Protein AF-A0A958A437-F1 (afdb_monomer)

Sequence (825 aa):
MSEVVPIEHHEAFLTSSRPHILMITNHGIHQWEVIPGLPDTGGQNVFVNQFTATVVDLGFKVTIVNRGGYPHPLTGEMRSGLDYQDEHQRILFIEDDKKAFVRKEDMHEQLSQLFEYLKAFLADEGTAIDLIISHYWDAAALGILLNKALPRPVKHVWVPHSVGTLKKRNMPPETWQDLRIDERIAAEKALVPDLDGIAATSPVIRQALKDDYDYDSNLFLPPCIQADRYHPRAIEPDHEIWTFLSEATGLPINQVRGCKVVFEVSRTDRTKQKDVLIKAFAKVHKKIPDTLLVVSIDDTETELAGELKTLIKETGIENHTAAIGYEWARLPYIHAISSVYCSPSIMEGFGMAIQEAAATAVPGVGSHLVPFLTDYLIGDETEQIKPEGAARAIVKGEGGIMVQGGDVDGFAYALEMLLTDDHLRRTMGQQAYQITIPYFTWKHMTMRLLQAIEFELGPTPQQISREAVNKILESETIDELSVTQMFEMVRNDPELAKFRPDALYQVDPRDGAVILYNSARARRPHDYPEPPAESKTATACPICEGKTTGVIDVAGLSEGFTFINKNLFPVLYPPVNGDNDESPYGLHFLQWTSSLHDNDWHNMPVEDRVVAMKRLAALEQKLLRESAEFMPSSPSTNGKNENHGYVSIFKNYGLMVGGSLSHGHQQICFSNVMPRRFQNNWRFWQERGEVFSGYMLRENPSELLIKDYGEAMLVVPYFMKRPYYTMLLLKDTNKQYLHQLSDAQLEAVTNGWHDAIRAMLIVMPKIGRAAAYNIITSNGPGAGLYFEFLPYTQETGGLEQLGLWVCQGNPSAVASHFREILNYD

Nearest PDB structures (foldseek):
  8uag-assembly1_A  TM=6.545E-01  e=8.187E-17  Leishmania major
  6zjh-assembly1_AAA  TM=6.816E-01  e=3.878E-14  Thermoproteus uzoniensis 768-20
  2bfw-assembly1_A  TM=7.966E-01  e=9.440E-07  Pyrococcus abyssi
  4s0v-assembly1_A  TM=7.444E-01  e=3.659E-07  Homo sapiens
  6me3-assembly1_A  TM=4.567E-01  e=4.346E-06  Homo sapiens

Secondary structure (DSSP, 8-state):
------HHHHHHHHH--SPEEEEE--SS---SSPPTTSTT-SHHHHHHHHHHHHHHHTT-EEEEEEE-SSB-TTT--B--EEEEEETTEEEEEE--S--S---GGGGGGTHHHHHHHHHHHHHHHT---SEEEEESHHHHHHHHHHHHHSSS--EEEEE-SS-HHHHHHTS-GGGTTTTTHHHHHHHHHHHGGG-SEEEESSHHHHHHHHHHH-----EE----B-TTTSS-----TT-HHHHHHHHHH---HHHHHHSEEEEE---S-GGG-HHHHHHHHHHHHHH-SSEEEEEE--STTHHHHHHHHHHHHHTT-GGGEEEE---STTHHHHHHHEEEEEE--S--SS-HHHHHHHHTTPPEEEETT-HHIIIIIS-S--EEE--TT-SS-EEE-SSEEEE-TT-HHHHHHHHHHHHH-HHHHHHHHHHHHHHHTTTTBHHHHHHHHHHHTT---TT-SSB--HHHHHHTBS-S-GGG--HHHHHHHHHT-HHHHTT----EEEE-TTT--EEEE-GGGGG----SPPS--S--PPPPPTTTTT-S--EEEEEE-SSSEEEEEE-SS-SS----TT--TTS--EEEEEEES-SBTT--TTTS-HHHHHHHHHHHHHHHHHHHHS-TTTSPBPP-TTS----BSEEEEEEEESGGGT---SS-EEEEEEESS--HHHHHHHHHHHHHSS-HHHHHHHHS-GGGEEEE-SSEEEE--TT-SSTT-EEEEES-TT--SGGG--HHHHHHHHHHHHHHHHHHHHHHHHTT----EEEEEE-STTT-SEEEEEE--S---TTGGGT----SS-HHHHHHHHHHHHH--

Structure (mmCIF, N/CA/C/O backbone):
data_AF-A0A958A437-F1
#
_entry.id   AF-A0A958A437-F1
#
loop_
_atom_site.group_PDB
_atom_site.id
_atom_site.type_symbol
_atom_site.label_atom_id
_atom_site.label_alt_id
_atom_site.label_comp_id
_atom_site.label_asym_id
_atom_site.label_entity_id
_atom_site.label_seq_id
_atom_site.pdbx_PDB_ins_code
_atom_site.Cartn_x
_atom_site.Cartn_y
_atom_site.Cartn_z
_atom_site.occupancy
_atom_site.B_iso_or_equiv
_atom_site.auth_seq_id
_atom_site.auth_comp_id
_atom_site.auth_asym_id
_atom_site.auth_atom_id
_atom_site.pdbx_PDB_model_num
ATOM 1 N N . MET A 1 1 ? 25.230 30.204 -0.265 1.00 30.94 1 MET A N 1
ATOM 2 C CA . MET A 1 1 ? 24.631 31.394 0.385 1.00 30.94 1 MET A CA 1
ATOM 3 C C . MET A 1 1 ? 23.953 30.857 1.623 1.00 30.94 1 MET A C 1
ATOM 5 O O . MET A 1 1 ? 23.082 30.023 1.459 1.00 30.94 1 MET A O 1
ATOM 9 N N . SER A 1 2 ? 24.422 31.220 2.818 1.00 32.09 2 SER A N 1
ATOM 10 C CA . SER A 1 2 ? 23.848 30.744 4.079 1.00 32.09 2 SER A CA 1
ATOM 11 C C . SER A 1 2 ? 22.435 31.304 4.211 1.00 32.09 2 SER A C 1
ATOM 13 O O . SER A 1 2 ? 22.270 32.475 4.567 1.00 32.09 2 SER A O 1
ATOM 15 N N . GLU A 1 3 ? 21.435 30.510 3.840 1.00 40.09 3 GLU A N 1
ATOM 16 C CA . GLU A 1 3 ? 20.049 30.853 4.117 1.00 40.09 3 GLU A CA 1
ATOM 17 C C . GLU A 1 3 ? 19.893 30.947 5.631 1.00 40.09 3 GLU A C 1
ATOM 19 O O . GLU A 1 3 ? 20.262 30.054 6.393 1.00 40.09 3 GLU A O 1
ATOM 24 N N . VAL A 1 4 ? 19.436 32.116 6.063 1.00 45.56 4 VAL A N 1
ATOM 25 C CA . VAL A 1 4 ? 18.972 32.351 7.421 1.00 45.56 4 VAL A CA 1
ATOM 26 C C . VAL A 1 4 ? 17.912 31.288 7.678 1.00 45.56 4 VAL A C 1
ATOM 28 O O . VAL A 1 4 ? 16.901 31.289 6.980 1.00 45.56 4 VAL A O 1
ATOM 31 N N . VAL A 1 5 ? 18.157 30.380 8.632 1.00 52.94 5 VAL A N 1
ATOM 32 C CA . VAL A 1 5 ? 17.130 29.455 9.137 1.00 52.94 5 VAL A CA 1
ATOM 33 C C . VAL A 1 5 ? 15.865 30.287 9.331 1.00 52.94 5 VAL A C 1
ATOM 35 O O . VAL A 1 5 ? 15.944 31.279 10.067 1.00 52.94 5 VAL A O 1
ATOM 38 N N . PRO A 1 6 ? 14.736 29.974 8.669 1.00 61.91 6 PRO A N 1
ATOM 39 C CA . PRO A 1 6 ? 13.519 30.727 8.897 1.00 61.91 6 PRO A CA 1
ATOM 40 C C . PRO A 1 6 ? 13.226 30.624 10.392 1.00 61.91 6 PRO A C 1
ATOM 42 O O . PRO A 1 6 ? 12.958 29.534 10.892 1.00 61.91 6 PRO A O 1
ATOM 45 N N . ILE A 1 7 ? 13.353 31.737 11.125 1.00 68.44 7 ILE A N 1
ATOM 46 C CA . ILE A 1 7 ? 13.101 31.793 12.577 1.00 68.44 7 ILE A CA 1
ATOM 47 C C . ILE A 1 7 ? 11.735 31.150 12.881 1.00 68.44 7 ILE A C 1
ATOM 49 O O . ILE A 1 7 ? 11.585 30.430 13.865 1.00 68.44 7 ILE A O 1
ATOM 53 N N . GLU A 1 8 ? 10.800 31.307 11.943 1.00 77.81 8 GLU A N 1
ATOM 54 C CA . GLU A 1 8 ? 9.477 30.689 11.911 1.00 77.81 8 GLU A CA 1
ATOM 55 C C . GLU A 1 8 ? 9.500 29.150 12.006 1.00 77.81 8 GLU A C 1
ATOM 57 O O . GLU A 1 8 ? 8.748 28.597 12.804 1.00 77.81 8 GLU A O 1
ATOM 62 N N . HIS A 1 9 ? 10.373 28.439 11.277 1.00 87.25 9 HIS A N 1
ATOM 63 C CA . HIS A 1 9 ? 10.444 26.968 11.338 1.00 87.25 9 HIS A CA 1
ATOM 64 C C . HIS A 1 9 ? 10.955 26.480 12.695 1.00 87.25 9 HIS A C 1
ATOM 66 O O . HIS A 1 9 ? 10.443 25.502 13.237 1.00 87.25 9 HIS A O 1
ATOM 72 N N . HIS A 1 10 ? 11.954 27.160 13.263 1.00 90.31 10 HIS A N 1
ATOM 73 C CA . HIS A 1 10 ? 12.513 26.775 14.556 1.00 90.31 10 H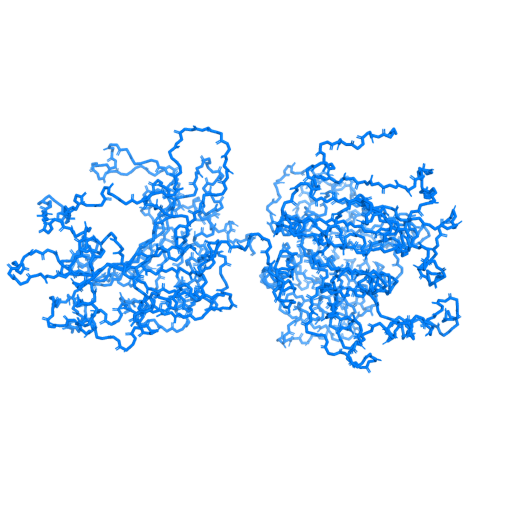IS A CA 1
ATOM 74 C C . HIS A 1 10 ? 11.503 26.990 15.689 1.00 90.31 10 HIS A C 1
ATOM 76 O O . HIS A 1 10 ? 11.280 26.081 16.490 1.00 90.31 10 HIS A O 1
ATOM 82 N N . GLU A 1 11 ? 10.842 28.150 15.726 1.00 87.12 11 GLU A N 1
ATOM 83 C CA . GLU A 1 11 ? 9.787 28.429 16.705 1.00 87.12 11 GLU A CA 1
ATOM 84 C C . GLU A 1 11 ? 8.600 27.464 16.548 1.00 87.12 11 GLU A C 1
ATOM 86 O O . GLU A 1 11 ? 8.116 26.921 17.546 1.00 87.12 11 GLU A O 1
ATOM 91 N N . ALA A 1 12 ? 8.167 27.177 15.316 1.00 85.62 12 ALA A N 1
ATOM 92 C CA . ALA A 1 12 ? 7.106 26.207 15.044 1.00 85.62 12 ALA A CA 1
ATOM 93 C C . ALA A 1 12 ? 7.486 24.785 15.496 1.00 85.62 12 ALA A C 1
ATOM 95 O O . ALA A 1 12 ? 6.685 24.101 16.137 1.00 85.62 12 ALA A O 1
ATOM 96 N N . PHE A 1 13 ? 8.725 24.354 15.248 1.00 90.88 13 PHE A N 1
ATOM 97 C CA . PHE A 1 13 ? 9.220 23.044 15.673 1.00 90.88 13 PHE A CA 1
ATOM 98 C C . PHE A 1 13 ? 9.217 22.896 17.203 1.00 90.88 13 PHE A C 1
ATOM 100 O O . PHE A 1 13 ? 8.777 21.871 17.741 1.00 90.88 13 PHE A O 1
ATOM 107 N N . LEU A 1 14 ? 9.680 23.926 17.921 1.00 89.19 14 LEU A N 1
ATOM 108 C CA . LEU A 1 14 ? 9.744 23.913 19.385 1.00 89.19 14 LEU A CA 1
ATOM 109 C C . LEU A 1 14 ? 8.359 23.995 20.033 1.00 89.19 14 LEU A C 1
ATOM 111 O O . LEU A 1 14 ? 8.095 23.283 21.000 1.00 89.19 14 LEU A O 1
ATOM 115 N N . THR A 1 15 ? 7.460 24.816 19.488 1.00 85.81 15 THR A N 1
ATOM 116 C CA . THR A 1 15 ? 6.098 24.998 20.026 1.00 85.81 15 THR A CA 1
ATOM 117 C C . THR A 1 15 ? 5.125 23.881 19.640 1.00 85.81 15 THR A C 1
ATOM 119 O O . THR A 1 15 ? 4.062 23.752 20.249 1.00 85.81 15 THR A O 1
ATOM 122 N N . SER A 1 16 ? 5.483 23.046 18.662 1.00 83.75 16 SER A N 1
ATOM 123 C CA . SER A 1 16 ? 4.686 21.902 18.224 1.00 83.75 16 SER A CA 1
ATOM 124 C C . SER A 1 16 ? 4.472 20.869 19.336 1.00 83.75 16 SER A C 1
ATOM 126 O O . SER A 1 16 ? 5.429 20.392 19.953 1.00 83.75 16 SER A O 1
ATOM 128 N N . SER A 1 17 ? 3.213 20.462 19.523 1.00 83.06 17 SER A N 1
ATOM 129 C CA . SER A 1 17 ? 2.785 19.403 20.450 1.00 83.06 17 SER A CA 1
ATOM 130 C C . SER A 1 17 ? 2.950 17.982 19.899 1.00 83.06 17 SER A C 1
ATOM 132 O O . SER A 1 17 ? 2.548 17.019 20.551 1.00 83.06 17 SER A O 1
ATOM 134 N N . ARG A 1 18 ? 3.496 17.838 18.687 1.00 86.69 18 ARG A N 1
ATOM 135 C CA . ARG A 1 18 ? 3.741 16.540 18.046 1.00 86.69 18 ARG A CA 1
ATOM 136 C C . ARG A 1 18 ? 4.800 15.758 18.835 1.00 86.69 18 ARG A C 1
ATOM 138 O O . ARG A 1 18 ? 5.809 16.374 19.198 1.00 86.69 18 ARG A O 1
ATOM 145 N N . PRO A 1 19 ? 4.627 14.438 19.054 1.00 89.38 19 PRO A N 1
ATOM 146 C CA . PRO A 1 19 ? 5.660 13.620 19.680 1.00 89.38 19 PRO A CA 1
ATOM 147 C C . PRO A 1 19 ? 6.968 13.691 18.890 1.00 89.38 19 PRO A C 1
ATOM 149 O O . PRO A 1 19 ? 6.960 13.725 17.652 1.00 89.38 19 PRO A O 1
ATOM 152 N N . HIS A 1 20 ? 8.090 13.732 19.599 1.00 94.69 20 HIS A N 1
ATOM 153 C CA . HIS A 1 20 ? 9.405 13.953 19.015 1.00 94.69 20 HIS A CA 1
ATOM 154 C C . HIS A 1 20 ? 10.213 12.660 18.915 1.00 94.69 20 HIS A C 1
ATOM 156 O O . HIS A 1 20 ? 10.586 12.051 19.920 1.00 94.69 20 HIS A O 1
ATOM 162 N N . ILE A 1 21 ? 10.542 12.280 17.678 1.00 97.62 21 ILE A N 1
ATOM 163 C CA . ILE A 1 21 ? 11.502 11.215 17.380 1.00 97.62 21 ILE A CA 1
ATOM 164 C C . ILE A 1 21 ? 12.899 11.815 17.191 1.00 97.62 21 ILE A C 1
ATOM 166 O O . ILE A 1 21 ? 13.122 12.669 16.327 1.00 97.62 21 ILE A O 1
ATOM 170 N N . LEU A 1 22 ? 13.865 11.319 17.961 1.00 98.31 22 LEU A N 1
ATOM 171 C CA . LEU A 1 22 ? 15.282 11.533 17.698 1.00 98.31 22 LEU A CA 1
ATOM 172 C C . LEU A 1 22 ? 15.803 10.413 16.793 1.00 98.31 22 LEU A C 1
ATOM 174 O O . LEU A 1 22 ? 15.948 9.265 17.217 1.00 98.31 22 LEU A O 1
ATOM 178 N N . MET A 1 23 ? 16.086 10.760 15.541 1.00 98.31 23 MET A N 1
ATOM 179 C CA . MET A 1 23 ? 16.554 9.841 14.512 1.00 98.31 23 MET A CA 1
ATOM 180 C C . MET A 1 23 ? 18.077 9.924 14.398 1.00 98.31 23 MET A C 1
ATOM 182 O O . MET A 1 23 ? 18.608 10.890 13.866 1.00 98.31 23 MET A O 1
ATOM 186 N N . ILE A 1 24 ? 18.827 8.946 14.897 1.00 98.44 24 ILE A N 1
ATOM 187 C CA . ILE A 1 24 ? 20.296 9.028 14.908 1.00 98.44 24 ILE A CA 1
ATOM 188 C C . ILE A 1 24 ? 20.864 8.289 13.693 1.00 98.44 24 ILE A C 1
ATOM 190 O O . ILE A 1 24 ? 20.709 7.077 13.570 1.00 98.44 24 ILE A O 1
ATOM 194 N N . THR A 1 25 ? 21.563 9.002 12.811 1.00 96.56 25 THR A N 1
ATOM 195 C CA . THR A 1 25 ? 22.306 8.464 11.657 1.00 96.56 25 THR A CA 1
ATOM 196 C C . THR A 1 25 ? 23.717 9.048 11.665 1.00 96.56 25 THR A C 1
ATOM 198 O O . THR A 1 25 ? 24.073 9.906 10.863 1.00 96.56 25 THR A O 1
ATOM 201 N N . ASN A 1 26 ? 24.515 8.625 12.641 1.00 94.81 26 ASN A N 1
ATOM 202 C CA . ASN A 1 26 ? 25.710 9.349 13.060 1.00 94.81 26 ASN A CA 1
ATOM 203 C C . ASN A 1 26 ? 26.847 9.376 12.014 1.00 94.81 26 ASN A C 1
ATOM 205 O O . ASN A 1 26 ? 27.351 10.457 11.706 1.00 94.81 26 ASN A O 1
ATOM 209 N N . HIS A 1 27 ? 27.233 8.231 11.444 1.00 95.00 27 HIS A N 1
ATOM 210 C CA . HIS A 1 27 ? 28.253 8.165 10.393 1.00 95.00 27 HIS A CA 1
ATOM 211 C C . HIS A 1 27 ? 27.766 8.658 9.020 1.00 95.00 27 HIS A C 1
ATOM 213 O O . HIS A 1 27 ? 26.575 8.871 8.781 1.00 95.00 27 HIS A O 1
ATOM 219 N N . GLY A 1 28 ? 28.716 8.785 8.089 1.00 93.56 28 GLY A N 1
ATOM 220 C CA . GLY A 1 28 ? 28.439 9.199 6.719 1.00 93.56 28 GLY A CA 1
ATOM 221 C C . GLY A 1 28 ? 27.997 10.656 6.631 1.00 93.56 28 GLY A C 1
ATOM 222 O O . GLY A 1 28 ? 28.088 11.434 7.583 1.00 93.56 28 GLY A O 1
ATOM 223 N N . ILE A 1 29 ? 27.527 11.037 5.452 1.00 94.50 29 ILE A N 1
ATOM 224 C CA . ILE A 1 29 ? 27.121 12.405 5.133 1.00 94.50 29 ILE A CA 1
ATOM 225 C C . ILE A 1 29 ? 25.626 12.397 4.874 1.00 94.50 29 ILE A C 1
ATOM 227 O O . ILE A 1 29 ? 25.177 12.040 3.784 1.00 94.50 29 ILE A O 1
ATOM 231 N N . HIS A 1 30 ? 24.863 12.728 5.913 1.00 95.56 30 HIS A N 1
ATOM 232 C CA . HIS A 1 30 ? 23.415 12.826 5.837 1.00 95.56 30 HIS A CA 1
ATOM 233 C C . HIS A 1 30 ? 22.968 14.246 5.468 1.00 95.56 30 HIS A C 1
ATOM 235 O O . HIS A 1 30 ? 23.512 15.226 5.983 1.00 95.56 30 HIS A O 1
ATOM 241 N N . GLN A 1 31 ? 22.009 14.319 4.548 1.00 94.81 31 GLN A N 1
ATOM 242 C CA . GLN A 1 31 ? 21.432 15.532 3.971 1.00 94.81 31 GLN A CA 1
ATOM 243 C C . GLN A 1 31 ? 20.114 15.169 3.272 1.00 94.81 31 GLN A C 1
ATOM 245 O O . GLN A 1 31 ? 19.907 14.003 2.915 1.00 94.81 31 GLN A O 1
ATOM 250 N N . TRP A 1 32 ? 19.242 16.153 3.059 1.00 93.25 32 TRP A N 1
ATOM 251 C CA . TRP A 1 32 ? 17.922 15.945 2.456 1.00 93.25 32 TRP A CA 1
ATOM 252 C C . TRP A 1 32 ? 18.001 15.429 1.014 1.00 93.25 32 TRP A C 1
ATOM 254 O O . TRP A 1 32 ? 17.383 14.419 0.669 1.00 93.25 32 TRP A O 1
ATOM 264 N N . GLU A 1 33 ? 18.855 16.046 0.196 1.00 89.81 33 GLU A N 1
ATOM 265 C CA . GLU A 1 33 ? 19.167 15.584 -1.158 1.00 89.81 33 GLU A CA 1
ATOM 266 C C . GLU A 1 33 ? 20.397 14.672 -1.147 1.00 89.81 33 GLU A C 1
ATOM 268 O O . GLU A 1 33 ? 21.536 15.125 -1.246 1.00 89.81 33 GLU A O 1
ATOM 273 N N . VAL A 1 34 ? 20.192 13.362 -0.997 1.00 85.31 34 VAL A N 1
ATOM 274 C CA . VAL A 1 34 ? 21.297 12.394 -0.915 1.00 85.31 34 VAL A CA 1
ATOM 275 C C . VAL A 1 34 ? 22.091 12.362 -2.225 1.00 85.31 34 VAL A C 1
ATOM 277 O O . VAL A 1 34 ? 21.565 11.972 -3.265 1.00 85.31 34 VAL A O 1
ATOM 280 N N . ILE A 1 35 ? 23.381 12.708 -2.160 1.00 81.88 35 ILE A N 1
ATOM 281 C CA . ILE A 1 35 ? 24.301 12.630 -3.301 1.00 81.88 35 ILE A CA 1
ATOM 282 C C . ILE A 1 35 ? 24.984 11.249 -3.313 1.00 81.88 35 ILE A C 1
ATOM 284 O O . ILE A 1 35 ? 25.722 10.926 -2.374 1.00 81.88 35 ILE A O 1
ATOM 288 N N . PRO A 1 36 ? 24.780 10.421 -4.356 1.00 70.06 36 PRO A N 1
ATOM 289 C CA . PRO A 1 36 ? 25.461 9.135 -4.484 1.00 70.06 36 PRO A CA 1
ATOM 290 C C . PRO A 1 36 ? 26.985 9.287 -4.597 1.00 70.06 36 PRO A C 1
ATOM 292 O O . PRO A 1 36 ? 27.486 10.244 -5.183 1.00 70.06 36 PRO A O 1
ATOM 295 N N . GLY A 1 37 ? 27.732 8.309 -4.077 1.00 70.69 37 GLY A N 1
ATOM 296 C CA . GLY A 1 37 ? 29.197 8.249 -4.205 1.00 70.69 37 GLY A CA 1
ATOM 297 C C . GLY A 1 37 ? 29.982 8.981 -3.110 1.00 70.69 37 GLY A C 1
ATOM 298 O O . GLY A 1 37 ? 31.207 8.882 -3.074 1.00 70.69 37 GLY A O 1
ATOM 299 N N . LEU A 1 38 ? 29.303 9.666 -2.186 1.00 83.81 38 LEU A N 1
ATOM 300 C CA . LEU A 1 38 ? 29.932 10.217 -0.986 1.00 83.81 38 LEU A CA 1
ATOM 301 C C . LEU A 1 38 ? 30.401 9.103 -0.017 1.00 83.81 38 LEU A C 1
ATOM 303 O O . LEU A 1 38 ? 29.756 8.053 0.068 1.00 83.81 38 LEU A O 1
ATOM 307 N N . PRO A 1 39 ? 31.502 9.309 0.739 1.00 79.50 39 PRO A N 1
ATOM 308 C CA . PRO A 1 39 ? 32.018 8.312 1.680 1.00 79.50 39 PRO A CA 1
ATOM 309 C C . PRO A 1 39 ? 30.993 7.921 2.750 1.00 79.50 39 PRO A C 1
ATOM 311 O O . PRO A 1 39 ? 30.422 8.783 3.415 1.00 79.50 39 PRO A O 1
ATOM 314 N N . ASP A 1 40 ? 30.782 6.613 2.924 1.00 83.62 40 ASP A N 1
ATOM 315 C CA . ASP A 1 40 ? 29.788 6.028 3.838 1.00 83.62 40 ASP A CA 1
ATOM 316 C C . ASP A 1 40 ? 28.354 6.590 3.694 1.00 83.62 40 ASP A C 1
ATOM 318 O O . ASP A 1 40 ? 27.560 6.498 4.627 1.00 83.62 40 ASP A O 1
ATOM 322 N N . THR A 1 41 ? 27.997 7.125 2.521 1.00 83.69 41 THR A N 1
ATOM 323 C CA . THR A 1 41 ? 26.659 7.651 2.202 1.00 83.69 41 THR A CA 1
ATOM 324 C C . THR A 1 41 ? 26.004 6.814 1.107 1.00 83.69 41 THR A C 1
ATOM 326 O O . THR A 1 41 ? 26.632 6.464 0.107 1.00 83.69 41 THR A O 1
ATOM 329 N N . GLY A 1 42 ? 24.718 6.491 1.263 1.00 81.44 42 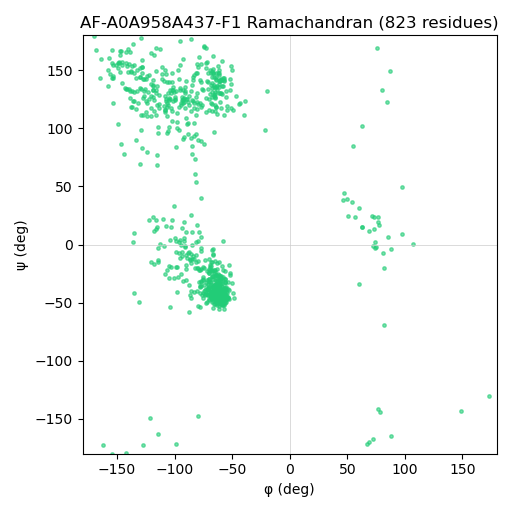GLY A N 1
ATOM 330 C CA . GLY A 1 42 ? 23.988 5.729 0.250 1.00 81.44 42 GLY A CA 1
ATOM 331 C C . GLY A 1 42 ? 22.589 5.310 0.685 1.00 81.44 42 GLY A C 1
ATOM 332 O O . GLY A 1 42 ? 21.812 6.129 1.170 1.00 81.44 42 GLY A O 1
ATOM 333 N N . GLY A 1 43 ? 22.270 4.022 0.511 1.00 83.38 43 GLY A N 1
ATOM 334 C CA . GLY A 1 43 ? 20.925 3.476 0.740 1.00 83.38 43 GLY A CA 1
ATOM 335 C C . GLY A 1 43 ? 20.370 3.728 2.145 1.00 83.38 43 GLY A C 1
ATOM 336 O O . GLY A 1 43 ? 19.180 3.986 2.276 1.00 83.38 43 GLY A O 1
ATOM 337 N N . GLN A 1 44 ? 21.223 3.751 3.178 1.00 91.19 44 GLN A N 1
ATOM 338 C CA . GLN A 1 44 ? 20.806 4.124 4.534 1.00 91.19 44 GLN A CA 1
ATOM 339 C C . GLN A 1 44 ? 20.260 5.560 4.589 1.00 91.19 44 GLN A C 1
ATOM 341 O O . GLN A 1 44 ? 19.234 5.789 5.213 1.00 91.19 44 GLN A O 1
ATOM 346 N N . ASN A 1 45 ? 20.907 6.532 3.944 1.00 92.75 45 ASN A N 1
ATOM 347 C CA . ASN A 1 45 ? 20.464 7.929 3.988 1.00 92.75 45 ASN A CA 1
ATOM 348 C C . ASN A 1 45 ? 19.120 8.107 3.274 1.00 92.75 45 ASN A C 1
ATOM 350 O O . ASN A 1 45 ? 18.233 8.763 3.808 1.00 92.75 45 ASN A O 1
ATOM 354 N N . VAL A 1 46 ? 18.951 7.463 2.113 1.00 89.94 46 VAL A N 1
ATOM 355 C CA . VAL A 1 46 ? 17.677 7.466 1.373 1.00 89.94 46 VAL A CA 1
ATOM 356 C C . VAL A 1 46 ? 16.568 6.825 2.209 1.00 89.94 46 VAL A C 1
ATOM 358 O O . VAL A 1 46 ? 15.496 7.406 2.348 1.00 89.94 46 VAL A O 1
ATOM 361 N N . PHE A 1 47 ? 16.856 5.675 2.825 1.00 93.62 47 PHE A N 1
ATOM 362 C CA . PHE A 1 47 ? 15.947 4.994 3.745 1.00 93.62 47 PHE A CA 1
ATOM 363 C C . PHE A 1 47 ? 15.517 5.918 4.887 1.00 93.62 47 PHE A C 1
ATOM 365 O O . PHE A 1 47 ? 14.329 6.040 5.159 1.00 93.62 47 PHE A O 1
ATOM 372 N N . VAL A 1 48 ? 16.470 6.582 5.549 1.00 96.38 48 VAL A N 1
ATOM 373 C CA . VAL A 1 48 ? 16.186 7.463 6.690 1.00 96.38 48 VAL A CA 1
ATOM 374 C C . VAL A 1 48 ? 15.338 8.661 6.265 1.00 96.38 48 VAL A C 1
ATOM 376 O O . VAL A 1 48 ? 14.396 8.986 6.980 1.00 96.38 48 VAL A O 1
ATOM 379 N N . ASN A 1 49 ? 15.590 9.271 5.103 1.00 95.50 49 ASN A N 1
ATOM 380 C CA . ASN A 1 49 ? 14.775 10.390 4.611 1.00 95.50 49 ASN A CA 1
ATOM 381 C C . ASN A 1 49 ? 13.340 9.951 4.291 1.00 95.50 49 ASN A C 1
ATOM 383 O O . ASN A 1 49 ? 12.391 10.605 4.714 1.00 95.50 49 ASN A O 1
ATOM 387 N N . GLN A 1 50 ? 13.164 8.823 3.596 1.00 93.88 50 GLN A N 1
ATOM 388 C CA . GLN A 1 50 ? 11.832 8.301 3.265 1.00 93.88 50 GLN A CA 1
ATOM 389 C C . GLN A 1 50 ? 11.056 7.855 4.516 1.00 93.88 50 GLN A C 1
ATOM 391 O O . GLN A 1 50 ? 9.858 8.123 4.644 1.00 93.88 50 GLN A O 1
ATOM 396 N N . PHE A 1 51 ? 11.747 7.224 5.467 1.00 96.44 51 PHE A N 1
ATOM 397 C CA . PHE A 1 51 ? 11.175 6.860 6.758 1.00 96.44 51 PHE A CA 1
ATOM 398 C C . PHE A 1 51 ? 10.773 8.100 7.563 1.00 96.44 51 PHE A C 1
ATOM 400 O O . PHE A 1 51 ? 9.665 8.151 8.093 1.00 96.44 51 PHE A O 1
ATOM 407 N N . THR A 1 52 ? 11.638 9.121 7.593 1.00 97.00 52 THR A N 1
ATOM 408 C CA . THR A 1 52 ? 11.391 10.401 8.275 1.00 97.00 52 THR A CA 1
ATOM 409 C C . THR A 1 52 ? 10.156 11.096 7.715 1.00 97.00 52 THR A C 1
ATOM 411 O O . THR A 1 52 ? 9.261 11.439 8.484 1.00 97.00 52 THR A O 1
ATOM 414 N N . ALA A 1 53 ? 10.053 11.221 6.389 1.00 93.38 53 ALA A N 1
ATOM 415 C CA . ALA A 1 53 ? 8.876 11.799 5.742 1.00 93.38 53 ALA A CA 1
ATOM 416 C C . ALA A 1 53 ? 7.587 11.072 6.163 1.00 93.38 53 ALA A C 1
ATOM 418 O O . ALA A 1 53 ? 6.591 11.702 6.503 1.00 93.38 53 ALA A O 1
ATOM 419 N N . THR A 1 54 ? 7.635 9.742 6.257 1.00 92.56 54 THR A N 1
ATOM 420 C CA . THR A 1 54 ? 6.472 8.932 6.644 1.00 92.56 54 THR A CA 1
ATOM 421 C C . THR A 1 54 ? 6.078 9.114 8.109 1.00 92.56 54 THR A C 1
ATOM 423 O O . THR A 1 54 ? 4.893 9.227 8.413 1.00 92.56 54 THR A O 1
ATOM 426 N N . VAL A 1 55 ? 7.032 9.147 9.045 1.00 93.88 55 VAL A N 1
ATOM 427 C CA . VAL A 1 55 ? 6.694 9.403 10.457 1.00 93.88 55 VAL A CA 1
ATOM 428 C C . VAL A 1 55 ? 6.204 10.841 10.658 1.00 93.88 55 VAL A C 1
ATOM 430 O O . VAL A 1 55 ? 5.310 11.069 11.471 1.00 93.88 55 VAL A O 1
ATOM 433 N N . VAL A 1 56 ? 6.706 11.808 9.883 1.00 92.69 56 VAL A N 1
ATOM 434 C CA . VAL A 1 56 ? 6.139 13.162 9.853 1.00 92.69 56 VAL A CA 1
ATOM 435 C C . VAL A 1 56 ? 4.704 13.121 9.318 1.00 92.69 56 VAL A C 1
ATOM 437 O O . VAL A 1 56 ? 3.811 13.664 9.956 1.00 92.69 56 VAL A O 1
ATOM 440 N N . ASP A 1 57 ? 4.394 12.391 8.254 1.00 85.25 57 ASP A N 1
ATOM 441 C CA . ASP A 1 57 ? 2.998 12.251 7.805 1.00 85.25 57 ASP A CA 1
ATOM 442 C C . ASP A 1 57 ? 2.082 11.608 8.868 1.00 85.25 57 ASP A C 1
ATOM 444 O O . ASP A 1 57 ? 0.890 11.907 8.936 1.00 85.25 57 ASP A O 1
ATOM 448 N N . LEU A 1 58 ? 2.641 10.777 9.754 1.00 82.50 58 LEU A N 1
ATOM 449 C CA . LEU A 1 58 ? 1.938 10.128 10.869 1.00 82.50 58 LEU A CA 1
ATOM 450 C C . LEU A 1 58 ? 1.832 10.980 12.146 1.00 82.50 58 LEU A C 1
ATOM 452 O O . LEU A 1 58 ? 1.443 10.465 13.192 1.00 82.50 58 LEU A O 1
ATOM 456 N N . GLY A 1 59 ? 2.158 12.272 12.097 1.00 83.06 59 GLY A N 1
ATOM 457 C CA . GLY A 1 59 ? 1.912 13.179 13.224 1.00 83.06 59 GLY A CA 1
ATOM 458 C C . GLY A 1 59 ? 3.109 13.427 14.146 1.00 83.06 59 GLY A C 1
ATOM 459 O O . GLY A 1 59 ? 2.941 14.083 15.172 1.00 83.06 59 GLY A O 1
ATOM 460 N N . PHE A 1 60 ? 4.313 12.971 13.790 1.00 91.50 60 PHE A N 1
ATOM 461 C CA . PHE A 1 60 ? 5.534 13.198 14.573 1.00 91.50 60 PHE A CA 1
ATOM 462 C C . PHE A 1 60 ? 6.297 14.442 14.120 1.00 91.50 60 PHE A C 1
ATOM 464 O O . PHE A 1 60 ? 6.115 14.926 13.002 1.00 91.50 60 PHE A O 1
ATOM 471 N N . LYS A 1 61 ? 7.159 14.969 14.989 1.00 94.88 61 LYS A N 1
ATOM 472 C CA . LYS A 1 61 ? 8.274 15.836 14.585 1.00 94.88 61 LYS A CA 1
ATOM 473 C C . LYS A 1 61 ? 9.586 15.073 14.746 1.00 94.88 61 LYS A C 1
ATOM 475 O O . LYS A 1 61 ? 9.677 14.194 15.605 1.00 94.88 61 LYS A O 1
ATOM 480 N N . VAL A 1 62 ? 10.590 15.375 13.926 1.00 98.19 62 VAL A N 1
ATOM 481 C CA . VAL A 1 62 ? 11.833 14.592 13.862 1.00 98.19 62 VAL A CA 1
ATOM 482 C C . VAL A 1 62 ? 13.069 15.483 13.899 1.00 98.19 62 VAL A C 1
ATOM 484 O O . VAL A 1 62 ? 13.185 16.445 13.144 1.00 98.19 62 VAL A O 1
ATOM 487 N N . THR A 1 63 ? 14.031 15.122 14.751 1.00 98.44 63 THR A N 1
ATOM 488 C CA . THR A 1 63 ? 15.412 15.616 14.636 1.00 98.44 63 THR A CA 1
ATOM 489 C C . THR A 1 63 ? 16.288 14.471 14.165 1.00 98.44 63 THR A C 1
ATOM 491 O O . THR A 1 63 ? 16.460 13.495 14.895 1.00 98.44 63 THR A O 1
ATOM 494 N N . ILE A 1 64 ? 16.869 14.601 12.976 1.00 98.69 64 ILE A N 1
ATOM 495 C CA . ILE A 1 64 ? 17.897 13.694 12.484 1.00 98.69 64 ILE A CA 1
ATOM 496 C C . ILE A 1 64 ? 19.256 14.146 13.017 1.00 98.69 64 ILE A C 1
ATOM 498 O O . ILE A 1 64 ? 19.659 15.279 12.799 1.00 98.69 64 ILE A O 1
ATOM 502 N N . VAL A 1 65 ? 19.993 13.279 13.701 1.00 98.50 65 VAL A N 1
ATOM 503 C CA . VAL A 1 65 ? 21.340 13.566 14.208 1.00 98.50 65 VAL A CA 1
ATOM 504 C C . VAL A 1 65 ? 22.376 12.956 13.275 1.00 98.50 65 VAL A C 1
ATOM 506 O O . VAL A 1 65 ? 22.360 11.747 13.036 1.00 98.50 65 VAL A O 1
ATOM 509 N N . ASN A 1 66 ? 23.309 13.772 12.791 1.00 98.06 66 ASN A N 1
ATOM 510 C CA . ASN A 1 66 ? 24.458 13.321 12.009 1.00 98.06 66 ASN A CA 1
ATOM 511 C C . ASN A 1 66 ? 25.727 14.063 12.445 1.00 98.06 66 ASN A C 1
ATOM 513 O O . ASN A 1 66 ? 25.672 15.217 12.871 1.00 98.06 66 ASN A O 1
ATOM 517 N N . ARG A 1 67 ? 26.887 13.413 12.338 1.00 97.50 67 ARG A N 1
ATOM 518 C CA . ARG A 1 67 ? 28.165 14.040 12.672 1.00 97.50 67 ARG A CA 1
ATOM 519 C C . ARG A 1 67 ? 28.484 15.189 11.709 1.00 97.50 67 ARG A C 1
ATOM 521 O O . ARG A 1 67 ? 28.523 15.003 10.494 1.00 97.50 67 ARG A O 1
ATOM 528 N N . GLY A 1 68 ? 28.779 16.357 12.265 1.00 96.31 68 GLY A N 1
ATOM 529 C CA . GLY A 1 68 ? 29.249 17.555 11.579 1.00 96.31 68 GLY A CA 1
ATOM 530 C C . GLY A 1 68 ? 30.608 18.028 12.096 1.00 96.31 68 GLY A C 1
ATOM 531 O O . GLY A 1 68 ? 31.450 17.228 12.497 1.00 96.31 68 GLY A O 1
ATOM 532 N N . GLY A 1 69 ? 30.843 19.338 12.045 1.00 95.38 69 GLY A N 1
ATOM 533 C CA . GLY A 1 69 ? 32.089 19.977 12.466 1.00 95.38 69 GLY A CA 1
ATOM 534 C C . GLY A 1 69 ? 33.226 19.848 11.452 1.00 95.38 69 GLY A C 1
ATOM 535 O O . GLY A 1 69 ? 34.383 20.051 11.803 1.00 95.38 69 GLY A O 1
ATOM 536 N N . TYR A 1 70 ? 32.935 19.497 10.197 1.00 95.88 70 TYR A N 1
ATOM 537 C CA . TYR A 1 70 ? 33.926 19.424 9.122 1.00 95.88 70 TYR A CA 1
ATOM 538 C C . TYR A 1 70 ? 33.347 19.911 7.779 1.00 95.88 70 TYR A C 1
ATOM 540 O O . TYR A 1 70 ? 32.126 19.876 7.593 1.00 95.88 70 TYR A O 1
ATOM 548 N N . PRO A 1 71 ? 34.198 20.359 6.832 1.00 95.25 71 PRO A N 1
ATOM 549 C CA . PRO A 1 71 ? 33.756 20.763 5.498 1.00 95.25 71 PRO A CA 1
ATOM 550 C C . PRO A 1 71 ? 33.163 19.594 4.702 1.00 95.25 71 PRO A C 1
ATOM 552 O O . PRO A 1 71 ? 33.745 18.509 4.651 1.00 95.25 71 PRO A O 1
ATOM 555 N N . HIS A 1 72 ? 32.032 19.816 4.038 1.00 93.81 72 HIS A N 1
ATOM 556 C CA . HIS A 1 72 ? 31.419 18.848 3.137 1.00 93.81 72 HIS A CA 1
ATOM 557 C C . HIS A 1 72 ? 32.391 18.493 1.986 1.00 93.81 72 HIS A C 1
ATOM 559 O O . HIS A 1 72 ? 32.912 19.407 1.344 1.00 93.81 72 HIS A O 1
ATOM 565 N N . PRO A 1 73 ? 32.648 17.206 1.673 1.00 88.88 73 PRO A N 1
ATOM 566 C CA . PRO A 1 73 ? 33.718 16.812 0.749 1.00 88.88 73 PRO A CA 1
ATOM 567 C C . PRO A 1 73 ? 33.573 17.317 -0.687 1.00 88.88 73 PRO A C 1
ATOM 569 O O . PRO A 1 73 ? 34.578 17.430 -1.382 1.00 88.88 73 PRO A O 1
ATOM 572 N N . LEU A 1 74 ? 32.346 17.600 -1.141 1.00 88.25 74 LEU A N 1
ATOM 573 C CA . LEU A 1 74 ? 32.100 18.106 -2.497 1.00 88.25 74 LEU A CA 1
ATOM 574 C C . LEU A 1 74 ? 31.948 19.627 -2.549 1.00 88.25 74 LEU A C 1
ATOM 576 O O . LEU A 1 74 ? 32.452 20.258 -3.471 1.00 88.25 74 LEU A O 1
ATOM 580 N N . THR A 1 75 ? 31.246 20.219 -1.582 1.00 90.50 75 THR A N 1
ATOM 581 C CA . THR A 1 75 ? 30.881 21.649 -1.623 1.00 90.50 75 THR A CA 1
ATOM 582 C C . THR A 1 75 ? 31.836 22.524 -0.813 1.00 90.50 75 THR A C 1
ATOM 584 O O . THR A 1 75 ? 31.890 23.730 -1.027 1.00 90.50 75 THR A O 1
ATOM 587 N N . GLY A 1 76 ? 32.598 21.939 0.116 1.00 92.38 76 GLY A N 1
ATOM 588 C CA . GLY A 1 76 ? 33.483 22.658 1.033 1.00 92.38 76 GLY A CA 1
ATOM 589 C C . GLY A 1 76 ? 32.760 23.438 2.137 1.00 92.38 76 GLY A C 1
ATOM 590 O O . GLY A 1 76 ? 33.425 24.038 2.980 1.00 92.38 76 GLY A O 1
ATOM 591 N N . GLU A 1 77 ? 31.425 23.435 2.164 1.00 92.69 77 GLU A N 1
ATOM 592 C CA . GLU A 1 77 ? 30.642 24.139 3.183 1.00 92.69 77 GLU A CA 1
ATOM 593 C C . GLU A 1 77 ? 30.753 23.440 4.543 1.00 92.69 77 GLU A C 1
ATOM 595 O O . GLU A 1 77 ? 30.759 22.211 4.628 1.00 92.69 77 GLU A O 1
ATOM 600 N N . MET A 1 78 ? 30.870 24.220 5.620 1.00 94.50 78 MET A N 1
ATOM 601 C CA . MET A 1 78 ? 30.956 23.668 6.971 1.00 94.50 78 MET A CA 1
ATOM 602 C C . MET A 1 78 ? 29.616 23.046 7.372 1.00 94.50 78 MET A C 1
ATOM 604 O O . MET A 1 78 ? 28.580 23.697 7.286 1.00 94.50 78 MET A O 1
ATOM 608 N N . ARG A 1 79 ? 29.645 21.800 7.851 1.00 94.69 79 ARG A N 1
ATOM 609 C CA . ARG A 1 79 ? 28.453 21.079 8.317 1.00 94.69 79 ARG A CA 1
ATOM 610 C C . ARG A 1 79 ? 28.264 21.311 9.814 1.00 94.69 79 ARG A C 1
ATOM 612 O O . ARG A 1 79 ? 28.875 20.607 10.610 1.00 94.69 79 ARG A O 1
ATOM 619 N N . SER A 1 80 ? 27.482 22.309 10.206 1.00 95.31 80 SER A N 1
ATOM 620 C CA . SER A 1 80 ? 27.300 22.699 11.615 1.00 95.31 80 SER A CA 1
ATOM 621 C C . SER A 1 80 ? 25.904 23.264 11.861 1.00 95.31 80 SER A C 1
ATOM 623 O O . SER A 1 80 ? 25.339 23.889 10.967 1.00 95.31 80 SER A O 1
ATOM 625 N N . GLY A 1 81 ? 25.387 23.124 13.082 1.00 95.31 81 GLY A N 1
ATOM 626 C CA . GLY A 1 81 ? 24.094 23.690 13.469 1.00 95.31 81 GLY A CA 1
ATOM 627 C C . GLY A 1 81 ? 22.900 22.872 12.973 1.00 95.31 81 GLY A C 1
ATOM 628 O O . GLY A 1 81 ? 22.951 21.642 12.961 1.00 95.31 81 GLY A O 1
ATOM 629 N N . LEU A 1 82 ? 21.819 23.568 12.613 1.00 95.94 82 LEU A N 1
ATOM 630 C CA . LEU A 1 82 ? 20.552 22.977 12.181 1.00 95.94 82 LEU A CA 1
ATOM 631 C C . LEU A 1 82 ? 20.301 23.217 10.690 1.00 95.94 82 LEU A C 1
ATOM 633 O O . LEU A 1 82 ? 20.543 24.316 10.196 1.00 95.94 82 LEU A O 1
ATOM 637 N N . ASP A 1 83 ? 19.733 22.217 10.024 1.00 95.25 83 ASP A N 1
ATOM 638 C CA . ASP A 1 83 ? 19.272 22.281 8.636 1.00 95.25 83 ASP A CA 1
ATOM 639 C C . ASP A 1 83 ? 17.825 21.766 8.544 1.00 95.25 83 ASP A C 1
ATOM 641 O O . ASP A 1 83 ? 17.559 20.592 8.803 1.00 95.25 83 ASP A O 1
ATOM 645 N N . TYR A 1 84 ? 16.871 22.652 8.255 1.00 94.56 84 TYR A N 1
ATOM 646 C CA . TYR A 1 84 ? 15.434 22.348 8.264 1.00 94.56 84 TYR A CA 1
ATOM 647 C C . TYR A 1 84 ? 14.937 21.993 6.866 1.00 94.56 84 TYR A C 1
ATOM 649 O O . TYR A 1 84 ? 15.168 22.750 5.928 1.00 94.56 84 TYR A O 1
ATOM 657 N N . GLN A 1 85 ? 14.169 20.908 6.757 1.00 94.06 85 GLN A N 1
ATOM 658 C CA . GLN A 1 85 ? 13.375 20.635 5.556 1.00 94.06 85 GLN A CA 1
ATOM 659 C C . GLN A 1 85 ? 12.045 21.405 5.598 1.00 94.06 85 GLN A C 1
ATOM 661 O O . GLN A 1 85 ? 11.620 21.957 4.587 1.00 94.06 85 GLN A O 1
ATOM 666 N N . ASP A 1 86 ? 11.411 21.453 6.774 1.00 91.94 86 ASP A N 1
ATOM 667 C CA . ASP A 1 86 ? 10.151 22.151 7.072 1.00 91.94 86 ASP A CA 1
ATOM 668 C C . ASP A 1 86 ? 9.995 22.339 8.602 1.00 91.94 86 ASP A C 1
ATOM 670 O O . ASP A 1 86 ? 10.918 22.054 9.367 1.00 91.94 86 ASP A O 1
ATOM 674 N N . GLU A 1 87 ? 8.843 22.813 9.083 1.00 91.25 87 GLU A N 1
ATOM 675 C CA . GLU A 1 87 ? 8.550 23.036 10.509 1.00 91.25 87 GLU A CA 1
ATOM 676 C C . GLU A 1 87 ? 8.451 21.762 11.381 1.00 91.25 87 GLU A C 1
ATOM 678 O O . GLU A 1 87 ? 8.256 21.843 12.600 1.00 91.25 87 GLU A O 1
ATOM 683 N N . HIS A 1 88 ? 8.536 20.568 10.794 1.00 94.25 88 HIS A N 1
ATOM 684 C CA . HIS A 1 88 ? 8.373 19.280 11.471 1.00 94.25 88 HIS A CA 1
ATOM 685 C C . HIS A 1 88 ? 9.623 18.404 11.427 1.00 94.25 88 HIS A C 1
ATOM 687 O O . HIS A 1 88 ? 9.724 17.472 12.229 1.00 94.25 88 HIS A O 1
ATOM 693 N N . GLN A 1 89 ? 10.585 18.688 10.551 1.00 96.62 89 GLN A N 1
ATOM 694 C CA . GLN A 1 89 ? 11.788 17.871 10.395 1.00 96.62 89 GLN A CA 1
ATOM 695 C C . GLN A 1 89 ? 13.046 18.694 10.111 1.00 96.62 89 GLN A C 1
ATOM 697 O O . GLN A 1 89 ? 13.078 19.602 9.277 1.00 96.62 89 GLN A O 1
ATOM 702 N N . ARG A 1 90 ? 14.118 18.333 10.821 1.00 97.25 90 ARG A N 1
ATOM 703 C CA . ARG A 1 90 ? 15.423 19.003 10.768 1.00 97.25 90 ARG A CA 1
ATOM 704 C C . ARG A 1 90 ? 16.577 18.020 10.936 1.00 97.25 90 ARG A C 1
ATOM 706 O O . ARG A 1 90 ? 16.414 16.981 11.576 1.00 97.25 90 ARG A O 1
ATOM 713 N N . ILE A 1 91 ? 17.755 18.393 10.454 1.00 98.31 91 ILE A N 1
ATOM 714 C CA . ILE A 1 91 ? 19.031 17.742 10.742 1.00 98.31 91 ILE A CA 1
ATOM 715 C C . ILE A 1 91 ? 19.787 18.587 11.769 1.00 98.31 91 ILE A C 1
ATOM 717 O O . ILE A 1 91 ? 19.893 19.801 11.627 1.00 98.31 91 ILE A O 1
ATOM 721 N N . LEU A 1 92 ? 20.325 17.938 12.798 1.00 98.00 92 LEU A N 1
ATOM 722 C CA . LEU A 1 92 ? 21.271 18.489 13.759 1.00 98.00 92 LEU A CA 1
ATOM 723 C C . LEU A 1 92 ? 22.663 17.920 13.479 1.00 98.00 92 LEU A C 1
ATOM 725 O O . LEU A 1 92 ? 22.896 16.713 13.605 1.00 98.00 92 LEU A O 1
ATOM 729 N N . PHE A 1 93 ? 23.595 18.812 13.153 1.00 98.25 93 PHE A N 1
ATOM 730 C CA . PHE A 1 93 ? 25.002 18.490 12.972 1.00 98.25 93 PHE A CA 1
ATOM 731 C C . PHE A 1 93 ? 25.751 18.595 14.299 1.00 98.25 93 PHE A C 1
ATOM 733 O O . PHE A 1 93 ? 26.045 19.695 14.766 1.00 98.25 93 PHE A O 1
ATOM 740 N N . ILE A 1 94 ? 26.073 17.446 14.895 1.00 98.06 94 ILE A N 1
ATOM 741 C CA . ILE A 1 94 ? 26.803 17.375 16.169 1.00 98.06 94 ILE A CA 1
ATOM 742 C C . ILE A 1 94 ? 28.316 17.332 15.944 1.00 98.06 94 ILE A C 1
ATOM 744 O O . ILE A 1 94 ? 28.788 16.682 15.012 1.00 98.06 94 ILE A O 1
ATOM 748 N N . GLU A 1 95 ? 29.086 18.025 16.780 1.00 97.00 95 GLU A N 1
ATOM 749 C CA . GLU A 1 95 ? 30.523 18.222 16.556 1.00 97.00 95 GLU A CA 1
ATOM 750 C C . GLU A 1 95 ? 31.410 17.485 17.564 1.00 97.00 95 GLU A C 1
ATOM 752 O O . GLU A 1 95 ? 31.043 17.287 18.720 1.00 97.00 95 GLU A O 1
ATOM 757 N N . ASP A 1 96 ? 32.623 17.152 17.121 1.00 96.06 96 ASP A N 1
ATOM 758 C CA . ASP A 1 96 ? 33.738 16.677 17.940 1.00 96.06 96 ASP A CA 1
ATOM 759 C C . ASP A 1 96 ? 35.014 17.513 17.669 1.00 96.06 96 ASP A C 1
ATOM 761 O O . ASP A 1 96 ? 34.993 18.548 16.977 1.00 96.06 96 ASP A O 1
ATOM 765 N N . ASP A 1 97 ? 36.141 17.085 18.240 1.00 94.50 97 ASP A N 1
ATOM 766 C CA . ASP A 1 97 ? 37.455 17.701 18.051 1.00 94.50 97 ASP A CA 1
ATOM 767 C C . ASP A 1 97 ? 38.080 17.430 16.670 1.00 94.50 97 ASP A C 1
ATOM 769 O O . ASP A 1 97 ? 39.021 18.125 16.266 1.00 94.50 97 ASP A O 1
ATOM 773 N N . LYS A 1 98 ? 37.551 16.477 15.895 1.00 95.19 98 LYS A N 1
ATOM 774 C CA . LYS A 1 98 ? 38.119 16.059 14.613 1.00 95.19 98 LYS A CA 1
ATOM 775 C C . LYS A 1 98 ? 37.448 16.770 13.438 1.00 95.19 98 LYS A C 1
ATOM 777 O O . LYS A 1 98 ? 36.450 16.336 12.872 1.00 95.19 98 LYS A O 1
ATOM 782 N N . LYS A 1 99 ? 38.098 17.828 12.950 1.00 94.75 99 LYS A N 1
ATOM 783 C CA . LYS A 1 99 ? 37.633 18.666 11.822 1.00 94.75 99 LYS A CA 1
ATOM 784 C C . LYS A 1 99 ? 37.831 18.036 10.427 1.00 94.75 99 LYS A C 1
ATOM 786 O O . LYS A 1 99 ? 38.225 18.708 9.478 1.00 94.75 99 LYS A O 1
ATOM 791 N N . ALA A 1 100 ? 37.583 16.732 10.303 1.00 94.75 100 ALA A N 1
ATOM 792 C CA . ALA A 1 100 ? 37.653 15.962 9.061 1.00 94.75 100 ALA A CA 1
ATOM 793 C C . ALA A 1 100 ? 36.608 14.833 9.051 1.00 94.75 100 ALA A C 1
ATOM 795 O O . ALA A 1 100 ? 36.040 14.494 10.090 1.00 94.75 100 ALA A O 1
ATOM 796 N N . PHE A 1 101 ? 36.375 14.226 7.883 1.00 94.25 101 PHE A N 1
ATOM 797 C CA . PHE A 1 101 ? 35.540 13.028 7.770 1.00 94.25 101 PHE A CA 1
ATOM 798 C C . PHE A 1 101 ? 36.119 11.870 8.606 1.00 94.25 101 PHE A C 1
ATOM 800 O O . PHE A 1 101 ? 37.337 11.676 8.663 1.00 94.25 101 PHE A O 1
ATOM 807 N N . VAL A 1 102 ? 35.241 11.097 9.245 1.00 95.38 102 VAL A N 1
ATOM 808 C CA . VAL A 1 102 ? 35.589 9.913 10.041 1.00 95.38 102 VAL A CA 1
ATOM 809 C C . VAL A 1 102 ? 34.850 8.721 9.456 1.00 95.38 102 VAL A C 1
ATOM 811 O O . VAL A 1 102 ? 33.629 8.764 9.319 1.00 95.38 102 VAL A O 1
ATOM 814 N N . ARG A 1 103 ? 35.602 7.670 9.108 1.00 94.25 103 ARG A N 1
ATOM 815 C CA . ARG A 1 103 ? 35.038 6.410 8.612 1.00 94.25 103 ARG A CA 1
ATOM 816 C C . ARG A 1 103 ? 34.153 5.788 9.682 1.00 94.25 103 ARG A C 1
ATOM 818 O O . ARG A 1 103 ? 34.477 5.864 10.870 1.00 94.25 103 ARG A O 1
ATOM 825 N N . LYS A 1 104 ? 33.082 5.112 9.276 1.00 92.75 104 LYS A N 1
ATOM 826 C CA . LYS A 1 104 ? 32.198 4.411 10.221 1.00 92.75 104 LYS A CA 1
ATOM 827 C C . LYS A 1 104 ? 32.929 3.366 11.077 1.00 92.75 104 LYS A C 1
ATOM 829 O O . LYS A 1 104 ? 32.518 3.129 12.206 1.00 92.75 104 LYS A O 1
ATOM 834 N N . GLU A 1 105 ? 34.017 2.771 10.585 1.00 93.81 105 GLU A N 1
ATOM 835 C CA . GLU A 1 105 ? 34.871 1.829 11.327 1.00 93.81 105 GLU A CA 1
ATOM 836 C C . GLU A 1 105 ? 35.634 2.490 12.489 1.00 93.81 105 GLU A C 1
ATOM 838 O O . GLU A 1 105 ? 35.912 1.839 13.491 1.00 93.81 105 GLU A O 1
ATOM 843 N N . ASP A 1 106 ? 35.928 3.790 12.388 1.00 95.00 106 ASP A N 1
ATOM 844 C CA . ASP A 1 106 ? 36.718 4.548 13.370 1.00 95.00 106 ASP A CA 1
ATOM 845 C C . ASP A 1 106 ? 35.838 5.362 14.340 1.00 95.00 106 ASP A C 1
ATOM 847 O O . ASP A 1 106 ? 36.337 6.097 15.195 1.00 95.00 106 ASP A O 1
ATOM 851 N N . MET A 1 107 ? 34.511 5.243 14.224 1.00 94.62 107 MET A N 1
ATOM 852 C CA . MET A 1 107 ? 33.558 6.113 14.919 1.00 94.62 107 MET A CA 1
ATOM 853 C C . MET A 1 107 ? 33.552 5.935 16.442 1.00 94.62 107 MET A C 1
ATOM 855 O O . MET A 1 107 ? 33.185 6.858 17.167 1.00 94.62 107 MET A O 1
ATOM 859 N N . HIS A 1 108 ? 34.000 4.777 16.940 1.00 92.38 108 HIS A N 1
ATOM 860 C CA . HIS A 1 108 ? 34.027 4.471 18.374 1.00 92.38 108 HIS A CA 1
ATOM 861 C C . HIS A 1 108 ? 34.759 5.548 19.190 1.00 92.38 108 HIS A C 1
ATOM 863 O O . HIS A 1 108 ? 34.316 5.920 20.273 1.00 92.38 108 HIS A O 1
ATOM 869 N N . GLU A 1 109 ? 35.848 6.090 18.641 1.00 94.31 109 GLU A N 1
ATOM 870 C CA . GLU A 1 109 ? 36.704 7.083 19.300 1.00 94.31 109 GLU A CA 1
ATOM 871 C C . GLU A 1 109 ? 36.025 8.451 19.468 1.00 94.31 109 GLU A C 1
ATOM 873 O O . GLU A 1 109 ? 36.441 9.238 20.315 1.00 94.31 109 GLU A O 1
ATOM 878 N N . GLN A 1 110 ? 34.971 8.734 18.693 1.00 96.38 110 GLN A N 1
ATOM 879 C CA . GLN A 1 110 ? 34.288 10.032 18.689 1.00 96.38 110 GLN A CA 1
ATOM 880 C C . GLN A 1 110 ? 33.009 10.052 19.536 1.00 96.38 110 GLN A C 1
ATOM 882 O O . GLN A 1 110 ? 32.560 11.122 19.948 1.00 96.38 110 GLN A O 1
ATOM 887 N N . LEU A 1 111 ? 32.436 8.883 19.854 1.00 96.31 111 LEU A N 1
ATOM 888 C CA . LEU A 1 111 ? 31.120 8.765 20.500 1.00 96.31 111 LEU A CA 1
ATOM 889 C C . LEU A 1 111 ? 30.985 9.590 21.787 1.00 96.31 111 LEU A C 1
ATOM 891 O O . LEU A 1 111 ? 29.939 10.193 22.007 1.00 96.31 111 LEU A O 1
ATOM 895 N N . SER A 1 112 ? 32.030 9.657 22.620 1.00 96.88 112 SER A N 1
ATOM 896 C CA . SER A 1 112 ? 31.974 10.399 23.887 1.00 96.88 112 SER A CA 1
ATOM 897 C C . SER A 1 112 ? 31.809 11.906 23.689 1.00 96.88 112 SER A C 1
ATOM 899 O O . SER A 1 112 ? 31.066 12.531 24.437 1.00 96.88 112 SER A O 1
ATOM 901 N N . GLN A 1 113 ? 32.497 12.500 22.711 1.00 97.50 113 GLN A N 1
ATOM 902 C CA . GLN A 1 113 ? 32.417 13.943 22.456 1.00 97.50 113 GLN A CA 1
ATOM 903 C C . GLN A 1 113 ? 31.101 14.304 21.766 1.00 97.50 113 GLN A C 1
ATOM 905 O O . GLN A 1 113 ? 30.435 15.260 22.156 1.00 97.50 113 GLN A O 1
ATOM 910 N N . LEU A 1 114 ? 30.693 13.474 20.803 1.00 98.31 114 LEU A N 1
ATOM 911 C CA . LEU A 1 114 ? 29.417 13.590 20.102 1.00 98.31 114 LEU A CA 1
ATOM 912 C C . LEU A 1 114 ? 28.227 13.496 21.072 1.00 98.31 114 LEU A C 1
ATOM 914 O O . LEU A 1 114 ? 27.273 14.265 20.959 1.00 98.31 114 LEU A O 1
ATOM 918 N N . PHE A 1 115 ? 28.306 12.603 22.064 1.00 98.25 115 PHE A N 1
ATOM 919 C CA . PHE A 1 115 ? 27.334 12.504 23.152 1.00 98.25 115 PHE A CA 1
ATOM 920 C C . PHE A 1 115 ? 27.251 13.789 23.983 1.00 98.25 115 PHE A C 1
ATOM 922 O O . PHE A 1 115 ? 26.147 14.295 24.186 1.00 98.25 115 PHE A O 1
ATOM 929 N N . GLU A 1 116 ? 28.384 14.332 24.444 1.00 98.06 116 GLU A N 1
ATOM 930 C CA . GLU A 1 116 ? 28.385 15.561 25.250 1.00 98.06 116 GLU A CA 1
ATOM 931 C C . GLU A 1 116 ? 27.811 16.749 24.468 1.00 98.06 116 GLU A C 1
ATOM 933 O O . GLU A 1 116 ? 27.008 17.506 25.013 1.00 98.06 116 GLU A O 1
ATOM 938 N N . TYR A 1 117 ? 28.139 16.869 23.175 1.00 98.19 117 TYR A N 1
ATOM 939 C CA . TYR A 1 117 ? 27.554 17.892 22.306 1.00 98.19 117 TYR A CA 1
ATOM 940 C C . TYR A 1 117 ? 26.033 17.732 22.193 1.00 98.19 117 TYR A C 1
ATOM 942 O O . TYR A 1 117 ? 25.288 18.679 22.441 1.00 98.19 117 TYR A O 1
ATOM 950 N N . LEU A 1 118 ? 25.557 16.532 21.837 1.00 97.75 118 LEU A N 1
ATOM 951 C CA . LEU A 1 118 ? 24.130 16.257 21.648 1.00 97.75 118 LEU A CA 1
ATOM 952 C C . LEU A 1 118 ? 23.331 16.507 22.931 1.00 97.75 118 LEU A C 1
ATOM 954 O O . LEU A 1 118 ? 22.267 17.124 22.897 1.00 97.75 118 LEU A O 1
ATOM 958 N N . LYS A 1 119 ? 23.860 16.056 24.069 1.00 96.44 119 LYS A N 1
ATOM 959 C CA . LYS A 1 119 ? 23.254 16.253 25.385 1.00 96.44 119 LYS A CA 1
ATOM 960 C C . LYS A 1 119 ? 23.167 17.735 25.750 1.00 96.44 119 LYS A C 1
ATOM 962 O O . LYS A 1 119 ? 22.112 18.168 26.205 1.00 96.44 119 LYS A O 1
ATOM 967 N N . ALA A 1 120 ? 24.247 18.495 25.560 1.00 96.38 120 ALA A N 1
ATOM 968 C CA . ALA A 1 120 ? 24.259 19.931 25.830 1.00 96.38 120 ALA A CA 1
ATOM 969 C C . ALA A 1 120 ? 23.256 20.672 24.936 1.00 96.38 120 ALA A C 1
ATOM 971 O O . ALA A 1 120 ? 22.452 21.447 25.441 1.00 96.38 120 ALA A O 1
ATOM 972 N N . PHE A 1 121 ? 23.231 20.356 23.637 1.00 96.50 121 PHE A N 1
ATOM 973 C CA . PHE A 1 121 ? 22.302 20.963 22.687 1.00 96.50 121 PHE A CA 1
ATOM 974 C C . PHE A 1 121 ? 20.834 20.739 23.085 1.00 96.50 121 PHE A C 1
ATOM 976 O O . PHE A 1 121 ? 20.065 21.693 23.173 1.00 96.50 121 PHE A O 1
ATOM 983 N N . LEU A 1 122 ? 20.441 19.489 23.364 1.00 94.25 122 LEU A N 1
ATOM 984 C CA . LEU A 1 122 ? 19.059 19.168 23.744 1.00 94.25 122 LEU A CA 1
ATOM 985 C C . LEU A 1 122 ? 18.660 19.806 25.084 1.00 94.25 122 LEU A C 1
ATOM 987 O O . LEU A 1 122 ? 17.509 20.213 25.248 1.00 94.25 122 LEU A O 1
ATOM 991 N N . ALA A 1 123 ? 19.601 19.910 26.030 1.00 92.31 123 ALA A N 1
ATOM 992 C CA . ALA A 1 123 ? 19.371 20.560 27.316 1.00 92.31 123 ALA A CA 1
ATOM 993 C C . ALA A 1 123 ? 19.176 22.078 27.176 1.00 92.31 123 ALA A C 1
ATOM 995 O O . ALA A 1 123 ? 18.251 22.619 27.779 1.00 92.31 123 ALA A O 1
ATOM 996 N N . ASP A 1 124 ? 20.006 22.742 26.368 1.00 94.69 124 ASP A N 1
ATOM 997 C CA . ASP A 1 124 ? 19.928 24.187 26.125 1.00 94.69 124 ASP A CA 1
ATOM 998 C C . ASP A 1 124 ? 18.652 24.572 25.362 1.00 94.69 124 ASP A C 1
ATOM 1000 O O . ASP A 1 124 ? 18.045 25.606 25.636 1.00 94.69 124 ASP A O 1
ATOM 1004 N N . GLU A 1 125 ? 18.217 23.723 24.430 1.00 93.25 125 GLU A N 1
ATOM 1005 C CA . GLU A 1 125 ? 17.001 23.935 23.643 1.00 93.25 125 GLU A CA 1
ATOM 1006 C C . GLU A 1 125 ? 15.713 23.615 24.427 1.00 93.25 125 GLU A C 1
ATOM 1008 O O . GLU A 1 125 ? 14.635 24.108 24.095 1.00 93.25 125 GLU A O 1
ATOM 1013 N N . GLY A 1 126 ? 15.812 22.807 25.488 1.00 88.62 126 GLY A N 1
ATOM 1014 C CA . GLY A 1 126 ? 14.659 22.364 26.277 1.00 88.62 126 GLY A CA 1
ATOM 1015 C C . GLY A 1 126 ? 13.774 21.350 25.545 1.00 88.62 126 GLY A C 1
ATOM 1016 O O . GLY A 1 126 ? 12.583 21.234 25.840 1.00 88.62 126 GLY A O 1
ATOM 1017 N N . THR A 1 127 ? 14.343 20.618 24.589 1.00 83.25 127 THR A N 1
ATOM 1018 C CA . THR A 1 127 ? 13.601 19.713 23.709 1.00 83.25 127 THR A CA 1
ATOM 1019 C C . THR A 1 127 ? 13.425 18.339 24.349 1.00 83.25 127 THR A C 1
ATOM 1021 O O . THR A 1 127 ? 14.390 17.606 24.568 1.00 83.25 127 THR A O 1
ATOM 1024 N N . ALA A 1 128 ? 12.175 17.975 24.640 1.00 87.19 128 ALA A N 1
ATOM 1025 C CA . ALA A 1 128 ? 11.826 16.636 25.102 1.00 87.19 128 ALA A CA 1
ATOM 1026 C C . ALA A 1 128 ? 11.840 15.645 23.931 1.00 87.19 128 ALA A C 1
ATOM 1028 O O . ALA A 1 128 ? 11.278 15.926 22.876 1.00 87.19 128 ALA A O 1
ATOM 1029 N N . ILE A 1 129 ? 12.471 14.489 24.139 1.00 93.88 129 ILE A N 1
ATOM 1030 C CA . ILE A 1 129 ? 12.465 13.364 23.199 1.00 93.88 129 ILE A CA 1
ATOM 1031 C C . ILE A 1 129 ? 11.468 12.335 23.714 1.00 93.88 129 ILE A C 1
ATOM 1033 O O . ILE A 1 129 ? 11.497 12.026 24.904 1.00 93.88 129 ILE A O 1
ATOM 1037 N N . ASP A 1 130 ? 10.639 11.784 22.829 1.00 94.19 130 ASP A N 1
ATOM 1038 C CA . ASP A 1 130 ? 9.676 10.737 23.180 1.00 94.19 130 ASP A CA 1
ATOM 1039 C C . ASP A 1 130 ? 10.117 9.350 22.685 1.00 94.19 130 ASP A C 1
ATOM 1041 O O . ASP A 1 130 ? 9.798 8.342 23.312 1.00 94.19 130 ASP A O 1
ATOM 1045 N N . LEU A 1 131 ? 10.882 9.282 21.588 1.00 96.50 131 LEU A N 1
ATOM 1046 C CA . LEU A 1 131 ? 11.370 8.037 20.984 1.00 96.50 131 LEU A CA 1
ATOM 1047 C C . LEU A 1 131 ? 12.764 8.228 20.375 1.00 96.50 131 LEU A C 1
ATOM 1049 O O . LEU A 1 131 ? 13.013 9.224 19.696 1.00 96.50 131 LEU A O 1
ATOM 1053 N N . ILE A 1 132 ? 13.655 7.250 20.554 1.00 98.50 132 ILE A N 1
ATOM 1054 C CA . ILE A 1 132 ? 14.941 7.196 19.847 1.00 98.50 132 ILE A CA 1
ATOM 1055 C C . ILE A 1 132 ? 14.883 6.082 18.804 1.00 98.50 132 ILE A C 1
ATOM 1057 O O . ILE A 1 132 ? 14.629 4.922 19.133 1.00 98.50 132 ILE A O 1
ATOM 1061 N N . ILE A 1 133 ? 15.175 6.421 17.549 1.00 98.44 133 ILE A N 1
ATOM 1062 C CA . ILE A 1 133 ? 15.409 5.438 16.490 1.00 98.44 133 ILE A CA 1
ATOM 1063 C C . ILE A 1 133 ? 16.819 5.650 15.954 1.00 98.44 133 ILE A C 1
ATOM 1065 O O . ILE A 1 133 ? 17.158 6.710 15.436 1.00 98.44 133 ILE A O 1
ATOM 1069 N N . SER A 1 134 ? 17.672 4.643 16.105 1.00 98.56 134 SER A N 1
ATOM 1070 C CA . SER A 1 134 ? 19.069 4.713 15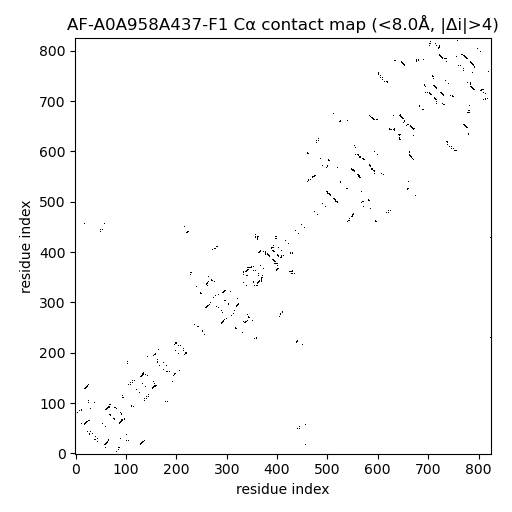.670 1.00 98.56 134 SER A CA 1
ATOM 1071 C C . SER A 1 134 ? 19.328 3.833 14.456 1.00 98.56 134 SER A C 1
ATOM 1073 O O . SER A 1 134 ? 18.856 2.697 14.410 1.00 98.56 134 SER A O 1
ATOM 1075 N N . HIS A 1 135 ? 20.134 4.324 13.520 1.00 98.12 135 HIS A N 1
ATOM 1076 C CA . HIS A 1 135 ? 20.505 3.636 12.290 1.00 98.12 135 HIS A CA 1
ATOM 1077 C C . HIS A 1 135 ? 21.996 3.295 12.276 1.00 98.12 135 HIS A C 1
ATOM 1079 O O . HIS A 1 135 ? 22.828 4.201 12.241 1.00 98.12 135 HIS A O 1
ATOM 1085 N N . TYR A 1 136 ? 22.313 1.993 12.227 1.00 96.88 136 TYR A N 1
ATOM 1086 C CA . TYR A 1 136 ? 23.667 1.418 12.349 1.00 96.88 136 TYR A CA 1
ATOM 1087 C C . TYR A 1 136 ? 24.228 1.397 13.783 1.00 96.88 136 TYR A C 1
ATOM 1089 O O . TYR A 1 136 ? 23.609 1.908 14.716 1.00 96.88 136 TYR A O 1
ATOM 1097 N N . TRP A 1 137 ? 25.347 0.696 13.995 1.00 96.69 137 TRP A N 1
ATOM 1098 C CA . TRP A 1 137 ? 25.849 0.367 15.340 1.00 96.69 137 TRP A CA 1
ATOM 1099 C C . TRP A 1 137 ? 26.335 1.593 16.127 1.00 96.69 137 TRP A C 1
ATOM 1101 O O . TRP A 1 137 ? 26.139 1.671 17.338 1.00 96.69 137 TRP A O 1
ATOM 1111 N N . ASP A 1 138 ? 26.947 2.563 15.448 1.00 97.06 138 ASP A N 1
ATOM 1112 C CA . ASP A 1 138 ? 27.506 3.766 16.067 1.00 97.06 138 ASP A CA 1
ATOM 1113 C C . ASP A 1 138 ? 26.396 4.703 16.558 1.00 97.06 138 ASP A C 1
ATOM 1115 O O . ASP A 1 138 ? 26.475 5.254 17.655 1.00 97.06 138 ASP A O 1
ATOM 1119 N N . ALA A 1 139 ? 25.310 4.804 15.790 1.00 98.12 139 ALA A N 1
ATOM 1120 C CA . ALA A 1 139 ? 24.109 5.513 16.199 1.00 98.12 139 ALA A CA 1
ATOM 1121 C C . ALA A 1 139 ? 23.417 4.851 17.399 1.00 98.12 139 ALA A C 1
ATOM 1123 O O . ALA A 1 139 ? 22.925 5.556 18.277 1.00 98.12 139 ALA A O 1
ATOM 1124 N N . ALA A 1 140 ? 23.374 3.514 17.454 1.00 98.31 140 ALA A N 1
ATOM 1125 C CA . ALA A 1 140 ? 22.811 2.798 18.598 1.00 98.31 140 ALA A CA 1
ATOM 1126 C C . ALA A 1 140 ? 23.646 3.022 19.863 1.00 98.31 140 ALA A C 1
ATOM 1128 O O . ALA A 1 140 ? 23.093 3.310 20.922 1.00 98.31 140 ALA A O 1
ATOM 1129 N N . ALA A 1 141 ? 24.975 2.993 19.749 1.00 98.19 141 ALA A N 1
ATOM 1130 C CA . ALA A 1 141 ? 25.859 3.320 20.862 1.00 98.19 141 ALA A CA 1
ATOM 1131 C C . ALA A 1 141 ? 25.640 4.757 21.369 1.00 98.19 141 ALA A C 1
ATOM 1133 O O . ALA A 1 141 ? 25.484 4.966 22.573 1.00 98.19 141 ALA A O 1
ATOM 1134 N N . LEU A 1 142 ? 25.558 5.739 20.462 1.00 98.44 142 LEU A N 1
ATOM 1135 C CA . LEU A 1 142 ? 25.272 7.133 20.814 1.00 98.44 142 LEU A CA 1
ATOM 1136 C C . LEU A 1 142 ? 23.882 7.300 21.456 1.00 98.44 142 LEU A C 1
ATOM 1138 O O . LEU A 1 142 ? 23.745 8.004 22.456 1.00 98.44 142 LEU A O 1
ATOM 1142 N N . GLY A 1 143 ? 22.866 6.623 20.915 1.00 98.12 143 GLY A N 1
ATOM 1143 C CA . GLY A 1 143 ? 21.504 6.629 21.446 1.00 98.12 143 GLY A CA 1
ATOM 1144 C C . GLY A 1 143 ? 21.418 6.063 22.862 1.00 98.12 143 GLY A C 1
ATOM 1145 O O . GLY A 1 143 ? 20.785 6.681 23.711 1.00 98.12 143 GLY A O 1
ATOM 1146 N N . ILE A 1 144 ? 22.126 4.967 23.157 1.00 98.38 144 ILE A N 1
ATOM 1147 C CA . ILE A 1 144 ? 22.182 4.378 24.506 1.00 98.38 144 ILE A CA 1
ATOM 1148 C C . ILE A 1 144 ? 22.859 5.330 25.500 1.00 98.38 144 ILE A C 1
ATOM 1150 O O . ILE A 1 144 ? 22.366 5.497 26.618 1.00 98.38 144 ILE A O 1
ATOM 1154 N N . LEU A 1 145 ? 23.965 5.977 25.106 1.00 97.94 145 LEU A N 1
ATOM 1155 C CA . LEU A 1 145 ? 24.633 6.981 25.946 1.00 97.94 145 LEU A CA 1
ATOM 1156 C C . LEU A 1 145 ? 23.685 8.138 26.281 1.00 97.94 145 LEU A C 1
ATOM 1158 O O . LEU A 1 145 ? 23.574 8.522 27.447 1.00 97.94 145 LEU A O 1
ATOM 1162 N N . LEU A 1 146 ? 22.961 8.649 25.280 1.00 97.62 146 LEU A N 1
ATOM 1163 C CA . LEU A 1 146 ? 21.963 9.695 25.480 1.00 97.62 146 LEU A CA 1
ATOM 1164 C C . LEU A 1 146 ? 20.816 9.225 26.378 1.00 97.62 146 LEU A C 1
ATOM 1166 O O . LEU A 1 146 ? 20.510 9.902 27.355 1.00 97.62 146 LEU A O 1
ATOM 1170 N N . ASN A 1 147 ? 20.213 8.070 26.089 1.00 97.44 147 ASN A N 1
ATOM 1171 C CA . ASN A 1 147 ? 19.030 7.570 26.792 1.00 97.44 147 ASN A CA 1
ATOM 1172 C C . ASN A 1 147 ? 19.299 7.351 28.291 1.00 97.44 147 ASN A C 1
ATOM 1174 O O . ASN A 1 147 ? 18.472 7.693 29.133 1.00 97.44 147 ASN A O 1
ATOM 1178 N N . LYS A 1 148 ? 20.505 6.876 28.640 1.00 96.38 148 LYS A N 1
ATOM 1179 C CA . LYS A 1 148 ? 20.971 6.746 30.034 1.00 96.38 148 LYS A CA 1
ATOM 1180 C C . LYS A 1 148 ? 21.141 8.093 30.747 1.00 96.38 148 LYS A C 1
ATOM 1182 O O . LYS A 1 148 ? 21.105 8.134 31.975 1.00 96.38 148 LYS A O 1
ATOM 1187 N N . ALA A 1 149 ? 21.353 9.175 30.001 1.00 94.50 149 ALA A N 1
ATOM 1188 C CA . ALA A 1 149 ? 21.523 10.525 30.529 1.00 94.50 149 ALA A CA 1
ATOM 1189 C C . ALA A 1 149 ? 20.227 11.354 30.538 1.00 94.50 149 ALA A C 1
ATOM 1191 O O . ALA A 1 149 ? 20.212 12.426 31.150 1.00 94.50 149 ALA A O 1
ATOM 1192 N N . LEU A 1 150 ? 19.161 10.894 29.873 1.00 91.25 150 LEU A N 1
ATOM 1193 C CA . LEU A 1 150 ? 17.868 11.573 29.881 1.00 91.25 150 LEU A CA 1
ATOM 1194 C C . LEU A 1 150 ? 17.243 11.537 31.288 1.00 91.25 150 LEU A C 1
ATOM 1196 O O . LEU A 1 150 ? 17.390 10.545 32.004 1.00 91.25 150 LEU A O 1
ATOM 1200 N N . PRO A 1 151 ? 16.482 12.576 31.689 1.00 87.31 151 PRO A N 1
ATOM 1201 C CA . PRO A 1 151 ? 15.769 12.580 32.970 1.00 87.31 151 PRO A CA 1
ATOM 1202 C C . PRO A 1 151 ? 14.817 11.389 33.134 1.00 87.31 151 PRO A C 1
ATOM 1204 O O . PRO A 1 151 ? 14.600 10.902 34.243 1.00 87.31 151 PRO A O 1
ATOM 1207 N N . ARG A 1 152 ? 14.245 10.931 32.017 1.00 87.69 152 ARG A N 1
ATOM 1208 C CA . ARG A 1 152 ? 13.434 9.726 31.915 1.00 87.69 152 ARG A CA 1
ATOM 1209 C C . ARG A 1 152 ? 13.862 8.973 30.652 1.00 87.69 152 ARG A C 1
ATOM 1211 O O . ARG A 1 152 ? 13.794 9.575 29.581 1.00 87.69 152 ARG A O 1
ATOM 1218 N N . PRO A 1 153 ? 14.267 7.697 30.760 1.00 92.38 153 PRO A N 1
ATOM 1219 C CA . PRO A 1 153 ? 14.533 6.879 29.589 1.00 92.38 153 PRO A CA 1
ATOM 1220 C C . PRO A 1 153 ? 13.289 6.752 28.709 1.00 92.38 153 PRO A C 1
ATOM 1222 O O . PRO A 1 153 ? 12.167 6.634 29.214 1.00 92.38 153 PRO A O 1
ATOM 1225 N N . VAL A 1 154 ? 13.510 6.759 27.403 1.00 95.06 154 VAL A N 1
ATOM 1226 C CA . VAL A 1 154 ? 12.496 6.530 26.373 1.00 95.06 154 VAL A CA 1
ATOM 1227 C C . VAL A 1 154 ? 12.762 5.222 25.647 1.00 95.06 154 VAL A C 1
ATOM 1229 O O . VAL A 1 154 ? 13.843 4.649 25.784 1.00 95.06 154 VAL A O 1
ATOM 1232 N N . LYS A 1 155 ? 11.788 4.761 24.855 1.00 95.81 155 LYS A N 1
ATOM 1233 C CA . LYS A 1 155 ? 11.991 3.587 24.004 1.00 95.81 155 LYS A CA 1
ATOM 1234 C C . LYS A 1 155 ? 13.111 3.869 22.999 1.00 95.81 155 LYS A C 1
ATOM 1236 O O . LYS A 1 155 ? 13.147 4.938 22.382 1.00 95.81 155 LYS A O 1
ATOM 1241 N N . HIS A 1 156 ? 14.010 2.910 22.821 1.00 97.94 156 HIS A N 1
ATOM 1242 C CA . HIS A 1 156 ? 15.100 2.980 21.857 1.00 97.94 156 HIS A CA 1
ATOM 1243 C C . HIS A 1 156 ? 15.061 1.779 20.912 1.00 97.94 156 HIS A C 1
ATOM 1245 O O . HIS A 1 156 ? 15.342 0.643 21.295 1.00 97.94 156 HIS A O 1
ATOM 1251 N N . VAL A 1 157 ? 14.729 2.057 19.648 1.00 98.25 157 VAL A N 1
ATOM 1252 C CA . VAL A 1 157 ? 14.724 1.076 18.560 1.00 98.25 157 VAL A CA 1
ATOM 1253 C C . VAL A 1 157 ? 15.985 1.207 17.711 1.00 98.25 157 VAL A C 1
ATOM 1255 O O . VAL A 1 157 ? 16.341 2.291 17.240 1.00 98.25 157 VAL A O 1
ATOM 1258 N N . TRP A 1 158 ? 16.649 0.085 17.453 1.00 98.56 158 TRP A N 1
ATOM 1259 C CA . TRP A 1 158 ? 17.802 0.012 16.566 1.00 98.56 158 TRP A CA 1
ATOM 1260 C C . TRP A 1 158 ? 17.447 -0.603 15.212 1.00 98.56 158 TRP A C 1
ATOM 1262 O O . TRP A 1 158 ? 16.961 -1.728 15.133 1.00 98.56 158 TRP A O 1
ATOM 1272 N N . VAL A 1 159 ? 17.741 0.116 14.130 1.00 98.25 159 VAL A N 1
ATOM 1273 C CA . VAL A 1 159 ? 17.695 -0.379 12.751 1.00 98.25 159 VAL A CA 1
ATOM 1274 C C . VAL A 1 159 ? 19.144 -0.606 12.290 1.00 98.25 159 VAL A C 1
ATOM 1276 O O . VAL A 1 159 ? 19.843 0.355 11.952 1.00 98.25 159 VAL A O 1
ATOM 1279 N N . PRO A 1 160 ? 19.655 -1.850 12.283 1.00 96.12 160 PRO A N 1
ATOM 1280 C CA . PRO A 1 160 ? 21.080 -2.095 12.086 1.00 96.12 160 PRO A CA 1
ATOM 1281 C C . PRO A 1 160 ? 21.563 -1.800 10.664 1.00 96.12 160 PRO A C 1
ATOM 1283 O O . PRO A 1 160 ? 22.728 -1.447 10.504 1.00 96.12 160 PRO A O 1
ATOM 1286 N N . HIS A 1 161 ? 20.711 -1.946 9.637 1.00 92.75 161 HIS A N 1
ATOM 1287 C CA . HIS A 1 161 ? 21.040 -1.935 8.190 1.00 92.75 161 HIS A CA 1
ATOM 1288 C C . HIS A 1 161 ? 22.026 -3.021 7.729 1.00 92.75 161 HIS A C 1
ATOM 1290 O O . HIS A 1 161 ? 21.917 -3.550 6.627 1.00 92.75 161 HIS A O 1
ATOM 1296 N N . SER A 1 162 ? 22.981 -3.383 8.575 1.00 91.94 162 SER A N 1
ATOM 1297 C CA . SER A 1 162 ? 23.925 -4.482 8.447 1.00 91.94 162 SER A CA 1
ATOM 1298 C C . SER A 1 162 ? 24.391 -4.856 9.852 1.00 91.94 162 SER A C 1
ATOM 1300 O O . SER A 1 162 ? 24.558 -3.977 10.691 1.00 91.94 162 SER A O 1
ATOM 1302 N N . VAL A 1 163 ? 24.673 -6.134 10.096 1.00 94.88 163 VAL A N 1
ATOM 1303 C CA . VAL A 1 163 ? 25.292 -6.611 11.344 1.00 94.88 163 VAL A CA 1
ATOM 1304 C C . VAL A 1 163 ? 26.717 -7.102 11.082 1.00 94.88 163 VAL A C 1
ATOM 1306 O O . VAL A 1 163 ? 27.018 -7.620 9.999 1.00 94.88 163 VAL A O 1
ATOM 1309 N N . GLY A 1 164 ? 27.611 -6.917 12.053 1.00 94.88 164 GLY A N 1
ATOM 1310 C CA . GLY A 1 164 ? 29.034 -7.225 11.940 1.00 94.88 164 GLY A CA 1
ATOM 1311 C C . GLY A 1 164 ? 29.322 -8.689 11.597 1.00 94.88 164 GLY A C 1
ATOM 1312 O O . GLY A 1 164 ? 30.196 -8.955 10.773 1.00 94.88 164 GLY A O 1
ATOM 1313 N N . THR A 1 165 ? 28.559 -9.644 12.140 1.00 95.62 165 THR A N 1
ATOM 1314 C CA . THR A 1 165 ? 28.772 -11.083 11.879 1.00 95.62 165 THR A CA 1
ATOM 1315 C C . THR A 1 165 ? 28.477 -11.446 10.425 1.00 95.62 165 THR A C 1
ATOM 1317 O O . THR A 1 165 ? 29.280 -12.117 9.775 1.00 95.62 165 THR A O 1
ATOM 1320 N N . LEU A 1 166 ? 27.374 -10.933 9.872 1.00 92.12 166 LEU A N 1
ATOM 1321 C CA . LEU A 1 166 ? 27.016 -11.108 8.466 1.00 92.12 166 LEU A CA 1
ATOM 1322 C C . LEU A 1 166 ? 28.033 -10.419 7.550 1.00 92.12 166 LEU A C 1
ATOM 1324 O O . LEU A 1 166 ? 28.469 -10.998 6.556 1.00 92.12 166 LEU A O 1
ATOM 1328 N N . LYS A 1 167 ? 28.478 -9.209 7.914 1.00 90.31 167 LYS A N 1
ATOM 1329 C CA . LYS A 1 167 ? 29.535 -8.505 7.180 1.00 90.31 167 LYS A CA 1
ATOM 1330 C C . LYS A 1 167 ? 30.837 -9.312 7.159 1.00 90.31 167 LYS A C 1
ATOM 1332 O O . LYS A 1 167 ? 31.478 -9.366 6.115 1.00 90.31 167 LYS A O 1
ATOM 1337 N N . LYS A 1 168 ? 31.193 -9.968 8.269 1.00 94.00 168 LYS A N 1
ATOM 1338 C CA . LYS A 1 168 ? 32.401 -10.795 8.397 1.00 94.00 168 LYS A CA 1
ATOM 1339 C C . LYS A 1 168 ? 32.343 -12.037 7.513 1.00 94.00 168 LYS A C 1
ATOM 1341 O O . LYS A 1 168 ? 33.326 -12.343 6.850 1.00 94.00 168 LYS A O 1
ATOM 1346 N N . ARG A 1 169 ? 31.187 -12.710 7.447 1.00 92.19 169 ARG A N 1
ATOM 1347 C CA . ARG A 1 169 ? 30.957 -13.855 6.541 1.00 92.19 169 ARG A CA 1
ATOM 1348 C C . ARG A 1 169 ? 31.098 -13.480 5.065 1.00 92.19 169 ARG A C 1
ATOM 1350 O O . ARG A 1 169 ? 31.561 -14.296 4.277 1.00 92.19 169 ARG A O 1
ATOM 1357 N N . ASN A 1 170 ? 30.717 -12.254 4.712 1.00 85.75 170 ASN A N 1
ATOM 1358 C CA . ASN A 1 170 ? 30.686 -11.772 3.330 1.00 85.75 170 ASN A CA 1
ATOM 1359 C C . ASN A 1 170 ? 31.982 -11.073 2.886 1.00 85.75 170 ASN A C 1
ATOM 1361 O O . ASN A 1 170 ? 32.027 -10.548 1.775 1.00 85.75 170 ASN A O 1
ATOM 1365 N N . MET A 1 171 ? 33.010 -11.018 3.740 1.00 86.50 171 MET A N 1
ATOM 1366 C CA . MET A 1 171 ? 34.264 -10.314 3.463 1.00 86.50 171 MET A CA 1
ATOM 1367 C C . MET A 1 171 ? 35.480 -11.235 3.613 1.00 86.50 171 MET A C 1
ATOM 1369 O O . MET A 1 171 ? 35.509 -12.044 4.546 1.00 86.50 171 MET A O 1
ATOM 1373 N N . PRO A 1 172 ? 36.504 -11.097 2.750 1.00 90.00 172 PRO A N 1
ATOM 1374 C CA . PRO A 1 172 ? 37.735 -11.869 2.865 1.00 90.00 172 PRO A CA 1
ATOM 1375 C C . PRO A 1 172 ? 38.446 -11.645 4.216 1.00 90.00 172 PRO A C 1
ATOM 1377 O O . PRO A 1 172 ? 38.475 -10.510 4.700 1.00 90.00 172 PRO A O 1
ATOM 1380 N N . PRO A 1 173 ? 39.039 -12.685 4.836 1.00 93.94 173 PRO A N 1
ATOM 1381 C CA . PRO A 1 173 ? 39.706 -12.570 6.137 1.00 93.94 173 PRO A CA 1
ATOM 1382 C C . PRO A 1 173 ? 40.773 -11.475 6.240 1.00 93.94 173 PRO A C 1
ATOM 1384 O O . PRO A 1 173 ? 40.935 -10.864 7.295 1.00 93.94 173 PRO A O 1
ATOM 1387 N N . GLU A 1 174 ? 41.479 -11.189 5.151 1.00 94.81 174 GLU A N 1
ATOM 1388 C CA . GLU A 1 174 ? 42.509 -10.156 5.073 1.00 94.81 174 GLU A CA 1
ATOM 1389 C C . GLU A 1 174 ? 41.976 -8.728 5.271 1.00 94.81 174 GLU A C 1
ATOM 1391 O O . GLU A 1 174 ? 42.739 -7.850 5.668 1.00 94.81 174 GLU A O 1
ATOM 1396 N N . THR A 1 175 ? 40.677 -8.480 5.054 1.00 92.50 175 THR A N 1
ATOM 1397 C CA . THR A 1 175 ? 40.079 -7.149 5.251 1.00 92.50 175 THR A CA 1
ATOM 1398 C C . THR A 1 175 ? 39.560 -6.940 6.674 1.00 92.50 175 THR A C 1
ATOM 1400 O O . THR A 1 175 ? 39.204 -5.823 7.042 1.00 92.50 175 THR A O 1
ATOM 1403 N N . TRP A 1 176 ? 39.479 -7.993 7.493 1.00 94.12 176 TRP A N 1
ATOM 1404 C CA . TRP A 1 176 ? 38.812 -7.943 8.799 1.00 94.12 176 TRP A CA 1
ATOM 1405 C C . TRP A 1 176 ? 39.470 -6.971 9.782 1.00 94.12 176 TRP A C 1
ATOM 1407 O O . TRP A 1 176 ? 38.761 -6.319 10.551 1.00 94.12 176 TRP A O 1
ATOM 1417 N N . GLN A 1 177 ? 40.802 -6.865 9.746 1.00 93.94 177 GLN A N 1
ATOM 1418 C CA . GLN A 1 177 ? 41.561 -5.981 10.631 1.00 93.94 177 GLN A CA 1
ATOM 1419 C C . GLN A 1 177 ? 41.337 -4.501 10.292 1.00 93.94 177 GLN A C 1
ATOM 1421 O O . GLN A 1 177 ? 41.051 -3.721 11.194 1.00 93.94 177 GLN A O 1
ATOM 1426 N N . ASP A 1 178 ? 41.418 -4.118 9.011 1.00 92.56 178 ASP A N 1
ATOM 1427 C CA . ASP A 1 178 ? 41.166 -2.732 8.573 1.00 92.56 178 ASP A CA 1
ATOM 1428 C C . ASP A 1 178 ? 39.705 -2.319 8.809 1.00 92.56 178 ASP A C 1
ATOM 1430 O O . ASP A 1 178 ? 39.432 -1.194 9.217 1.00 92.56 178 ASP A O 1
ATOM 1434 N N . LEU A 1 179 ? 38.768 -3.262 8.658 1.00 91.56 179 LEU A N 1
ATOM 1435 C CA . LEU A 1 179 ? 37.352 -3.038 8.955 1.00 91.56 179 LEU A CA 1
ATOM 1436 C C . LEU A 1 179 ? 37.012 -3.049 10.456 1.00 91.56 179 LEU A C 1
ATOM 1438 O O . LEU A 1 179 ? 35.840 -2.886 10.802 1.00 91.56 179 LEU A O 1
ATOM 1442 N N . ARG A 1 180 ? 37.992 -3.315 11.337 1.00 95.62 180 ARG A N 1
ATOM 1443 C CA . ARG A 1 180 ? 37.820 -3.450 12.799 1.00 95.62 180 ARG A CA 1
ATOM 1444 C C . ARG A 1 180 ? 36.617 -4.331 13.167 1.00 95.62 180 ARG A C 1
ATOM 1446 O O . ARG A 1 180 ? 35.859 -4.051 14.096 1.00 95.62 180 ARG A O 1
ATOM 1453 N N . ILE A 1 181 ? 36.401 -5.403 12.402 1.00 94.38 181 ILE A N 1
ATOM 1454 C CA . ILE A 1 181 ? 35.101 -6.086 12.389 1.00 94.38 181 ILE A CA 1
ATOM 1455 C C . ILE A 1 181 ? 34.799 -6.820 13.698 1.00 94.38 181 ILE A C 1
ATOM 1457 O O . ILE A 1 181 ? 33.645 -6.890 14.111 1.00 94.38 181 ILE A O 1
ATOM 1461 N N . ASP A 1 182 ? 35.831 -7.326 14.373 1.00 95.31 182 ASP A N 1
ATOM 1462 C CA . ASP A 1 182 ? 35.689 -7.996 15.667 1.00 95.31 182 ASP A CA 1
ATOM 1463 C C . ASP A 1 182 ? 35.345 -7.014 16.789 1.00 95.31 182 ASP A C 1
ATOM 1465 O O . ASP A 1 182 ? 34.509 -7.324 17.638 1.00 95.31 182 ASP A O 1
ATOM 1469 N N . GLU A 1 183 ? 35.913 -5.806 16.750 1.00 95.19 183 GLU A N 1
ATOM 1470 C CA . GLU A 1 183 ? 35.557 -4.725 17.674 1.00 95.19 183 GLU A CA 1
ATOM 1471 C C . GLU A 1 183 ? 34.102 -4.302 17.470 1.00 95.19 183 GLU A C 1
ATOM 1473 O O . GLU A 1 183 ? 33.349 -4.189 18.436 1.00 95.19 183 GLU A O 1
ATOM 1478 N N . ARG A 1 184 ? 33.673 -4.160 16.208 1.00 95.75 184 ARG A N 1
ATOM 1479 C CA . ARG A 1 184 ? 32.279 -3.872 15.862 1.00 95.75 184 ARG A CA 1
ATOM 1480 C C . ARG A 1 184 ? 31.327 -4.956 16.371 1.00 95.75 184 ARG A C 1
ATOM 1482 O O . ARG A 1 184 ? 30.316 -4.620 16.976 1.00 95.75 184 ARG A O 1
ATOM 1489 N N . ILE A 1 185 ? 31.626 -6.239 16.145 1.00 97.31 185 ILE A N 1
ATOM 1490 C CA . ILE A 1 185 ? 30.775 -7.348 16.614 1.00 97.31 185 ILE A CA 1
ATOM 1491 C C . ILE A 1 185 ? 30.671 -7.335 18.142 1.00 97.31 185 ILE A C 1
ATOM 1493 O O . ILE A 1 185 ? 29.579 -7.509 18.683 1.00 97.31 185 ILE A O 1
ATOM 1497 N N . ALA A 1 186 ? 31.790 -7.124 18.841 1.00 96.81 186 ALA A N 1
ATOM 1498 C CA . ALA A 1 186 ? 31.798 -7.029 20.297 1.00 96.81 186 ALA A CA 1
ATOM 1499 C C . ALA A 1 186 ? 30.964 -5.837 20.792 1.00 96.81 186 ALA A C 1
ATOM 1501 O O . ALA A 1 186 ? 30.180 -5.997 21.727 1.00 96.81 186 ALA A O 1
ATOM 1502 N N . ALA A 1 187 ? 31.087 -4.679 20.136 1.00 95.25 187 ALA A N 1
ATOM 1503 C CA . ALA A 1 187 ? 30.289 -3.498 20.436 1.00 95.25 187 ALA A CA 1
ATOM 1504 C C . ALA A 1 187 ? 28.797 -3.775 20.221 1.00 95.25 187 ALA A C 1
ATOM 1506 O O . ALA A 1 187 ? 28.029 -3.650 21.163 1.00 95.25 187 ALA A O 1
ATOM 1507 N N . GLU A 1 188 ? 28.390 -4.232 19.035 1.00 97.62 188 GLU A N 1
ATOM 1508 C CA . GLU A 1 188 ? 26.991 -4.542 18.713 1.00 97.62 188 GLU A CA 1
ATOM 1509 C C . GLU A 1 188 ? 26.364 -5.513 19.725 1.00 97.62 188 GLU A C 1
ATOM 1511 O O . GLU A 1 188 ? 25.273 -5.247 20.222 1.00 97.62 188 GLU A O 1
ATOM 1516 N N . LYS A 1 189 ? 27.067 -6.594 20.098 1.00 97.88 189 LYS A N 1
ATOM 1517 C CA . LYS A 1 189 ? 26.595 -7.544 21.124 1.00 97.88 189 LYS A CA 1
ATOM 1518 C C . LYS A 1 189 ? 26.407 -6.901 22.495 1.00 97.88 189 LYS A C 1
ATOM 1520 O O . LYS A 1 189 ? 25.484 -7.271 23.212 1.00 97.88 189 LYS A O 1
ATOM 1525 N N . ALA A 1 190 ? 27.266 -5.952 22.862 1.00 97.00 190 ALA A N 1
ATOM 1526 C CA . ALA A 1 190 ? 27.154 -5.233 24.124 1.00 97.00 190 ALA A CA 1
ATOM 1527 C C . ALA A 1 190 ? 25.979 -4.238 24.148 1.00 97.00 190 ALA A C 1
ATOM 1529 O O . ALA A 1 190 ? 25.514 -3.910 25.234 1.00 97.00 190 ALA A O 1
ATOM 1530 N N . LEU A 1 191 ? 25.491 -3.779 22.986 1.00 96.88 191 LEU A N 1
ATOM 1531 C CA . LEU A 1 191 ? 24.351 -2.855 22.891 1.00 96.88 191 LEU A CA 1
ATOM 1532 C C . LEU A 1 191 ? 22.998 -3.559 23.055 1.00 96.88 191 LEU A C 1
ATOM 1534 O O . LEU A 1 191 ? 22.072 -2.954 23.581 1.00 96.88 191 LEU A O 1
ATOM 1538 N N . VAL A 1 192 ? 22.878 -4.820 22.618 1.00 97.25 192 VAL A N 1
ATOM 1539 C CA . VAL A 1 192 ? 21.601 -5.567 22.579 1.00 97.25 192 VAL A CA 1
ATOM 1540 C C . VAL A 1 192 ? 20.794 -5.488 23.887 1.00 97.25 192 VAL A C 1
ATOM 1542 O O . VAL A 1 192 ? 19.601 -5.207 23.800 1.00 97.25 192 VAL A O 1
ATOM 1545 N N . PRO A 1 193 ? 21.382 -5.678 25.089 1.00 96.62 193 PRO A N 1
ATOM 1546 C CA . PRO A 1 193 ? 20.612 -5.670 26.338 1.00 96.62 193 PRO A CA 1
ATOM 1547 C C . PRO A 1 193 ? 20.048 -4.301 26.744 1.00 96.62 193 PRO A C 1
ATOM 1549 O O . PRO A 1 193 ? 19.169 -4.249 27.599 1.00 96.62 193 PRO A O 1
ATOM 1552 N N . ASP A 1 194 ? 20.574 -3.207 26.187 1.00 96.88 194 ASP A N 1
ATOM 1553 C CA . ASP A 1 194 ? 20.164 -1.832 26.500 1.00 96.88 194 ASP A CA 1
ATOM 1554 C C . ASP A 1 194 ? 19.096 -1.291 25.520 1.00 96.88 194 ASP A C 1
ATOM 1556 O O . ASP A 1 194 ? 18.682 -0.138 25.647 1.00 96.88 194 ASP A O 1
ATOM 1560 N N . LEU A 1 195 ? 18.671 -2.085 24.528 1.00 97.00 195 LEU A N 1
ATOM 1561 C CA . LEU A 1 195 ? 17.708 -1.690 23.493 1.00 97.00 195 LEU A CA 1
ATOM 1562 C C . LEU A 1 195 ? 16.314 -2.256 23.781 1.00 97.00 195 LEU A C 1
ATOM 1564 O O . LEU A 1 195 ? 16.169 -3.429 24.122 1.00 97.00 195 LEU A O 1
ATOM 1568 N N . ASP A 1 196 ? 15.275 -1.457 23.537 1.00 95.75 196 ASP A N 1
ATOM 1569 C CA . ASP A 1 196 ? 13.881 -1.911 23.638 1.00 95.75 196 ASP A CA 1
ATOM 1570 C C . ASP A 1 196 ? 13.444 -2.726 22.413 1.00 95.75 196 ASP A C 1
ATOM 1572 O O . ASP A 1 196 ? 12.496 -3.508 22.475 1.00 95.75 196 ASP A O 1
ATOM 1576 N N . GLY A 1 197 ? 14.128 -2.549 21.279 1.00 96.50 197 GLY A N 1
ATOM 1577 C CA . GLY A 1 197 ? 13.787 -3.222 20.034 1.00 96.50 197 GLY A CA 1
ATOM 1578 C C . GLY A 1 197 ? 14.898 -3.165 18.993 1.00 96.50 197 GLY A C 1
ATOM 1579 O O . GLY A 1 197 ? 15.556 -2.140 18.833 1.00 96.50 197 GLY A O 1
ATOM 1580 N N . ILE A 1 198 ? 15.070 -4.239 18.222 1.00 98.25 198 ILE A N 1
ATOM 1581 C CA . ILE A 1 198 ? 15.915 -4.239 17.018 1.00 98.25 198 ILE A CA 1
ATOM 1582 C C . ILE A 1 198 ? 15.029 -4.539 15.815 1.00 98.25 198 ILE A C 1
ATOM 1584 O O . ILE A 1 198 ? 14.482 -5.635 15.727 1.00 98.25 198 ILE A O 1
ATOM 1588 N N . ALA A 1 199 ? 14.874 -3.590 14.893 1.00 97.12 199 ALA A N 1
ATOM 1589 C CA . ALA A 1 199 ? 14.073 -3.740 13.681 1.00 97.12 199 ALA A CA 1
ATOM 1590 C C . ALA A 1 199 ? 14.922 -4.299 12.540 1.00 97.12 199 ALA A C 1
ATOM 1592 O O . ALA A 1 199 ? 15.733 -3.595 11.936 1.00 97.12 199 ALA A O 1
ATOM 1593 N N . ALA A 1 200 ? 14.738 -5.586 12.242 1.00 95.06 200 ALA A N 1
ATOM 1594 C CA . ALA A 1 200 ? 15.447 -6.228 11.145 1.00 95.06 200 ALA A CA 1
ATOM 1595 C C . ALA A 1 200 ? 15.012 -5.635 9.794 1.00 95.06 200 ALA A C 1
ATOM 1597 O O . ALA A 1 200 ? 13.820 -5.468 9.538 1.00 95.06 200 ALA A O 1
ATOM 1598 N N . THR A 1 201 ? 15.975 -5.358 8.912 1.00 93.19 201 THR A N 1
ATOM 1599 C CA . THR A 1 201 ? 15.714 -4.821 7.563 1.00 93.19 201 THR A CA 1
ATOM 1600 C C . THR A 1 201 ? 15.609 -5.913 6.492 1.00 93.19 201 THR A C 1
ATOM 1602 O O . THR A 1 201 ? 15.273 -5.633 5.345 1.00 93.19 201 THR A O 1
ATOM 1605 N N . SER A 1 202 ? 15.894 -7.170 6.846 1.00 90.44 202 SER A N 1
ATOM 1606 C CA . SER A 1 202 ? 15.727 -8.338 5.975 1.00 90.44 202 SER A CA 1
ATOM 1607 C C . SER A 1 202 ? 15.589 -9.632 6.791 1.00 90.44 202 SER A C 1
ATOM 1609 O O . SER A 1 202 ? 16.020 -9.665 7.953 1.00 90.44 202 SER A O 1
ATOM 1611 N N . PRO A 1 203 ? 15.048 -10.716 6.201 1.00 89.06 203 PRO A N 1
ATOM 1612 C CA . PRO A 1 203 ? 15.016 -12.035 6.836 1.00 89.06 203 PRO A CA 1
ATOM 1613 C C . PRO A 1 203 ? 16.410 -12.533 7.236 1.00 89.06 203 PRO A C 1
ATOM 1615 O O . PRO A 1 203 ? 16.595 -13.050 8.335 1.00 89.06 203 PRO A O 1
ATOM 1618 N N . VAL A 1 204 ? 17.422 -12.290 6.397 1.00 89.31 204 VAL A N 1
ATOM 1619 C CA . VAL A 1 204 ? 18.819 -12.666 6.677 1.00 89.31 204 VAL A CA 1
ATOM 1620 C C . VAL A 1 204 ? 19.365 -11.938 7.907 1.00 89.31 204 VAL A C 1
ATOM 1622 O O . VAL A 1 204 ? 20.052 -12.544 8.727 1.00 89.31 204 VAL A O 1
ATOM 1625 N N . ILE A 1 205 ? 19.052 -10.648 8.074 1.00 92.88 205 ILE A N 1
ATOM 1626 C CA . ILE A 1 205 ? 19.454 -9.891 9.269 1.00 92.88 205 ILE A CA 1
ATOM 1627 C C . ILE A 1 205 ? 18.706 -10.392 10.503 1.00 92.88 205 ILE A C 1
ATOM 1629 O O . ILE A 1 205 ? 19.335 -10.571 11.542 1.00 92.88 205 ILE A O 1
ATOM 1633 N N . ARG A 1 206 ? 17.400 -10.672 10.397 1.00 93.81 206 ARG A N 1
ATOM 1634 C CA . ARG A 1 206 ? 16.620 -11.265 11.496 1.00 93.81 206 ARG A CA 1
ATOM 1635 C C . ARG A 1 206 ? 17.226 -12.593 11.952 1.00 93.81 206 ARG A C 1
ATOM 1637 O O . ARG A 1 206 ? 17.419 -12.795 13.146 1.00 93.81 206 ARG A O 1
ATOM 1644 N N . GLN A 1 207 ? 17.580 -13.458 11.005 1.00 92.44 207 GLN A N 1
ATOM 1645 C CA . GLN A 1 207 ? 18.206 -14.741 11.300 1.00 92.44 207 GLN A CA 1
ATOM 1646 C C . GLN A 1 207 ? 19.594 -14.565 11.934 1.00 92.44 207 GLN A C 1
ATOM 1648 O O . GLN A 1 207 ? 19.899 -15.216 12.926 1.00 92.44 207 GLN A O 1
ATOM 1653 N N . ALA A 1 208 ? 20.413 -13.634 11.432 1.00 95.19 208 ALA A N 1
ATOM 1654 C CA . ALA A 1 208 ? 21.719 -13.340 12.023 1.00 95.19 208 ALA A CA 1
ATOM 1655 C C . ALA A 1 208 ? 21.612 -12.792 13.458 1.00 95.19 208 ALA A C 1
ATOM 1657 O O . ALA A 1 208 ? 22.414 -13.172 14.308 1.00 95.19 208 ALA A O 1
ATOM 1658 N N . LEU A 1 209 ? 20.625 -11.935 13.749 1.00 96.75 209 LEU A N 1
ATOM 1659 C CA . LEU A 1 209 ? 20.350 -11.458 15.111 1.00 96.75 209 LEU A CA 1
ATOM 1660 C C . LEU A 1 209 ? 20.025 -12.625 16.051 1.00 96.75 209 LEU A C 1
ATOM 1662 O O . LEU A 1 209 ? 20.578 -12.706 17.147 1.00 96.75 209 LEU A O 1
ATOM 1666 N N . LYS A 1 210 ? 19.201 -13.567 15.590 1.00 96.31 210 LYS A N 1
ATOM 1667 C CA . LYS A 1 210 ? 18.839 -14.759 16.358 1.00 96.31 210 LYS A CA 1
ATOM 1668 C C . LYS A 1 210 ? 20.038 -15.674 16.605 1.00 96.31 210 LYS A C 1
ATOM 1670 O O . LYS A 1 210 ? 20.312 -16.022 17.747 1.00 96.31 210 LYS A O 1
ATOM 1675 N N . ASP A 1 211 ? 20.771 -16.021 15.551 1.00 96.31 211 ASP A N 1
ATOM 1676 C CA . ASP A 1 211 ? 21.832 -17.031 15.620 1.00 96.31 211 ASP A CA 1
ATOM 1677 C C . ASP A 1 211 ? 23.117 -16.511 16.274 1.00 96.31 211 ASP A C 1
ATOM 1679 O O . ASP A 1 211 ? 23.804 -17.256 16.975 1.00 96.31 211 ASP A O 1
ATOM 1683 N N . ASP A 1 212 ? 23.465 -15.241 16.043 1.00 97.12 212 ASP A N 1
ATOM 1684 C CA . ASP A 1 212 ? 24.768 -14.706 16.442 1.00 97.12 212 ASP A CA 1
ATOM 1685 C C . ASP A 1 212 ? 24.714 -13.728 17.614 1.00 97.12 212 ASP A C 1
ATOM 1687 O O . ASP A 1 212 ? 25.734 -13.553 18.295 1.00 97.12 212 ASP A O 1
ATOM 1691 N N . TYR A 1 213 ? 23.572 -13.068 17.820 1.00 96.75 213 TYR A N 1
ATOM 1692 C CA . TYR A 1 213 ? 23.371 -12.048 18.855 1.00 96.75 213 TYR A CA 1
ATOM 1693 C C . TYR A 1 213 ? 22.389 -12.495 19.947 1.00 96.75 213 TYR A C 1
ATOM 1695 O O . TYR A 1 213 ? 22.168 -11.725 20.875 1.00 96.75 213 TYR A O 1
ATOM 1703 N N . ASP A 1 214 ? 21.851 -13.721 19.863 1.00 95.62 214 ASP A N 1
ATOM 1704 C CA . ASP A 1 214 ? 20.871 -14.281 20.809 1.00 95.62 214 ASP A CA 1
ATOM 1705 C C . ASP A 1 214 ? 19.633 -13.377 20.980 1.00 95.62 214 ASP A C 1
ATOM 1707 O O . ASP A 1 214 ? 19.097 -13.204 22.073 1.00 95.62 214 ASP A O 1
ATOM 1711 N N . TYR A 1 215 ? 19.200 -12.745 19.880 1.00 96.38 215 TYR A N 1
ATOM 1712 C CA . TYR A 1 215 ? 18.080 -11.806 19.871 1.00 96.38 215 TYR A CA 1
ATOM 1713 C C . TYR A 1 215 ? 17.043 -12.179 18.809 1.00 96.38 215 TYR A C 1
ATOM 1715 O O . TYR A 1 215 ? 17.283 -12.045 17.606 1.00 96.38 215 TYR A O 1
ATOM 1723 N N . ASP A 1 216 ? 15.859 -12.610 19.251 1.00 93.69 216 ASP A N 1
ATOM 1724 C CA . ASP A 1 216 ? 14.733 -12.894 18.359 1.00 93.69 216 ASP A CA 1
ATOM 1725 C C . ASP A 1 216 ? 13.936 -11.611 18.085 1.00 93.69 216 ASP A C 1
ATOM 1727 O O . ASP A 1 216 ? 13.055 -11.208 18.845 1.00 93.69 216 ASP A O 1
ATOM 1731 N N . SER A 1 217 ? 14.305 -10.922 17.006 1.00 89.75 217 SER A N 1
ATOM 1732 C CA . SER A 1 217 ? 13.677 -9.667 16.600 1.00 89.75 217 SER A CA 1
ATOM 1733 C C . SER A 1 217 ? 12.228 -9.883 16.150 1.00 89.75 217 SER A C 1
ATOM 1735 O O . SER A 1 217 ? 11.961 -10.484 15.107 1.00 89.75 217 SER A O 1
ATOM 1737 N N . ASN A 1 218 ? 11.281 -9.319 16.902 1.00 86.94 218 ASN A N 1
ATOM 1738 C CA . ASN A 1 218 ? 9.872 -9.224 16.509 1.00 86.94 218 ASN A CA 1
ATOM 1739 C C . ASN A 1 218 ? 9.597 -8.024 15.580 1.00 86.94 218 ASN A C 1
ATOM 1741 O O . ASN A 1 218 ? 8.620 -8.041 14.832 1.00 86.94 218 ASN A O 1
ATOM 1745 N N . LEU A 1 219 ? 10.478 -7.020 15.564 1.00 93.38 219 LEU A N 1
ATOM 1746 C CA . LEU A 1 219 ? 10.348 -5.823 14.736 1.00 93.38 219 LEU A CA 1
ATOM 1747 C C . LEU A 1 219 ? 10.888 -6.054 13.316 1.00 93.38 219 LEU A C 1
ATOM 1749 O O . LEU A 1 219 ? 11.902 -6.722 13.101 1.00 93.38 219 LEU A O 1
ATOM 1753 N N . PHE A 1 220 ? 10.211 -5.496 12.318 1.00 89.50 220 PHE A N 1
ATOM 1754 C CA . PHE A 1 220 ? 10.613 -5.596 10.917 1.00 89.50 220 PHE A CA 1
ATOM 1755 C C . PHE A 1 220 ? 10.414 -4.250 10.231 1.00 89.50 220 PHE A C 1
ATOM 1757 O O . PHE A 1 220 ? 9.322 -3.694 10.289 1.00 89.50 220 PHE A O 1
ATOM 1764 N N . LEU A 1 221 ? 11.467 -3.732 9.604 1.00 94.75 221 LEU A N 1
ATOM 1765 C CA . LEU A 1 221 ? 11.419 -2.492 8.832 1.00 94.75 221 LEU A CA 1
ATOM 1766 C C . LEU A 1 221 ? 12.344 -2.629 7.610 1.00 94.75 221 LEU A C 1
ATOM 1768 O O . LEU A 1 221 ? 13.486 -2.163 7.641 1.00 94.75 221 LEU A O 1
ATOM 1772 N N . PRO A 1 222 ? 11.907 -3.332 6.553 1.00 93.69 222 PRO A N 1
ATOM 1773 C CA . PRO A 1 222 ? 12.684 -3.467 5.327 1.00 93.69 222 PRO A CA 1
ATOM 1774 C C . PRO A 1 222 ? 12.686 -2.155 4.529 1.00 93.69 222 PRO A C 1
ATOM 1776 O O . PRO A 1 222 ? 11.891 -1.257 4.816 1.00 93.69 222 PRO A O 1
ATOM 1779 N N . PRO A 1 223 ? 13.532 -2.025 3.491 1.00 92.19 223 PRO A N 1
ATOM 1780 C CA . PRO A 1 223 ? 13.316 -1.017 2.462 1.00 92.19 223 PRO A CA 1
ATOM 1781 C C . PRO A 1 223 ? 11.890 -1.117 1.904 1.00 92.19 223 PRO A C 1
ATOM 1783 O O . PRO A 1 223 ? 11.392 -2.208 1.610 1.00 92.19 223 PRO A O 1
ATOM 1786 N N . CYS A 1 224 ? 11.233 0.032 1.796 1.00 93.88 224 CYS A N 1
ATOM 1787 C CA . CYS A 1 224 ? 9.838 0.129 1.393 1.00 93.88 224 CYS A CA 1
ATOM 1788 C C . CYS A 1 224 ? 9.684 0.978 0.131 1.00 93.88 224 CYS A C 1
ATOM 1790 O O . CYS A 1 224 ? 10.578 1.737 -0.253 1.00 93.88 224 CYS A O 1
ATOM 1792 N N . ILE A 1 225 ? 8.514 0.870 -0.491 1.00 92.19 225 ILE A N 1
ATOM 1793 C CA . ILE A 1 225 ? 8.180 1.582 -1.717 1.00 92.19 225 ILE A CA 1
ATOM 1794 C C . ILE A 1 225 ? 7.398 2.872 -1.446 1.00 92.19 225 ILE A C 1
ATOM 1796 O O . ILE A 1 225 ? 6.525 2.935 -0.575 1.00 92.19 225 ILE A O 1
ATOM 1800 N N . GLN A 1 226 ? 7.703 3.904 -2.233 1.00 87.62 226 GLN A N 1
ATOM 1801 C CA . GLN A 1 226 ? 6.892 5.116 -2.363 1.00 87.62 226 GLN A CA 1
ATOM 1802 C C . GLN A 1 226 ? 5.774 4.849 -3.380 1.00 87.62 226 GLN A C 1
ATOM 1804 O O . GLN A 1 226 ? 5.992 4.957 -4.585 1.00 87.62 226 GLN A O 1
ATOM 1809 N N . ALA A 1 227 ? 4.602 4.424 -2.902 1.00 81.00 227 ALA A N 1
ATOM 1810 C CA . ALA A 1 227 ? 3.494 3.974 -3.756 1.00 81.00 227 ALA A CA 1
ATOM 1811 C C . ALA A 1 227 ? 2.846 5.097 -4.594 1.00 81.00 227 ALA A C 1
ATOM 1813 O O . ALA A 1 227 ? 2.181 4.833 -5.588 1.00 81.00 227 ALA A O 1
ATOM 1814 N N . ASP A 1 228 ? 3.049 6.358 -4.222 1.00 82.06 228 ASP A N 1
ATOM 1815 C CA . ASP A 1 228 ? 2.693 7.537 -5.020 1.00 82.06 228 ASP A CA 1
ATOM 1816 C C . ASP A 1 228 ? 3.637 7.728 -6.222 1.00 82.06 228 ASP A C 1
ATOM 1818 O O . ASP A 1 228 ? 3.233 8.177 -7.299 1.00 82.06 228 ASP A O 1
ATOM 1822 N N . ARG A 1 229 ? 4.905 7.341 -6.060 1.00 87.81 229 ARG A N 1
ATOM 1823 C CA . ARG A 1 229 ? 5.932 7.407 -7.098 1.00 87.81 229 ARG A CA 1
ATOM 1824 C C . ARG A 1 229 ? 5.938 6.170 -7.989 1.00 87.81 229 ARG A C 1
ATOM 1826 O O . ARG A 1 229 ? 6.046 6.311 -9.200 1.00 87.81 229 ARG A O 1
ATOM 1833 N N . TYR A 1 230 ? 5.815 4.976 -7.427 1.00 92.81 230 TYR A N 1
ATOM 1834 C CA . TYR A 1 230 ? 5.834 3.712 -8.162 1.00 92.81 230 TYR A CA 1
ATOM 1835 C C . TYR A 1 230 ? 4.469 3.046 -8.047 1.00 92.81 230 TYR A C 1
ATOM 1837 O O . TYR A 1 230 ? 4.128 2.462 -7.025 1.00 92.81 230 TYR A O 1
ATOM 1845 N N . HIS A 1 231 ? 3.689 3.185 -9.113 1.00 89.31 231 HIS A N 1
ATOM 1846 C CA . HIS A 1 231 ? 2.388 2.555 -9.281 1.00 89.31 231 HIS A CA 1
ATOM 1847 C C . HIS A 1 231 ? 2.161 2.290 -10.772 1.00 89.31 231 HIS A C 1
ATOM 1849 O O . HIS A 1 231 ? 2.747 3.010 -11.604 1.00 89.31 231 HIS A O 1
ATOM 1855 N N . PRO A 1 232 ? 1.311 1.316 -11.135 1.00 85.94 232 PRO A N 1
ATOM 1856 C CA . PRO A 1 232 ? 0.992 1.079 -12.531 1.00 85.94 232 PRO A CA 1
ATOM 1857 C C . PRO A 1 232 ? 0.323 2.327 -13.118 1.00 85.94 232 PRO A C 1
ATOM 1859 O O . PRO A 1 232 ? -0.467 3.018 -12.464 1.00 85.94 232 PRO A O 1
ATOM 1862 N N . ARG A 1 233 ? 0.710 2.688 -14.342 1.00 88.81 233 ARG A N 1
ATOM 1863 C CA . ARG A 1 233 ? 0.229 3.902 -15.010 1.00 88.81 233 ARG A CA 1
ATOM 1864 C C . ARG A 1 233 ? 0.273 3.755 -16.522 1.00 88.81 233 ARG A C 1
ATOM 1866 O O . ARG A 1 233 ? 1.198 3.162 -17.070 1.00 88.81 233 ARG A O 1
ATOM 1873 N N . ALA A 1 234 ? -0.707 4.357 -17.187 1.00 86.94 234 ALA A N 1
ATOM 1874 C CA . ALA A 1 234 ? -0.690 4.536 -18.631 1.00 86.94 234 ALA A CA 1
ATOM 1875 C C . ALA A 1 234 ? 0.399 5.537 -18.983 1.00 86.94 234 ALA A C 1
ATOM 1877 O O . ALA A 1 234 ? 0.477 6.588 -18.345 1.00 86.94 234 ALA A O 1
ATOM 1878 N N . ILE A 1 235 ? 1.170 5.262 -20.027 1.00 90.75 235 ILE A N 1
ATOM 1879 C CA . ILE A 1 235 ? 2.031 6.271 -20.632 1.00 90.75 235 ILE A CA 1
ATOM 1880 C C . ILE A 1 235 ? 1.442 6.651 -21.983 1.00 90.75 235 ILE A C 1
ATOM 1882 O O . ILE A 1 235 ? 1.364 5.826 -22.897 1.00 90.75 235 ILE A O 1
ATOM 1886 N N . GLU A 1 236 ? 1.034 7.913 -22.096 1.00 91.50 236 GLU A N 1
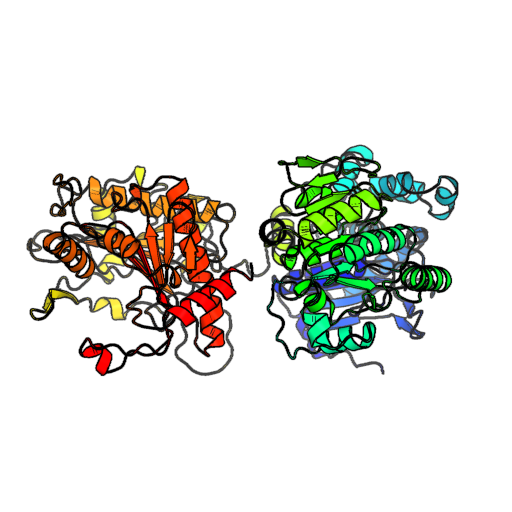ATOM 1887 C CA . GLU A 1 236 ? 0.441 8.446 -23.316 1.00 91.50 236 GLU A CA 1
ATOM 1888 C C . GLU A 1 236 ? 1.423 8.386 -24.502 1.00 91.50 236 GLU A C 1
ATOM 1890 O O . GLU A 1 236 ? 2.642 8.480 -24.315 1.00 91.50 236 GLU A O 1
ATOM 1895 N N . PRO A 1 237 ? 0.923 8.239 -25.743 1.00 90.88 237 PRO A N 1
ATOM 1896 C CA . PRO A 1 237 ? 1.734 8.200 -26.961 1.00 90.88 237 PRO A CA 1
ATOM 1897 C C . PRO A 1 237 ? 2.731 9.349 -27.164 1.00 90.88 237 PRO A C 1
ATOM 1899 O O . PRO A 1 237 ? 3.708 9.162 -27.891 1.00 90.88 237 PRO A O 1
ATOM 1902 N N . ASP A 1 238 ? 2.462 10.521 -26.592 1.00 93.00 238 ASP A N 1
ATOM 1903 C CA . ASP A 1 238 ? 3.233 11.762 -26.716 1.00 93.00 238 ASP A CA 1
ATOM 1904 C C . ASP A 1 238 ? 4.086 12.083 -25.475 1.00 93.00 238 ASP A C 1
ATOM 1906 O O . ASP A 1 238 ? 4.757 13.114 -25.437 1.00 93.00 238 ASP A O 1
ATOM 1910 N N . HIS A 1 239 ? 4.107 11.195 -24.476 1.00 96.12 239 HIS A N 1
ATOM 1911 C CA . HIS A 1 239 ? 4.921 11.364 -23.276 1.00 96.12 239 HIS A CA 1
ATOM 1912 C C . HIS A 1 239 ? 6.422 11.446 -23.611 1.00 96.12 239 HIS A C 1
ATOM 1914 O O . HIS A 1 239 ? 6.933 10.681 -24.435 1.00 96.12 239 HIS A O 1
ATOM 1920 N N . GLU A 1 240 ? 7.163 12.315 -22.912 1.00 96.56 240 GLU A N 1
ATOM 1921 C CA . GLU A 1 240 ? 8.584 12.600 -23.189 1.00 96.56 240 GLU A CA 1
ATOM 1922 C C . GLU A 1 240 ? 9.506 11.371 -23.122 1.00 96.56 240 GLU A C 1
ATOM 1924 O O . GLU A 1 240 ? 10.569 11.349 -23.743 1.00 96.56 240 GLU A O 1
ATOM 1929 N N . ILE A 1 241 ? 9.084 10.323 -22.410 1.00 96.69 241 ILE A N 1
ATOM 1930 C CA . ILE A 1 241 ? 9.856 9.085 -22.263 1.00 96.69 241 ILE A CA 1
ATOM 1931 C C . ILE A 1 241 ? 10.107 8.393 -23.606 1.00 96.69 241 ILE A C 1
ATOM 1933 O O . ILE A 1 241 ? 11.168 7.806 -23.806 1.00 96.69 241 ILE A O 1
ATOM 1937 N N . TRP A 1 242 ? 9.167 8.494 -24.550 1.00 97.31 242 TRP A N 1
ATOM 1938 C CA . TRP A 1 242 ? 9.324 7.884 -25.867 1.00 97.31 242 TRP A CA 1
ATOM 1939 C C . TRP A 1 242 ? 10.368 8.610 -26.708 1.00 97.31 242 TRP A C 1
ATOM 1941 O O . TRP A 1 242 ? 11.147 7.960 -27.401 1.00 97.31 242 TRP A O 1
ATOM 1951 N N . THR A 1 243 ? 10.416 9.941 -26.612 1.00 97.06 243 THR A N 1
ATOM 1952 C CA . THR A 1 243 ? 11.466 10.757 -27.233 1.00 97.06 243 THR A CA 1
ATOM 1953 C C . THR A 1 243 ? 12.820 10.427 -26.622 1.00 97.06 243 THR A C 1
ATOM 1955 O O . THR A 1 243 ? 13.755 10.129 -27.355 1.00 97.06 243 THR A O 1
ATOM 1958 N N . PHE A 1 244 ? 12.904 10.371 -25.292 1.00 96.88 244 PHE A N 1
ATOM 1959 C CA . PHE A 1 244 ? 14.129 10.012 -24.578 1.00 96.88 244 PHE A CA 1
ATOM 1960 C C . PHE A 1 244 ? 14.692 8.649 -25.021 1.00 96.88 244 PHE A C 1
ATOM 1962 O O . PHE A 1 244 ? 15.872 8.532 -25.345 1.00 96.88 244 PHE A O 1
ATOM 1969 N N . LEU A 1 245 ? 13.848 7.615 -25.104 1.00 96.88 245 LEU A N 1
ATOM 1970 C CA . LEU A 1 245 ? 14.278 6.290 -25.563 1.00 96.88 245 LEU A CA 1
ATOM 1971 C C . LEU A 1 245 ? 14.596 6.249 -27.065 1.00 96.88 245 LEU A C 1
ATOM 1973 O O . LEU A 1 245 ? 15.501 5.527 -27.483 1.00 96.88 245 LEU A O 1
ATOM 1977 N N . SER A 1 246 ? 13.878 7.022 -27.881 1.00 96.94 246 SER A N 1
ATOM 1978 C CA . SER A 1 246 ? 14.168 7.184 -29.311 1.00 96.94 246 SER A CA 1
ATOM 1979 C C . SER A 1 246 ? 15.547 7.808 -29.530 1.00 96.94 246 SER A C 1
ATOM 1981 O O . SER A 1 246 ? 16.331 7.289 -30.320 1.00 96.94 246 SER A O 1
ATOM 1983 N N . GLU A 1 247 ? 15.895 8.848 -28.774 1.00 95.88 247 GLU A N 1
ATOM 1984 C CA . GLU A 1 247 ? 17.216 9.483 -28.817 1.00 95.88 247 GLU A CA 1
ATOM 1985 C C . GLU A 1 247 ? 18.324 8.540 -28.335 1.00 95.88 247 GLU A C 1
ATOM 1987 O O . GLU A 1 247 ? 19.380 8.465 -28.962 1.00 95.88 247 GLU A O 1
ATOM 1992 N N . ALA A 1 248 ? 18.072 7.772 -27.270 1.00 94.38 248 ALA A N 1
ATOM 1993 C CA . ALA A 1 248 ? 19.042 6.824 -26.724 1.00 94.38 248 ALA A CA 1
ATOM 1994 C C . ALA A 1 248 ? 19.341 5.637 -27.660 1.00 94.38 248 ALA A C 1
ATOM 1996 O O . ALA A 1 248 ? 20.426 5.063 -27.588 1.00 94.38 248 ALA A O 1
ATOM 1997 N N . THR A 1 249 ? 18.391 5.256 -28.520 1.00 95.44 249 THR A N 1
ATOM 1998 C CA . THR A 1 249 ? 18.491 4.074 -29.403 1.00 95.44 249 THR A CA 1
ATOM 1999 C C . THR A 1 249 ? 18.737 4.422 -30.869 1.00 95.44 249 THR A C 1
ATOM 2001 O O . THR A 1 249 ? 19.183 3.574 -31.638 1.00 95.44 249 THR A O 1
ATOM 2004 N N . GLY A 1 250 ? 18.400 5.645 -31.286 1.00 94.75 250 GLY A N 1
ATOM 2005 C CA . GLY A 1 250 ? 18.330 6.045 -32.690 1.00 94.75 250 GLY A CA 1
ATOM 2006 C C . GLY A 1 250 ? 17.108 5.502 -33.446 1.00 94.75 250 GLY A C 1
ATOM 2007 O O . GLY A 1 250 ? 16.979 5.761 -34.645 1.00 94.75 250 GLY A O 1
ATOM 2008 N N . LEU A 1 251 ? 16.203 4.764 -32.789 1.00 95.25 251 LEU A N 1
ATOM 2009 C CA . LEU A 1 251 ? 14.990 4.238 -33.419 1.00 95.25 251 LEU A CA 1
ATOM 2010 C C . LEU A 1 251 ? 13.888 5.300 -33.497 1.00 95.25 251 LEU A C 1
ATOM 2012 O O . LEU A 1 251 ? 13.744 6.100 -32.574 1.00 95.25 251 LEU A O 1
ATOM 2016 N N . PRO A 1 252 ? 13.025 5.279 -34.528 1.00 96.56 252 PRO A N 1
ATOM 2017 C CA . PRO A 1 252 ? 11.818 6.099 -34.560 1.00 96.56 252 PRO A CA 1
ATOM 2018 C C . PRO A 1 252 ? 10.895 5.841 -33.355 1.00 96.56 252 PRO A C 1
ATOM 2020 O O . PRO A 1 252 ? 10.675 4.693 -32.968 1.00 96.56 252 PRO A O 1
ATOM 2023 N N . ILE A 1 253 ? 10.273 6.895 -32.813 1.00 96.12 253 ILE A N 1
ATOM 2024 C CA . ILE A 1 253 ? 9.356 6.834 -31.653 1.00 96.12 253 ILE A CA 1
ATOM 2025 C C . ILE A 1 253 ? 8.277 5.747 -31.799 1.00 96.12 253 ILE A C 1
ATOM 2027 O O . ILE A 1 253 ? 7.975 5.027 -30.849 1.00 96.12 253 ILE A O 1
ATOM 2031 N N . ASN A 1 254 ? 7.684 5.600 -32.988 1.00 94.25 254 ASN A N 1
ATOM 2032 C CA . ASN A 1 254 ? 6.651 4.592 -33.240 1.00 94.25 254 ASN A CA 1
ATOM 2033 C C . ASN A 1 254 ? 7.186 3.155 -33.161 1.00 94.25 254 ASN A C 1
ATOM 2035 O O . ASN A 1 254 ? 6.428 2.259 -32.801 1.00 94.25 254 ASN A O 1
ATOM 2039 N N . GLN A 1 255 ? 8.464 2.939 -33.482 1.00 95.25 255 GLN A N 1
ATOM 2040 C CA . GLN A 1 255 ? 9.113 1.640 -33.344 1.00 95.25 255 GLN A CA 1
ATOM 2041 C C . GLN A 1 255 ? 9.431 1.347 -31.876 1.00 95.25 255 GLN A C 1
ATOM 2043 O O . GLN A 1 255 ? 9.071 0.279 -31.396 1.00 95.25 255 GLN A O 1
ATOM 2048 N N . VAL A 1 256 ? 9.993 2.318 -31.143 1.00 96.38 256 VAL A N 1
ATOM 2049 C CA . VAL A 1 256 ? 10.248 2.201 -29.692 1.00 96.38 256 VAL A CA 1
ATOM 2050 C C . VAL A 1 256 ? 8.971 1.825 -28.937 1.00 96.38 256 VAL A C 1
ATOM 2052 O O . VAL A 1 256 ? 8.977 0.903 -28.129 1.00 96.38 256 VAL A O 1
ATOM 2055 N N . ARG A 1 257 ? 7.850 2.488 -29.249 1.00 94.94 257 ARG A N 1
ATOM 2056 C CA . ARG A 1 257 ? 6.534 2.207 -28.650 1.00 94.94 257 ARG A CA 1
ATOM 2057 C C . ARG A 1 257 ? 5.988 0.812 -28.960 1.00 94.94 257 ARG A C 1
ATOM 2059 O O . ARG A 1 257 ? 5.153 0.315 -28.213 1.00 94.94 257 ARG A O 1
ATOM 2066 N N . GLY A 1 258 ? 6.395 0.220 -30.081 1.00 94.62 258 GLY A N 1
ATOM 2067 C CA . GLY A 1 258 ? 6.000 -1.133 -30.470 1.00 94.62 258 GLY A CA 1
ATOM 2068 C C . GLY A 1 258 ? 6.826 -2.227 -29.792 1.00 94.62 258 GLY A C 1
ATOM 2069 O O . GLY A 1 258 ? 6.417 -3.386 -29.807 1.00 94.62 258 GLY A O 1
ATOM 2070 N N . CYS A 1 259 ? 7.972 -1.880 -29.201 1.00 97.56 259 CYS A N 1
ATOM 2071 C CA . CYS A 1 259 ? 8.864 -2.844 -28.576 1.00 97.56 259 CYS A CA 1
ATOM 2072 C C . CYS A 1 259 ? 8.365 -3.289 -27.197 1.00 97.56 259 CYS A C 1
ATOM 2074 O O . CYS A 1 259 ? 7.937 -2.484 -26.372 1.00 97.56 259 CYS A O 1
ATOM 2076 N N . LYS A 1 260 ? 8.537 -4.579 -26.899 1.00 98.25 260 LYS A N 1
ATOM 2077 C CA . LYS A 1 260 ? 8.469 -5.097 -25.530 1.00 98.25 260 LYS A CA 1
ATOM 2078 C C . LYS A 1 260 ? 9.771 -4.757 -24.803 1.00 98.25 260 LYS A C 1
ATOM 2080 O O . LYS A 1 260 ? 10.852 -5.171 -25.229 1.00 98.25 260 LYS A O 1
ATOM 2085 N N . VAL A 1 261 ? 9.669 -3.981 -23.728 1.00 98.56 261 VAL A N 1
ATOM 2086 C CA . VAL A 1 261 ? 10.828 -3.432 -23.012 1.00 98.56 261 VAL A CA 1
ATOM 2087 C C . VAL A 1 261 ? 11.302 -4.394 -21.919 1.00 98.56 261 VAL A C 1
ATOM 2089 O O . VAL A 1 261 ? 10.524 -4.775 -21.044 1.00 98.56 261 VAL A O 1
ATOM 2092 N N . VAL A 1 262 ? 12.581 -4.767 -21.953 1.00 98.81 262 VAL A N 1
ATOM 2093 C CA . VAL A 1 262 ? 13.295 -5.406 -20.839 1.00 98.81 262 VAL A CA 1
ATOM 2094 C C . VAL A 1 262 ? 14.102 -4.328 -20.137 1.00 98.81 262 VAL A C 1
ATOM 2096 O O . VAL A 1 262 ? 14.898 -3.651 -20.785 1.00 98.81 262 VAL A O 1
ATOM 2099 N N . PHE A 1 263 ? 13.901 -4.164 -18.834 1.00 98.69 263 PHE A N 1
ATOM 2100 C CA . PHE A 1 263 ? 14.527 -3.087 -18.076 1.00 98.69 263 PHE A CA 1
ATOM 2101 C C . PHE A 1 263 ? 15.442 -3.603 -16.973 1.00 98.69 263 PHE A C 1
ATOM 2103 O O . PHE A 1 263 ? 15.093 -4.523 -16.237 1.00 98.69 263 PHE A O 1
ATOM 2110 N N . GLU A 1 264 ? 16.604 -2.971 -16.845 1.00 97.69 264 GLU A N 1
ATOM 2111 C CA . GLU A 1 264 ? 17.529 -3.151 -15.738 1.00 97.69 264 GLU A CA 1
ATOM 2112 C C . GLU A 1 264 ? 18.069 -1.795 -15.270 1.00 97.69 264 GLU A C 1
ATOM 2114 O O . GLU A 1 264 ? 18.532 -0.971 -16.064 1.00 97.69 264 GLU A O 1
ATOM 2119 N N . VAL A 1 265 ? 18.034 -1.581 -13.954 1.00 95.06 265 VAL A N 1
ATOM 2120 C CA . VAL A 1 265 ? 18.679 -0.437 -13.310 1.00 95.06 265 VAL A CA 1
ATOM 2121 C C . VAL A 1 265 ? 19.429 -0.884 -12.066 1.00 95.06 265 VAL A C 1
ATOM 2123 O O . VAL A 1 265 ? 18.869 -1.464 -11.136 1.00 95.06 265 VAL A O 1
ATOM 2126 N N . SER A 1 266 ? 20.720 -0.575 -12.058 1.00 91.06 266 SER A N 1
ATOM 2127 C CA . SER A 1 266 ? 21.620 -0.660 -10.916 1.00 91.06 266 SER A CA 1
ATOM 2128 C C . SER A 1 266 ? 22.921 0.055 -11.283 1.00 91.06 266 SER A C 1
ATOM 2130 O O . SER A 1 266 ? 23.197 0.250 -12.465 1.00 91.06 266 SER A O 1
ATOM 2132 N N . ARG A 1 267 ? 23.786 0.312 -10.294 1.00 87.56 267 ARG A N 1
ATOM 2133 C CA . ARG A 1 267 ? 25.160 0.809 -10.520 1.00 87.56 267 ARG A CA 1
ATOM 2134 C C . ARG A 1 267 ? 25.934 -0.027 -11.553 1.00 87.56 267 ARG A C 1
ATOM 2136 O O . ARG A 1 267 ? 25.719 -1.245 -11.632 1.00 87.56 267 ARG A O 1
ATOM 2143 N N . THR A 1 268 ? 26.863 0.604 -12.271 1.00 90.00 268 THR A N 1
ATOM 2144 C CA . THR A 1 268 ? 27.817 -0.074 -13.166 1.00 90.00 268 THR A CA 1
ATOM 2145 C C . THR A 1 268 ? 28.903 -0.791 -12.356 1.00 90.00 268 THR A C 1
ATOM 2147 O O . THR A 1 268 ? 29.961 -0.243 -12.082 1.00 90.00 268 THR A O 1
ATOM 2150 N N . ASP A 1 269 ? 28.638 -2.034 -11.948 1.00 89.31 269 ASP A N 1
ATOM 2151 C CA . ASP A 1 269 ? 29.556 -2.860 -11.148 1.00 89.31 269 ASP A CA 1
ATOM 2152 C C . ASP A 1 269 ? 29.535 -4.329 -11.624 1.00 89.31 269 ASP A C 1
ATOM 2154 O O . ASP A 1 269 ? 28.506 -4.832 -12.088 1.00 89.31 269 ASP A O 1
ATOM 2158 N N . ARG A 1 270 ? 30.664 -5.049 -11.508 1.00 91.81 270 ARG A N 1
ATOM 2159 C CA . ARG A 1 270 ? 30.797 -6.440 -11.997 1.00 91.81 270 ARG A CA 1
ATOM 2160 C C . ARG A 1 270 ? 29.841 -7.425 -11.307 1.00 91.81 270 ARG A C 1
ATOM 2162 O O . ARG A 1 270 ? 29.372 -8.368 -11.941 1.00 91.81 270 ARG A O 1
ATOM 2169 N N . THR A 1 271 ? 29.489 -7.203 -10.043 1.00 91.69 271 THR A N 1
ATOM 2170 C CA . THR A 1 271 ? 28.511 -8.012 -9.291 1.00 91.69 271 THR A CA 1
ATOM 2171 C C . THR A 1 271 ? 27.082 -7.868 -9.813 1.00 91.69 271 THR A C 1
ATOM 2173 O O . THR A 1 271 ? 26.216 -8.686 -9.493 1.00 91.69 271 THR A O 1
ATOM 2176 N N . LYS A 1 272 ? 26.809 -6.845 -10.630 1.00 94.62 272 LYS A N 1
ATOM 2177 C CA . LYS A 1 272 ? 25.502 -6.627 -11.258 1.00 94.62 272 LYS A CA 1
ATOM 2178 C C . LYS A 1 272 ? 25.314 -7.440 -12.531 1.00 94.62 272 LYS A C 1
ATOM 2180 O O . LYS A 1 272 ? 24.183 -7.566 -12.967 1.00 94.62 272 LYS A O 1
ATOM 2185 N N . GLN A 1 273 ? 26.382 -8.035 -13.077 1.00 96.44 273 GLN A N 1
ATOM 2186 C CA . GLN A 1 273 ? 26.349 -8.971 -14.213 1.00 96.44 273 GLN A CA 1
ATOM 2187 C C . GLN A 1 273 ? 25.540 -8.475 -15.424 1.00 96.44 273 GLN A C 1
ATOM 2189 O O . GLN A 1 273 ? 24.851 -9.240 -16.100 1.00 96.44 273 GLN A O 1
ATOM 2194 N N . LYS A 1 274 ? 25.638 -7.178 -15.736 1.00 97.50 274 LYS A N 1
ATOM 2195 C CA . LYS A 1 274 ? 24.995 -6.575 -16.915 1.00 97.50 274 LYS A CA 1
ATOM 2196 C C . LYS A 1 274 ? 25.408 -7.255 -18.221 1.00 97.50 274 LYS A C 1
ATOM 2198 O O . LYS A 1 274 ? 24.608 -7.349 -19.146 1.00 97.50 274 LYS A O 1
ATOM 2203 N N . ASP A 1 275 ? 26.622 -7.799 -18.283 1.00 98.25 275 ASP A N 1
ATOM 2204 C CA . ASP A 1 275 ? 27.103 -8.573 -19.425 1.00 98.25 275 ASP A CA 1
ATOM 2205 C C . ASP A 1 275 ? 26.282 -9.856 -19.660 1.00 98.25 275 ASP A C 1
ATOM 2207 O O . ASP A 1 275 ? 26.055 -10.234 -20.811 1.00 98.25 275 ASP A O 1
ATOM 2211 N N . VAL A 1 276 ? 25.795 -10.504 -18.593 1.00 98.56 276 VAL A N 1
ATOM 2212 C CA . VAL A 1 276 ? 24.915 -11.682 -18.667 1.00 98.56 276 VAL A CA 1
ATOM 2213 C C . VAL A 1 276 ? 23.571 -11.294 -19.273 1.00 98.56 276 VAL A C 1
ATOM 2215 O O . VAL A 1 276 ? 23.119 -11.960 -20.205 1.00 98.56 276 VAL A O 1
ATOM 2218 N N . LEU A 1 277 ? 22.967 -10.195 -18.806 1.00 98.62 277 LEU A N 1
ATOM 2219 C CA . LEU A 1 277 ? 21.710 -9.685 -19.361 1.00 98.62 277 LEU A CA 1
ATOM 2220 C C . LEU A 1 277 ? 21.861 -9.279 -20.829 1.00 98.62 277 LEU A C 1
ATOM 2222 O O . LEU A 1 277 ? 21.041 -9.683 -21.644 1.00 98.62 277 LEU A O 1
ATOM 2226 N N . ILE A 1 278 ? 22.921 -8.552 -21.194 1.00 98.81 278 ILE A N 1
ATOM 2227 C CA . ILE A 1 278 ? 23.182 -8.147 -22.586 1.00 98.81 278 ILE A CA 1
ATOM 2228 C C . ILE A 1 278 ? 23.264 -9.380 -23.502 1.00 98.81 278 ILE A C 1
ATOM 2230 O O . ILE A 1 278 ? 22.600 -9.437 -24.539 1.00 98.81 278 ILE A O 1
ATOM 2234 N N . LYS A 1 279 ? 24.015 -10.417 -23.100 1.00 98.75 279 LYS A N 1
ATOM 2235 C CA . LYS A 1 279 ? 24.125 -11.676 -23.862 1.00 98.75 279 LYS A CA 1
ATOM 2236 C C . LYS A 1 279 ? 22.790 -12.426 -23.938 1.00 98.75 279 LYS A C 1
ATOM 2238 O O . LYS A 1 279 ? 22.470 -12.983 -24.989 1.00 98.75 279 LYS A O 1
ATOM 2243 N N . ALA A 1 280 ? 22.024 -12.457 -22.847 1.00 98.69 280 ALA A N 1
ATOM 2244 C CA . ALA A 1 280 ? 20.722 -13.116 -22.791 1.00 98.69 280 ALA A CA 1
ATOM 2245 C C . ALA A 1 280 ? 19.703 -12.403 -23.691 1.00 98.69 280 ALA A C 1
ATOM 2247 O O . ALA A 1 280 ? 19.072 -13.035 -24.538 1.00 98.69 280 ALA A O 1
ATOM 2248 N N . PHE A 1 281 ? 19.616 -11.078 -23.586 1.00 98.81 281 PHE A N 1
ATOM 2249 C CA . PHE A 1 281 ? 18.758 -10.248 -24.422 1.00 98.81 281 PHE A CA 1
ATOM 2250 C C . PHE A 1 281 ? 19.113 -10.384 -25.906 1.00 98.81 281 PHE A C 1
ATOM 2252 O O . PHE A 1 281 ? 18.216 -10.547 -26.725 1.00 98.81 281 PHE A O 1
ATOM 2259 N N . ALA A 1 282 ? 20.398 -10.441 -26.273 1.00 98.69 282 ALA A N 1
ATOM 2260 C CA . ALA A 1 282 ? 20.801 -10.672 -27.661 1.00 98.69 282 ALA A CA 1
ATOM 2261 C C . ALA A 1 282 ? 20.297 -12.011 -28.237 1.00 98.69 282 ALA A C 1
ATOM 2263 O O . ALA A 1 282 ? 20.018 -12.105 -29.435 1.00 98.69 282 ALA A O 1
ATOM 2264 N N . LYS A 1 283 ? 20.152 -13.057 -27.409 1.00 98.31 283 LYS A N 1
ATOM 2265 C CA . LYS A 1 283 ? 19.526 -14.328 -27.823 1.00 98.31 283 LYS A CA 1
ATOM 2266 C C . LYS A 1 283 ? 18.016 -14.171 -28.014 1.00 98.31 283 LYS A C 1
ATOM 2268 O O . LYS A 1 283 ? 17.481 -14.660 -29.007 1.00 98.31 283 LYS A O 1
ATOM 2273 N N . VAL A 1 284 ? 17.354 -13.471 -27.094 1.00 98.06 284 VAL A N 1
ATOM 2274 C CA . VAL A 1 284 ? 15.908 -13.204 -27.134 1.00 98.06 284 VAL A CA 1
ATOM 2275 C C . VAL A 1 284 ? 15.537 -12.347 -28.341 1.00 98.06 284 VAL A C 1
ATOM 2277 O O . VAL A 1 284 ? 14.650 -12.719 -29.102 1.00 98.06 284 VAL A O 1
ATOM 2280 N N . HIS A 1 285 ? 16.257 -11.250 -28.574 1.00 98.25 285 HIS A N 1
ATOM 2281 C CA . HIS A 1 285 ? 16.000 -10.303 -29.657 1.00 98.25 285 HIS A CA 1
ATOM 2282 C C . HIS A 1 285 ? 16.061 -10.962 -31.045 1.00 98.25 285 HIS A C 1
ATOM 2284 O O . HIS A 1 285 ? 15.245 -10.674 -31.915 1.00 98.25 285 HIS A O 1
ATOM 2290 N N . LYS A 1 286 ? 16.959 -11.939 -31.241 1.00 97.25 286 LYS A N 1
ATOM 2291 C CA . LYS A 1 286 ? 17.015 -12.734 -32.483 1.00 97.25 286 LYS A CA 1
ATOM 2292 C C . LYS A 1 286 ? 15.731 -13.523 -32.758 1.00 97.25 286 LYS A C 1
ATOM 2294 O O . LYS A 1 286 ? 15.431 -13.788 -33.918 1.00 97.25 286 LYS A O 1
ATOM 2299 N N . LYS A 1 287 ? 15.008 -13.930 -31.712 1.00 96.69 287 LYS A N 1
ATOM 2300 C CA . LYS A 1 287 ? 13.737 -14.663 -31.812 1.00 96.69 287 LYS A CA 1
ATOM 2301 C C . LYS A 1 287 ? 12.522 -13.734 -31.786 1.00 96.69 287 LYS A C 1
ATOM 2303 O O . LYS A 1 287 ? 11.511 -14.048 -32.405 1.00 96.69 287 LYS A O 1
ATOM 2308 N N . ILE A 1 288 ? 12.628 -12.611 -31.075 1.00 96.94 288 ILE A N 1
ATOM 2309 C CA . ILE A 1 288 ? 11.568 -11.625 -30.850 1.00 96.94 288 ILE A CA 1
ATOM 2310 C C . ILE A 1 288 ? 12.116 -10.232 -31.221 1.00 96.94 288 ILE A C 1
ATOM 2312 O O . ILE A 1 288 ? 12.579 -9.502 -30.339 1.00 96.94 288 ILE A O 1
ATOM 2316 N N . PRO A 1 289 ? 12.099 -9.852 -32.513 1.00 94.25 289 PRO A N 1
ATOM 2317 C CA . PRO A 1 289 ? 12.726 -8.611 -32.981 1.00 94.25 289 PRO A CA 1
ATOM 2318 C C . PRO A 1 289 ? 12.092 -7.334 -32.413 1.00 94.25 289 PRO A C 1
ATOM 2320 O O . PRO A 1 289 ? 12.772 -6.323 -32.254 1.00 94.25 289 PRO A O 1
ATOM 2323 N N . ASP A 1 290 ? 10.810 -7.379 -32.044 1.00 95.94 290 ASP A N 1
ATOM 2324 C CA . ASP A 1 290 ? 10.078 -6.249 -31.457 1.00 95.94 290 ASP A CA 1
ATOM 2325 C C . ASP A 1 290 ? 10.359 -6.125 -29.948 1.00 95.94 290 ASP A C 1
ATOM 2327 O O . ASP A 1 290 ? 9.455 -6.133 -29.110 1.00 95.94 290 ASP A O 1
ATOM 2331 N N . THR A 1 291 ? 11.638 -6.048 -29.580 1.00 98.38 291 THR A N 1
ATOM 2332 C CA . THR A 1 291 ? 12.117 -5.921 -28.196 1.00 98.38 291 THR A CA 1
ATOM 2333 C C . THR A 1 291 ? 13.125 -4.785 -28.057 1.00 98.38 291 THR A C 1
ATOM 2335 O O . THR A 1 291 ? 13.834 -4.442 -29.006 1.00 98.38 291 THR A O 1
ATOM 2338 N N . LEU A 1 292 ? 13.178 -4.199 -26.860 1.00 98.69 292 LEU A N 1
ATOM 2339 C CA . LEU A 1 292 ? 14.104 -3.127 -26.496 1.00 98.69 292 LEU A CA 1
ATOM 2340 C C . LEU A 1 292 ? 14.712 -3.412 -25.120 1.00 98.69 292 LEU A C 1
ATOM 2342 O O . LEU A 1 292 ? 13.976 -3.690 -24.176 1.00 98.69 292 LEU A O 1
ATOM 2346 N N . LEU A 1 293 ? 16.034 -3.310 -24.997 1.00 98.81 293 LEU A N 1
ATOM 2347 C CA . LEU A 1 293 ? 16.729 -3.348 -23.712 1.00 98.81 293 LEU A CA 1
ATOM 2348 C C . LEU A 1 293 ? 16.941 -1.920 -23.210 1.00 98.81 293 LEU A C 1
ATOM 2350 O O . LEU A 1 293 ? 17.599 -1.128 -23.874 1.00 98.81 293 LEU A O 1
ATOM 2354 N N . VAL A 1 294 ? 16.429 -1.592 -22.029 1.00 98.56 294 VAL A N 1
ATOM 2355 C CA . VAL A 1 294 ? 16.792 -0.368 -21.305 1.00 98.56 294 VAL A CA 1
ATOM 2356 C C . VAL A 1 294 ? 17.701 -0.785 -20.155 1.00 98.56 294 VAL A C 1
ATOM 2358 O O . VAL A 1 294 ? 17.312 -1.602 -19.326 1.00 98.56 294 VAL A O 1
ATOM 2361 N N . VAL A 1 295 ? 18.930 -0.276 -20.128 1.00 98.00 295 VAL A N 1
ATOM 2362 C CA . VAL A 1 295 ? 19.959 -0.699 -19.168 1.00 98.00 295 VAL A CA 1
ATOM 2363 C C . VAL A 1 295 ? 20.730 0.513 -18.665 1.00 98.00 295 VAL A C 1
ATOM 2365 O O . VAL A 1 295 ? 21.155 1.351 -19.460 1.00 98.00 295 VAL A O 1
ATOM 2368 N N . SER A 1 296 ? 20.920 0.621 -17.350 1.00 95.19 296 SER A N 1
ATOM 2369 C CA . SER A 1 296 ? 21.731 1.704 -16.784 1.00 95.19 296 SER A CA 1
ATOM 2370 C C . SER A 1 296 ? 23.226 1.405 -16.941 1.00 95.19 296 SER A C 1
ATOM 2372 O O . SER A 1 296 ? 23.705 0.382 -16.473 1.00 95.19 296 SER A O 1
ATOM 2374 N N . ILE A 1 297 ? 23.984 2.269 -17.610 1.00 94.25 297 ILE A N 1
ATOM 2375 C CA . ILE A 1 297 ? 25.444 2.219 -17.721 1.00 94.25 297 ILE A CA 1
ATOM 2376 C C . ILE A 1 297 ? 25.968 3.634 -17.465 1.00 94.25 297 ILE A C 1
ATOM 2378 O O . ILE A 1 297 ? 26.103 4.443 -18.384 1.00 94.25 297 ILE A O 1
ATOM 2382 N N . ASP A 1 298 ? 26.249 3.934 -16.199 1.00 85.75 298 ASP A N 1
ATOM 2383 C CA . ASP A 1 298 ? 26.964 5.146 -15.799 1.00 85.75 298 ASP A CA 1
ATOM 2384 C C . ASP A 1 298 ? 28.485 5.010 -16.021 1.00 85.75 298 ASP A C 1
ATOM 2386 O O . ASP A 1 298 ? 29.014 3.903 -16.157 1.00 85.75 298 ASP A O 1
ATOM 2390 N N . ASP A 1 299 ? 29.189 6.145 -16.054 1.00 80.44 299 ASP A N 1
ATOM 2391 C CA . ASP A 1 299 ? 30.638 6.199 -16.283 1.00 80.44 299 ASP A CA 1
ATOM 2392 C C . ASP A 1 299 ? 31.459 6.177 -14.969 1.00 80.44 299 ASP A C 1
ATOM 2394 O O . ASP A 1 299 ? 32.634 6.553 -14.982 1.00 80.44 299 ASP A O 1
ATOM 2398 N N . THR A 1 300 ? 30.877 5.735 -13.837 1.00 75.19 300 THR A N 1
ATOM 2399 C CA . THR A 1 300 ? 31.601 5.648 -12.546 1.00 75.19 300 THR A CA 1
ATOM 2400 C C . THR A 1 300 ? 32.756 4.644 -12.596 1.00 75.19 300 THR A C 1
ATOM 2402 O O . THR A 1 300 ? 33.814 4.898 -12.029 1.00 75.19 300 THR A O 1
ATOM 2405 N N . GLU A 1 301 ? 32.584 3.559 -13.356 1.00 81.19 301 GLU A N 1
ATOM 2406 C CA . GLU A 1 301 ? 33.599 2.551 -13.677 1.00 81.19 301 GLU A CA 1
ATOM 2407 C C . GLU A 1 301 ? 33.875 2.580 -15.186 1.00 81.19 301 GLU A C 1
ATOM 2409 O O . GLU A 1 301 ? 33.370 1.757 -15.954 1.00 81.19 301 GLU A O 1
ATOM 2414 N N . THR A 1 302 ? 34.646 3.574 -15.639 1.00 86.88 302 THR A N 1
ATOM 2415 C CA . THR A 1 302 ? 34.812 3.895 -17.070 1.00 86.88 302 THR A CA 1
ATOM 2416 C C . THR A 1 302 ? 35.282 2.705 -17.921 1.00 86.88 302 THR A C 1
ATOM 2418 O O . THR A 1 302 ? 34.829 2.547 -19.055 1.00 86.88 302 THR A O 1
ATOM 2421 N N . GLU A 1 303 ? 36.155 1.843 -17.387 1.00 92.38 303 GLU A N 1
ATOM 2422 C CA . GLU A 1 303 ? 36.626 0.640 -18.090 1.00 92.38 303 GLU A CA 1
ATOM 2423 C C . GLU A 1 303 ? 35.485 -0.365 -18.306 1.00 92.38 303 GLU A C 1
ATOM 2425 O O . GLU A 1 303 ? 35.217 -0.759 -19.442 1.00 92.38 303 GLU A O 1
ATOM 2430 N N . LEU A 1 304 ? 34.744 -0.707 -17.245 1.00 92.69 304 LEU A N 1
ATOM 2431 C CA . LEU A 1 304 ? 33.605 -1.624 -17.319 1.00 92.69 304 LEU A CA 1
ATOM 2432 C C . LEU A 1 304 ? 32.477 -1.059 -18.192 1.00 92.69 304 LEU A C 1
ATOM 2434 O O . LEU A 1 304 ? 31.887 -1.787 -18.990 1.00 92.69 304 LEU A O 1
ATOM 2438 N N . ALA A 1 305 ? 32.191 0.240 -18.090 1.00 94.44 305 ALA A N 1
ATOM 2439 C CA . ALA A 1 305 ? 31.230 0.906 -18.963 1.00 94.44 305 ALA A CA 1
ATOM 2440 C C . ALA A 1 305 ? 31.633 0.763 -20.443 1.00 94.44 305 ALA A C 1
ATOM 2442 O O . ALA A 1 305 ? 30.789 0.470 -21.294 1.00 94.44 305 ALA A O 1
ATOM 2443 N N . GLY A 1 306 ? 32.928 0.909 -20.751 1.00 95.81 306 GLY A N 1
ATOM 2444 C CA . GLY A 1 306 ? 33.494 0.672 -22.079 1.00 95.81 306 GLY A CA 1
ATOM 2445 C C . GLY A 1 306 ? 33.368 -0.783 -22.546 1.00 95.81 306 GLY A C 1
ATOM 2446 O O . GLY A 1 306 ? 32.963 -1.020 -23.689 1.00 95.81 306 GLY A O 1
ATOM 2447 N N . GLU A 1 307 ? 33.649 -1.754 -21.669 1.00 97.12 307 GLU A N 1
ATOM 2448 C CA . GLU A 1 307 ? 33.460 -3.192 -21.930 1.00 97.12 307 GLU A CA 1
ATOM 2449 C C . GLU A 1 307 ? 31.996 -3.503 -22.290 1.00 97.12 307 GLU A C 1
ATOM 2451 O O . GLU A 1 307 ? 31.725 -4.130 -23.315 1.00 97.12 307 GLU A O 1
ATOM 2456 N N . LEU A 1 308 ? 31.037 -3.016 -21.495 1.00 97.75 308 LEU A N 1
ATOM 2457 C CA . LEU A 1 308 ? 29.603 -3.250 -21.707 1.00 97.75 308 LEU A CA 1
ATOM 2458 C C . LEU A 1 308 ? 29.093 -2.584 -22.994 1.00 97.75 308 LEU A C 1
ATOM 2460 O O . LEU A 1 308 ? 28.385 -3.219 -23.778 1.00 97.75 308 LEU A O 1
ATOM 2464 N N . LYS A 1 309 ? 29.494 -1.331 -23.258 1.00 96.56 309 LYS A N 1
ATOM 2465 C CA . LYS A 1 309 ? 29.173 -0.615 -24.508 1.00 96.56 309 LYS A CA 1
ATOM 2466 C C . LYS A 1 309 ? 29.753 -1.337 -25.733 1.00 96.56 309 LYS A C 1
ATOM 2468 O O . LYS A 1 309 ? 29.112 -1.370 -26.781 1.00 96.56 309 LYS A O 1
ATOM 2473 N N . THR A 1 310 ? 30.937 -1.939 -25.612 1.00 97.88 310 THR A N 1
ATOM 2474 C CA . THR A 1 310 ? 31.543 -2.759 -26.677 1.00 97.88 310 THR A CA 1
ATOM 2475 C C . THR A 1 310 ? 30.761 -4.054 -26.886 1.00 97.88 310 THR A C 1
ATOM 2477 O O . THR A 1 310 ? 30.415 -4.379 -28.020 1.00 97.88 310 THR A O 1
ATOM 2480 N N . LEU A 1 311 ? 30.383 -4.739 -25.805 1.00 98.44 311 LEU A N 1
ATOM 2481 C CA . LEU A 1 311 ? 29.594 -5.970 -25.862 1.00 98.44 311 LEU A CA 1
ATOM 2482 C C . LEU A 1 311 ? 28.229 -5.764 -26.543 1.00 98.44 311 LEU A C 1
ATOM 2484 O O . LEU A 1 311 ? 27.802 -6.612 -27.327 1.00 98.44 311 LEU A O 1
ATOM 2488 N N . ILE A 1 312 ? 27.554 -4.637 -26.293 1.00 98.31 312 ILE A N 1
ATOM 2489 C CA . ILE A 1 312 ? 26.295 -4.263 -26.970 1.00 98.31 312 ILE A CA 1
ATOM 2490 C C . ILE A 1 312 ? 26.480 -4.206 -28.498 1.00 98.31 312 ILE A C 1
ATOM 2492 O O . ILE A 1 312 ? 25.641 -4.714 -29.247 1.00 98.31 312 ILE A O 1
ATOM 2496 N N . LYS A 1 313 ? 27.604 -3.649 -28.969 1.00 97.50 313 LYS A N 1
ATOM 2497 C CA . LYS A 1 313 ? 27.937 -3.583 -30.402 1.00 97.50 313 LYS A CA 1
ATOM 2498 C C . LYS A 1 313 ? 28.266 -4.959 -30.972 1.00 97.50 313 LYS A C 1
ATOM 2500 O O . LYS A 1 313 ? 27.723 -5.349 -32.000 1.00 97.50 313 LYS A O 1
ATOM 2505 N N . GLU A 1 314 ? 29.114 -5.726 -30.289 1.00 97.88 314 GLU A N 1
ATOM 2506 C CA . GLU A 1 314 ? 29.537 -7.064 -30.731 1.00 97.88 314 GLU A CA 1
ATOM 2507 C C . GLU A 1 314 ? 28.379 -8.067 -30.802 1.00 97.88 314 GLU A C 1
ATOM 2509 O O . GLU A 1 314 ? 28.374 -8.969 -31.641 1.00 97.88 314 GLU A O 1
ATOM 2514 N N . THR A 1 315 ? 27.377 -7.904 -29.938 1.00 97.75 315 THR A N 1
ATOM 2515 C CA . THR A 1 315 ? 26.163 -8.731 -29.942 1.00 97.75 315 THR A CA 1
ATOM 2516 C C . THR A 1 315 ? 25.126 -8.289 -30.981 1.00 97.75 315 THR A C 1
ATOM 2518 O O . THR A 1 315 ? 24.181 -9.039 -31.238 1.00 97.75 315 THR A O 1
ATOM 2521 N N . GLY A 1 316 ? 25.326 -7.134 -31.629 1.00 96.62 316 GLY A N 1
ATOM 2522 C CA . GLY A 1 316 ? 24.493 -6.630 -32.723 1.00 96.62 316 GLY A CA 1
ATOM 2523 C C . GLY A 1 316 ? 23.151 -6.037 -32.288 1.00 96.62 316 GLY A C 1
ATOM 2524 O O . GLY A 1 316 ? 22.247 -5.940 -33.113 1.00 96.62 316 GLY A O 1
ATOM 2525 N N . ILE A 1 317 ? 23.003 -5.660 -31.013 1.00 97.50 317 ILE A N 1
ATOM 2526 C CA . ILE A 1 317 ? 21.756 -5.110 -30.442 1.00 97.50 317 ILE A CA 1
ATOM 2527 C C . ILE A 1 317 ? 21.841 -3.605 -30.154 1.00 97.50 317 ILE A C 1
ATOM 2529 O O . ILE A 1 317 ? 21.020 -3.073 -29.411 1.00 97.50 317 ILE A O 1
ATOM 2533 N N . GLU A 1 318 ? 22.832 -2.913 -30.718 1.00 96.62 318 GLU A N 1
ATOM 2534 C CA . GLU A 1 318 ? 23.098 -1.490 -30.464 1.00 96.62 318 GLU A CA 1
ATOM 2535 C C . GLU A 1 318 ? 21.872 -0.596 -30.695 1.00 96.62 318 GLU A C 1
ATOM 2537 O O . GLU A 1 318 ? 21.511 0.176 -29.815 1.00 96.62 318 GLU A O 1
ATOM 2542 N N . ASN A 1 319 ? 21.154 -0.787 -31.805 1.00 94.00 319 ASN A N 1
ATOM 2543 C CA . ASN A 1 319 ? 19.949 -0.010 -32.119 1.00 94.00 319 ASN A CA 1
ATOM 2544 C C . ASN A 1 319 ? 18.718 -0.465 -31.317 1.00 94.00 319 ASN A C 1
ATOM 2546 O O . ASN A 1 319 ? 17.669 0.151 -31.402 1.00 94.00 319 ASN A O 1
ATOM 2550 N N . HIS A 1 320 ? 18.824 -1.546 -30.544 1.00 97.38 320 HIS A N 1
ATOM 2551 C CA . HIS A 1 320 ? 17.763 -2.089 -29.689 1.00 97.38 320 HIS A CA 1
ATOM 2552 C C . HIS A 1 320 ? 18.172 -2.078 -28.211 1.00 97.38 320 HIS A C 1
ATOM 2554 O O . HIS A 1 320 ? 17.639 -2.845 -27.405 1.00 97.38 320 HIS A O 1
ATOM 2560 N N . THR A 1 321 ? 19.114 -1.200 -27.852 1.00 98.38 321 THR A N 1
ATOM 2561 C CA . THR A 1 321 ? 19.565 -0.997 -26.476 1.00 98.38 321 THR A CA 1
ATOM 2562 C C . THR A 1 321 ? 19.641 0.493 -26.153 1.00 98.38 321 THR A C 1
ATOM 2564 O O . THR A 1 321 ? 20.452 1.216 -26.720 1.00 98.38 321 THR A O 1
ATOM 2567 N N . ALA A 1 322 ? 18.831 0.952 -25.202 1.00 97.75 322 ALA A N 1
ATOM 2568 C CA . ALA A 1 322 ? 18.969 2.257 -24.570 1.00 97.75 322 ALA A CA 1
ATOM 2569 C C . ALA A 1 322 ? 19.909 2.125 -23.358 1.00 97.75 322 ALA A C 1
ATOM 2571 O O . ALA A 1 322 ? 19.479 1.744 -22.267 1.00 97.75 322 ALA A O 1
ATOM 2572 N N . ALA A 1 323 ? 21.197 2.415 -23.558 1.00 95.88 323 ALA A N 1
ATOM 2573 C CA . ALA A 1 323 ? 22.176 2.500 -22.474 1.00 95.88 323 ALA A CA 1
ATOM 2574 C C . ALA A 1 323 ? 22.076 3.877 -21.797 1.00 95.88 323 ALA A C 1
ATOM 2576 O O . ALA A 1 323 ? 22.649 4.855 -22.277 1.00 95.88 323 ALA A O 1
ATOM 2577 N N . ILE A 1 324 ? 21.309 3.955 -20.710 1.00 94.56 324 ILE A N 1
ATOM 2578 C CA . ILE A 1 324 ? 21.008 5.206 -19.998 1.00 94.56 324 ILE A CA 1
ATOM 2579 C C . ILE A 1 324 ? 21.965 5.414 -18.821 1.00 94.56 324 ILE A C 1
ATOM 2581 O O . ILE A 1 324 ? 22.503 4.456 -18.287 1.00 94.56 324 ILE A O 1
ATOM 2585 N N . GLY A 1 325 ? 22.193 6.654 -18.394 1.00 89.19 325 GLY A N 1
ATOM 2586 C CA . GLY A 1 325 ? 23.002 6.936 -17.204 1.00 89.19 325 GLY A CA 1
ATOM 2587 C C . GLY A 1 325 ? 22.226 6.742 -15.896 1.00 89.19 325 GLY A C 1
ATOM 2588 O O . GLY A 1 325 ? 21.317 5.914 -15.792 1.00 89.19 325 GLY A O 1
ATOM 2589 N N . TYR A 1 326 ? 22.572 7.553 -14.895 1.00 84.44 326 TYR A N 1
ATOM 2590 C CA . TYR A 1 326 ? 21.731 7.739 -13.716 1.00 84.44 326 TYR A CA 1
ATOM 2591 C C . TYR A 1 326 ? 20.503 8.574 -14.094 1.00 84.44 326 TYR A C 1
ATOM 2593 O O . TYR A 1 326 ? 20.621 9.755 -14.414 1.00 84.44 326 TYR A O 1
ATOM 2601 N N . GLU A 1 327 ? 19.324 7.965 -14.029 1.00 86.81 327 GLU A N 1
ATOM 2602 C CA . GLU A 1 327 ? 18.039 8.635 -14.212 1.00 86.81 327 GLU A CA 1
ATOM 2603 C C . GLU A 1 327 ? 17.250 8.497 -12.918 1.00 86.81 327 GLU A C 1
ATOM 2605 O O . GLU A 1 327 ? 17.037 7.386 -12.458 1.00 86.81 327 GLU A O 1
ATOM 2610 N N . TRP A 1 328 ? 16.808 9.605 -12.324 1.00 84.69 328 TRP A N 1
ATOM 2611 C CA . TRP A 1 328 ? 15.907 9.566 -11.166 1.00 84.69 328 TRP A CA 1
ATOM 2612 C C . TRP A 1 328 ? 14.484 9.914 -11.583 1.00 84.69 328 TRP A C 1
ATOM 2614 O O . TRP A 1 328 ? 13.555 9.144 -11.351 1.00 84.69 328 TRP A O 1
ATOM 2624 N N . ALA A 1 329 ? 14.310 11.063 -12.243 1.00 89.94 329 ALA A N 1
ATOM 2625 C CA . ALA A 1 329 ? 13.004 11.618 -12.593 1.00 89.94 329 ALA A CA 1
ATOM 2626 C C . ALA A 1 329 ? 12.166 10.687 -13.483 1.00 89.94 329 ALA A C 1
ATOM 2628 O O . ALA A 1 329 ? 10.946 10.642 -13.342 1.00 89.94 329 ALA A O 1
ATOM 2629 N N . ARG A 1 330 ? 12.819 9.926 -14.371 1.00 95.00 330 ARG A N 1
ATOM 2630 C CA . ARG A 1 330 ? 12.137 9.076 -15.353 1.00 95.00 330 ARG A CA 1
ATOM 2631 C C . ARG A 1 330 ? 11.915 7.632 -14.920 1.00 95.00 330 ARG A C 1
ATOM 2633 O O . ARG A 1 330 ? 11.153 6.940 -15.590 1.00 95.00 330 ARG A O 1
ATOM 2640 N N . LEU A 1 331 ? 12.509 7.183 -13.810 1.00 94.38 331 LEU A N 1
ATOM 2641 C CA . LEU A 1 331 ? 12.419 5.782 -13.370 1.00 94.38 331 LEU A CA 1
ATOM 2642 C C . LEU A 1 331 ? 10.985 5.254 -13.259 1.00 94.38 331 LEU A C 1
ATOM 2644 O O . LEU A 1 331 ? 10.728 4.195 -13.829 1.00 94.38 331 LEU A O 1
ATOM 2648 N N . PRO A 1 332 ? 10.032 5.973 -12.632 1.00 95.19 332 PRO A N 1
ATOM 2649 C CA . PRO A 1 332 ? 8.643 5.520 -12.577 1.00 95.19 332 PRO A CA 1
ATOM 2650 C C . PRO A 1 332 ? 8.028 5.232 -13.945 1.00 95.19 332 PRO A C 1
ATOM 2652 O O . PRO A 1 332 ? 7.271 4.279 -14.102 1.00 95.19 332 PRO A O 1
ATOM 2655 N N . TYR A 1 333 ? 8.362 6.047 -14.947 1.00 96.81 333 TYR A N 1
ATOM 2656 C CA . TYR A 1 333 ? 7.836 5.900 -16.299 1.00 96.81 333 TYR A CA 1
ATOM 2657 C C . TYR A 1 333 ? 8.535 4.772 -17.056 1.00 96.81 333 TYR A C 1
ATOM 2659 O O . TYR A 1 333 ? 7.870 4.054 -17.793 1.00 96.81 333 TYR A O 1
ATOM 2667 N N . ILE A 1 334 ? 9.845 4.578 -16.851 1.00 97.62 334 ILE A N 1
ATOM 2668 C CA . ILE A 1 334 ? 10.586 3.449 -17.434 1.00 97.62 334 ILE A CA 1
ATOM 2669 C C . ILE A 1 334 ? 10.045 2.129 -16.881 1.00 97.62 334 ILE A C 1
ATOM 2671 O O . ILE A 1 334 ? 9.758 1.221 -17.658 1.00 97.62 334 ILE A O 1
ATOM 2675 N N . HIS A 1 335 ? 9.832 2.037 -15.565 1.00 97.44 335 HIS A N 1
ATOM 2676 C CA . HIS A 1 335 ? 9.159 0.889 -14.962 1.00 97.44 335 HIS A CA 1
ATOM 2677 C C . HIS A 1 335 ? 7.769 0.679 -15.576 1.00 97.44 335 HIS A C 1
ATOM 2679 O O . HIS A 1 335 ? 7.500 -0.402 -16.081 1.00 97.44 335 HIS A O 1
ATOM 2685 N N . ALA A 1 336 ? 6.933 1.716 -15.658 1.00 94.75 336 ALA A N 1
ATOM 2686 C CA . ALA A 1 336 ? 5.569 1.596 -16.182 1.00 94.75 336 ALA A CA 1
ATOM 2687 C C . ALA A 1 336 ? 5.465 1.105 -17.641 1.00 94.75 336 ALA A C 1
ATOM 2689 O O . ALA A 1 336 ? 4.493 0.442 -17.991 1.00 94.75 336 ALA A O 1
ATOM 2690 N N . ILE A 1 337 ? 6.441 1.418 -18.503 1.00 96.81 337 ILE A N 1
ATOM 2691 C CA . ILE A 1 337 ? 6.477 0.909 -19.892 1.00 96.81 337 ILE A CA 1
ATOM 2692 C C . ILE A 1 337 ? 7.196 -0.439 -20.025 1.00 96.81 337 ILE A C 1
ATOM 2694 O O . ILE A 1 337 ? 7.209 -1.026 -21.110 1.00 96.81 337 ILE A O 1
ATOM 2698 N N . SER A 1 338 ? 7.831 -0.922 -18.956 1.00 98.25 338 SER A N 1
ATOM 2699 C CA . SER A 1 338 ? 8.590 -2.167 -18.979 1.00 98.25 338 SER A CA 1
ATOM 2700 C C . SER A 1 338 ? 7.660 -3.366 -19.086 1.00 98.25 338 SER A C 1
ATOM 2702 O O . SER A 1 338 ? 6.671 -3.487 -18.375 1.00 98.25 338 SER A O 1
ATOM 2704 N N . SER A 1 339 ? 7.993 -4.296 -19.976 1.00 98.50 339 SER A N 1
ATOM 2705 C CA . SER A 1 339 ? 7.326 -5.596 -20.033 1.00 98.50 339 SER A CA 1
ATOM 2706 C C . SER A 1 339 ? 7.884 -6.536 -18.966 1.00 98.50 339 SER A C 1
ATOM 2708 O O . SER A 1 339 ? 7.134 -7.279 -18.343 1.00 98.50 339 SER A O 1
ATOM 2710 N N . VAL A 1 340 ? 9.200 -6.518 -18.757 1.00 98.75 340 VAL A N 1
ATOM 2711 C CA . VAL A 1 340 ? 9.877 -7.365 -17.771 1.00 98.75 340 VAL A CA 1
ATOM 2712 C C . VAL A 1 340 ? 11.002 -6.567 -17.130 1.00 98.75 340 VAL A C 1
ATOM 2714 O O . VAL A 1 340 ? 11.791 -5.940 -17.838 1.00 98.75 340 VAL A O 1
ATOM 2717 N N . TYR A 1 341 ? 11.109 -6.621 -15.806 1.00 98.75 341 TYR A N 1
ATOM 2718 C CA . TYR A 1 341 ? 12.292 -6.138 -15.102 1.00 98.75 341 TYR A CA 1
ATOM 2719 C C . TYR A 1 341 ? 13.268 -7.297 -14.903 1.00 98.75 341 TYR A C 1
ATOM 2721 O O . TYR A 1 341 ? 12.858 -8.379 -14.485 1.00 98.75 341 TYR A O 1
ATOM 2729 N N . CYS A 1 342 ? 14.554 -7.099 -15.195 1.00 98.69 342 CYS A N 1
ATOM 2730 C CA . CYS A 1 342 ? 15.562 -8.147 -15.093 1.00 98.69 342 CYS A CA 1
ATOM 2731 C C . CYS A 1 342 ? 16.765 -7.715 -14.251 1.00 98.69 342 CYS A C 1
ATOM 2733 O O . CYS A 1 342 ? 17.424 -6.739 -14.586 1.00 98.69 342 CYS A O 1
ATOM 2735 N N . SER A 1 343 ? 17.125 -8.492 -13.225 1.00 97.88 343 SER A N 1
ATOM 2736 C CA . SER A 1 343 ? 18.327 -8.264 -12.409 1.00 97.88 343 SER A CA 1
ATOM 2737 C C . SER A 1 343 ? 19.187 -9.529 -12.286 1.00 97.88 343 SER A C 1
ATOM 2739 O O . SER A 1 343 ? 18.919 -10.393 -11.444 1.00 97.88 343 SER A O 1
ATOM 2741 N N . PRO A 1 344 ? 20.263 -9.669 -13.084 1.00 97.44 344 PRO A N 1
ATOM 2742 C CA . PRO A 1 344 ? 21.173 -10.810 -12.989 1.00 97.44 344 PRO A CA 1
ATOM 2743 C C . PRO A 1 344 ? 22.179 -10.696 -11.832 1.00 97.44 344 PRO A C 1
ATOM 2745 O O . PRO A 1 344 ? 23.123 -11.481 -11.759 1.00 97.44 344 PRO A O 1
ATOM 2748 N N . SER A 1 345 ? 22.000 -9.733 -10.921 1.00 95.94 345 SER A N 1
ATOM 2749 C CA . SER A 1 345 ? 22.973 -9.450 -9.871 1.00 95.94 345 SER A CA 1
ATOM 2750 C C . SER A 1 345 ? 23.246 -10.659 -8.977 1.00 95.94 345 SER A C 1
ATOM 2752 O O . SER A 1 345 ? 22.329 -11.343 -8.530 1.00 95.94 345 SER A O 1
ATOM 2754 N N . ILE A 1 346 ? 24.524 -10.886 -8.674 1.00 93.75 346 ILE A N 1
ATOM 2755 C CA . ILE A 1 346 ? 25.003 -11.903 -7.725 1.00 93.75 346 ILE A CA 1
ATOM 2756 C C . ILE A 1 346 ? 25.330 -11.317 -6.347 1.00 93.75 346 ILE A C 1
ATOM 2758 O O . ILE A 1 346 ? 25.876 -12.004 -5.487 1.00 93.75 346 ILE A O 1
ATOM 2762 N N . MET A 1 347 ? 25.037 -10.033 -6.144 1.00 85.94 347 MET A N 1
ATOM 2763 C CA . MET A 1 347 ? 25.189 -9.358 -4.864 1.00 85.94 347 MET A CA 1
ATOM 2764 C C . MET A 1 347 ? 24.134 -8.261 -4.747 1.00 85.94 347 MET A C 1
ATOM 2766 O O . MET A 1 347 ? 24.263 -7.175 -5.326 1.00 85.94 347 MET A O 1
ATOM 2770 N N . GLU A 1 348 ? 23.101 -8.541 -3.958 1.00 84.56 348 GLU A N 1
ATOM 2771 C CA . GLU A 1 348 ? 22.087 -7.565 -3.585 1.00 84.56 348 GLU A CA 1
ATOM 2772 C C . GLU A 1 348 ? 21.861 -7.502 -2.079 1.00 84.56 348 GLU A C 1
ATOM 2774 O O . GLU A 1 348 ? 21.997 -8.493 -1.368 1.00 84.56 348 GLU A O 1
ATOM 2779 N N . GLY A 1 349 ? 21.522 -6.304 -1.601 1.00 78.50 349 GLY A N 1
ATOM 2780 C CA . GLY A 1 349 ? 21.163 -6.101 -0.197 1.00 78.50 349 GLY A CA 1
ATOM 2781 C C . GLY A 1 349 ? 19.725 -6.530 0.082 1.00 78.50 349 GLY A C 1
ATOM 2782 O O . GLY A 1 349 ? 19.471 -7.331 0.975 1.00 78.50 349 GLY A O 1
ATOM 2783 N N . PHE A 1 350 ? 18.795 -5.994 -0.708 1.00 86.00 350 PHE A N 1
ATOM 2784 C CA . PHE A 1 350 ? 17.365 -6.301 -0.615 1.00 86.00 350 PHE A CA 1
ATOM 2785 C C . PHE A 1 350 ? 16.751 -6.535 -1.996 1.00 86.00 350 PHE A C 1
ATOM 2787 O O . PHE A 1 350 ? 16.022 -7.495 -2.178 1.00 86.00 350 PHE A O 1
ATOM 2794 N N . GLY A 1 351 ? 17.110 -5.726 -2.998 1.00 89.81 351 GLY A N 1
ATOM 2795 C CA . GLY A 1 351 ? 16.475 -5.764 -4.320 1.00 89.81 351 GLY A CA 1
ATOM 2796 C C . GLY A 1 351 ? 15.395 -4.693 -4.478 1.00 89.81 351 GLY A C 1
ATOM 2797 O O . GLY A 1 351 ? 14.288 -4.983 -4.912 1.00 89.81 351 GLY A O 1
ATOM 2798 N N . MET A 1 352 ? 15.717 -3.441 -4.141 1.00 91.56 352 MET A N 1
ATOM 2799 C CA . MET A 1 352 ? 14.759 -2.329 -4.227 1.00 91.56 352 MET A CA 1
ATOM 2800 C C . MET A 1 352 ? 14.239 -2.110 -5.652 1.00 91.56 352 MET A C 1
ATOM 2802 O O . MET A 1 352 ? 13.053 -1.905 -5.833 1.00 91.56 352 MET A O 1
ATOM 2806 N N . ALA A 1 353 ? 15.082 -2.238 -6.678 1.00 93.88 353 ALA A N 1
ATOM 2807 C CA . ALA A 1 353 ? 14.642 -2.000 -8.053 1.00 93.88 353 ALA A CA 1
ATOM 2808 C C . ALA A 1 353 ? 13.675 -3.079 -8.590 1.00 93.88 353 ALA A C 1
ATOM 2810 O O . ALA A 1 353 ? 12.783 -2.775 -9.379 1.00 93.88 353 ALA A O 1
ATOM 2811 N N . ILE A 1 354 ? 13.782 -4.334 -8.125 1.00 97.25 354 ILE A N 1
ATOM 2812 C CA . ILE A 1 354 ? 12.779 -5.364 -8.454 1.00 97.25 354 ILE A CA 1
ATOM 2813 C C . ILE A 1 354 ? 11.484 -5.165 -7.651 1.00 97.25 354 ILE A C 1
ATOM 2815 O O . ILE A 1 354 ? 10.406 -5.450 -8.162 1.00 97.25 354 ILE A O 1
ATOM 2819 N N . GLN A 1 355 ? 11.574 -4.613 -6.437 1.00 96.88 355 GLN A N 1
ATOM 2820 C CA . GLN A 1 355 ? 10.418 -4.177 -5.648 1.00 96.88 355 GLN A CA 1
ATOM 2821 C C . GLN A 1 355 ? 9.707 -2.975 -6.296 1.00 96.88 355 GLN A C 1
ATOM 2823 O O . GLN A 1 355 ? 8.481 -2.954 -6.354 1.00 96.88 355 GLN A O 1
ATOM 2828 N N . GLU A 1 356 ? 10.450 -2.006 -6.840 1.00 97.19 356 GLU A N 1
ATOM 2829 C CA . GLU A 1 356 ? 9.916 -0.887 -7.631 1.00 97.19 356 GLU A CA 1
ATOM 2830 C C . GLU A 1 356 ? 9.184 -1.394 -8.880 1.00 97.19 356 GLU A C 1
ATOM 2832 O O . GLU A 1 356 ? 8.070 -0.954 -9.159 1.00 97.19 356 GLU A O 1
ATOM 2837 N N . ALA A 1 357 ? 9.757 -2.375 -9.588 1.00 97.88 357 ALA A N 1
ATOM 2838 C CA . ALA A 1 357 ? 9.103 -3.023 -10.722 1.00 97.88 357 ALA A CA 1
ATOM 2839 C C . ALA A 1 357 ? 7.802 -3.734 -10.319 1.00 97.88 357 ALA A C 1
ATOM 2841 O O . ALA A 1 357 ? 6.764 -3.519 -10.951 1.00 97.88 357 ALA A O 1
ATOM 2842 N N . ALA A 1 358 ? 7.836 -4.511 -9.236 1.00 97.44 358 ALA A N 1
ATOM 2843 C CA . ALA A 1 358 ? 6.665 -5.202 -8.712 1.00 97.44 358 ALA A CA 1
ATOM 2844 C C . ALA A 1 358 ? 5.550 -4.212 -8.325 1.00 97.44 358 ALA A C 1
ATOM 2846 O O . ALA A 1 358 ? 4.400 -4.400 -8.711 1.00 97.44 358 ALA A O 1
A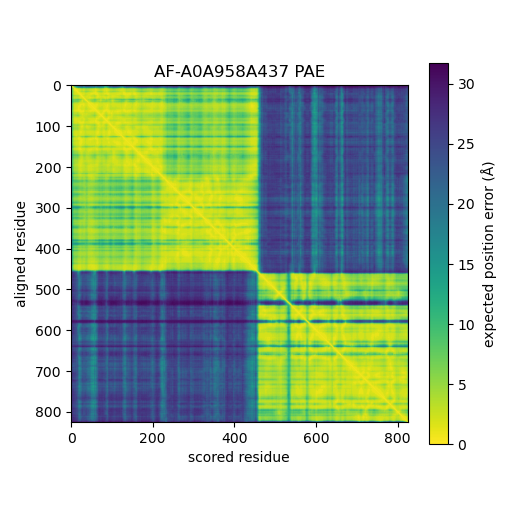TOM 2847 N N . ALA A 1 359 ? 5.890 -3.085 -7.690 1.00 95.12 359 ALA A N 1
ATOM 2848 C CA . ALA A 1 359 ? 4.941 -2.012 -7.378 1.00 95.12 359 ALA A CA 1
ATOM 2849 C C . ALA A 1 359 ? 4.343 -1.312 -8.616 1.00 95.12 359 ALA A C 1
ATOM 2851 O O . ALA A 1 359 ? 3.346 -0.605 -8.499 1.00 95.12 359 ALA A O 1
ATOM 2852 N N . THR A 1 360 ? 4.915 -1.515 -9.806 1.00 95.50 360 THR A N 1
ATOM 2853 C CA . THR A 1 360 ? 4.363 -1.059 -11.095 1.00 95.50 360 THR A CA 1
ATOM 2854 C C . THR A 1 360 ? 3.699 -2.173 -11.910 1.00 95.50 360 THR A C 1
ATOM 2856 O O . THR A 1 360 ? 3.454 -1.981 -13.098 1.00 95.50 360 THR A O 1
ATOM 2859 N N . ALA A 1 361 ? 3.412 -3.320 -11.284 1.00 94.25 361 ALA A N 1
ATOM 2860 C CA . ALA A 1 361 ? 2.837 -4.512 -11.911 1.00 94.25 361 ALA A CA 1
ATOM 2861 C C . ALA A 1 361 ? 3.693 -5.111 -13.040 1.00 94.25 361 ALA A C 1
ATOM 2863 O O . ALA A 1 361 ? 3.192 -5.713 -13.993 1.00 94.25 361 ALA A O 1
ATOM 2864 N N . VAL A 1 362 ? 5.017 -4.968 -12.928 1.00 98.25 362 VAL A N 1
ATOM 2865 C CA . VAL A 1 362 ? 5.982 -5.559 -13.859 1.00 98.25 362 VAL A CA 1
ATOM 2866 C C . VAL A 1 362 ? 6.583 -6.815 -13.228 1.00 98.25 362 VAL A C 1
ATOM 2868 O O . VAL A 1 362 ? 7.177 -6.720 -12.150 1.00 98.25 362 VAL A O 1
ATOM 2871 N N . PRO A 1 363 ? 6.490 -7.989 -13.882 1.00 98.19 363 PRO A N 1
ATOM 2872 C CA . PRO A 1 363 ? 7.085 -9.208 -13.353 1.00 98.19 363 PRO A CA 1
ATOM 2873 C C . PRO A 1 363 ? 8.614 -9.127 -13.355 1.00 98.19 363 PRO A C 1
ATOM 2875 O O . PRO A 1 363 ? 9.236 -8.571 -14.271 1.00 98.19 363 PRO A O 1
ATOM 2878 N N . GLY A 1 364 ? 9.219 -9.721 -12.328 1.00 98.00 364 GLY A N 1
ATOM 2879 C CA . GLY A 1 364 ? 10.664 -9.734 -12.137 1.00 98.00 364 GLY A CA 1
ATOM 2880 C C . GLY A 1 364 ? 11.323 -11.030 -12.609 1.00 98.00 364 GLY A C 1
ATOM 2881 O O . GLY A 1 364 ? 10.910 -12.122 -12.229 1.00 98.00 364 GLY A O 1
ATOM 2882 N N . VAL A 1 365 ? 12.405 -10.920 -13.376 1.00 98.75 365 VAL A N 1
ATOM 2883 C CA . VAL A 1 365 ? 13.363 -12.007 -13.616 1.00 98.75 365 VAL A CA 1
ATOM 2884 C C . VAL A 1 365 ? 14.644 -11.667 -12.871 1.00 98.75 365 VAL A C 1
ATOM 2886 O O . VAL A 1 365 ? 15.199 -10.584 -13.037 1.00 98.75 365 VAL A O 1
ATOM 2889 N N . GLY A 1 366 ? 15.158 -12.568 -12.048 1.00 98.06 366 GLY A N 1
ATOM 2890 C CA . GLY A 1 366 ? 16.361 -12.255 -11.287 1.00 98.06 366 GLY A CA 1
ATOM 2891 C C . GLY A 1 366 ? 17.165 -13.465 -10.885 1.00 98.06 366 GLY A C 1
ATOM 2892 O O . GLY A 1 366 ? 16.729 -14.608 -11.011 1.00 98.06 366 GLY A O 1
ATOM 2893 N N . SER A 1 367 ? 18.385 -13.211 -10.426 1.00 97.56 367 SER A N 1
ATOM 2894 C CA . SER A 1 367 ? 19.218 -14.291 -9.920 1.00 97.56 367 SER A CA 1
ATOM 2895 C C . SER A 1 367 ? 18.691 -14.802 -8.567 1.00 97.56 367 SER A C 1
ATOM 2897 O O . SER A 1 367 ? 18.069 -14.060 -7.810 1.00 97.56 367 SER A O 1
ATOM 2899 N N . HIS A 1 368 ? 19.021 -16.045 -8.213 1.00 94.88 368 HIS A N 1
ATOM 2900 C CA . HIS A 1 368 ? 18.821 -16.637 -6.878 1.00 94.88 368 HIS A CA 1
ATOM 2901 C C . HIS A 1 368 ? 19.498 -15.893 -5.705 1.00 94.88 368 HIS A C 1
ATOM 2903 O O . HIS A 1 368 ? 19.465 -16.373 -4.577 1.00 94.88 368 HIS A O 1
ATOM 2909 N N . LEU A 1 369 ? 20.157 -14.761 -5.968 1.00 93.75 369 LEU A N 1
ATOM 2910 C CA . LEU A 1 369 ? 20.825 -13.907 -4.985 1.00 93.75 369 LEU A CA 1
ATOM 2911 C C . LEU A 1 369 ? 20.181 -12.514 -4.898 1.00 93.75 369 LEU A C 1
ATOM 2913 O O . LEU A 1 369 ? 20.786 -11.608 -4.330 1.00 93.75 369 LEU A O 1
ATOM 2917 N N . VAL A 1 370 ? 18.987 -12.328 -5.474 1.00 95.19 370 VAL A N 1
ATOM 2918 C CA . VAL A 1 370 ? 18.173 -11.112 -5.338 1.00 95.19 370 VAL A CA 1
ATOM 2919 C C . VAL A 1 370 ? 17.108 -11.358 -4.257 1.00 95.19 370 VAL A C 1
ATOM 2921 O O . VAL A 1 370 ? 16.094 -11.984 -4.565 1.00 95.19 370 VAL A O 1
ATOM 2924 N N . PRO A 1 371 ? 17.292 -10.873 -3.011 1.00 93.31 371 PRO A N 1
ATOM 2925 C CA . PRO A 1 371 ? 16.474 -11.307 -1.876 1.00 93.31 371 PRO A CA 1
ATOM 2926 C C . PRO A 1 371 ? 14.978 -11.033 -2.032 1.00 93.31 371 PRO A C 1
ATOM 2928 O O . PRO A 1 371 ? 14.166 -11.901 -1.752 1.00 93.31 371 PRO A O 1
ATOM 2931 N N . PHE A 1 372 ? 14.583 -9.861 -2.539 1.00 95.12 372 PHE A N 1
ATOM 2932 C CA . PHE A 1 372 ? 13.162 -9.539 -2.689 1.00 95.12 372 PHE A CA 1
ATOM 2933 C C . PHE A 1 372 ? 12.447 -10.489 -3.660 1.00 95.12 372 PHE A C 1
ATOM 2935 O O . PHE A 1 372 ? 11.290 -10.847 -3.452 1.00 95.12 372 PHE A O 1
ATOM 2942 N N . LEU A 1 373 ? 13.156 -10.944 -4.698 1.00 96.81 373 LEU A N 1
ATOM 2943 C CA . LEU A 1 373 ? 12.641 -11.968 -5.596 1.00 96.81 373 LEU A CA 1
ATOM 2944 C C . LEU A 1 373 ? 12.496 -13.298 -4.856 1.00 96.81 373 LEU A C 1
ATOM 2946 O O . LEU A 1 373 ? 11.410 -13.865 -4.854 1.00 96.81 373 LEU A O 1
ATOM 2950 N N . THR A 1 374 ? 13.574 -13.785 -4.238 1.00 94.31 374 THR A N 1
ATOM 2951 C CA . THR A 1 374 ? 13.609 -15.127 -3.639 1.00 94.31 374 THR A CA 1
ATOM 2952 C C . THR A 1 374 ? 12.688 -15.276 -2.441 1.00 94.31 374 THR A C 1
ATOM 2954 O O . THR A 1 374 ? 12.058 -16.317 -2.295 1.00 94.31 374 THR A O 1
ATOM 2957 N N . ASP A 1 375 ? 12.612 -14.246 -1.605 1.00 91.50 375 ASP A N 1
ATOM 2958 C CA . ASP A 1 375 ? 11.953 -14.314 -0.304 1.00 91.50 375 ASP A CA 1
ATOM 2959 C C . ASP A 1 375 ? 10.468 -13.937 -0.391 1.00 91.50 375 ASP A C 1
ATOM 2961 O O . ASP A 1 375 ? 9.707 -14.297 0.504 1.00 91.50 375 ASP A O 1
ATOM 2965 N N . TYR A 1 376 ? 10.052 -13.215 -1.444 1.00 93.44 376 TYR A N 1
ATOM 2966 C CA . TYR A 1 376 ? 8.676 -12.713 -1.566 1.00 93.44 376 TYR A CA 1
ATOM 2967 C C . TYR A 1 376 ? 8.025 -13.007 -2.916 1.00 93.44 376 TYR A C 1
ATOM 2969 O O . TYR A 1 376 ? 6.914 -13.519 -2.939 1.00 93.44 376 TYR A O 1
ATOM 2977 N N . LEU A 1 377 ? 8.676 -12.709 -4.045 1.00 95.31 377 LEU A N 1
ATOM 2978 C CA . LEU A 1 377 ? 8.014 -12.837 -5.353 1.00 95.31 377 LEU A CA 1
ATOM 2979 C C . LEU A 1 377 ? 7.924 -14.275 -5.874 1.00 95.31 377 LEU A C 1
ATOM 2981 O O . LEU A 1 377 ? 7.106 -14.546 -6.749 1.00 95.31 377 LEU A O 1
ATOM 2985 N N . ILE A 1 378 ? 8.770 -15.194 -5.405 1.00 95.75 378 ILE A N 1
ATOM 2986 C CA . ILE A 1 378 ? 8.698 -16.593 -5.843 1.00 95.75 378 ILE A CA 1
ATOM 2987 C C . ILE A 1 378 ? 7.504 -17.326 -5.215 1.00 95.75 378 ILE A C 1
ATOM 2989 O O . ILE A 1 378 ? 6.877 -18.122 -5.912 1.00 95.75 378 ILE A O 1
ATOM 2993 N N . GLY A 1 379 ? 7.146 -17.013 -3.968 1.00 86.56 379 GLY A N 1
ATOM 2994 C CA . GLY A 1 379 ? 6.060 -17.689 -3.254 1.00 86.56 379 GLY A CA 1
ATOM 2995 C C . GLY A 1 379 ? 6.363 -19.159 -2.934 1.00 86.56 379 GLY A C 1
ATOM 2996 O O . GLY A 1 379 ? 7.483 -19.645 -3.124 1.00 86.56 379 GLY A O 1
ATOM 2997 N N . ASP A 1 380 ? 5.349 -19.866 -2.435 1.00 82.38 380 ASP A N 1
ATOM 2998 C CA . ASP A 1 380 ? 5.462 -21.280 -2.053 1.00 82.38 380 ASP A CA 1
ATOM 2999 C C . ASP A 1 380 ? 5.182 -22.217 -3.243 1.00 82.38 380 ASP A C 1
ATOM 3001 O O . ASP A 1 380 ? 5.804 -23.280 -3.380 1.00 82.38 380 ASP A O 1
ATOM 3005 N N . GLU A 1 381 ? 4.264 -21.827 -4.134 1.00 84.06 381 GLU A N 1
ATOM 3006 C CA . GLU A 1 381 ? 3.908 -22.599 -5.322 1.00 84.06 381 GLU A CA 1
ATOM 3007 C C . GLU A 1 381 ? 4.893 -22.330 -6.465 1.00 84.06 381 GLU A C 1
ATOM 3009 O O . GLU A 1 381 ? 4.850 -21.301 -7.139 1.00 84.06 381 GLU A O 1
ATOM 3014 N N . THR A 1 382 ? 5.794 -23.287 -6.710 1.00 93.69 382 THR A N 1
ATOM 3015 C CA . THR A 1 382 ? 6.865 -23.123 -7.700 1.00 93.69 382 THR A CA 1
ATOM 3016 C C . THR A 1 382 ? 6.887 -24.214 -8.764 1.00 93.69 382 THR A C 1
ATOM 3018 O O . THR A 1 382 ? 6.645 -25.394 -8.507 1.00 93.69 382 THR A O 1
ATOM 3021 N N . GLU A 1 383 ? 7.247 -23.818 -9.984 1.00 95.44 383 GLU A N 1
ATOM 3022 C CA . GLU A 1 383 ? 7.475 -24.716 -11.113 1.00 95.44 383 GLU A CA 1
ATOM 3023 C C . GLU A 1 383 ? 8.957 -24.680 -11.512 1.00 95.44 383 GLU A C 1
ATOM 3025 O O . GLU A 1 383 ? 9.500 -23.632 -11.872 1.00 95.44 383 GLU A O 1
ATOM 3030 N N . GLN A 1 384 ? 9.631 -25.836 -11.463 1.00 96.25 384 GLN A N 1
ATOM 3031 C CA . GLN A 1 384 ? 11.016 -25.963 -11.920 1.00 96.25 384 GLN A CA 1
ATOM 3032 C C . GLN A 1 384 ? 11.068 -26.381 -13.384 1.00 96.25 384 GLN A C 1
ATOM 3034 O O . GLN A 1 384 ? 10.585 -27.449 -13.759 1.00 96.25 384 GLN A O 1
ATOM 3039 N N . ILE A 1 385 ? 11.731 -25.572 -14.203 1.00 96.75 385 ILE A N 1
ATOM 3040 C CA . ILE A 1 385 ? 11.858 -25.807 -15.640 1.00 96.75 385 ILE A CA 1
ATOM 3041 C C . ILE A 1 385 ? 13.342 -25.850 -15.970 1.00 96.75 385 ILE A C 1
ATOM 3043 O O . ILE A 1 385 ? 14.092 -24.977 -15.547 1.00 96.75 385 ILE A O 1
ATOM 3047 N N . LYS A 1 386 ? 13.793 -26.861 -16.718 1.00 95.38 386 LYS A N 1
ATOM 3048 C CA . LYS A 1 386 ? 15.193 -26.996 -17.141 1.00 95.38 386 LYS A CA 1
ATOM 3049 C C . LYS A 1 386 ? 15.329 -26.674 -18.635 1.00 95.38 386 LYS A C 1
ATOM 3051 O O . LYS A 1 386 ? 15.107 -27.570 -19.448 1.00 95.38 386 LYS A O 1
ATOM 3056 N N . PRO A 1 387 ? 15.696 -25.434 -19.013 1.00 91.38 387 PRO A N 1
ATOM 3057 C CA . PRO A 1 387 ? 15.918 -25.084 -20.410 1.00 91.38 387 PRO A CA 1
ATOM 3058 C C . PRO A 1 387 ? 17.137 -25.811 -20.976 1.00 91.38 387 PRO A C 1
ATOM 3060 O O . PRO A 1 387 ? 18.100 -26.102 -20.257 1.00 91.38 387 PRO A O 1
ATOM 3063 N N . GLU A 1 388 ? 17.119 -26.065 -22.280 1.00 87.12 388 GLU A N 1
ATOM 3064 C CA . GLU A 1 388 ? 18.296 -26.546 -22.998 1.00 87.12 388 GLU A CA 1
ATOM 3065 C C . GLU A 1 388 ? 19.412 -25.487 -22.940 1.00 87.12 388 GLU A C 1
ATOM 3067 O O . GLU A 1 388 ? 19.166 -24.299 -23.129 1.00 87.12 388 GLU A O 1
ATOM 3072 N N . GLY A 1 389 ? 20.642 -25.904 -22.626 1.00 87.19 389 GLY A N 1
ATOM 3073 C CA . GLY A 1 389 ? 21.800 -25.009 -22.499 1.00 87.19 389 GLY A CA 1
ATOM 3074 C C . GLY A 1 389 ? 21.935 -24.281 -21.154 1.00 87.19 389 GLY A C 1
ATOM 3075 O O . GLY A 1 389 ? 23.049 -23.906 -20.798 1.00 87.19 389 GLY A O 1
ATOM 3076 N N . ALA A 1 390 ? 20.861 -24.149 -20.368 1.00 89.62 390 ALA A N 1
ATOM 3077 C CA . ALA A 1 390 ? 20.930 -23.535 -19.041 1.00 89.62 390 ALA A CA 1
ATOM 3078 C C . ALA A 1 390 ? 21.812 -24.352 -18.083 1.00 89.62 390 ALA A C 1
ATOM 3080 O O . ALA A 1 390 ? 21.827 -25.589 -18.114 1.00 89.62 390 ALA A O 1
ATOM 3081 N N . ALA A 1 391 ? 22.501 -23.685 -17.160 1.00 87.31 391 ALA A N 1
ATOM 3082 C CA . ALA A 1 391 ? 23.340 -24.322 -16.147 1.00 87.31 391 ALA A CA 1
ATOM 3083 C C . ALA A 1 391 ? 22.495 -25.047 -15.086 1.00 87.31 391 ALA A C 1
ATOM 3085 O O . ALA A 1 391 ? 22.767 -26.202 -14.744 1.00 87.31 391 ALA A O 1
ATOM 3086 N N . ARG A 1 392 ? 21.392 -24.441 -14.627 1.00 92.19 392 ARG A N 1
ATOM 3087 C CA . ARG A 1 392 ? 20.436 -25.051 -13.673 1.00 92.19 392 ARG A CA 1
ATOM 3088 C C . ARG A 1 392 ? 18.992 -24.946 -14.163 1.00 92.19 392 ARG A C 1
ATOM 3090 O O . ARG A 1 392 ? 18.770 -24.510 -15.286 1.00 92.19 392 ARG A O 1
ATOM 3097 N N . ALA A 1 393 ? 18.049 -25.505 -13.408 1.00 94.31 393 ALA A N 1
ATOM 3098 C CA . ALA A 1 393 ? 16.636 -25.249 -13.653 1.00 94.31 393 ALA A CA 1
ATOM 3099 C C . ALA A 1 393 ? 16.313 -23.814 -13.214 1.00 94.31 393 ALA A C 1
ATOM 3101 O O . ALA A 1 393 ? 16.849 -23.352 -12.205 1.00 94.31 393 ALA A O 1
ATOM 3102 N N . ILE A 1 394 ? 15.472 -23.126 -13.981 1.00 97.31 394 ILE A N 1
ATOM 3103 C CA . ILE A 1 394 ? 14.836 -21.888 -13.540 1.00 97.31 394 ILE A CA 1
ATOM 3104 C C . ILE A 1 394 ? 13.653 -22.238 -12.637 1.00 97.31 394 ILE A C 1
ATOM 3106 O O . ILE A 1 394 ? 13.062 -23.313 -12.773 1.00 97.31 394 ILE A O 1
ATOM 3110 N N . VAL A 1 395 ? 13.307 -21.331 -11.731 1.00 98.00 395 VAL A N 1
ATOM 3111 C CA . VAL A 1 395 ? 12.169 -21.482 -10.823 1.00 98.00 395 VAL A CA 1
ATOM 3112 C C . VAL A 1 395 ? 11.162 -20.394 -11.149 1.00 98.00 395 VAL A C 1
ATOM 3114 O O . VAL A 1 395 ? 11.440 -19.213 -10.952 1.00 98.00 395 VAL A O 1
ATOM 3117 N N . LYS A 1 396 ? 10.013 -20.789 -11.688 1.00 97.75 396 LYS A N 1
ATOM 3118 C CA . LYS A 1 396 ? 8.878 -19.900 -11.927 1.00 97.75 396 LYS A CA 1
ATOM 3119 C C . LYS A 1 396 ? 8.019 -19.878 -10.666 1.00 97.75 396 LYS A C 1
ATOM 3121 O O . LYS A 1 396 ? 7.586 -20.939 -10.220 1.00 97.75 396 LYS A O 1
ATOM 3126 N N . GLY A 1 397 ? 7.812 -18.687 -10.120 1.00 95.81 397 GLY A N 1
ATOM 3127 C CA . GLY A 1 397 ? 6.950 -18.439 -8.972 1.00 95.81 397 GLY A CA 1
ATOM 3128 C C . GLY A 1 397 ? 5.733 -17.591 -9.329 1.00 95.81 397 GLY A C 1
ATOM 3129 O O . GLY A 1 397 ? 5.399 -17.428 -10.506 1.00 95.81 397 GLY A O 1
ATOM 3130 N N . GLU A 1 398 ? 5.096 -17.039 -8.303 1.00 92.50 398 GLU A N 1
ATOM 3131 C CA . GLU A 1 398 ? 3.851 -16.270 -8.420 1.00 92.50 398 GLU A CA 1
ATOM 3132 C C . GLU A 1 398 ? 4.065 -14.891 -9.064 1.00 92.50 398 GLU A C 1
ATOM 3134 O O . GLU A 1 398 ? 3.376 -14.542 -10.022 1.00 92.50 398 GLU A O 1
ATOM 3139 N N . GLY A 1 399 ? 5.048 -14.128 -8.575 1.00 90.19 399 GLY A N 1
ATOM 3140 C CA . GLY A 1 399 ? 5.367 -12.757 -8.994 1.00 90.19 399 GLY A CA 1
ATOM 3141 C C . GLY A 1 399 ? 6.672 -12.605 -9.789 1.00 90.19 399 GLY A C 1
ATOM 3142 O O . GLY A 1 399 ? 7.030 -11.497 -10.201 1.00 90.19 399 GLY A O 1
ATOM 3143 N N . GLY A 1 400 ? 7.413 -13.693 -10.022 1.00 97.69 400 GLY A N 1
ATOM 3144 C CA . GLY A 1 400 ? 8.681 -13.629 -10.748 1.00 97.69 400 GLY A CA 1
ATOM 3145 C C . GLY A 1 400 ? 9.298 -14.972 -11.133 1.00 97.69 400 GLY A C 1
ATOM 3146 O O . GLY A 1 400 ? 8.772 -16.046 -10.841 1.00 97.69 400 GLY A O 1
ATOM 3147 N N . ILE A 1 401 ? 10.452 -14.904 -11.805 1.00 98.62 401 ILE A N 1
ATOM 3148 C CA . ILE A 1 401 ? 11.250 -16.066 -12.216 1.00 98.62 401 ILE A CA 1
ATOM 3149 C C . ILE A 1 401 ? 12.677 -15.934 -11.681 1.00 98.62 401 ILE A C 1
ATOM 3151 O O . ILE A 1 401 ? 13.395 -14.979 -11.987 1.00 98.62 401 ILE A O 1
ATOM 3155 N N . MET A 1 402 ? 13.108 -16.939 -10.925 1.00 98.19 402 MET A N 1
ATOM 3156 C CA . MET A 1 402 ? 14.451 -17.041 -10.368 1.00 98.19 402 MET A CA 1
ATOM 3157 C C . MET A 1 402 ? 15.363 -17.886 -11.265 1.00 98.19 402 MET A C 1
ATOM 3159 O O . MET A 1 402 ? 15.010 -18.980 -11.712 1.00 98.19 402 MET A O 1
ATOM 3163 N N . VAL A 1 403 ? 16.576 -17.382 -11.490 1.00 98.31 403 VAL A N 1
ATOM 3164 C CA . VAL A 1 403 ? 17.596 -17.962 -12.373 1.00 98.31 403 VAL A CA 1
ATOM 3165 C C . VAL A 1 403 ? 18.932 -18.101 -11.628 1.00 98.31 403 VAL A C 1
ATOM 3167 O O . VAL A 1 403 ? 19.238 -17.360 -10.695 1.00 98.31 403 VAL A O 1
ATOM 3170 N N . GLN A 1 404 ? 19.776 -19.055 -12.019 1.00 97.00 404 GLN A N 1
ATOM 3171 C CA . GLN A 1 404 ? 21.132 -19.154 -11.475 1.00 97.00 404 GLN A CA 1
ATOM 3172 C C . GLN A 1 404 ? 21.990 -17.956 -11.932 1.00 97.00 404 GLN A C 1
ATOM 3174 O O . GLN A 1 404 ? 22.006 -17.596 -13.106 1.00 97.00 404 GLN A O 1
ATOM 3179 N N . GLY A 1 405 ? 22.748 -17.352 -11.012 1.00 95.00 405 GLY A N 1
ATOM 3180 C CA . GLY A 1 405 ? 23.680 -16.265 -11.349 1.00 95.00 405 GLY A CA 1
ATOM 3181 C C . GLY A 1 405 ? 24.709 -16.706 -12.399 1.00 95.00 405 GLY A C 1
ATOM 3182 O O . GLY A 1 405 ? 25.243 -17.812 -12.304 1.00 95.00 405 GLY A O 1
ATOM 3183 N N . GLY A 1 406 ? 24.972 -15.857 -13.395 1.00 95.12 406 GLY A N 1
ATOM 3184 C CA . GLY A 1 406 ? 25.844 -16.158 -14.538 1.00 95.12 406 GLY A CA 1
ATOM 3185 C C . GLY A 1 406 ? 25.213 -16.980 -15.674 1.00 95.12 406 GLY A C 1
ATOM 3186 O O . GLY A 1 406 ? 25.849 -17.150 -16.714 1.00 95.12 406 GLY A O 1
ATOM 3187 N N . ASP A 1 407 ? 23.987 -17.491 -15.517 1.00 97.50 407 ASP A N 1
ATOM 3188 C CA . ASP A 1 407 ? 23.349 -18.397 -16.483 1.00 97.50 407 ASP A CA 1
ATOM 3189 C C . ASP A 1 407 ? 22.648 -17.643 -17.626 1.00 97.50 407 ASP A C 1
ATOM 3191 O O . ASP A 1 407 ? 21.443 -17.389 -17.591 1.00 97.50 407 ASP A O 1
ATOM 3195 N N . VAL A 1 408 ? 23.412 -17.282 -18.662 1.00 98.44 408 VAL A N 1
ATOM 3196 C CA . VAL A 1 408 ? 22.912 -16.548 -19.842 1.00 98.44 408 VAL A CA 1
ATOM 3197 C C . VAL A 1 408 ? 21.715 -17.245 -20.502 1.00 98.44 408 VAL A C 1
ATOM 3199 O O . VAL A 1 408 ? 20.771 -16.576 -20.916 1.00 98.44 408 VAL A O 1
ATOM 3202 N N . ASP A 1 409 ? 21.752 -18.572 -20.633 1.00 98.31 409 ASP A N 1
ATOM 3203 C CA . ASP A 1 409 ? 20.682 -19.343 -21.276 1.00 98.31 409 ASP A CA 1
ATOM 3204 C C . ASP A 1 409 ? 19.428 -19.420 -20.400 1.00 98.31 409 ASP A C 1
ATOM 3206 O O . ASP A 1 409 ? 18.316 -19.265 -20.908 1.00 98.31 409 ASP A O 1
ATOM 3210 N N . GLY A 1 410 ? 19.595 -19.556 -19.081 1.00 98.38 410 GLY A N 1
ATOM 3211 C CA . GLY A 1 410 ? 18.491 -19.462 -18.126 1.00 98.38 410 GLY A CA 1
ATOM 3212 C C . GLY A 1 410 ? 17.780 -18.105 -18.175 1.00 98.38 410 GLY A C 1
ATOM 3213 O O . GLY A 1 410 ? 16.552 -18.060 -18.267 1.00 98.38 410 GLY A O 1
ATOM 3214 N N . PHE A 1 411 ? 18.537 -16.999 -18.187 1.00 98.69 411 PHE A N 1
ATOM 3215 C CA . PHE A 1 411 ? 17.965 -15.651 -18.302 1.00 98.69 411 PHE A CA 1
ATOM 3216 C C . PHE A 1 411 ? 17.275 -15.441 -19.652 1.00 98.69 411 PHE A C 1
ATOM 3218 O O . PHE A 1 411 ? 16.168 -14.910 -19.692 1.00 98.69 411 PHE A O 1
ATOM 3225 N N . ALA A 1 412 ? 17.885 -15.892 -20.754 1.00 98.69 412 ALA A N 1
ATOM 3226 C CA . ALA A 1 412 ? 17.282 -15.778 -22.080 1.00 98.69 412 ALA A CA 1
ATOM 3227 C C . ALA A 1 412 ? 15.937 -16.517 -22.153 1.00 98.69 412 ALA A C 1
ATOM 3229 O O . ALA A 1 412 ? 14.964 -15.964 -22.657 1.00 98.69 412 ALA A O 1
ATOM 3230 N N . TYR A 1 413 ? 15.861 -17.730 -21.598 1.00 98.56 413 TYR A N 1
ATOM 3231 C CA . TYR A 1 413 ? 14.627 -18.513 -21.575 1.00 98.56 413 TYR A CA 1
ATOM 3232 C C . TYR A 1 413 ? 13.531 -17.868 -20.712 1.00 98.56 413 TYR A C 1
ATOM 3234 O O . TYR A 1 413 ? 12.378 -17.802 -21.134 1.00 98.56 413 TYR A O 1
ATOM 3242 N N . ALA A 1 414 ? 13.878 -17.357 -19.525 1.00 98.50 414 ALA A N 1
ATOM 3243 C CA . ALA A 1 414 ? 12.925 -16.670 -18.650 1.00 98.50 414 ALA A CA 1
ATOM 3244 C C . ALA A 1 414 ? 12.344 -15.404 -19.309 1.00 98.50 414 ALA A C 1
ATOM 3246 O O . ALA A 1 414 ? 11.132 -15.184 -19.280 1.00 98.50 414 ALA A O 1
ATOM 3247 N N . LEU A 1 415 ? 13.197 -14.605 -19.959 1.00 98.75 415 LEU A N 1
ATOM 3248 C CA . LEU A 1 415 ? 12.768 -13.437 -20.728 1.00 98.75 415 LEU A CA 1
ATOM 3249 C C . LEU A 1 415 ? 11.884 -13.841 -21.915 1.00 98.75 415 LEU A C 1
ATOM 3251 O O . LEU A 1 415 ? 10.817 -13.265 -22.098 1.00 98.75 415 LEU A O 1
ATOM 3255 N N . GLU A 1 416 ? 12.284 -14.844 -22.702 1.00 98.38 416 GLU A N 1
ATOM 3256 C CA . GLU A 1 416 ? 11.502 -15.355 -23.837 1.00 98.38 416 GLU A CA 1
ATOM 3257 C C . GLU A 1 416 ? 10.104 -15.816 -23.404 1.00 98.38 416 GLU A C 1
ATOM 3259 O O . GLU A 1 416 ? 9.119 -15.462 -24.052 1.00 98.38 416 GLU A O 1
ATOM 3264 N N . MET A 1 417 ? 9.996 -16.529 -22.281 1.00 97.69 417 MET A N 1
ATOM 3265 C CA . MET A 1 417 ? 8.720 -16.983 -21.725 1.00 97.69 417 MET A CA 1
ATOM 3266 C C . MET A 1 417 ? 7.766 -15.813 -21.453 1.00 97.69 417 MET A C 1
ATOM 3268 O O . MET A 1 417 ? 6.643 -15.802 -21.952 1.00 97.69 417 MET A O 1
ATOM 3272 N N . LEU A 1 418 ? 8.220 -14.792 -20.722 1.00 98.38 418 LEU A N 1
ATOM 3273 C CA . LEU A 1 418 ? 7.381 -13.636 -20.386 1.00 98.38 418 LEU A CA 1
ATOM 3274 C C . LEU A 1 418 ? 7.120 -12.722 -21.591 1.00 98.38 418 LEU A C 1
ATOM 3276 O O . LEU A 1 418 ? 6.071 -12.085 -21.685 1.00 98.38 418 LEU A O 1
ATOM 3280 N N . LEU A 1 419 ? 8.054 -12.637 -22.537 1.00 98.38 419 LEU A N 1
ATOM 3281 C CA . LEU A 1 419 ? 7.900 -11.802 -23.727 1.00 98.38 419 LEU A CA 1
ATOM 3282 C C . LEU A 1 419 ? 7.027 -12.455 -24.803 1.00 98.38 419 LEU A C 1
ATOM 3284 O O . LEU A 1 419 ? 6.504 -11.731 -25.647 1.00 98.38 419 LEU A O 1
ATOM 3288 N N . THR A 1 420 ? 6.829 -13.774 -24.788 1.00 97.69 420 THR A N 1
ATOM 3289 C CA . THR A 1 420 ? 5.953 -14.479 -25.746 1.00 97.69 420 THR A CA 1
ATOM 3290 C C . THR A 1 420 ? 4.553 -14.755 -25.204 1.00 97.69 420 THR A C 1
ATOM 3292 O O . THR A 1 420 ? 3.606 -14.753 -25.990 1.00 97.69 420 THR A O 1
ATOM 3295 N N . ASP A 1 421 ? 4.395 -14.904 -23.887 1.00 96.81 421 ASP A N 1
ATOM 3296 C CA . ASP A 1 421 ? 3.100 -15.116 -23.236 1.00 96.81 421 ASP A CA 1
ATOM 3297 C C . ASP A 1 421 ? 2.624 -13.847 -22.506 1.00 96.81 421 ASP A C 1
ATOM 3299 O O . ASP A 1 421 ? 3.013 -13.543 -21.375 1.00 96.81 421 ASP A O 1
ATOM 3303 N N . ASP A 1 422 ? 1.760 -13.081 -23.176 1.00 91.44 422 ASP A N 1
ATOM 3304 C CA . ASP A 1 422 ? 1.171 -11.858 -22.625 1.00 91.44 422 ASP A CA 1
ATOM 3305 C C . ASP A 1 422 ? 0.255 -12.120 -21.419 1.00 91.44 422 ASP A C 1
ATOM 3307 O O . ASP A 1 422 ? 0.156 -11.258 -20.544 1.00 91.44 422 ASP A O 1
ATOM 3311 N N . HIS A 1 423 ? -0.413 -13.278 -21.363 1.00 87.75 423 HIS A N 1
ATOM 3312 C CA . HIS A 1 423 ? -1.291 -13.613 -20.246 1.00 87.75 423 HIS A CA 1
ATOM 3313 C C . HIS A 1 423 ? -0.461 -13.934 -19.006 1.00 87.75 423 HIS A C 1
ATOM 3315 O O . HIS A 1 423 ? -0.672 -13.312 -17.968 1.00 87.75 423 HIS A O 1
ATOM 3321 N N . LEU A 1 424 ? 0.535 -14.815 -19.135 1.00 93.44 424 LEU A N 1
ATOM 3322 C CA . LEU A 1 424 ? 1.463 -15.135 -18.052 1.00 93.44 424 LEU A CA 1
ATOM 3323 C C . LEU A 1 424 ? 2.153 -13.879 -17.516 1.00 93.44 424 LEU A C 1
ATOM 3325 O O . LEU A 1 424 ? 2.186 -13.676 -16.306 1.00 93.44 424 LEU A O 1
ATOM 3329 N N . ARG A 1 425 ? 2.662 -13.014 -18.404 1.00 97.19 425 ARG A N 1
ATOM 3330 C CA . ARG A 1 425 ? 3.347 -11.777 -18.007 1.00 97.19 425 ARG A CA 1
ATOM 3331 C C . ARG A 1 425 ? 2.455 -10.855 -17.180 1.00 97.19 425 ARG A C 1
ATOM 3333 O O . ARG A 1 425 ? 2.904 -10.351 -16.158 1.00 97.19 425 ARG A O 1
ATOM 3340 N N . ARG A 1 426 ? 1.205 -10.642 -17.607 1.00 87.25 426 ARG A N 1
ATOM 3341 C CA . ARG A 1 426 ? 0.247 -9.785 -16.886 1.00 87.25 426 ARG A CA 1
ATOM 3342 C C . ARG A 1 426 ? -0.175 -10.398 -15.557 1.00 87.25 426 ARG A C 1
ATOM 3344 O O . ARG A 1 426 ? -0.181 -9.699 -14.556 1.00 87.25 426 ARG A O 1
ATOM 3351 N N . THR A 1 427 ? -0.477 -11.695 -15.539 1.00 83.75 427 THR A N 1
ATOM 3352 C CA . THR A 1 427 ? -0.853 -12.404 -14.310 1.00 83.75 427 THR A CA 1
ATOM 3353 C C . THR A 1 427 ? 0.280 -12.360 -13.286 1.00 83.75 427 THR A C 1
ATOM 3355 O O . THR A 1 427 ? 0.044 -11.998 -12.141 1.00 83.75 427 THR A O 1
ATOM 3358 N N . MET A 1 428 ? 1.515 -12.654 -13.704 1.00 95.12 428 MET A N 1
ATOM 3359 C CA . MET A 1 428 ? 2.690 -12.612 -12.830 1.00 95.12 428 MET A CA 1
ATOM 3360 C C . MET A 1 428 ? 3.010 -11.188 -12.359 1.00 95.12 428 MET A C 1
ATOM 3362 O O . MET A 1 428 ? 3.321 -10.985 -11.192 1.00 95.12 428 MET A O 1
ATOM 3366 N N . GLY A 1 429 ? 2.900 -10.188 -13.241 1.00 88.50 429 GLY A N 1
ATOM 3367 C CA . GLY A 1 429 ? 3.061 -8.782 -12.867 1.00 88.50 429 GLY A CA 1
ATOM 3368 C C . GLY A 1 429 ? 2.056 -8.342 -11.804 1.00 88.50 429 GLY A C 1
ATOM 3369 O O . GLY A 1 429 ? 2.444 -7.725 -10.815 1.00 88.50 429 GLY A O 1
ATOM 3370 N N . GLN A 1 430 ? 0.792 -8.747 -11.953 1.00 83.81 430 GLN A N 1
ATOM 3371 C CA . GLN A 1 430 ? -0.255 -8.430 -10.986 1.00 83.81 430 GLN A CA 1
ATOM 3372 C C . GLN A 1 430 ? -0.058 -9.147 -9.641 1.00 83.81 430 GLN A C 1
ATOM 3374 O O . GLN A 1 430 ? -0.261 -8.556 -8.584 1.00 83.81 430 GLN A O 1
ATOM 3379 N N . GLN A 1 431 ? 0.404 -10.401 -9.644 1.00 82.69 431 GLN A N 1
ATOM 3380 C CA . GLN A 1 431 ? 0.791 -11.073 -8.398 1.00 82.69 431 GLN A CA 1
ATOM 3381 C C . GLN A 1 431 ? 1.964 -10.355 -7.719 1.00 82.69 431 GLN A C 1
ATOM 3383 O O . GLN A 1 431 ? 1.926 -10.111 -6.515 1.00 82.69 431 GLN A O 1
ATOM 3388 N N . ALA A 1 432 ? 2.972 -9.925 -8.485 1.00 91.94 432 ALA A N 1
ATOM 3389 C CA . ALA A 1 432 ? 4.083 -9.143 -7.947 1.00 91.94 432 ALA A CA 1
ATOM 3390 C C . ALA A 1 432 ? 3.600 -7.836 -7.292 1.00 91.94 432 ALA A C 1
ATOM 3392 O O . ALA A 1 432 ? 4.067 -7.475 -6.206 1.00 91.94 432 ALA A O 1
ATOM 3393 N N . TYR A 1 433 ? 2.633 -7.160 -7.921 1.00 85.94 433 TYR A N 1
ATOM 3394 C CA . TYR A 1 433 ? 1.984 -5.974 -7.372 1.00 85.94 433 TYR A CA 1
ATOM 3395 C C . TYR A 1 433 ? 1.254 -6.274 -6.064 1.00 85.94 433 TYR A C 1
ATOM 3397 O O . TYR A 1 433 ? 1.511 -5.590 -5.080 1.00 85.94 433 TYR A O 1
ATOM 3405 N N . GLN A 1 434 ? 0.426 -7.319 -6.011 1.00 80.25 434 GLN A N 1
ATOM 3406 C CA . GLN A 1 434 ? -0.345 -7.698 -4.817 1.00 80.25 434 GLN A CA 1
ATOM 3407 C C . GLN A 1 434 ? 0.532 -8.145 -3.637 1.00 80.25 434 GLN A C 1
ATOM 3409 O O . GLN A 1 434 ? 0.227 -7.836 -2.487 1.00 80.25 434 GLN A O 1
ATOM 3414 N N . ILE A 1 435 ? 1.651 -8.823 -3.909 1.00 82.31 435 ILE A N 1
ATOM 3415 C CA . ILE A 1 435 ? 2.655 -9.168 -2.889 1.00 82.31 435 ILE A CA 1
ATOM 3416 C C . ILE A 1 435 ? 3.320 -7.895 -2.340 1.00 82.31 435 ILE A C 1
ATOM 3418 O O . ILE A 1 435 ? 3.658 -7.808 -1.157 1.00 82.31 435 ILE A O 1
ATOM 3422 N N . THR A 1 436 ? 3.514 -6.889 -3.197 1.00 85.19 436 THR A N 1
ATOM 3423 C CA . THR A 1 436 ? 4.251 -5.669 -2.853 1.00 85.19 436 THR A CA 1
ATOM 3424 C C . THR A 1 436 ? 3.372 -4.610 -2.183 1.00 85.19 436 THR A C 1
ATOM 3426 O O . THR A 1 436 ? 3.765 -4.026 -1.173 1.00 85.19 436 THR A O 1
ATOM 3429 N N . ILE A 1 437 ? 2.182 -4.353 -2.722 1.00 80.81 437 ILE A N 1
ATOM 3430 C CA . ILE A 1 437 ? 1.236 -3.316 -2.309 1.00 80.81 437 ILE A CA 1
ATOM 3431 C C . ILE A 1 437 ? -0.021 -3.989 -1.738 1.00 80.81 437 ILE A C 1
ATOM 3433 O O . ILE A 1 437 ? -0.613 -4.829 -2.409 1.00 80.81 437 ILE A O 1
ATOM 3437 N N . PRO A 1 438 ? -0.480 -3.602 -0.530 1.00 76.31 438 PRO A N 1
ATOM 3438 C CA . PRO A 1 438 ? -0.035 -2.455 0.275 1.00 76.31 438 PRO A CA 1
ATOM 3439 C C . PRO A 1 438 ? 1.107 -2.756 1.262 1.00 76.31 438 PRO A C 1
ATOM 3441 O O . PRO A 1 438 ? 1.562 -1.844 1.959 1.00 76.31 438 PRO A O 1
ATOM 3444 N N . TYR A 1 439 ? 1.566 -4.007 1.338 1.00 78.25 439 TYR A N 1
ATOM 3445 C CA . TYR A 1 439 ? 2.389 -4.495 2.445 1.00 78.25 439 TYR A CA 1
ATOM 3446 C C . TYR A 1 439 ? 3.743 -3.783 2.575 1.00 78.25 439 TYR A C 1
ATOM 3448 O O . TYR A 1 439 ? 4.057 -3.239 3.628 1.00 78.25 439 TYR A O 1
ATOM 3456 N N . PHE A 1 440 ? 4.542 -3.700 1.513 1.00 87.06 440 PHE A N 1
ATOM 3457 C CA . PHE A 1 440 ? 5.877 -3.092 1.552 1.00 87.06 440 PHE A CA 1
ATOM 3458 C C . PHE A 1 440 ? 5.875 -1.572 1.343 1.00 87.06 440 PHE A C 1
ATOM 3460 O O . PHE A 1 440 ? 6.867 -0.997 0.893 1.00 87.06 440 PHE A O 1
ATOM 3467 N N . THR A 1 441 ? 4.773 -0.892 1.653 1.00 89.00 441 THR A N 1
ATOM 3468 C CA . THR A 1 441 ? 4.726 0.573 1.613 1.00 89.00 441 THR A CA 1
ATOM 3469 C C . THR A 1 441 ? 5.322 1.171 2.878 1.00 89.00 441 THR A C 1
ATOM 3471 O O . THR A 1 441 ? 5.180 0.619 3.973 1.00 89.00 441 THR A O 1
ATOM 3474 N N . TRP A 1 442 ? 5.954 2.341 2.740 1.00 92.56 442 TRP A N 1
ATOM 3475 C CA . TRP A 1 442 ? 6.524 3.049 3.888 1.00 92.56 442 TRP A CA 1
ATOM 3476 C C . TRP A 1 442 ? 5.483 3.284 4.983 1.00 92.56 442 TRP A C 1
ATOM 3478 O O . TRP A 1 442 ? 5.753 3.006 6.151 1.00 92.56 442 TRP A O 1
ATOM 3488 N N . LYS A 1 443 ? 4.276 3.724 4.606 1.00 83.69 443 LYS A N 1
ATOM 3489 C CA . LYS A 1 443 ? 3.169 3.972 5.537 1.00 83.69 443 LYS A CA 1
ATOM 3490 C C . LYS A 1 443 ? 2.790 2.718 6.330 1.00 83.69 443 LYS A C 1
ATOM 3492 O O . LYS A 1 443 ? 2.765 2.775 7.557 1.00 83.69 443 LYS A O 1
ATOM 3497 N N . HIS A 1 444 ? 2.544 1.594 5.652 1.00 81.38 444 HIS A N 1
ATOM 3498 C CA . HIS A 1 444 ? 2.126 0.354 6.310 1.00 81.38 444 HIS A CA 1
ATOM 3499 C C . HIS A 1 444 ? 3.209 -0.189 7.253 1.00 81.38 444 HIS A C 1
ATOM 3501 O O . HIS A 1 444 ? 2.943 -0.431 8.430 1.00 81.38 444 HIS A O 1
ATOM 3507 N N . MET A 1 445 ? 4.452 -0.317 6.778 1.00 87.12 445 MET A N 1
ATOM 3508 C CA . MET A 1 445 ? 5.550 -0.857 7.592 1.00 87.12 445 MET A CA 1
ATOM 3509 C C . MET A 1 445 ? 5.910 0.046 8.774 1.00 87.12 445 MET A C 1
ATOM 3511 O O . MET A 1 445 ? 6.198 -0.451 9.862 1.00 87.12 445 MET A O 1
ATOM 3515 N N . THR A 1 446 ? 5.832 1.367 8.600 1.00 90.56 446 THR A N 1
ATOM 3516 C CA . THR A 1 446 ? 6.046 2.326 9.693 1.00 90.56 446 THR A CA 1
ATOM 3517 C C . THR A 1 446 ? 4.955 2.211 10.754 1.00 90.56 446 THR A C 1
ATOM 3519 O O . THR A 1 446 ? 5.270 2.141 11.939 1.00 90.56 446 THR A O 1
ATOM 3522 N N . MET A 1 447 ? 3.679 2.131 10.356 1.00 81.50 447 MET A N 1
ATOM 3523 C CA . MET A 1 447 ? 2.577 1.918 11.299 1.00 81.50 447 MET A CA 1
ATOM 3524 C C . MET A 1 447 ? 2.748 0.615 12.082 1.00 81.50 447 MET A C 1
ATOM 3526 O O . MET A 1 447 ? 2.642 0.631 13.307 1.00 81.50 447 MET A O 1
ATOM 3530 N N . ARG A 1 448 ? 3.081 -0.491 11.402 1.00 80.25 448 ARG A N 1
ATOM 3531 C CA . ARG A 1 448 ? 3.334 -1.781 12.060 1.00 80.25 448 ARG A CA 1
ATOM 3532 C C . ARG A 1 448 ? 4.498 -1.718 13.039 1.00 80.25 448 ARG A C 1
ATOM 3534 O O . ARG A 1 448 ? 4.393 -2.277 14.126 1.00 80.25 448 ARG A O 1
ATOM 3541 N N . LEU A 1 449 ? 5.585 -1.032 12.683 1.00 89.62 449 LEU A N 1
ATOM 3542 C CA . LEU A 1 449 ? 6.710 -0.821 13.591 1.00 89.62 449 LEU A CA 1
ATOM 3543 C C . LEU A 1 449 ? 6.268 -0.063 14.848 1.00 89.62 449 LEU A C 1
ATOM 3545 O O . LEU A 1 449 ? 6.531 -0.536 15.950 1.00 89.62 449 LEU A O 1
ATOM 3549 N N . LEU A 1 450 ? 5.585 1.076 14.688 1.00 86.25 450 LEU A N 1
ATOM 3550 C CA . LEU A 1 450 ? 5.137 1.927 15.798 1.00 86.25 450 LEU A CA 1
ATOM 3551 C C . LEU A 1 450 ? 4.129 1.207 16.710 1.00 86.25 450 LEU A C 1
ATOM 3553 O O . LEU A 1 450 ? 4.229 1.303 17.933 1.00 86.25 450 LEU A O 1
ATOM 3557 N N . GLN A 1 451 ? 3.215 0.426 16.128 1.00 78.62 451 GLN A N 1
ATOM 3558 C CA . GLN A 1 451 ? 2.296 -0.444 16.867 1.00 78.62 451 GLN A CA 1
ATOM 3559 C C . GLN A 1 451 ? 3.042 -1.539 17.639 1.00 78.62 451 GLN A C 1
ATOM 3561 O O . GLN A 1 451 ? 2.756 -1.762 18.812 1.00 78.62 451 GLN A O 1
ATOM 3566 N N . ALA A 1 452 ? 4.013 -2.207 17.007 1.00 77.62 452 ALA A N 1
ATOM 3567 C CA . ALA A 1 452 ? 4.760 -3.306 17.619 1.00 77.62 452 ALA A CA 1
ATOM 3568 C C . ALA A 1 452 ? 5.636 -2.858 18.796 1.00 77.62 452 ALA A C 1
ATOM 3570 O O . ALA A 1 452 ? 5.889 -3.647 19.703 1.00 77.62 452 ALA A O 1
ATOM 3571 N N . ILE A 1 453 ? 6.080 -1.600 18.801 1.00 85.44 453 ILE A N 1
ATOM 3572 C CA . ILE A 1 453 ? 6.778 -1.007 19.945 1.00 85.44 453 ILE A CA 1
ATOM 3573 C C . ILE A 1 453 ? 5.825 -0.325 20.924 1.00 85.44 453 ILE A C 1
ATOM 3575 O O . ILE A 1 453 ? 6.309 0.380 21.801 1.00 85.44 453 ILE A O 1
ATOM 3579 N N . GLU A 1 454 ? 4.504 -0.497 20.794 1.00 74.94 454 GLU A N 1
ATOM 3580 C CA . GLU A 1 454 ? 3.473 0.112 21.647 1.00 74.94 454 GLU A CA 1
ATOM 3581 C C . GLU A 1 454 ? 3.712 1.618 21.861 1.00 74.94 454 GLU A C 1
ATOM 3583 O O . GLU A 1 454 ? 3.708 2.113 22.994 1.00 74.94 454 GLU A O 1
ATOM 3588 N N . PHE A 1 455 ? 4.053 2.338 20.791 1.00 72.50 455 PHE A N 1
ATOM 3589 C CA . PHE A 1 455 ? 4.194 3.786 20.845 1.00 72.50 455 PHE A CA 1
ATOM 3590 C C . PHE A 1 455 ? 2.862 4.418 20.444 1.00 72.50 455 PHE A C 1
ATOM 3592 O O . PHE A 1 455 ? 2.353 4.159 19.352 1.00 72.50 455 PHE A O 1
ATOM 3599 N N . GLU A 1 456 ? 2.283 5.231 21.328 1.00 54.75 456 GLU A N 1
ATOM 3600 C CA . GLU A 1 456 ? 1.047 5.954 21.031 1.00 54.75 456 GLU A CA 1
ATOM 3601 C C . GLU A 1 456 ? 1.305 6.919 19.868 1.00 54.75 456 GLU A C 1
ATOM 3603 O O . GLU A 1 456 ? 2.079 7.870 19.981 1.00 54.75 456 GLU A O 1
ATOM 3608 N N . LEU A 1 457 ? 0.691 6.640 18.717 1.00 50.31 457 LEU A N 1
ATOM 3609 C CA . LEU A 1 457 ? 0.737 7.526 17.562 1.00 50.31 457 LEU A CA 1
ATOM 3610 C C . LEU A 1 457 ? 0.227 8.911 17.994 1.00 50.31 457 LEU A C 1
ATOM 3612 O O . LEU A 1 457 ? -0.875 9.029 18.543 1.00 50.31 457 LEU A O 1
ATOM 3616 N N . GLY A 1 458 ? 1.010 9.963 17.725 1.00 45.94 458 GLY A N 1
ATOM 3617 C CA . GLY A 1 458 ? 0.477 11.329 17.715 1.00 45.94 458 GLY A CA 1
ATOM 3618 C C . GLY A 1 458 ? -0.766 11.376 16.823 1.00 45.94 458 GLY A C 1
ATOM 3619 O O . GLY A 1 458 ? -0.879 10.540 15.931 1.00 45.94 458 GLY A O 1
ATOM 3620 N N . PRO A 1 459 ? -1.699 12.312 17.080 1.00 39.34 459 PRO A N 1
ATOM 3621 C CA . PRO A 1 459 ? -3.141 12.018 17.110 1.00 39.34 459 PRO A CA 1
ATOM 3622 C C . PRO A 1 459 ? -3.496 10.744 16.344 1.00 39.34 459 PRO A C 1
ATOM 3624 O O . PRO A 1 459 ? -3.572 10.769 15.118 1.00 39.34 459 PRO A O 1
ATOM 3627 N N . THR A 1 460 ? -3.648 9.646 17.098 1.00 44.69 460 THR A N 1
ATOM 3628 C CA . THR A 1 460 ? -4.208 8.354 16.673 1.00 44.69 460 THR A CA 1
ATOM 3629 C C . THR A 1 460 ? -5.053 8.508 15.406 1.00 44.69 460 THR A C 1
ATOM 3631 O O . THR A 1 460 ? -5.919 9.395 15.417 1.00 44.69 460 THR A O 1
ATOM 3634 N N . PRO A 1 461 ? -4.882 7.660 14.361 1.00 55.41 461 PRO A N 1
ATOM 3635 C CA . PRO A 1 461 ? -5.868 7.581 13.290 1.00 55.41 461 PRO A CA 1
ATOM 3636 C C . PRO A 1 461 ? -7.228 7.593 13.958 1.00 55.41 461 PRO A C 1
ATOM 3638 O O . PRO A 1 461 ? -7.444 6.816 14.893 1.00 55.41 461 PRO A O 1
ATOM 3641 N N . GLN A 1 462 ? -8.058 8.570 13.605 1.00 70.75 462 GLN A N 1
ATOM 3642 C CA . GLN A 1 462 ? -9.278 8.830 14.346 1.00 70.75 462 GLN A CA 1
ATOM 3643 C C . GLN A 1 462 ? -10.020 7.490 14.465 1.00 70.75 462 GLN A C 1
ATOM 3645 O O . GLN A 1 462 ? -10.288 6.841 13.461 1.00 70.75 462 GLN A O 1
ATOM 3650 N N . GLN A 1 463 ? -10.225 6.977 15.674 1.00 83.06 463 GLN A N 1
ATOM 3651 C CA . GLN A 1 463 ? -10.781 5.636 15.848 1.00 83.06 463 GLN A CA 1
ATOM 3652 C C . GLN A 1 463 ? -11.632 5.574 17.098 1.00 83.06 463 GLN A C 1
ATOM 3654 O O . GLN A 1 463 ? -11.359 6.263 18.079 1.00 83.06 463 GLN A O 1
ATOM 3659 N N . ILE A 1 464 ? -12.660 4.732 17.061 1.00 88.69 464 ILE A N 1
ATOM 3660 C CA . ILE A 1 464 ? -13.399 4.371 18.266 1.00 88.69 464 ILE A CA 1
ATOM 3661 C C . ILE A 1 464 ? -12.640 3.252 18.980 1.00 88.69 464 ILE A C 1
ATOM 3663 O O . ILE A 1 464 ? -12.379 2.197 18.402 1.00 88.69 464 ILE A O 1
ATOM 3667 N N . SER A 1 465 ? -12.255 3.483 20.236 1.00 87.00 465 SER A N 1
ATOM 3668 C CA . SER A 1 465 ? -11.511 2.482 21.005 1.00 87.00 465 SER A CA 1
ATOM 3669 C C . SER A 1 465 ? -12.410 1.314 21.421 1.00 87.00 465 SER A C 1
ATOM 3671 O O . SER A 1 465 ? -13.633 1.455 21.558 1.00 87.00 465 SER A O 1
ATOM 3673 N N . ARG A 1 466 ? -11.810 0.145 21.677 1.00 87.81 466 ARG A N 1
ATOM 3674 C CA . ARG A 1 466 ? -12.567 -1.010 22.175 1.00 87.81 466 ARG A CA 1
ATOM 3675 C C . ARG A 1 466 ? -13.175 -0.720 23.548 1.00 87.81 466 ARG A C 1
ATOM 3677 O O . ARG A 1 466 ? -14.292 -1.148 23.813 1.00 87.81 466 ARG A O 1
ATOM 3684 N N . GLU A 1 467 ? -12.509 0.060 24.398 1.00 88.00 467 GLU A N 1
ATOM 3685 C CA . GLU A 1 467 ? -13.052 0.504 25.688 1.00 88.00 467 GLU A CA 1
ATOM 3686 C C . GLU A 1 467 ? -14.283 1.395 25.513 1.00 88.00 467 GLU A C 1
ATOM 3688 O O . GLU A 1 467 ? -15.234 1.275 26.287 1.00 88.00 467 GLU A O 1
ATOM 3693 N N . ALA A 1 468 ? -14.282 2.287 24.516 1.00 89.75 468 ALA A N 1
ATOM 3694 C CA . ALA A 1 468 ? -15.435 3.125 24.209 1.00 89.75 468 ALA A CA 1
ATOM 3695 C C . ALA A 1 468 ? -16.634 2.272 23.772 1.00 89.75 468 ALA A C 1
ATOM 3697 O O . ALA A 1 468 ? -17.728 2.465 24.296 1.00 89.75 468 ALA A O 1
ATOM 3698 N N . VAL A 1 469 ? -16.414 1.276 22.904 1.00 92.50 469 VAL A N 1
ATOM 3699 C CA . VAL A 1 469 ? -17.453 0.309 22.508 1.00 92.50 469 VAL A CA 1
ATOM 3700 C C . VAL A 1 469 ? -17.935 -0.527 23.688 1.00 92.50 469 VAL A C 1
ATOM 3702 O O . VAL A 1 469 ? -19.139 -0.644 23.889 1.00 92.50 469 VAL A O 1
ATOM 3705 N N . ASN A 1 470 ? -17.030 -1.045 24.519 1.00 91.50 470 ASN A N 1
ATOM 3706 C CA . ASN A 1 470 ? -17.388 -1.865 25.678 1.00 91.50 470 ASN A CA 1
ATOM 3707 C C . ASN A 1 470 ? -18.286 -1.111 26.680 1.00 91.50 470 ASN A C 1
ATOM 3709 O O . ASN A 1 470 ? -19.103 -1.734 27.350 1.00 91.50 470 ASN A O 1
ATOM 3713 N N . LYS A 1 471 ? -18.180 0.225 26.777 1.00 93.94 471 LYS A N 1
ATOM 3714 C CA . LYS A 1 471 ? -19.056 1.053 27.634 1.00 93.94 471 LYS A CA 1
ATOM 3715 C C . LYS A 1 471 ? -20.500 1.141 27.141 1.00 93.94 471 LYS A C 1
ATOM 3717 O O . LYS A 1 471 ? -21.386 1.427 27.940 1.00 93.94 471 LYS A O 1
ATOM 3722 N N . ILE A 1 472 ? -20.721 0.941 25.846 1.00 93.75 472 ILE A N 1
ATOM 3723 C CA . ILE A 1 472 ? -22.036 0.998 25.194 1.00 93.75 472 ILE A CA 1
ATOM 3724 C C . ILE A 1 472 ? -22.443 -0.370 24.629 1.00 93.75 472 ILE A C 1
ATOM 3726 O O . ILE A 1 472 ? -23.345 -0.452 23.802 1.00 93.75 472 ILE A O 1
ATOM 3730 N N . LEU A 1 473 ? -21.772 -1.445 25.045 1.00 95.44 473 LEU A N 1
ATOM 3731 C CA . LEU A 1 473 ? -22.039 -2.797 24.577 1.00 95.44 473 LEU A CA 1
ATOM 3732 C C . LEU A 1 473 ? -23.303 -3.340 25.249 1.00 95.44 473 LEU A C 1
ATOM 3734 O O . LEU A 1 473 ? -23.370 -3.452 26.470 1.00 95.44 473 LEU A O 1
ATOM 3738 N N . GLU A 1 474 ? -24.301 -3.684 24.444 1.00 95.69 474 GLU A N 1
ATOM 3739 C CA . GLU A 1 474 ? -25.528 -4.354 24.883 1.00 95.69 474 GLU A CA 1
ATOM 3740 C C . GLU A 1 474 ? -25.479 -5.860 24.589 1.00 95.69 474 GLU A C 1
ATOM 3742 O O . GLU A 1 474 ? -26.071 -6.648 25.323 1.00 95.69 474 GLU A O 1
ATOM 3747 N N . SER A 1 475 ? -24.751 -6.264 23.545 1.00 95.75 475 SER A N 1
ATOM 3748 C CA . SER A 1 475 ? -24.403 -7.658 23.262 1.00 95.75 475 SER A CA 1
ATOM 3749 C C . SER A 1 475 ? -23.109 -7.726 22.454 1.00 95.75 475 SER A C 1
ATOM 3751 O O . SER A 1 475 ? -22.856 -6.866 21.609 1.00 95.75 475 SER A O 1
ATOM 3753 N N . GLU A 1 476 ? -22.278 -8.733 22.727 1.00 93.38 476 GLU A N 1
ATOM 3754 C CA . GLU A 1 476 ? -21.029 -8.958 21.992 1.00 93.38 476 GLU A CA 1
ATOM 3755 C C . GLU A 1 476 ? -21.275 -9.593 20.617 1.00 93.38 476 GLU A C 1
ATOM 3757 O O . GLU A 1 476 ? -20.562 -9.288 19.660 1.00 93.38 476 GLU A O 1
ATOM 3762 N N . THR A 1 477 ? -22.317 -10.419 20.499 1.00 95.19 477 THR A N 1
ATOM 3763 C CA . THR A 1 477 ? -22.712 -11.066 19.248 1.00 95.19 477 THR A CA 1
ATOM 3764 C C . THR A 1 477 ? -24.226 -11.079 19.095 1.00 95.19 477 THR A C 1
ATOM 3766 O O . THR A 1 477 ? -24.958 -11.506 19.989 1.00 95.19 477 THR A O 1
ATOM 3769 N N . ILE A 1 478 ? -24.713 -10.717 17.908 1.00 94.12 478 ILE A N 1
ATOM 3770 C CA . ILE A 1 478 ? -26.145 -10.795 17.590 1.00 94.12 478 ILE A CA 1
ATOM 3771 C C . ILE A 1 478 ? -26.738 -12.192 17.775 1.00 94.12 478 ILE A C 1
ATOM 3773 O O . ILE A 1 478 ? -27.948 -12.292 17.946 1.00 94.12 478 ILE A O 1
ATOM 3777 N N . ASP A 1 479 ? -25.931 -13.257 17.745 1.00 91.81 479 ASP A N 1
ATOM 3778 C CA . ASP A 1 479 ? -26.393 -14.642 17.894 1.00 91.81 479 ASP A CA 1
ATOM 3779 C C . ASP A 1 479 ? -27.099 -14.883 19.242 1.00 91.81 479 ASP A C 1
ATOM 3781 O O . ASP A 1 479 ? -27.997 -15.721 19.333 1.00 91.81 479 ASP A O 1
ATOM 3785 N N . GLU A 1 480 ? -26.749 -14.104 20.268 1.00 92.12 480 GLU A N 1
ATOM 3786 C CA . GLU A 1 480 ? -27.316 -14.180 21.619 1.00 92.12 480 GLU A CA 1
ATOM 3787 C C . GLU A 1 480 ? -28.631 -13.398 21.784 1.00 92.12 480 GLU A C 1
ATOM 3789 O O . GLU A 1 480 ? -29.305 -13.527 22.808 1.00 92.12 480 GLU A O 1
ATOM 3794 N N . LEU A 1 481 ? -29.019 -12.593 20.791 1.00 93.94 481 LEU A N 1
ATOM 3795 C CA . LEU A 1 481 ? -30.205 -11.738 20.845 1.00 93.94 481 LEU A CA 1
ATOM 3796 C C . LEU A 1 481 ? -31.366 -12.329 20.041 1.00 93.94 481 LEU A C 1
ATOM 3798 O O . LEU A 1 481 ? -31.243 -12.618 18.860 1.00 93.94 481 LEU A O 1
ATOM 3802 N N . SER A 1 482 ? -32.556 -12.423 20.620 1.00 94.44 482 SER A N 1
ATOM 3803 C CA . SER A 1 482 ? -33.780 -12.629 19.833 1.00 94.44 482 SER A CA 1
ATOM 3804 C C . SER A 1 482 ? -34.224 -11.327 19.160 1.00 94.44 482 SER A C 1
ATOM 3806 O O . SER A 1 482 ? -33.962 -10.228 19.658 1.00 94.44 482 SER A O 1
ATOM 3808 N N . VAL A 1 483 ? -34.973 -11.424 18.056 1.00 93.56 483 VAL A N 1
ATOM 3809 C CA . VAL A 1 483 ? -35.574 -10.236 17.418 1.00 93.56 483 VAL A CA 1
ATOM 3810 C C . VAL A 1 483 ? -36.504 -9.505 18.394 1.00 93.56 483 VAL A C 1
ATOM 3812 O O . VAL A 1 483 ? -36.496 -8.277 18.436 1.00 93.56 483 VAL A O 1
ATOM 3815 N N . THR A 1 484 ? -37.235 -10.229 19.248 1.00 91.94 484 THR A N 1
ATOM 3816 C CA . THR A 1 484 ? -38.054 -9.646 20.324 1.00 91.94 484 THR A CA 1
ATOM 3817 C C . THR A 1 484 ? -37.227 -8.757 21.251 1.00 91.94 484 THR A C 1
ATOM 3819 O O . THR A 1 484 ? -37.602 -7.610 21.495 1.00 91.94 484 THR A O 1
ATOM 3822 N N . GLN A 1 485 ? -36.069 -9.244 21.710 1.00 94.44 485 GLN A N 1
ATOM 3823 C CA . GLN A 1 485 ? -35.155 -8.452 22.535 1.00 94.44 485 GLN A CA 1
ATOM 3824 C C . GLN A 1 485 ? -34.654 -7.220 21.779 1.00 94.44 485 GLN A C 1
ATOM 3826 O O . GLN A 1 485 ? -34.650 -6.136 22.348 1.00 94.44 485 GLN A O 1
ATOM 3831 N N . MET A 1 486 ? -34.324 -7.327 20.488 1.00 95.25 486 MET A N 1
ATOM 3832 C CA . MET A 1 486 ? -33.923 -6.160 19.685 1.00 95.25 486 MET A CA 1
ATOM 3833 C C . MET A 1 486 ? -35.035 -5.096 19.601 1.00 95.25 486 MET A C 1
ATOM 3835 O O . MET A 1 486 ? -34.760 -3.899 19.712 1.00 95.25 486 MET A O 1
ATOM 3839 N N . PHE A 1 487 ? -36.298 -5.511 19.451 1.00 93.44 487 PHE A N 1
ATOM 3840 C CA . PHE A 1 487 ? -37.455 -4.607 19.505 1.00 93.44 487 PHE A CA 1
ATOM 3841 C C . PHE A 1 487 ? -37.580 -3.921 20.868 1.00 93.44 487 PHE A C 1
ATOM 3843 O O . PHE A 1 487 ? -37.798 -2.710 20.929 1.00 93.44 487 PHE A O 1
ATOM 3850 N N . GLU A 1 488 ? -37.428 -4.670 21.959 1.00 92.81 488 GLU A N 1
ATOM 3851 C CA . GLU A 1 488 ? -37.467 -4.133 23.321 1.00 92.81 488 GLU A CA 1
ATOM 3852 C C . GLU A 1 488 ? -36.310 -3.167 23.592 1.00 92.81 488 GLU A C 1
ATOM 3854 O O . GLU A 1 488 ? -36.536 -2.095 24.151 1.00 92.81 488 GLU A O 1
ATOM 3859 N N . MET A 1 489 ? -35.099 -3.488 23.135 1.00 93.88 489 MET A N 1
ATOM 3860 C CA . MET A 1 489 ? -33.911 -2.640 23.262 1.00 93.88 489 MET A CA 1
ATOM 3861 C C . MET A 1 489 ? -34.101 -1.292 22.571 1.00 93.88 489 MET A C 1
ATOM 3863 O O . MET A 1 489 ? -33.702 -0.271 23.119 1.00 93.88 489 MET A O 1
ATOM 3867 N N . VAL A 1 490 ? -34.731 -1.257 21.392 1.00 93.56 490 VAL A N 1
ATOM 3868 C CA . VAL A 1 490 ? -35.039 0.005 20.698 1.00 93.56 490 VAL A CA 1
ATOM 3869 C C . VAL A 1 490 ? -36.198 0.753 21.365 1.00 93.56 490 VAL A C 1
ATOM 3871 O O . VAL A 1 490 ? -36.144 1.977 21.495 1.00 93.56 490 VAL A O 1
ATOM 3874 N N . ARG A 1 491 ? -37.242 0.040 21.809 1.00 91.00 491 ARG A N 1
ATOM 3875 C CA . ARG A 1 491 ? -38.417 0.636 22.471 1.00 91.00 491 ARG A CA 1
ATOM 3876 C C . ARG A 1 491 ? -38.060 1.287 23.809 1.00 91.00 491 ARG A C 1
ATOM 3878 O O . ARG A 1 491 ? -38.624 2.320 24.156 1.00 91.00 491 ARG A O 1
ATOM 3885 N N . ASN A 1 492 ? -37.143 0.672 24.550 1.00 91.31 492 ASN A N 1
ATOM 3886 C CA . ASN A 1 492 ? -36.747 1.102 25.887 1.00 91.31 492 ASN A CA 1
ATOM 3887 C C . ASN A 1 492 ? -35.562 2.081 25.881 1.00 91.31 492 ASN A C 1
ATOM 3889 O O . ASN A 1 492 ? -35.161 2.537 26.950 1.00 91.31 492 ASN A O 1
ATOM 3893 N N . ASP A 1 493 ? -35.010 2.420 24.711 1.00 92.62 493 ASP A N 1
ATOM 3894 C CA . ASP A 1 493 ? -33.906 3.371 24.589 1.00 92.62 493 ASP A CA 1
ATOM 3895 C C . ASP A 1 493 ? -34.426 4.826 24.618 1.00 92.62 493 ASP A C 1
ATOM 3897 O O . ASP A 1 493 ? -35.098 5.275 23.676 1.00 92.62 493 ASP A O 1
ATOM 3901 N N . PRO A 1 494 ? -34.137 5.593 25.689 1.00 89.44 494 PRO A N 1
ATOM 3902 C CA . PRO A 1 494 ? -34.662 6.943 25.854 1.00 89.44 494 PRO A CA 1
ATOM 3903 C C . PRO A 1 494 ? -34.059 7.947 24.866 1.00 89.44 494 PRO A C 1
ATOM 3905 O O . PRO A 1 494 ? -34.688 8.972 24.597 1.00 89.44 494 PRO A O 1
ATOM 3908 N N . GLU A 1 495 ? -32.867 7.688 24.317 1.00 88.50 495 GLU A N 1
ATOM 3909 C CA . GLU A 1 495 ? -32.253 8.569 23.322 1.00 88.50 495 GLU A CA 1
ATOM 3910 C C . GLU A 1 495 ? -32.923 8.392 21.961 1.00 88.50 495 GLU A C 1
ATOM 3912 O O . GLU A 1 495 ? -33.287 9.383 21.324 1.00 88.50 495 GLU A O 1
ATOM 3917 N N . LEU A 1 496 ? -33.193 7.149 21.549 1.00 89.75 496 LEU A N 1
ATOM 3918 C CA . LEU A 1 496 ? -33.916 6.883 20.301 1.00 89.75 496 LEU A CA 1
ATOM 3919 C C . LEU A 1 496 ? -35.361 7.393 20.346 1.00 89.75 496 LEU A C 1
ATOM 3921 O O . LEU A 1 496 ? -35.868 7.879 19.332 1.00 89.75 496 LEU A O 1
ATOM 3925 N N . ALA A 1 497 ? -36.021 7.342 21.507 1.00 87.69 497 ALA A N 1
ATOM 3926 C CA . ALA A 1 497 ? -37.386 7.847 21.667 1.00 87.69 497 ALA A CA 1
ATOM 3927 C C . ALA A 1 497 ? -37.523 9.341 21.295 1.00 87.69 497 ALA A C 1
ATOM 3929 O O . ALA A 1 497 ? -38.568 9.757 20.791 1.00 87.69 497 ALA A O 1
ATOM 3930 N N . LYS A 1 498 ? -36.461 10.146 21.469 1.00 87.25 498 LYS A N 1
ATOM 3931 C CA . LYS A 1 498 ? -36.430 11.576 21.089 1.00 87.25 498 LYS A CA 1
ATOM 3932 C C . LYS A 1 498 ? -36.474 11.803 19.576 1.00 87.25 498 LYS A C 1
ATOM 3934 O O . LYS A 1 498 ? -36.843 12.894 19.134 1.00 87.25 498 LYS A O 1
ATOM 3939 N N . PHE A 1 499 ? -36.084 10.791 18.802 1.00 88.38 499 PHE A N 1
ATOM 3940 C CA . PHE A 1 499 ? -36.017 10.806 17.340 1.00 88.38 499 PHE A CA 1
ATOM 3941 C C . PHE A 1 499 ? -36.989 9.809 16.701 1.00 88.38 499 PHE A C 1
ATOM 3943 O O . PHE A 1 499 ? -36.809 9.415 15.546 1.00 88.38 499 PHE A O 1
ATOM 3950 N N . ARG A 1 500 ? -38.025 9.398 17.446 1.00 86.44 500 ARG A N 1
ATOM 3951 C CA . ARG A 1 500 ? -39.074 8.509 16.946 1.00 86.44 500 ARG A CA 1
ATOM 3952 C C . ARG A 1 500 ? -39.708 9.106 15.671 1.00 86.44 500 ARG A C 1
ATOM 3954 O O . ARG A 1 500 ? -40.060 10.287 15.684 1.00 86.44 500 ARG A O 1
ATOM 3961 N N . PRO A 1 501 ? -39.874 8.316 14.591 1.00 85.81 501 PRO A N 1
ATOM 3962 C CA . PRO A 1 501 ? -40.601 8.736 13.396 1.00 85.81 501 PRO A CA 1
ATOM 3963 C C . PRO A 1 501 ? -42.050 9.113 13.708 1.00 85.81 501 PRO A C 1
ATOM 3965 O O . PRO A 1 501 ? -42.636 8.594 14.658 1.00 85.81 501 PRO A O 1
ATOM 3968 N N . ASP A 1 502 ? -42.666 9.920 12.842 1.00 82.31 502 ASP A N 1
ATOM 3969 C CA . ASP A 1 502 ? -44.049 10.389 13.023 1.00 82.31 502 ASP A CA 1
ATOM 3970 C C . ASP A 1 502 ? -45.092 9.253 12.916 1.00 82.31 502 ASP A C 1
ATOM 3972 O O . ASP A 1 502 ? -46.273 9.478 13.162 1.00 82.31 502 ASP A O 1
ATOM 3976 N N . ALA A 1 503 ? -44.668 8.042 12.523 1.00 73.81 503 ALA A N 1
ATOM 3977 C CA . ALA A 1 503 ? -45.518 6.883 12.224 1.00 73.81 503 ALA A CA 1
ATOM 3978 C C . ALA A 1 503 ? -46.584 7.161 11.143 1.00 73.81 503 ALA A C 1
ATOM 3980 O O . ALA A 1 503 ? -47.605 6.482 11.060 1.00 73.81 503 ALA A O 1
ATOM 3981 N N . LEU A 1 504 ? -46.325 8.155 10.287 1.00 78.25 504 LEU A N 1
ATOM 3982 C CA . LEU A 1 504 ? -47.160 8.523 9.151 1.00 78.25 504 LEU A CA 1
ATOM 3983 C C . LEU A 1 504 ? -46.499 8.078 7.851 1.00 78.25 504 LEU A C 1
ATOM 3985 O O . LEU A 1 504 ? -45.293 8.249 7.652 1.00 78.25 504 LEU A O 1
ATOM 3989 N N . TYR A 1 505 ? -47.310 7.573 6.927 1.00 85.94 505 TYR A N 1
ATOM 3990 C CA . TYR A 1 505 ? -46.873 7.282 5.570 1.00 85.94 505 TYR A CA 1
ATOM 3991 C C . TYR A 1 505 ? -47.997 7.479 4.559 1.00 85.94 505 TYR A C 1
ATOM 3993 O O . TYR A 1 505 ? -49.173 7.549 4.915 1.00 85.94 505 TYR A O 1
ATOM 4001 N N . GLN A 1 506 ? -47.616 7.587 3.293 1.00 87.44 506 GLN A N 1
ATOM 4002 C CA . GLN A 1 506 ? -48.522 7.550 2.152 1.00 87.44 506 GLN A CA 1
ATOM 4003 C C . GLN A 1 506 ? -47.906 6.680 1.060 1.00 87.44 506 GLN A C 1
ATOM 4005 O O . GLN A 1 506 ? -46.685 6.553 0.970 1.00 87.44 506 GLN A O 1
ATOM 4010 N N . VAL A 1 507 ? -48.749 6.091 0.219 1.00 86.44 507 VAL A N 1
ATOM 4011 C CA . VAL A 1 507 ? -48.307 5.437 -1.015 1.00 86.44 507 VAL A CA 1
ATOM 4012 C C . VAL A 1 507 ? -48.683 6.347 -2.166 1.00 86.44 507 VAL A C 1
ATOM 4014 O O . VAL A 1 507 ? -49.846 6.725 -2.294 1.00 86.44 507 VAL A O 1
ATOM 4017 N N . ASP A 1 508 ? -47.715 6.700 -3.004 1.00 87.88 508 ASP A N 1
ATOM 4018 C CA . ASP A 1 508 ? -48.013 7.401 -4.244 1.00 87.88 508 ASP A CA 1
ATOM 4019 C C . ASP A 1 508 ? -48.834 6.468 -5.151 1.00 87.88 508 ASP A C 1
ATOM 4021 O O . ASP A 1 508 ? -48.330 5.428 -5.584 1.00 87.88 508 ASP A O 1
ATOM 4025 N N . PRO A 1 509 ? -50.104 6.783 -5.457 1.00 88.38 509 PRO A N 1
ATOM 4026 C CA . PRO A 1 509 ? -50.957 5.872 -6.213 1.00 88.38 509 PRO A CA 1
ATOM 4027 C C . PRO A 1 509 ? -50.540 5.745 -7.685 1.00 88.38 509 PRO A C 1
ATOM 4029 O O . PRO A 1 509 ? -51.037 4.862 -8.381 1.00 88.38 509 PRO A O 1
ATOM 4032 N N . ARG A 1 510 ? -49.659 6.621 -8.188 1.00 86.38 510 ARG A N 1
ATOM 4033 C CA . ARG A 1 510 ? -49.211 6.610 -9.589 1.00 86.38 510 ARG A CA 1
ATOM 4034 C C . ARG A 1 510 ? -48.178 5.522 -9.833 1.00 86.38 510 ARG A C 1
ATOM 4036 O O . ARG A 1 510 ? -48.209 4.858 -10.867 1.00 86.38 510 ARG A O 1
ATOM 4043 N N . ASP A 1 511 ? -47.258 5.364 -8.892 1.00 83.62 511 ASP A N 1
ATOM 4044 C CA . ASP A 1 511 ? -46.094 4.503 -9.040 1.00 83.62 511 ASP A CA 1
ATOM 4045 C C . ASP A 1 511 ? -45.827 3.638 -7.809 1.00 83.62 511 ASP A C 1
ATOM 4047 O O . ASP A 1 511 ? -44.774 3.033 -7.748 1.00 83.62 511 ASP A O 1
ATOM 4051 N N . GLY A 1 512 ? -46.722 3.558 -6.828 1.00 84.44 512 GLY A N 1
ATOM 4052 C CA . GLY A 1 512 ? -46.577 2.706 -5.647 1.00 84.44 512 GLY A CA 1
ATOM 4053 C C . GLY A 1 512 ? -45.384 3.032 -4.740 1.00 84.44 512 GLY A C 1
ATOM 4054 O O . GLY A 1 512 ? -45.008 2.183 -3.928 1.00 84.44 512 GLY A O 1
ATOM 4055 N N . ALA A 1 513 ? -44.749 4.201 -4.874 1.00 85.12 513 ALA A N 1
ATOM 4056 C CA . ALA A 1 513 ? -43.675 4.610 -3.978 1.00 85.12 513 ALA A CA 1
ATOM 4057 C C . ALA A 1 513 ? -44.202 4.806 -2.547 1.00 85.12 513 ALA A C 1
ATOM 4059 O O . ALA A 1 513 ? -45.201 5.488 -2.325 1.00 85.12 513 ALA A O 1
ATOM 4060 N N . VAL A 1 514 ? -43.513 4.218 -1.567 1.00 86.19 514 VAL A N 1
ATOM 4061 C CA . VAL A 1 514 ? -43.838 4.374 -0.142 1.00 86.19 514 VAL A CA 1
ATOM 4062 C C . VAL A 1 514 ? -43.123 5.614 0.391 1.00 86.19 514 VAL A C 1
ATOM 4064 O O . VAL A 1 514 ? -41.895 5.688 0.354 1.00 86.19 514 VAL A O 1
ATOM 4067 N N . ILE A 1 515 ? -43.889 6.578 0.893 1.00 87.94 515 ILE A N 1
ATOM 4068 C CA . ILE A 1 515 ? -43.406 7.846 1.442 1.00 87.94 515 ILE A CA 1
ATOM 4069 C C . ILE A 1 515 ? -43.541 7.784 2.959 1.00 87.94 515 ILE A C 1
ATOM 4071 O O . ILE A 1 515 ? -44.655 7.809 3.475 1.00 87.94 515 ILE A O 1
ATOM 4075 N N . LEU A 1 516 ? -42.415 7.715 3.668 1.00 86.06 516 LEU A N 1
ATOM 4076 C CA . LEU A 1 516 ? -42.367 7.744 5.132 1.00 86.06 516 LEU A CA 1
ATOM 4077 C C . LEU A 1 516 ? -42.141 9.180 5.615 1.00 86.06 516 LEU A C 1
ATOM 4079 O O . LEU A 1 516 ? -41.173 9.822 5.201 1.00 86.06 516 LEU A O 1
ATOM 4083 N N . TYR A 1 517 ? -42.995 9.674 6.509 1.00 84.19 517 TYR A N 1
ATOM 4084 C CA . TYR A 1 517 ? -42.831 10.993 7.119 1.00 84.19 517 TYR A CA 1
ATOM 4085 C C . TYR A 1 517 ? -42.083 10.863 8.449 1.00 84.19 517 TYR A C 1
ATOM 4087 O O . TYR A 1 517 ? -42.459 10.086 9.329 1.00 84.19 517 TYR A O 1
ATOM 4095 N N . ASN A 1 518 ? -40.977 11.598 8.570 1.00 83.56 518 ASN A N 1
ATOM 4096 C CA . ASN A 1 518 ? -40.174 11.637 9.786 1.00 83.56 518 ASN A CA 1
ATOM 4097 C C . ASN A 1 518 ? -39.553 13.025 9.971 1.00 83.56 518 ASN A C 1
ATOM 4099 O O . ASN A 1 518 ? -38.419 13.292 9.561 1.00 83.56 518 ASN A O 1
ATOM 4103 N N . SER A 1 519 ? -40.321 13.906 10.602 1.00 81.81 519 SER A N 1
ATOM 4104 C CA . SER A 1 519 ? -39.925 15.273 10.929 1.00 81.81 519 SER A CA 1
ATOM 4105 C C . SER A 1 519 ? -38.693 15.337 11.846 1.00 81.81 519 SER A C 1
ATOM 4107 O O . SER A 1 519 ? -37.889 16.268 11.745 1.00 81.81 519 SER A O 1
ATOM 4109 N N . ALA A 1 520 ? -38.471 14.319 12.685 1.00 81.81 520 ALA A N 1
ATOM 4110 C CA . ALA A 1 520 ? -37.340 14.263 13.605 1.00 81.81 520 ALA A CA 1
ATOM 4111 C C . ALA A 1 520 ? -35.978 14.105 12.901 1.00 81.81 520 ALA A C 1
ATOM 4113 O O . ALA A 1 520 ? -34.960 14.518 13.465 1.00 81.81 520 ALA A O 1
ATOM 4114 N N . ARG A 1 521 ? -35.928 13.594 11.656 1.00 78.06 521 ARG A N 1
ATOM 4115 C CA . ARG A 1 521 ? -34.665 13.474 10.893 1.00 78.06 521 ARG A CA 1
ATOM 4116 C C . ARG A 1 521 ? -33.995 14.811 10.587 1.00 78.06 521 ARG A C 1
ATOM 4118 O O . ARG A 1 521 ? -32.786 14.817 10.379 1.00 78.06 521 ARG A O 1
ATOM 4125 N N . ALA A 1 522 ? -34.726 15.926 10.607 1.00 75.44 522 ALA A N 1
ATOM 4126 C CA . ALA A 1 522 ? -34.148 17.260 10.417 1.00 75.44 522 ALA A CA 1
ATOM 4127 C C . ALA A 1 522 ? -33.114 17.635 11.500 1.00 75.44 522 ALA A C 1
ATOM 4129 O O . ALA A 1 522 ? -32.357 18.582 11.325 1.00 75.44 522 ALA A O 1
ATOM 4130 N N . ARG A 1 523 ? -33.073 16.899 12.619 1.00 77.06 523 ARG A N 1
ATOM 4131 C CA . ARG A 1 523 ? -32.132 17.104 13.731 1.00 77.06 523 ARG A CA 1
ATOM 4132 C C . ARG A 1 523 ? -30.843 16.277 13.609 1.00 77.06 523 ARG A C 1
ATOM 4134 O O . ARG A 1 523 ? -30.069 16.241 14.563 1.00 77.06 523 ARG A O 1
ATOM 4141 N N . ARG A 1 524 ? -30.631 15.562 12.496 1.00 75.06 524 ARG A N 1
ATOM 4142 C CA . ARG A 1 524 ? -29.437 14.729 12.289 1.00 75.06 524 ARG A CA 1
ATOM 4143 C C . ARG A 1 524 ? -28.186 15.617 12.158 1.00 75.06 524 ARG A C 1
ATOM 4145 O O . ARG A 1 524 ? -28.223 16.570 11.385 1.00 75.06 524 ARG A O 1
ATOM 4152 N N . PRO A 1 525 ? -27.088 15.323 12.875 1.00 68.06 525 PRO A N 1
ATOM 4153 C CA . PRO A 1 525 ? -25.824 16.026 12.694 1.00 68.06 525 PRO A CA 1
ATOM 4154 C C . PRO A 1 525 ? -25.189 15.679 11.340 1.00 68.06 525 PRO A C 1
ATOM 4156 O O . PRO A 1 525 ? -25.374 14.573 10.821 1.00 68.06 525 PRO A O 1
ATOM 4159 N N . HIS A 1 526 ? -24.437 16.632 10.788 1.00 64.62 526 HIS A N 1
ATOM 4160 C CA . HIS A 1 526 ? -23.714 16.510 9.525 1.00 64.62 526 HIS A CA 1
ATOM 4161 C C . HIS A 1 526 ? -22.268 16.994 9.710 1.00 64.62 526 HIS A C 1
ATOM 4163 O O . HIS A 1 526 ? -22.064 18.151 10.065 1.00 64.62 526 HIS A O 1
ATOM 4169 N N . ASP A 1 527 ? -21.285 16.131 9.436 1.00 62.94 527 ASP A N 1
ATOM 4170 C CA . ASP A 1 527 ? -19.849 16.471 9.535 1.00 62.94 527 ASP A CA 1
ATOM 4171 C C . ASP A 1 527 ? -19.297 17.091 8.236 1.00 62.94 527 ASP A C 1
ATOM 4173 O O . ASP A 1 527 ? -18.156 17.547 8.174 1.00 62.94 527 ASP A O 1
ATOM 4177 N N . TYR A 1 528 ? -20.100 17.117 7.169 1.00 55.00 528 TYR A N 1
ATOM 4178 C CA . TYR A 1 528 ? -19.736 17.788 5.925 1.00 55.00 528 TYR A CA 1
ATOM 4179 C C . TYR A 1 528 ? -19.984 19.298 6.072 1.00 55.00 528 TYR A C 1
ATOM 4181 O O . TYR A 1 528 ? -21.128 19.687 6.312 1.00 55.00 528 TYR A O 1
ATOM 4189 N N . PRO A 1 529 ? -18.960 20.158 5.920 1.00 51.66 529 PRO A N 1
ATOM 4190 C CA . PRO A 1 529 ? -19.132 21.597 6.091 1.00 51.66 529 PRO A CA 1
ATOM 4191 C C . PRO A 1 529 ? -20.076 22.167 5.023 1.00 51.66 529 PRO A C 1
ATOM 4193 O O . PRO A 1 529 ? -19.927 21.862 3.836 1.00 51.66 529 PRO A O 1
ATOM 4196 N N . GLU A 1 530 ? -21.007 23.039 5.422 1.00 43.00 530 GLU A N 1
ATOM 4197 C CA . GLU A 1 530 ? -21.613 23.990 4.481 1.00 43.00 530 GLU A CA 1
ATOM 4198 C C . GLU A 1 530 ? -20.500 24.927 3.959 1.00 43.00 530 GLU A C 1
ATOM 4200 O O . GLU A 1 530 ? -19.655 25.352 4.751 1.00 43.00 530 GLU A O 1
ATOM 4205 N N . PRO A 1 531 ? -20.407 25.246 2.653 1.00 39.62 531 PRO A N 1
ATOM 4206 C CA . PRO A 1 531 ? -19.358 26.149 2.175 1.00 39.62 531 PRO A CA 1
ATOM 4207 C C . PRO A 1 531 ? -19.732 27.632 2.423 1.00 39.62 531 PRO A C 1
ATOM 4209 O O . PRO A 1 531 ? -20.929 27.930 2.388 1.00 39.62 531 PRO A O 1
ATOM 4212 N N . PRO A 1 532 ? -18.770 28.591 2.540 1.00 45.50 532 PRO A N 1
ATOM 4213 C CA . PRO A 1 532 ? -17.319 28.461 2.314 1.00 45.50 532 PRO A CA 1
ATOM 4214 C C . PRO A 1 532 ? -16.362 29.119 3.357 1.00 45.50 532 PRO A C 1
ATOM 4216 O O . PRO A 1 532 ? -16.754 29.955 4.162 1.00 45.50 532 PRO A O 1
ATOM 4219 N N . ALA A 1 533 ? -15.069 28.812 3.145 1.00 37.59 533 ALA A N 1
ATOM 4220 C CA . ALA A 1 533 ? -13.826 29.536 3.473 1.00 37.59 533 ALA A CA 1
ATOM 4221 C C . ALA A 1 533 ? -13.240 29.492 4.906 1.00 37.59 533 ALA A C 1
ATOM 4223 O O . ALA A 1 533 ? -13.901 29.772 5.894 1.00 37.59 533 ALA A O 1
ATOM 4224 N N . GLU A 1 534 ? -11.924 29.234 4.916 1.00 31.78 534 GLU A N 1
ATOM 4225 C CA . GLU A 1 534 ? -10.933 29.366 5.998 1.00 31.78 534 GLU A CA 1
ATOM 4226 C C . GLU A 1 534 ? -10.792 28.209 7.007 1.00 31.78 534 GLU A C 1
ATOM 4228 O O . GLU A 1 534 ? -11.719 27.804 7.696 1.00 31.78 534 GLU A O 1
ATOM 4233 N N . SER A 1 535 ? -9.549 27.707 7.082 1.00 34.91 535 SER A N 1
ATOM 4234 C CA . SER A 1 535 ? -8.983 26.871 8.150 1.00 34.91 535 SER A CA 1
ATOM 4235 C C . SER A 1 535 ? -9.749 25.580 8.481 1.00 34.91 535 SER A C 1
ATOM 4237 O O . SER A 1 535 ? -10.491 25.504 9.460 1.00 34.91 535 SER A O 1
ATOM 4239 N N . LYS A 1 536 ? -9.487 24.499 7.733 1.00 32.66 536 LYS A N 1
ATOM 4240 C CA . LYS A 1 536 ? -9.896 23.155 8.165 1.00 32.66 536 LYS A CA 1
ATOM 4241 C C . LYS A 1 536 ? -8.918 22.613 9.205 1.00 32.66 536 LYS A C 1
ATOM 4243 O O . LYS A 1 536 ? -7.956 21.931 8.871 1.00 32.66 536 LYS A O 1
ATOM 4248 N N . THR A 1 537 ? -9.204 22.881 10.473 1.00 34.00 537 THR A N 1
ATOM 4249 C CA . THR A 1 537 ? -8.887 21.921 11.532 1.00 34.00 537 THR A CA 1
ATOM 4250 C C . THR A 1 537 ? -9.673 20.634 11.257 1.00 34.00 537 THR A C 1
ATOM 4252 O O . THR A 1 537 ? -10.812 20.684 10.781 1.00 34.00 537 THR A O 1
ATOM 4255 N N . ALA A 1 538 ? -9.058 19.471 11.489 1.00 44.00 538 ALA A N 1
ATOM 4256 C CA . ALA A 1 538 ? -9.720 18.179 11.330 1.00 44.00 538 ALA A CA 1
ATOM 4257 C C . ALA A 1 538 ? -11.008 18.156 12.170 1.00 44.00 538 ALA A C 1
ATOM 4259 O O . ALA A 1 538 ? -10.974 18.349 13.386 1.00 44.00 538 ALA A O 1
ATOM 4260 N N . THR A 1 539 ? -12.156 17.986 11.517 1.00 54.00 539 THR A N 1
ATOM 4261 C CA . THR A 1 539 ? -13.458 17.943 12.187 1.00 54.00 539 THR A CA 1
ATOM 4262 C C . THR A 1 539 ? -13.510 16.701 13.083 1.00 54.00 539 THR A C 1
ATOM 4264 O O . THR A 1 539 ? -13.177 15.597 12.652 1.00 54.00 539 THR A O 1
ATOM 4267 N N . ALA A 1 540 ? -13.873 16.871 14.354 1.00 66.75 540 ALA A N 1
ATOM 4268 C CA . ALA A 1 540 ? -13.967 15.762 15.297 1.00 66.75 540 ALA A CA 1
ATOM 4269 C C . ALA A 1 540 ? -15.137 14.832 14.918 1.00 66.75 540 ALA A C 1
ATOM 4271 O O . ALA A 1 540 ? -16.275 15.283 14.834 1.00 66.75 540 ALA A O 1
ATOM 4272 N N . CYS A 1 541 ? -14.858 13.548 14.681 1.00 80.06 541 CYS A N 1
ATOM 4273 C CA . CYS A 1 541 ? -15.831 12.523 14.328 1.00 80.06 541 CYS A CA 1
ATOM 4274 C C . CYS A 1 541 ? -16.531 12.047 15.606 1.00 80.06 541 CYS A C 1
ATOM 4276 O O . CYS A 1 541 ? -15.873 11.434 16.456 1.00 80.06 541 CYS A O 1
ATOM 4278 N N . PRO A 1 542 ? -17.856 12.239 15.742 1.00 83.31 542 PRO A N 1
ATOM 4279 C CA . PRO A 1 542 ? -18.598 11.832 16.936 1.00 83.31 542 PRO A CA 1
ATOM 4280 C C . PRO A 1 542 ? -18.445 10.341 17.256 1.00 83.31 542 PRO A C 1
ATOM 4282 O O . PRO A 1 542 ? -18.447 9.933 18.414 1.00 83.31 542 PRO A O 1
ATOM 4285 N N . ILE A 1 543 ? -18.287 9.517 16.223 1.00 89.62 543 ILE A N 1
ATOM 4286 C CA . ILE A 1 543 ? -18.217 8.062 16.355 1.00 89.62 543 ILE A CA 1
ATOM 4287 C C . ILE A 1 543 ? -16.890 7.635 16.961 1.00 89.62 543 ILE A C 1
ATOM 4289 O O . ILE A 1 543 ? -16.881 6.822 17.878 1.00 89.62 543 ILE A O 1
ATOM 4293 N N . CYS A 1 544 ? -15.783 8.236 16.529 1.00 86.88 544 CYS A N 1
ATOM 4294 C CA . CYS A 1 544 ? -14.472 7.986 17.122 1.00 86.88 544 CYS A CA 1
ATOM 4295 C C . CYS A 1 544 ? -14.419 8.416 18.598 1.00 86.88 544 CYS A C 1
ATOM 4297 O O . CYS A 1 544 ? -13.713 7.816 19.399 1.00 86.88 544 CYS A O 1
ATOM 4299 N N . GLU A 1 545 ? -15.239 9.393 18.991 1.00 85.88 545 GLU A N 1
ATOM 4300 C CA . GLU A 1 545 ? -15.425 9.796 20.391 1.00 85.88 545 GLU A CA 1
ATOM 4301 C C . GLU A 1 545 ? -16.367 8.865 21.184 1.00 85.88 545 GLU A C 1
ATOM 4303 O O . GLU A 1 545 ? -16.689 9.142 22.341 1.00 85.88 545 GLU A O 1
ATOM 4308 N N . GLY A 1 546 ? -16.855 7.780 20.575 1.00 86.31 546 GLY A N 1
ATOM 4309 C CA . GLY A 1 546 ? -17.804 6.850 21.187 1.00 86.31 546 GLY A CA 1
ATOM 4310 C C . GLY A 1 546 ? -19.228 7.398 21.316 1.00 86.31 546 GLY A C 1
ATOM 4311 O O . GLY A 1 546 ? -20.046 6.807 22.020 1.00 86.31 546 GLY A O 1
ATOM 4312 N N . LYS A 1 547 ? -19.560 8.514 20.653 1.00 87.62 547 LYS A N 1
ATOM 4313 C CA . LYS A 1 547 ? -20.903 9.116 20.676 1.00 87.62 547 LYS A CA 1
ATOM 4314 C C . LYS A 1 547 ? -21.818 8.410 19.680 1.00 87.62 547 LYS A C 1
ATOM 4316 O O . LYS A 1 547 ? -22.158 8.937 18.623 1.00 87.62 547 LYS A O 1
ATOM 4321 N N . THR A 1 548 ? -22.220 7.198 20.034 1.00 90.00 548 THR A N 1
ATOM 4322 C CA . THR A 1 548 ? -23.187 6.396 19.284 1.00 90.00 548 THR A CA 1
ATOM 4323 C C . THR A 1 548 ? -24.103 5.630 20.247 1.00 90.00 548 THR A C 1
ATOM 4325 O O . THR A 1 548 ? -24.031 5.812 21.461 1.00 90.00 548 THR A O 1
ATOM 4328 N N . THR A 1 549 ? -25.029 4.835 19.723 1.00 93.25 549 THR A N 1
ATOM 4329 C CA . THR A 1 549 ? -26.010 4.087 20.527 1.00 93.25 549 THR A CA 1
ATOM 4330 C C . THR A 1 549 ? -25.451 2.741 20.992 1.00 93.25 549 THR A C 1
ATOM 4332 O O . THR A 1 549 ? -24.408 2.305 20.510 1.00 93.25 549 THR A O 1
ATOM 4335 N N . GLY A 1 550 ? -26.238 2.014 21.791 1.00 94.75 550 GLY A N 1
ATOM 4336 C CA . GLY A 1 550 ? -25.952 0.633 22.179 1.00 94.75 550 GLY A CA 1
ATOM 4337 C C . GLY A 1 550 ? -25.528 -0.280 21.018 1.00 94.75 550 GLY A C 1
ATOM 4338 O O . GLY A 1 550 ? -26.207 -0.323 19.982 1.00 94.75 550 GLY A O 1
ATOM 4339 N N . VAL A 1 551 ? -24.392 -0.958 21.204 1.00 97.25 551 VAL A N 1
ATOM 4340 C CA . VAL A 1 551 ? -23.749 -1.888 20.263 1.00 97.25 551 VAL A CA 1
ATOM 4341 C C . VAL A 1 551 ? -24.255 -3.302 20.527 1.00 97.25 551 VAL A C 1
ATOM 4343 O O . VAL A 1 551 ? -24.264 -3.755 21.668 1.00 97.25 551 VAL A O 1
ATOM 4346 N N . ILE A 1 552 ? -24.676 -3.990 19.470 1.00 97.62 552 ILE A N 1
ATOM 4347 C CA . ILE A 1 552 ? -25.293 -5.323 19.536 1.00 97.62 552 ILE A CA 1
ATOM 4348 C C . ILE A 1 552 ? -24.449 -6.413 18.872 1.00 97.62 552 ILE A C 1
ATOM 4350 O O . ILE A 1 552 ? -24.855 -7.570 18.847 1.00 97.62 552 ILE A O 1
ATOM 4354 N N . ASP A 1 553 ? -23.327 -6.025 18.270 1.00 98.31 553 ASP A N 1
ATOM 4355 C CA . ASP A 1 553 ? -22.421 -6.927 17.575 1.00 98.31 553 ASP A CA 1
ATOM 4356 C C . ASP A 1 553 ? -21.032 -6.325 17.476 1.00 98.31 553 ASP A C 1
ATOM 4358 O O . ASP A 1 553 ? -20.912 -5.157 17.091 1.00 98.31 553 ASP A O 1
ATOM 4362 N N . VAL A 1 554 ? -19.992 -7.118 17.728 1.00 97.75 554 VAL A N 1
ATOM 4363 C CA . VAL A 1 554 ? -18.613 -6.727 17.427 1.00 97.75 554 VAL A CA 1
ATOM 4364 C C . VAL A 1 554 ? -17.822 -7.918 16.899 1.00 97.75 554 VAL A C 1
ATOM 4366 O O . VAL A 1 554 ? -17.824 -8.989 17.498 1.00 97.75 554 VAL A O 1
ATOM 4369 N N . ALA A 1 555 ? -17.074 -7.721 15.814 1.00 97.56 555 ALA A N 1
ATOM 4370 C CA . ALA A 1 555 ? -16.173 -8.732 15.267 1.00 97.56 555 ALA A CA 1
ATOM 4371 C C . ALA A 1 555 ? -14.780 -8.146 15.013 1.00 97.56 555 ALA A C 1
ATOM 4373 O O . ALA A 1 555 ? -14.648 -7.048 14.473 1.00 97.56 555 ALA A O 1
ATOM 4374 N N . GLY A 1 556 ? -13.744 -8.879 15.426 1.00 91.94 556 GLY A N 1
ATOM 4375 C CA . GLY A 1 556 ? -12.350 -8.485 15.221 1.00 91.94 556 GLY A CA 1
ATOM 4376 C C . GLY A 1 556 ? -11.966 -8.477 13.742 1.00 91.94 556 GLY A C 1
ATOM 4377 O O . GLY A 1 556 ? -12.434 -9.321 12.979 1.00 91.94 556 GLY A O 1
ATOM 4378 N N . LEU A 1 557 ? -11.119 -7.526 13.363 1.00 89.81 557 LEU A N 1
ATOM 4379 C CA . LEU A 1 557 ? -10.489 -7.431 12.046 1.00 89.81 557 LEU A CA 1
ATOM 4380 C C . LEU A 1 557 ? -8.967 -7.581 12.208 1.00 89.81 557 LEU A C 1
ATOM 4382 O O . LEU A 1 557 ? -8.466 -7.540 13.335 1.00 89.81 557 LEU A O 1
ATOM 4386 N N . SER A 1 558 ? -8.227 -7.740 11.111 1.00 78.56 558 SER A N 1
ATOM 4387 C CA . SER A 1 558 ? -6.762 -7.737 11.128 1.00 78.56 558 SER A CA 1
ATOM 4388 C C . SER A 1 558 ? -6.216 -6.443 11.749 1.00 78.56 558 SER A C 1
ATOM 4390 O O . SER A 1 558 ? -5.273 -6.488 12.537 1.00 78.56 558 SER A O 1
ATOM 4392 N N . GLU A 1 559 ? -6.878 -5.309 11.482 1.00 78.56 559 GLU A N 1
ATOM 4393 C CA . GLU A 1 559 ? -6.687 -4.036 12.176 1.00 78.56 559 GLU A CA 1
ATOM 4394 C C . GLU A 1 559 ? -8.023 -3.513 12.736 1.00 78.56 559 GLU A C 1
ATOM 4396 O O . GLU A 1 559 ? -8.941 -3.143 11.998 1.00 78.56 559 GLU A O 1
ATOM 4401 N N . GLY A 1 560 ? -8.140 -3.447 14.067 1.00 89.88 560 GLY A N 1
ATOM 4402 C CA . GLY A 1 560 ? -9.341 -2.941 14.736 1.00 89.88 560 GLY A CA 1
ATOM 4403 C C . GLY A 1 560 ? -10.507 -3.938 14.750 1.00 89.88 560 GLY A C 1
ATOM 4404 O O . GLY A 1 560 ? -10.328 -5.132 14.991 1.00 89.88 560 GLY A O 1
ATOM 4405 N N . PHE A 1 561 ? -11.735 -3.445 14.580 1.00 95.69 561 PHE A N 1
ATOM 4406 C CA . PHE A 1 561 ? -12.950 -4.271 14.595 1.00 95.69 561 PHE A CA 1
ATOM 4407 C C . PHE A 1 561 ? -14.096 -3.634 13.790 1.00 95.69 561 PHE A C 1
ATOM 4409 O O . PHE A 1 561 ? -14.156 -2.417 13.641 1.00 95.69 561 PHE A O 1
ATOM 4416 N N . THR A 1 562 ? -15.042 -4.440 13.309 1.00 98.00 562 THR A N 1
ATOM 4417 C CA . THR A 1 562 ? -16.349 -3.982 12.798 1.00 98.00 562 THR A CA 1
ATOM 4418 C C . THR A 1 562 ? -17.399 -4.131 13.897 1.00 98.00 562 THR A C 1
ATOM 4420 O O . THR A 1 562 ? -17.279 -5.010 14.754 1.00 98.00 562 THR A O 1
ATOM 4423 N N . PHE A 1 563 ? -18.424 -3.279 13.908 1.00 98.19 563 PHE A N 1
ATOM 4424 C CA . PHE A 1 563 ? -19.497 -3.368 14.898 1.00 98.19 563 PHE A CA 1
ATOM 4425 C C . PHE A 1 563 ? -20.845 -2.897 14.355 1.00 98.19 563 PHE A C 1
ATOM 4427 O O . PHE A 1 563 ? -20.910 -2.102 13.413 1.00 98.19 563 PHE A O 1
ATOM 4434 N N . ILE A 1 564 ? -21.924 -3.383 14.972 1.00 98.38 564 ILE A N 1
ATOM 4435 C CA . ILE A 1 564 ? -23.305 -3.025 14.637 1.00 98.38 564 ILE A CA 1
ATOM 4436 C C . ILE A 1 564 ? -23.969 -2.376 15.846 1.00 98.38 564 ILE A C 1
ATOM 4438 O O . ILE A 1 564 ? -23.915 -2.895 16.959 1.00 98.38 564 ILE A O 1
ATOM 4442 N N . ASN A 1 565 ? -24.651 -1.257 15.626 1.00 97.31 565 ASN A N 1
ATOM 4443 C CA . ASN A 1 565 ? -25.423 -0.568 16.655 1.00 97.31 565 ASN A CA 1
ATOM 4444 C C . ASN A 1 565 ? -26.759 -0.055 16.109 1.00 97.31 565 ASN A C 1
ATOM 4446 O O . ASN A 1 565 ? -26.990 0.016 14.900 1.00 97.31 565 ASN A O 1
ATOM 4450 N N . LYS A 1 566 ? -27.665 0.319 17.013 1.00 96.31 566 LYS A N 1
ATOM 4451 C CA . LYS A 1 566 ? -28.948 0.948 16.659 1.00 96.31 566 LYS A CA 1
ATOM 4452 C C . LYS A 1 566 ? -28.727 2.290 15.936 1.00 96.31 566 LYS A C 1
ATOM 4454 O O . LYS A 1 566 ? -27.785 3.024 16.201 1.00 96.31 566 LYS A O 1
ATOM 4459 N N . ASN A 1 567 ? -29.597 2.670 15.009 1.00 93.69 567 ASN A N 1
ATOM 4460 C CA . ASN A 1 567 ? -29.508 4.003 14.417 1.00 93.69 567 ASN A CA 1
ATOM 4461 C C . ASN A 1 567 ? -30.155 5.031 15.359 1.00 93.69 567 ASN A C 1
ATOM 4463 O O . ASN A 1 567 ? -31.340 4.910 15.660 1.00 93.69 567 ASN A O 1
ATOM 4467 N N . LEU A 1 568 ? -29.409 6.061 15.777 1.00 90.50 568 LEU A N 1
ATOM 4468 C CA . LEU A 1 568 ? -29.928 7.154 16.617 1.00 90.50 568 LEU A CA 1
ATOM 4469 C C . LEU A 1 568 ? -31.057 7.947 15.934 1.00 90.50 568 LEU A C 1
ATOM 4471 O O . LEU A 1 568 ? -31.914 8.509 16.609 1.00 90.50 568 LEU A O 1
ATOM 4475 N N . PHE A 1 569 ? -31.081 7.962 14.597 1.00 89.12 569 PHE A N 1
ATOM 4476 C CA . PHE A 1 569 ? -32.107 8.607 13.773 1.00 89.12 569 PHE A CA 1
ATOM 4477 C C . PHE A 1 569 ? -32.872 7.545 12.970 1.00 89.12 569 PHE A C 1
ATOM 4479 O O . PHE A 1 569 ? -32.716 7.453 11.739 1.00 89.12 569 PHE A O 1
ATOM 4486 N N . PRO A 1 570 ? -33.664 6.695 13.649 1.00 90.62 570 PRO A N 1
ATOM 4487 C CA . PRO A 1 570 ? -34.337 5.577 13.015 1.00 90.62 570 PRO A CA 1
ATOM 4488 C C . PRO A 1 570 ? -35.355 6.070 11.978 1.00 90.62 570 PRO A C 1
ATOM 4490 O O . PRO A 1 570 ? -36.018 7.085 12.169 1.00 90.62 570 PRO A O 1
ATOM 4493 N N . VAL A 1 571 ? -35.477 5.352 10.857 1.00 89.56 571 VAL A N 1
ATOM 4494 C CA . VAL A 1 571 ? -36.521 5.614 9.845 1.00 89.56 571 VAL A CA 1
ATOM 4495 C C . VAL A 1 571 ? -37.772 4.792 10.154 1.00 89.56 571 VAL A C 1
ATOM 4497 O O . VAL A 1 571 ? -38.881 5.244 9.891 1.00 89.56 571 VAL A O 1
ATOM 4500 N N . LEU A 1 572 ? -37.582 3.623 10.768 1.00 89.75 572 LEU A N 1
ATOM 4501 C CA . LEU A 1 572 ? -38.619 2.738 11.279 1.00 89.75 572 LEU A CA 1
ATOM 4502 C C . LEU A 1 572 ? -38.385 2.511 12.767 1.00 89.75 572 LEU A C 1
ATOM 4504 O O . LEU A 1 572 ? -37.239 2.467 13.212 1.00 89.75 572 LEU A O 1
ATOM 4508 N N . TYR A 1 573 ? -39.471 2.373 13.515 1.00 90.56 573 TYR A N 1
ATOM 4509 C CA . TYR A 1 573 ? -39.446 2.197 14.962 1.00 90.56 573 TYR A CA 1
ATOM 4510 C C . TYR A 1 573 ? -40.369 1.037 15.358 1.00 90.56 573 TYR A C 1
ATOM 4512 O O . TYR A 1 573 ? -41.347 0.799 14.642 1.00 90.56 573 TYR A O 1
ATOM 4520 N N . PRO A 1 574 ? -40.088 0.310 16.456 1.00 90.50 574 PRO A N 1
ATOM 4521 C CA . PRO A 1 574 ? -40.968 -0.730 16.972 1.00 90.50 574 PRO A CA 1
ATOM 4522 C C . PRO A 1 574 ? -42.405 -0.232 17.169 1.00 90.50 574 PRO A C 1
ATOM 4524 O O . PRO A 1 574 ? -42.591 0.896 17.636 1.00 90.50 574 PRO A O 1
ATOM 4527 N N . PRO A 1 575 ? -43.425 -1.064 16.898 1.00 81.25 575 PRO A N 1
ATOM 4528 C CA . PRO A 1 575 ? -44.802 -0.693 17.172 1.00 81.25 575 PRO A CA 1
ATOM 4529 C C . PRO A 1 575 ? -44.996 -0.503 18.683 1.00 81.25 575 PRO A C 1
ATOM 4531 O O . PRO A 1 575 ? -44.426 -1.236 19.511 1.00 81.25 575 PRO A O 1
ATOM 4534 N N . VAL A 1 576 ? -45.792 0.502 19.042 1.00 68.88 576 VAL A N 1
ATOM 4535 C CA . VAL A 1 576 ? -46.244 0.774 20.412 1.00 68.88 576 VAL A CA 1
ATOM 4536 C C . VAL A 1 576 ? -47.703 0.332 20.513 1.00 68.88 576 VAL A C 1
ATOM 4538 O O . VAL A 1 576 ? -48.458 0.504 19.563 1.00 68.88 576 VAL A O 1
ATOM 4541 N N . ASN A 1 577 ? -48.092 -0.285 21.636 1.00 58.47 577 ASN A N 1
ATOM 4542 C CA . ASN A 1 577 ? -49.428 -0.862 21.846 1.00 58.47 577 ASN A CA 1
ATOM 4543 C C . ASN A 1 577 ? -50.551 0.016 21.252 1.00 58.47 577 ASN A C 1
ATOM 4545 O O . ASN A 1 577 ? -50.815 1.099 21.774 1.00 58.47 577 ASN A O 1
ATOM 4549 N N . GLY A 1 578 ? -51.207 -0.469 20.190 1.00 55.62 578 GLY A N 1
ATOM 4550 C CA . GLY A 1 578 ? -52.299 0.228 19.499 1.00 55.62 578 GLY A CA 1
ATOM 4551 C C . GLY A 1 578 ? -51.973 0.817 18.119 1.00 55.62 578 GLY A C 1
ATOM 4552 O O . GLY A 1 578 ? -52.874 1.392 17.514 1.00 55.62 578 GLY A O 1
ATOM 4553 N N . ASP A 1 579 ? -50.747 0.679 17.604 1.00 54.38 579 ASP A N 1
ATOM 4554 C CA . ASP A 1 579 ? -50.448 1.013 16.203 1.00 54.38 579 ASP A CA 1
ATOM 4555 C C . ASP A 1 579 ? -51.222 0.061 15.261 1.00 54.38 579 ASP A C 1
ATOM 4557 O O . ASP A 1 579 ? -51.170 -1.158 15.422 1.00 54.38 579 ASP A O 1
ATOM 4561 N N . ASN A 1 580 ? -51.985 0.612 14.305 1.00 54.97 580 ASN A N 1
ATOM 4562 C CA . ASN A 1 580 ? -52.724 -0.172 13.304 1.00 54.97 580 ASN A CA 1
ATOM 4563 C C . ASN A 1 580 ? -51.763 -1.078 12.508 1.00 54.97 580 ASN A C 1
ATOM 4565 O O . ASN A 1 580 ? -50.688 -0.622 12.118 1.00 54.97 580 ASN A O 1
ATOM 4569 N N . ASP A 1 581 ? -52.208 -2.292 12.150 1.00 57.78 581 ASP A N 1
ATOM 4570 C CA . ASP A 1 581 ? -51.484 -3.239 11.271 1.00 57.78 581 ASP A CA 1
ATOM 4571 C C . ASP A 1 581 ? -51.042 -2.625 9.924 1.00 57.78 581 ASP A C 1
ATOM 4573 O O . ASP A 1 581 ? -50.168 -3.156 9.240 1.00 57.78 581 ASP A O 1
ATOM 4577 N N . GLU A 1 582 ? -51.630 -1.490 9.538 1.00 62.88 582 GLU A N 1
ATOM 4578 C CA . GLU A 1 582 ? -51.337 -0.781 8.293 1.00 62.88 582 GLU A CA 1
ATOM 4579 C C . GLU A 1 582 ? -50.158 0.205 8.379 1.00 62.88 582 GLU A C 1
ATOM 4581 O O . GLU A 1 582 ? -49.708 0.664 7.332 1.00 62.88 582 GLU A O 1
ATOM 4586 N N . SER A 1 583 ? -49.642 0.552 9.565 1.00 75.81 583 SER A N 1
ATOM 4587 C CA . SER A 1 583 ? -48.537 1.517 9.703 1.00 75.81 583 SER A CA 1
ATOM 4588 C C . SER A 1 583 ? -47.154 0.867 9.507 1.00 75.81 583 SER A C 1
ATOM 4590 O O . SER A 1 583 ? -46.937 -0.267 9.937 1.00 75.81 583 SER A O 1
ATOM 4592 N N . PRO A 1 584 ? -46.175 1.562 8.895 1.00 85.75 584 PRO A N 1
ATOM 4593 C CA . PRO A 1 584 ? -44.816 1.062 8.759 1.00 85.75 584 PRO A CA 1
ATOM 4594 C C . PRO A 1 584 ? -44.087 1.103 10.101 1.00 85.75 584 PRO A C 1
ATOM 4596 O O . PRO A 1 584 ? -43.968 2.153 10.733 1.00 85.75 584 PRO A O 1
ATOM 4599 N N . TYR A 1 585 ? -43.550 -0.041 10.502 1.00 90.38 585 TYR A N 1
ATOM 4600 C CA . TYR A 1 585 ? -42.761 -0.225 11.712 1.00 90.38 585 TYR A CA 1
ATOM 4601 C C . TYR A 1 585 ? -41.586 -1.169 11.452 1.00 90.38 585 TYR A C 1
ATOM 4603 O O . TYR A 1 585 ? -41.501 -1.845 10.423 1.00 90.38 585 TYR A O 1
ATOM 4611 N N . GLY A 1 586 ? -40.667 -1.216 12.414 1.00 93.62 586 GLY A N 1
ATOM 4612 C CA . GLY A 1 586 ? -39.551 -2.152 12.403 1.00 93.62 586 GLY A CA 1
ATOM 4613 C C . GLY A 1 586 ? -38.302 -1.592 13.067 1.00 93.62 586 GLY A C 1
ATOM 4614 O O . GLY A 1 586 ? -38.399 -0.897 14.076 1.00 93.62 586 GLY A O 1
ATOM 4615 N N . LEU A 1 587 ? -37.130 -1.919 12.523 1.00 95.56 587 LEU A N 1
ATOM 4616 C CA . LEU A 1 587 ? -35.832 -1.614 13.132 1.00 95.56 587 LEU A CA 1
ATOM 4617 C C . LEU A 1 587 ? -34.903 -0.902 12.144 1.00 95.56 587 LEU A C 1
ATOM 4619 O O . LEU A 1 587 ? -34.995 -1.083 10.928 1.00 95.56 587 LEU A O 1
ATOM 4623 N N . HIS A 1 588 ? -33.979 -0.098 12.668 1.00 96.62 588 HIS A N 1
ATOM 4624 C CA . HIS A 1 588 ? -32.950 0.567 11.875 1.00 96.62 588 HIS A CA 1
ATOM 4625 C C . HIS A 1 588 ? -31.605 0.475 12.598 1.00 96.62 588 HIS A C 1
ATOM 4627 O O . HIS A 1 588 ? -31.458 1.012 13.694 1.00 96.62 588 HIS A O 1
ATOM 4633 N N . PHE A 1 589 ? -30.633 -0.179 11.968 1.00 98.12 589 PHE A N 1
ATOM 4634 C CA . PHE A 1 589 ? -29.275 -0.365 12.471 1.00 98.12 589 PHE A CA 1
ATOM 4635 C C . PHE A 1 589 ? -28.240 0.284 11.555 1.00 98.12 589 PHE A C 1
ATOM 4637 O O . PHE A 1 589 ? -28.513 0.598 10.391 1.00 98.12 589 PHE A O 1
ATOM 4644 N N . LEU A 1 590 ? -27.047 0.465 12.107 1.00 97.50 590 LEU A N 1
ATOM 4645 C CA . LEU A 1 590 ? -25.831 0.849 11.413 1.00 97.50 590 LEU A CA 1
ATOM 4646 C C . LEU A 1 590 ? -24.801 -0.261 11.594 1.00 97.50 590 LEU A C 1
ATOM 4648 O O . LEU A 1 590 ? -24.633 -0.746 12.710 1.00 97.50 590 LEU A O 1
ATOM 4652 N N . GLN A 1 591 ? -24.098 -0.620 10.525 1.00 98.12 591 GLN A N 1
ATOM 4653 C CA . GLN A 1 591 ? -22.823 -1.322 10.638 1.00 98.12 591 GLN A CA 1
ATOM 4654 C C . GLN A 1 591 ? -21.702 -0.345 10.310 1.00 98.12 591 GLN A C 1
ATOM 4656 O O . GLN A 1 591 ? -21.743 0.317 9.274 1.00 98.12 591 GLN A O 1
ATOM 4661 N N . TRP A 1 592 ? -20.694 -0.282 11.171 1.00 97.25 592 TRP A N 1
ATOM 4662 C CA . TRP A 1 592 ? -19.446 0.422 10.902 1.00 97.25 592 TRP A CA 1
ATOM 4663 C C . TRP A 1 592 ? -18.453 -0.549 10.293 1.00 97.25 592 TRP A C 1
ATOM 4665 O O . TRP A 1 592 ? -18.187 -1.611 10.861 1.00 97.25 592 TRP A O 1
ATOM 4675 N N . THR A 1 593 ? -17.913 -0.188 9.133 1.00 95.69 593 THR A N 1
ATOM 4676 C CA . THR A 1 593 ? -17.048 -1.091 8.359 1.00 95.69 593 THR A CA 1
ATOM 4677 C C . THR A 1 593 ? -15.765 -1.417 9.128 1.00 95.69 593 THR A C 1
ATOM 4679 O O . THR A 1 593 ? -15.340 -2.566 9.149 1.00 95.69 593 THR A O 1
ATOM 4682 N N . SER A 1 594 ? -15.205 -0.420 9.820 1.00 94.69 594 SER A N 1
ATOM 4683 C CA . SER A 1 594 ? -14.039 -0.539 10.697 1.00 94.69 594 SER A CA 1
ATOM 4684 C C . SER A 1 594 ? -14.129 0.458 11.857 1.00 94.69 594 SER A C 1
ATOM 4686 O O . SER A 1 594 ? -14.797 1.490 11.755 1.00 94.69 594 SER A O 1
ATOM 4688 N N . SER A 1 595 ? -13.440 0.168 12.959 1.00 93.06 595 SER A N 1
ATOM 4689 C CA . SER A 1 595 ? -13.230 1.075 14.086 1.00 93.06 595 SER A CA 1
ATOM 4690 C C . SER A 1 595 ? -12.291 2.230 13.735 1.00 93.06 595 SER A C 1
ATOM 4692 O O . SER A 1 595 ? -12.390 3.288 14.359 1.00 93.06 595 SER A O 1
ATOM 4694 N N . LEU A 1 596 ? -11.421 2.046 12.735 1.00 87.44 596 LEU A N 1
ATOM 4695 C CA . LEU A 1 596 ? -10.558 3.087 12.179 1.00 87.44 596 LEU A CA 1
ATOM 4696 C C . LEU A 1 596 ? -11.352 3.945 11.183 1.00 87.44 596 LEU A C 1
ATOM 4698 O O . LEU A 1 596 ? -12.017 3.411 10.298 1.00 87.44 596 LEU A O 1
ATOM 4702 N N . HIS A 1 597 ? -11.281 5.269 11.323 1.00 85.06 597 HIS A N 1
ATOM 4703 C CA . HIS A 1 597 ? -12.102 6.220 10.562 1.00 85.06 597 HIS A CA 1
ATOM 4704 C C . HIS A 1 597 ? -11.916 6.120 9.051 1.00 85.06 597 HIS A C 1
ATOM 4706 O O . HIS A 1 597 ? -12.894 6.154 8.303 1.00 85.06 597 HIS A O 1
ATOM 4712 N N . ASP A 1 598 ? -10.660 5.998 8.622 1.00 80.44 598 ASP A N 1
ATOM 4713 C CA . ASP A 1 598 ? -10.289 6.009 7.210 1.00 80.44 598 ASP A CA 1
ATOM 4714 C C . ASP A 1 598 ? -10.396 4.624 6.555 1.00 80.44 598 ASP A C 1
ATOM 4716 O O . ASP A 1 598 ? -10.283 4.529 5.332 1.00 80.44 598 ASP A O 1
ATOM 4720 N N . ASN A 1 599 ? -10.643 3.555 7.325 1.00 85.50 599 ASN A N 1
ATOM 4721 C CA . ASN A 1 599 ? -10.780 2.200 6.788 1.00 85.50 599 ASN A CA 1
ATOM 4722 C C . ASN A 1 599 ? -12.229 1.906 6.367 1.00 85.50 599 ASN A C 1
ATOM 4724 O O . ASN A 1 599 ? -13.185 2.062 7.130 1.00 85.50 599 ASN A O 1
ATOM 4728 N N . ASP A 1 600 ? -12.392 1.439 5.133 1.00 92.69 600 ASP A N 1
ATOM 4729 C CA . ASP A 1 600 ? -13.668 1.098 4.506 1.00 92.69 600 ASP A CA 1
ATOM 4730 C C . ASP A 1 600 ? -13.436 0.041 3.401 1.00 92.69 600 ASP A C 1
ATOM 4732 O O . ASP A 1 600 ? -12.313 -0.367 3.108 1.00 92.69 600 ASP A O 1
ATOM 4736 N N . TRP A 1 601 ? -14.490 -0.396 2.712 1.00 95.44 601 TRP A N 1
ATOM 4737 C CA . TRP A 1 601 ? -14.432 -1.491 1.725 1.00 95.44 601 TRP A CA 1
ATOM 4738 C C . TRP A 1 601 ? -13.351 -1.372 0.631 1.00 95.44 601 TRP A C 1
ATOM 4740 O O . TRP A 1 601 ? -12.957 -2.378 0.053 1.00 95.44 601 TRP A O 1
ATOM 4750 N N . HIS A 1 602 ? -12.887 -0.168 0.300 1.00 89.81 602 HIS A N 1
ATOM 4751 C CA . HIS A 1 602 ? -11.937 0.075 -0.792 1.00 89.81 602 HIS A CA 1
ATOM 4752 C C . HIS A 1 602 ? -10.463 0.009 -0.369 1.00 89.81 602 HIS A C 1
ATOM 4754 O O . HIS A 1 602 ? -9.595 0.049 -1.235 1.00 89.81 602 HIS A O 1
ATOM 4760 N N . ASN A 1 603 ? -10.167 -0.063 0.930 1.00 81.44 603 ASN A N 1
ATOM 4761 C CA . ASN A 1 603 ? -8.795 -0.100 1.449 1.00 81.44 603 ASN A CA 1
ATOM 4762 C C . ASN A 1 603 ? -8.581 -1.141 2.563 1.00 81.44 603 ASN A C 1
ATOM 4764 O O . ASN A 1 603 ? -7.472 -1.256 3.073 1.00 81.44 603 ASN A O 1
ATOM 4768 N N . MET A 1 604 ? -9.609 -1.923 2.906 1.00 85.94 604 MET 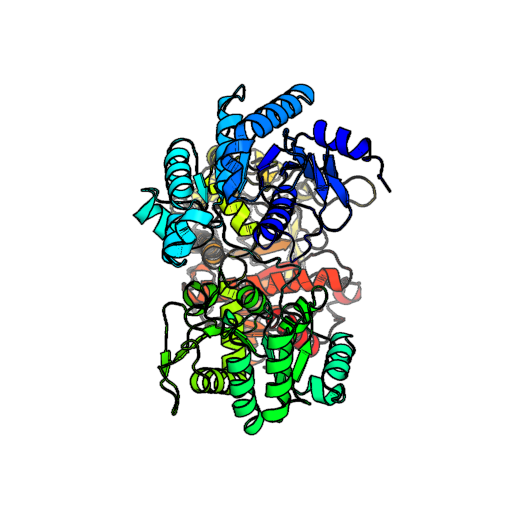A N 1
ATOM 4769 C CA . MET A 1 604 ? -9.498 -3.067 3.812 1.00 85.94 604 MET A CA 1
ATOM 4770 C C . MET A 1 604 ? -9.014 -4.336 3.089 1.00 85.94 604 MET A C 1
ATOM 4772 O O . MET A 1 604 ? -9.408 -4.573 1.937 1.00 85.94 604 MET A O 1
ATOM 4776 N N . PRO A 1 605 ? -8.235 -5.199 3.765 1.00 80.00 605 PRO A N 1
ATOM 4777 C CA . PRO A 1 605 ? -7.825 -6.482 3.206 1.00 80.00 605 PRO A CA 1
ATOM 4778 C C . PRO A 1 605 ? -9.033 -7.421 3.025 1.00 80.00 605 PRO A C 1
ATOM 4780 O O . PRO A 1 605 ? -10.132 -7.159 3.527 1.00 80.00 605 PRO A O 1
ATOM 4783 N N . VAL A 1 606 ? -8.884 -8.469 2.209 1.00 86.50 606 VAL A N 1
ATOM 4784 C CA . VAL A 1 606 ? -10.024 -9.299 1.770 1.00 86.50 606 VAL A CA 1
ATOM 4785 C C . VAL A 1 606 ? -10.681 -10.038 2.932 1.00 86.50 606 VAL A C 1
ATOM 4787 O O . VAL A 1 606 ? -11.905 -10.034 3.052 1.00 86.50 606 VAL A O 1
ATOM 4790 N N . GLU A 1 607 ? -9.874 -10.578 3.835 1.00 86.75 607 GLU A N 1
ATOM 4791 C CA . GLU A 1 607 ? -10.286 -11.284 5.040 1.00 86.75 607 GLU A CA 1
ATOM 4792 C C . GLU A 1 607 ? -11.203 -10.421 5.920 1.00 86.75 607 GLU A C 1
ATOM 4794 O O . GLU A 1 607 ? -12.266 -10.875 6.348 1.00 86.75 607 GLU A O 1
ATOM 4799 N N . ASP A 1 608 ? -10.870 -9.142 6.088 1.00 93.56 608 ASP A N 1
ATOM 4800 C CA . ASP A 1 608 ? -11.623 -8.198 6.913 1.00 93.56 608 ASP A CA 1
ATOM 4801 C C . ASP A 1 608 ? -12.934 -7.779 6.256 1.00 93.56 608 ASP A C 1
ATOM 4803 O O . ASP A 1 608 ? -13.975 -7.676 6.913 1.00 93.56 608 ASP A O 1
ATOM 4807 N N . ARG A 1 609 ? -12.913 -7.579 4.933 1.00 97.38 609 ARG A N 1
ATOM 4808 C CA . ARG A 1 609 ? -14.129 -7.315 4.156 1.00 97.38 609 ARG A CA 1
ATOM 4809 C C . ARG A 1 609 ? -15.090 -8.498 4.254 1.00 97.38 609 ARG A C 1
ATOM 4811 O O . ARG A 1 609 ? -16.293 -8.302 4.438 1.00 97.38 609 ARG A O 1
ATOM 4818 N N . VAL A 1 610 ? -14.573 -9.724 4.182 1.00 97.56 610 VAL A N 1
ATOM 4819 C CA . VAL A 1 610 ? -15.369 -10.944 4.356 1.00 97.56 610 VAL A CA 1
ATOM 4820 C C . VAL A 1 610 ? -15.963 -11.010 5.764 1.00 97.56 610 VAL A C 1
ATOM 4822 O O . VAL A 1 610 ? -17.157 -11.289 5.888 1.00 97.56 610 VAL A O 1
ATOM 4825 N N . VAL A 1 611 ? -15.202 -10.691 6.818 1.00 97.88 611 VAL A N 1
ATOM 4826 C CA . VAL A 1 611 ? -15.731 -10.615 8.195 1.00 97.88 611 VAL A CA 1
ATOM 4827 C C . VAL A 1 611 ? -16.866 -9.592 8.302 1.00 97.88 611 VAL A C 1
ATOM 4829 O O . VAL A 1 611 ? -17.948 -9.933 8.787 1.00 97.88 611 VAL A O 1
ATOM 4832 N N . ALA A 1 612 ? -16.675 -8.371 7.794 1.00 97.88 612 ALA A N 1
ATOM 4833 C CA . ALA A 1 612 ? -17.712 -7.340 7.804 1.00 97.88 612 ALA A CA 1
ATOM 4834 C C . ALA A 1 612 ? -18.985 -7.794 7.064 1.00 97.88 612 ALA A C 1
ATOM 4836 O O . ALA A 1 612 ? -20.094 -7.659 7.590 1.00 97.88 612 ALA A O 1
ATOM 4837 N N . MET A 1 613 ? -18.849 -8.414 5.888 1.00 98.25 613 MET A N 1
ATOM 4838 C CA . MET A 1 613 ? -19.994 -8.921 5.122 1.00 98.25 613 MET A CA 1
ATOM 4839 C C . MET A 1 613 ? -20.706 -10.080 5.839 1.00 98.25 613 MET A C 1
ATOM 4841 O O . MET A 1 613 ? -21.936 -10.151 5.826 1.00 98.25 613 MET A O 1
ATOM 4845 N N . LYS A 1 614 ? -19.961 -10.957 6.527 1.00 98.25 614 LYS A N 1
ATOM 4846 C CA . LYS A 1 614 ? -20.530 -12.042 7.344 1.00 98.25 614 LYS A CA 1
ATOM 4847 C C . LYS A 1 614 ? -21.407 -11.513 8.476 1.00 98.25 614 LYS A C 1
ATOM 4849 O O . LYS A 1 614 ? -22.453 -12.103 8.738 1.00 98.25 614 LYS A O 1
ATOM 4854 N N . ARG A 1 615 ? -21.040 -10.398 9.119 1.00 98.00 615 ARG A N 1
ATOM 4855 C CA . ARG A 1 615 ? -21.873 -9.805 10.185 1.00 98.00 615 ARG A CA 1
ATOM 4856 C C . ARG A 1 615 ? -23.165 -9.183 9.643 1.00 98.00 615 ARG A C 1
ATOM 4858 O O . ARG A 1 615 ? -24.218 -9.372 10.251 1.00 98.00 615 ARG A O 1
ATOM 4865 N N . LEU A 1 616 ? -23.140 -8.558 8.457 1.00 97.31 616 LEU A N 1
ATOM 4866 C CA . LEU A 1 616 ? -24.376 -8.137 7.763 1.00 97.31 616 LEU A CA 1
ATOM 4867 C C . LEU A 1 616 ? -25.281 -9.320 7.450 1.00 97.31 616 LEU A C 1
ATOM 4869 O O . LEU A 1 616 ? -26.485 -9.261 7.695 1.00 97.31 616 LEU A O 1
ATOM 4873 N N . ALA A 1 617 ? -24.694 -10.381 6.899 1.00 97.81 617 ALA A N 1
ATOM 4874 C CA . ALA A 1 617 ? -25.403 -11.597 6.547 1.00 97.81 617 ALA A CA 1
ATOM 4875 C C . ALA A 1 617 ? -26.059 -12.231 7.784 1.00 97.81 617 ALA A C 1
ATOM 4877 O O . ALA A 1 617 ? -27.244 -12.556 7.758 1.00 97.81 617 ALA A O 1
ATOM 4878 N N . ALA A 1 618 ? -25.332 -12.326 8.896 1.00 97.75 618 ALA A N 1
ATOM 4879 C CA . ALA A 1 618 ? -25.857 -12.871 10.142 1.00 97.75 618 ALA A CA 1
ATOM 4880 C C . ALA A 1 618 ? -27.037 -12.038 10.691 1.00 97.75 618 ALA A C 1
ATOM 4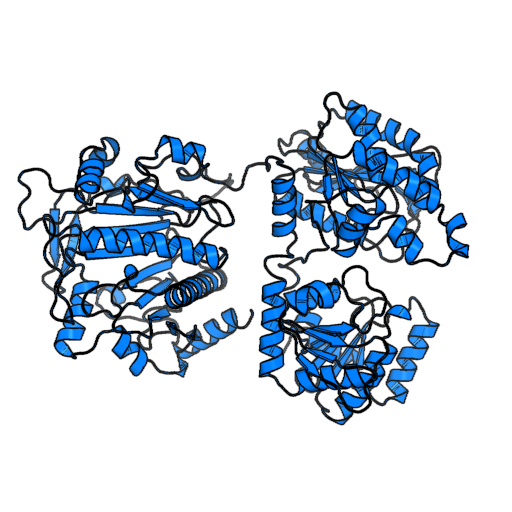882 O O . ALA A 1 618 ? -28.075 -12.605 11.041 1.00 97.75 618 ALA A O 1
ATOM 4883 N N . LEU A 1 619 ? -26.955 -10.698 10.670 1.00 98.06 619 LEU A N 1
ATOM 4884 C CA . LEU A 1 619 ? -28.074 -9.841 11.089 1.00 98.06 619 LEU A CA 1
ATOM 4885 C C . LEU A 1 619 ? -29.283 -9.970 10.156 1.00 98.06 619 LEU A C 1
ATOM 4887 O O . LEU A 1 619 ? -30.418 -10.074 10.621 1.00 98.06 619 LEU A O 1
ATOM 4891 N N . GLU A 1 620 ? -29.055 -9.997 8.843 1.00 97.62 620 GLU A N 1
ATOM 4892 C CA . GLU A 1 620 ? -30.114 -10.198 7.853 1.00 97.62 620 GLU A CA 1
ATOM 4893 C C . GLU A 1 620 ? -30.853 -11.525 8.092 1.00 97.62 620 GLU A C 1
ATOM 4895 O O . GLU A 1 620 ? -32.085 -11.553 8.098 1.00 97.62 620 GLU A O 1
ATOM 4900 N N . GLN A 1 621 ? -30.118 -12.614 8.342 1.00 96.44 621 GLN A N 1
ATOM 4901 C CA . GLN A 1 621 ? -30.699 -13.919 8.651 1.00 96.44 621 GLN A CA 1
ATOM 4902 C C . GLN A 1 621 ? -31.598 -13.861 9.881 1.00 96.44 621 GLN A C 1
ATOM 4904 O O . GLN A 1 621 ? -32.729 -14.350 9.843 1.00 96.44 621 GLN A O 1
ATOM 4909 N N . LYS A 1 622 ? -31.087 -13.261 10.960 1.00 96.25 622 LYS A N 1
ATOM 4910 C CA . LYS A 1 622 ? -31.773 -13.157 12.247 1.00 96.25 622 LYS A CA 1
ATOM 4911 C C . LYS A 1 622 ? -33.113 -12.455 12.094 1.00 96.25 622 LYS A C 1
ATOM 4913 O O . LYS A 1 622 ? -34.156 -12.996 12.454 1.00 96.25 622 LYS A O 1
ATOM 4918 N N . LEU A 1 623 ? -33.077 -11.277 11.472 1.00 96.69 623 LEU A N 1
ATOM 4919 C CA . LEU A 1 623 ? -34.247 -10.431 11.274 1.00 96.69 623 LEU A CA 1
ATOM 4920 C C . LEU A 1 623 ? -35.300 -11.115 10.402 1.00 96.69 623 LEU A C 1
ATOM 4922 O O . LEU A 1 623 ? -36.482 -11.010 10.702 1.00 96.69 623 LEU A O 1
ATOM 4926 N N . LEU A 1 624 ? -34.905 -11.845 9.357 1.00 95.38 624 LEU A N 1
ATOM 4927 C CA . LEU A 1 624 ? -35.861 -12.497 8.458 1.00 95.38 624 LEU A CA 1
ATOM 4928 C C . LEU A 1 624 ? -36.461 -13.790 9.027 1.00 95.38 624 LEU A C 1
ATOM 4930 O O . LEU A 1 624 ? -37.627 -14.080 8.757 1.00 95.38 624 LEU A O 1
ATOM 4934 N N . ARG A 1 625 ? -35.683 -14.582 9.778 1.00 93.44 625 ARG A N 1
ATOM 4935 C CA . ARG A 1 625 ? -36.095 -15.929 10.214 1.00 93.44 625 ARG A CA 1
ATOM 4936 C C . ARG A 1 625 ? -36.741 -15.974 11.595 1.00 93.44 625 ARG A C 1
ATOM 4938 O O . ARG A 1 625 ? -37.529 -16.877 11.850 1.00 93.44 625 ARG A O 1
ATOM 4945 N N . GLU A 1 626 ? -36.441 -15.017 12.469 1.00 93.75 626 GLU A N 1
ATOM 4946 C CA . GLU A 1 626 ? -36.904 -15.019 13.867 1.00 93.75 626 GLU A CA 1
ATOM 4947 C C . GLU A 1 626 ? -37.952 -13.931 14.161 1.00 93.75 626 GLU A C 1
ATOM 4949 O O . GLU A 1 626 ? -38.143 -13.529 15.304 1.00 93.75 626 GLU A O 1
ATOM 4954 N N . SER A 1 627 ? -38.641 -13.431 13.133 1.00 91.38 627 SER A N 1
ATOM 4955 C CA . SER A 1 627 ? -39.593 -12.315 13.249 1.00 91.38 627 SER A CA 1
ATOM 4956 C C . SER A 1 627 ? -41.034 -12.669 12.874 1.00 91.38 627 SER A C 1
ATOM 4958 O O . SER A 1 627 ? -41.868 -11.774 12.766 1.00 91.38 627 SER A O 1
ATOM 4960 N N . ALA A 1 628 ? -41.353 -13.957 12.711 1.00 88.88 628 ALA A N 1
ATOM 4961 C CA . ALA A 1 628 ? -42.668 -14.425 12.259 1.00 88.88 628 ALA A CA 1
ATOM 4962 C C . ALA A 1 628 ? -43.846 -13.944 13.122 1.00 88.88 628 ALA A C 1
ATOM 4964 O O . ALA A 1 628 ? -44.948 -13.754 12.617 1.00 88.88 628 ALA A O 1
ATOM 4965 N N . GLU A 1 629 ? -43.611 -13.725 14.416 1.00 84.38 629 GLU A N 1
ATOM 4966 C CA . GLU A 1 629 ? -44.625 -13.226 15.351 1.00 84.38 629 GLU A CA 1
ATOM 4967 C C . GLU A 1 629 ? -44.917 -11.726 15.185 1.00 84.38 629 GLU A C 1
ATOM 4969 O O . GLU A 1 629 ? -45.963 -11.253 15.623 1.00 84.38 629 GLU A O 1
ATOM 4974 N N . PHE A 1 630 ? -44.008 -10.976 14.554 1.00 81.75 630 PHE A N 1
ATOM 4975 C CA . PHE A 1 630 ? -44.049 -9.512 14.485 1.00 81.75 630 PHE A CA 1
ATOM 4976 C C . PHE A 1 630 ? -44.121 -8.968 13.068 1.00 81.75 630 PHE A C 1
ATOM 4978 O O . PHE A 1 630 ? -44.366 -7.782 12.905 1.00 81.75 630 PHE A O 1
ATOM 4985 N N . MET A 1 631 ? -43.831 -9.780 12.055 1.00 90.81 631 MET A N 1
ATOM 4986 C CA . MET A 1 631 ? -43.654 -9.315 10.687 1.00 90.81 631 MET A CA 1
ATOM 4987 C C . MET A 1 631 ? -44.473 -10.145 9.704 1.00 90.81 631 MET A C 1
ATOM 4989 O O . MET A 1 631 ? -44.586 -11.363 9.857 1.00 90.81 631 MET A O 1
ATOM 4993 N N . PRO A 1 632 ? -45.017 -9.514 8.649 1.00 91.00 632 PRO A N 1
ATOM 4994 C CA . PRO A 1 632 ? -45.749 -10.234 7.625 1.00 91.00 632 PRO A CA 1
ATOM 4995 C C . PRO A 1 632 ? -44.816 -11.158 6.845 1.00 91.00 632 PRO A C 1
ATOM 4997 O O . PRO A 1 632 ? -43.649 -10.848 6.606 1.00 91.00 632 PRO A O 1
ATOM 5000 N N . SER A 1 633 ? -45.364 -12.281 6.399 1.00 92.44 633 SER A N 1
ATOM 5001 C CA . SER A 1 633 ? -44.666 -13.239 5.548 1.00 92.44 633 SER A CA 1
ATOM 5002 C C . SER A 1 633 ? -44.232 -12.596 4.223 1.00 92.44 633 SER A C 1
ATOM 5004 O O . SER A 1 633 ? -45.035 -11.958 3.537 1.00 92.44 633 SER A O 1
ATOM 5006 N N . SER A 1 634 ? -42.963 -12.768 3.856 1.00 91.50 634 SER A N 1
ATOM 5007 C CA . SER A 1 634 ? -42.398 -12.232 2.617 1.00 91.50 634 SER A CA 1
ATOM 5008 C C . SER A 1 634 ? -42.666 -13.203 1.460 1.00 91.50 634 SER A C 1
ATOM 5010 O O . SER A 1 634 ? -42.474 -14.412 1.626 1.00 91.50 634 SER A O 1
ATOM 5012 N N . PRO A 1 635 ? -43.069 -12.721 0.269 1.00 89.12 635 PRO A N 1
ATOM 5013 C CA . PRO A 1 635 ? -43.236 -13.583 -0.897 1.00 89.12 635 PRO A CA 1
ATOM 5014 C C . PRO A 1 635 ? -41.938 -14.316 -1.245 1.00 89.12 635 PRO A C 1
ATOM 5016 O O . PRO A 1 635 ? -40.862 -13.736 -1.156 1.00 89.12 635 PRO A O 1
ATOM 5019 N N . SER A 1 636 ? -42.024 -15.567 -1.690 1.00 84.75 636 SER A N 1
ATOM 5020 C CA . SER A 1 636 ? -40.854 -16.335 -2.122 1.00 84.75 636 SER A CA 1
ATOM 5021 C C . SER A 1 636 ? -41.040 -16.905 -3.523 1.00 84.75 636 SER A C 1
ATOM 5023 O O . SER A 1 636 ? -42.120 -17.377 -3.880 1.00 84.75 636 SER A O 1
ATOM 5025 N N . THR A 1 637 ? -39.965 -16.924 -4.313 1.00 81.75 637 THR A N 1
ATOM 5026 C CA . THR A 1 637 ? -39.971 -17.524 -5.659 1.00 81.75 637 THR A CA 1
ATOM 5027 C C . THR A 1 637 ? -40.067 -19.054 -5.627 1.00 81.75 637 THR A C 1
ATOM 5029 O O . THR A 1 637 ? -40.484 -19.658 -6.610 1.00 81.75 637 THR A O 1
ATOM 5032 N N . ASN A 1 638 ? -39.712 -19.693 -4.505 1.00 77.19 638 ASN A N 1
ATOM 5033 C CA . ASN A 1 638 ? -39.757 -21.151 -4.333 1.00 77.19 638 ASN A CA 1
ATOM 5034 C C . ASN A 1 638 ? -41.051 -21.653 -3.655 1.00 77.19 638 ASN A C 1
ATOM 5036 O O . ASN A 1 638 ? -41.174 -22.843 -3.367 1.00 77.19 638 ASN A O 1
ATOM 5040 N N . GLY A 1 639 ? -42.002 -20.754 -3.371 1.00 69.06 639 GLY A N 1
ATOM 5041 C CA . GLY A 1 639 ? -43.297 -21.074 -2.761 1.00 69.06 639 GLY A CA 1
ATOM 5042 C C . GLY A 1 639 ? -43.269 -21.402 -1.262 1.00 69.06 639 GLY A C 1
ATOM 5043 O O . GLY A 1 639 ? -44.331 -21.618 -0.681 1.00 69.06 639 GLY A O 1
ATOM 5044 N N . LYS A 1 640 ? -42.094 -21.423 -0.618 1.00 73.81 640 LYS A N 1
ATOM 5045 C CA . LYS A 1 640 ? -41.957 -21.544 0.840 1.00 73.81 640 LYS A CA 1
ATOM 5046 C C . LYS A 1 640 ? -41.647 -20.175 1.435 1.00 73.81 640 LYS A C 1
ATOM 5048 O O . LYS A 1 640 ? -40.531 -19.675 1.300 1.00 73.81 640 LYS A O 1
ATOM 5053 N N . ASN A 1 641 ? -42.627 -19.564 2.094 1.00 76.00 641 ASN A N 1
ATOM 5054 C CA . ASN A 1 641 ? -42.423 -18.270 2.738 1.00 76.00 641 ASN A CA 1
ATOM 5055 C C . ASN A 1 641 ? -41.825 -18.453 4.143 1.00 76.00 641 ASN A C 1
ATOM 5057 O O . ASN A 1 641 ? -42.531 -18.404 5.146 1.00 76.00 641 ASN A O 1
ATOM 5061 N N . GLU A 1 642 ? -40.520 -18.711 4.200 1.00 85.19 642 GLU A N 1
ATOM 5062 C CA . GLU A 1 642 ? -39.774 -18.900 5.457 1.00 85.19 642 GLU A CA 1
ATOM 5063 C C . GLU A 1 642 ? -39.270 -17.573 6.060 1.00 85.19 642 GLU A C 1
ATOM 5065 O O . GLU A 1 642 ? -38.871 -17.532 7.221 1.00 85.19 642 GLU A O 1
ATOM 5070 N N . ASN A 1 643 ? -39.312 -16.485 5.285 1.00 92.75 643 ASN A N 1
ATOM 5071 C CA . ASN A 1 643 ? -38.870 -15.156 5.699 1.00 92.75 643 ASN A CA 1
ATOM 5072 C C . ASN A 1 643 ? -40.058 -14.257 6.052 1.00 92.75 643 ASN A C 1
ATOM 5074 O O . ASN A 1 643 ? -41.118 -14.343 5.426 1.00 92.75 643 ASN A O 1
ATOM 5078 N N . HIS A 1 644 ? -39.844 -13.366 7.016 1.00 94.44 644 HIS A N 1
ATOM 5079 C CA . HIS A 1 644 ? -40.834 -12.404 7.481 1.00 94.44 644 HIS A CA 1
ATOM 5080 C C . HIS A 1 644 ? -40.233 -10.992 7.481 1.00 94.44 644 HIS A C 1
ATOM 5082 O O . HIS A 1 644 ? -39.101 -10.775 7.914 1.00 94.44 644 HIS A O 1
ATOM 5088 N N . GLY A 1 645 ? -40.984 -10.028 6.950 1.00 94.25 645 GLY A N 1
ATOM 5089 C CA . GLY A 1 645 ? -40.548 -8.647 6.760 1.00 94.25 645 GLY A CA 1
ATOM 5090 C C . GLY A 1 645 ? -39.528 -8.459 5.630 1.00 94.25 645 GLY A C 1
ATOM 5091 O O . GLY A 1 645 ? -39.302 -9.323 4.778 1.00 94.25 645 GLY A O 1
ATOM 5092 N N . TYR A 1 646 ? -38.917 -7.278 5.585 1.00 95.19 646 TYR A N 1
ATOM 5093 C CA . TYR A 1 646 ? -38.044 -6.859 4.488 1.00 95.19 646 TYR A CA 1
ATOM 5094 C C . TYR A 1 646 ? -36.811 -6.141 5.033 1.00 95.19 646 TYR A C 1
ATOM 5096 O O . TYR A 1 646 ? -36.935 -5.089 5.657 1.00 95.19 646 TYR A O 1
ATOM 5104 N N . VAL A 1 647 ? -35.620 -6.693 4.785 1.00 96.81 647 VAL A N 1
ATOM 5105 C CA . VAL A 1 647 ? -34.335 -6.096 5.183 1.00 96.81 647 VAL A CA 1
ATOM 5106 C C . VAL A 1 647 ? -33.736 -5.347 3.996 1.00 96.81 647 VAL A C 1
ATOM 5108 O O . VAL A 1 647 ? -33.350 -5.968 3.014 1.00 96.81 647 VAL A O 1
ATOM 5111 N N . SER A 1 648 ? -33.643 -4.022 4.085 1.00 96.31 648 SER A N 1
ATOM 5112 C CA . SER A 1 648 ? -32.968 -3.163 3.105 1.00 96.31 648 SER A CA 1
ATOM 5113 C C . SER A 1 648 ? -31.574 -2.792 3.600 1.00 96.31 648 SER A C 1
ATOM 5115 O O . SER A 1 648 ? -31.448 -2.249 4.697 1.00 96.31 648 SER A O 1
ATOM 5117 N N . ILE A 1 649 ? -30.544 -3.034 2.785 1.00 97.75 649 ILE A N 1
ATOM 5118 C CA . ILE A 1 649 ? -29.147 -2.707 3.106 1.00 97.75 649 ILE A CA 1
ATOM 5119 C C . ILE A 1 649 ? -28.623 -1.710 2.075 1.00 97.75 649 ILE A C 1
ATOM 5121 O O . ILE A 1 649 ? -28.721 -1.940 0.867 1.00 97.75 649 ILE A O 1
ATOM 5125 N N . PHE A 1 650 ? -28.081 -0.589 2.546 1.00 97.38 650 PHE A N 1
ATOM 5126 C CA . PHE A 1 650 ? -27.541 0.449 1.673 1.00 97.38 650 PHE A CA 1
ATOM 5127 C C . PHE A 1 650 ? -26.409 1.240 2.333 1.00 97.38 650 PHE A C 1
ATOM 5129 O O . PHE A 1 650 ? -26.337 1.362 3.553 1.00 97.38 650 PHE A O 1
ATOM 5136 N N . LYS A 1 651 ? -25.530 1.817 1.514 1.00 96.69 651 LYS A N 1
ATOM 5137 C CA . LYS A 1 651 ? -24.443 2.711 1.935 1.00 96.69 651 LYS A CA 1
ATOM 5138 C C . LYS A 1 651 ? -24.618 4.065 1.266 1.00 96.69 651 LYS A C 1
ATOM 5140 O O . LYS A 1 651 ? -24.891 4.119 0.070 1.00 96.69 651 LYS A O 1
ATOM 5145 N N . ASN A 1 652 ? -24.396 5.135 2.022 1.00 93.62 652 ASN A N 1
ATOM 5146 C CA . ASN A 1 652 ? -24.280 6.493 1.497 1.00 93.62 652 ASN A CA 1
ATOM 5147 C C . ASN A 1 652 ? -22.899 7.022 1.877 1.00 93.62 652 ASN A C 1
ATOM 5149 O O . ASN A 1 652 ? -22.546 6.995 3.054 1.00 93.62 652 ASN A O 1
ATOM 5153 N N . TYR A 1 653 ? -22.146 7.520 0.906 1.00 89.56 653 TYR A N 1
ATOM 5154 C CA . TYR A 1 653 ? -20.852 8.159 1.126 1.00 89.56 653 TYR A CA 1
ATOM 5155 C C . TYR A 1 653 ? -20.869 9.533 0.467 1.00 89.56 653 TYR A C 1
ATOM 5157 O O . TYR A 1 653 ? -21.265 9.618 -0.689 1.00 89.56 653 TYR A O 1
ATOM 5165 N N . GLY A 1 654 ? -20.446 10.590 1.164 1.00 79.19 654 GLY A N 1
ATOM 5166 C CA . GLY A 1 654 ? -20.427 11.958 0.632 1.00 79.19 654 GLY A CA 1
ATOM 5167 C C . GLY A 1 654 ? -21.741 12.732 0.807 1.00 79.19 654 GLY A C 1
ATOM 5168 O O . GLY A 1 654 ? -22.839 12.168 0.783 1.00 79.19 654 GLY A O 1
ATOM 5169 N N . LEU A 1 655 ? -21.628 14.058 0.945 1.00 75.12 655 LEU A N 1
ATOM 5170 C CA . LEU A 1 655 ? -22.753 14.966 1.219 1.00 75.12 655 LEU A CA 1
ATOM 5171 C C . LEU A 1 655 ? -23.861 14.902 0.156 1.00 75.12 655 LEU A C 1
ATOM 5173 O O . LEU A 1 655 ? -25.041 14.825 0.493 1.00 75.12 655 LEU A O 1
ATOM 5177 N N . MET A 1 656 ? -23.484 14.881 -1.128 1.00 78.75 656 MET A N 1
ATOM 5178 C CA . MET A 1 656 ? -24.423 14.989 -2.260 1.00 78.75 656 MET A CA 1
ATOM 5179 C C . MET A 1 656 ? -25.436 13.842 -2.355 1.00 78.75 656 MET A C 1
ATOM 5181 O O . MET A 1 656 ? -26.434 13.952 -3.059 1.00 78.75 656 MET A O 1
ATOM 5185 N N . VAL A 1 657 ? -25.191 12.740 -1.649 1.00 78.75 657 VAL A N 1
ATOM 5186 C CA . VAL A 1 657 ? -26.031 11.536 -1.677 1.00 78.75 657 VAL A CA 1
ATOM 5187 C C . VAL A 1 657 ? -26.557 11.156 -0.292 1.00 78.75 657 VAL A C 1
ATOM 5189 O O . VAL A 1 657 ? -26.928 10.006 -0.043 1.00 78.75 657 VAL A O 1
ATOM 5192 N N . GLY A 1 658 ? -26.586 12.123 0.629 1.00 72.62 658 GLY A N 1
ATOM 5193 C CA . GLY A 1 658 ? -27.114 11.933 1.977 1.00 72.62 658 GLY A CA 1
ATOM 5194 C C . GLY A 1 658 ? -26.173 11.175 2.915 1.00 72.62 658 GLY A C 1
ATOM 5195 O O . GLY A 1 658 ? -26.643 10.556 3.877 1.00 72.62 658 GLY A O 1
ATOM 5196 N N . GLY A 1 659 ? -24.863 11.193 2.645 1.00 75.38 659 GLY A N 1
ATOM 5197 C CA . GLY A 1 659 ? -23.846 10.887 3.644 1.00 75.38 659 GLY A CA 1
ATOM 5198 C C . GLY A 1 659 ? -23.841 11.986 4.705 1.00 75.38 659 GLY A C 1
ATOM 5199 O O . GLY A 1 659 ? -23.786 13.169 4.381 1.00 75.38 659 GLY A O 1
ATOM 5200 N N . SER A 1 660 ? -23.952 11.609 5.977 1.00 66.75 660 SER A N 1
ATOM 5201 C CA . SER A 1 660 ? -23.951 12.565 7.095 1.00 66.75 660 SER A CA 1
ATOM 5202 C C . SER A 1 660 ? -22.638 12.583 7.871 1.00 66.75 660 SER A C 1
ATOM 5204 O O . SER A 1 660 ? -22.391 13.529 8.604 1.00 66.75 660 SER A O 1
ATOM 5206 N N . LEU A 1 661 ? -21.828 11.534 7.737 1.00 75.19 661 LEU A N 1
ATOM 5207 C CA . LEU A 1 661 ? -20.578 11.328 8.463 1.00 75.19 661 LEU A CA 1
ATOM 5208 C C . LEU A 1 661 ? -19.523 10.859 7.464 1.00 75.19 661 LEU A C 1
ATOM 5210 O O . LEU A 1 661 ? -19.864 10.155 6.509 1.00 75.19 661 LEU A O 1
ATOM 5214 N N . SER A 1 662 ? -18.268 11.235 7.691 1.00 77.44 662 SER A N 1
ATOM 5215 C CA . SER A 1 662 ? -17.135 10.770 6.884 1.00 77.44 662 SER A CA 1
ATOM 5216 C C . SER A 1 662 ? -16.743 9.324 7.201 1.00 77.44 662 SER A C 1
ATOM 5218 O O . SER A 1 662 ? -16.324 8.606 6.297 1.00 77.44 662 SER A O 1
ATOM 5220 N N . HIS A 1 663 ? -16.957 8.870 8.442 1.00 86.62 663 HIS A N 1
ATOM 5221 C CA . HIS A 1 663 ? -16.670 7.495 8.864 1.00 86.62 663 HIS A CA 1
ATOM 5222 C C . HIS A 1 663 ? -17.614 6.496 8.169 1.00 86.62 663 HIS A C 1
ATOM 5224 O O . HIS A 1 663 ? -18.848 6.572 8.267 1.00 86.62 663 HIS A O 1
ATOM 5230 N N . GLY A 1 664 ? -17.017 5.556 7.434 1.00 89.06 664 GLY A N 1
ATOM 5231 C CA . GLY A 1 664 ? -17.700 4.598 6.572 1.00 89.06 664 GLY A CA 1
ATOM 5232 C C . GLY A 1 664 ? -18.626 3.612 7.294 1.00 89.06 664 GLY A C 1
ATOM 5233 O O . GLY A 1 664 ? -18.178 2.746 8.043 1.00 89.06 664 GLY A O 1
ATOM 5234 N N . HIS A 1 665 ? -19.921 3.659 6.965 1.00 95.00 665 HIS A N 1
ATOM 5235 C CA . HIS A 1 665 ? -20.942 2.758 7.515 1.00 95.00 665 HIS A CA 1
ATOM 5236 C C . HIS A 1 665 ? -21.998 2.342 6.481 1.00 95.00 665 HIS A C 1
ATOM 5238 O O . HIS A 1 665 ? -22.126 2.958 5.418 1.00 95.00 665 HIS A O 1
ATOM 5244 N N . GLN A 1 666 ? -22.772 1.308 6.802 1.00 96.06 666 GLN A N 1
ATOM 5245 C CA . GLN A 1 666 ? -23.949 0.846 6.064 1.00 96.06 666 GLN A CA 1
ATOM 5246 C C . GLN A 1 666 ? -25.185 0.996 6.953 1.00 96.06 666 GLN A C 1
ATOM 5248 O O . GLN A 1 666 ? -25.107 0.905 8.175 1.00 96.06 666 GLN A O 1
ATOM 5253 N N . GLN A 1 667 ? -26.336 1.232 6.335 1.00 97.19 667 GLN A N 1
ATOM 5254 C CA . GLN A 1 667 ? -27.638 1.288 6.987 1.00 97.19 667 GLN A CA 1
ATOM 5255 C C . GLN A 1 667 ? -28.404 -0.003 6.700 1.00 97.19 667 GLN A C 1
ATOM 5257 O O . GLN A 1 667 ? -28.484 -0.440 5.550 1.00 97.19 667 GLN A O 1
ATOM 5262 N N . ILE A 1 668 ? -28.979 -0.584 7.752 1.00 98.06 668 ILE A N 1
ATOM 5263 C CA . ILE A 1 668 ? -29.780 -1.808 7.702 1.00 98.06 668 ILE A CA 1
ATOM 5264 C C . ILE A 1 668 ? -31.170 -1.473 8.232 1.00 98.06 668 ILE A C 1
ATOM 5266 O O . ILE A 1 668 ? -31.341 -1.185 9.415 1.00 98.06 668 ILE A O 1
ATOM 5270 N N . CYS A 1 669 ? -32.171 -1.484 7.359 1.00 96.38 669 CYS A N 1
ATOM 5271 C CA . CYS A 1 669 ? -33.542 -1.131 7.704 1.00 96.38 669 CYS A CA 1
ATOM 5272 C C . CYS A 1 669 ? -34.453 -2.349 7.553 1.00 96.38 669 CYS A C 1
ATOM 5274 O O . CYS A 1 669 ? -34.564 -2.906 6.464 1.00 96.38 669 CYS A O 1
ATOM 5276 N N . PHE A 1 670 ? -35.094 -2.757 8.645 1.00 96.25 670 PHE A N 1
ATOM 5277 C CA . PHE A 1 670 ? -36.010 -3.888 8.692 1.00 96.25 670 PHE A CA 1
ATOM 5278 C C . PHE A 1 670 ? -37.447 -3.399 8.800 1.00 96.25 670 PHE A C 1
ATOM 5280 O O . PHE A 1 670 ? -37.764 -2.674 9.737 1.00 96.25 670 PHE A O 1
ATOM 5287 N N . SER A 1 671 ? -38.291 -3.784 7.847 1.00 93.31 671 SER A N 1
ATOM 5288 C CA . SER A 1 671 ? -39.620 -3.208 7.632 1.00 93.31 671 SER A CA 1
ATOM 5289 C C . SER A 1 671 ? -40.701 -4.274 7.518 1.00 93.31 671 SER A C 1
ATOM 5291 O O . SER A 1 671 ? -40.481 -5.305 6.882 1.00 93.31 671 SER A O 1
ATOM 5293 N N . ASN A 1 672 ? -41.896 -3.989 8.036 1.00 91.56 672 ASN A N 1
ATOM 5294 C CA . ASN A 1 672 ? -43.114 -4.744 7.718 1.00 91.56 672 ASN A CA 1
ATOM 5295 C C . ASN A 1 672 ? -43.669 -4.404 6.320 1.00 91.56 672 ASN A C 1
ATOM 5297 O O . ASN A 1 672 ? -44.302 -5.241 5.681 1.00 91.56 672 ASN A O 1
ATOM 5301 N N . VAL A 1 673 ? -43.421 -3.193 5.815 1.00 88.69 673 VAL A N 1
ATOM 5302 C CA . VAL A 1 673 ? -43.880 -2.742 4.492 1.00 88.69 673 VAL A CA 1
ATOM 5303 C C . VAL A 1 673 ? -42.829 -3.049 3.428 1.00 88.69 673 VAL A C 1
ATOM 5305 O O . VAL A 1 673 ? -41.656 -2.710 3.597 1.00 88.69 673 VAL A O 1
ATOM 5308 N N . MET A 1 674 ? -43.262 -3.645 2.311 1.00 90.38 674 MET A N 1
ATOM 5309 C CA . MET A 1 674 ? -42.409 -4.011 1.176 1.00 90.38 674 MET A CA 1
ATOM 5310 C C . MET A 1 674 ? -41.913 -2.761 0.426 1.00 90.38 674 MET A C 1
ATOM 5312 O O . MET A 1 674 ? -42.729 -2.069 -0.196 1.00 90.38 674 MET A O 1
ATOM 5316 N N . PRO A 1 675 ? -40.595 -2.476 0.409 1.00 89.88 675 PRO A N 1
ATOM 5317 C CA . PRO A 1 675 ? -40.051 -1.324 -0.304 1.00 89.88 675 PRO A CA 1
ATOM 5318 C C . PRO A 1 675 ? -40.291 -1.404 -1.815 1.00 89.88 675 PRO A C 1
ATOM 5320 O O . PRO A 1 675 ? -40.345 -2.486 -2.402 1.00 89.88 675 PRO A O 1
ATOM 5323 N N . ARG A 1 676 ? -40.341 -0.250 -2.490 1.00 89.12 676 ARG A N 1
ATOM 5324 C CA . ARG A 1 676 ? -40.643 -0.184 -3.931 1.00 89.12 676 ARG A CA 1
ATOM 5325 C C . ARG A 1 676 ? -39.704 -1.028 -4.802 1.00 89.12 676 ARG A C 1
ATOM 5327 O O . ARG A 1 676 ? -40.153 -1.642 -5.765 1.00 89.12 676 ARG A O 1
ATOM 5334 N N . ARG A 1 677 ? -38.410 -1.098 -4.469 1.00 89.25 677 ARG A N 1
ATOM 5335 C CA . ARG A 1 677 ? -37.450 -1.945 -5.206 1.00 89.25 677 ARG A CA 1
ATOM 5336 C C . ARG A 1 677 ? -37.804 -3.429 -5.126 1.00 89.25 677 ARG A C 1
ATOM 5338 O O . ARG A 1 677 ? -37.772 -4.105 -6.148 1.00 89.25 677 ARG A O 1
ATOM 5345 N N . PHE A 1 678 ? -38.219 -3.900 -3.952 1.00 91.81 678 PHE A N 1
ATOM 5346 C CA . PHE A 1 678 ? -38.685 -5.271 -3.763 1.00 91.81 678 PHE A CA 1
ATOM 5347 C C . PHE A 1 678 ? -39.936 -5.515 -4.613 1.00 91.81 678 PHE A C 1
ATOM 5349 O O . PHE A 1 678 ? -39.998 -6.508 -5.328 1.00 91.81 678 PHE A O 1
ATOM 5356 N N . GLN A 1 679 ? -40.905 -4.591 -4.600 1.00 91.69 679 GLN A N 1
ATOM 5357 C CA . GLN A 1 679 ? -42.117 -4.703 -5.424 1.00 91.69 679 GLN A CA 1
ATOM 5358 C C . GLN A 1 679 ? -41.794 -4.788 -6.922 1.00 91.69 679 GLN A C 1
ATOM 5360 O O . GLN A 1 679 ? -42.386 -5.598 -7.629 1.00 91.69 679 GLN A O 1
ATOM 5365 N N . ASN A 1 680 ? -40.853 -3.972 -7.408 1.00 93.25 680 ASN A N 1
ATOM 5366 C CA . ASN A 1 680 ? -40.436 -3.987 -8.810 1.00 93.25 680 ASN A CA 1
ATOM 5367 C C . ASN A 1 680 ? -39.801 -5.327 -9.198 1.00 93.25 680 ASN A C 1
ATOM 5369 O O . ASN A 1 680 ? -40.164 -5.886 -10.229 1.00 93.25 680 ASN A O 1
ATOM 5373 N N . ASN A 1 681 ? -38.901 -5.857 -8.367 1.00 94.88 681 ASN A N 1
ATOM 5374 C CA . ASN A 1 681 ? -38.250 -7.146 -8.606 1.00 94.88 681 ASN A CA 1
ATOM 5375 C C . ASN A 1 681 ? -39.251 -8.307 -8.537 1.00 94.88 681 ASN A C 1
ATOM 5377 O O . ASN A 1 681 ? -39.248 -9.189 -9.394 1.00 94.88 681 ASN A O 1
ATOM 5381 N N . TRP A 1 682 ? -40.167 -8.272 -7.569 1.00 94.44 682 TRP A N 1
ATOM 5382 C CA . TRP A 1 682 ? -41.235 -9.258 -7.452 1.00 94.44 682 TRP A CA 1
ATOM 5383 C C . TRP A 1 682 ? -42.164 -9.238 -8.664 1.00 94.44 682 TRP A C 1
ATOM 5385 O O . TRP A 1 682 ? -42.426 -10.279 -9.261 1.00 94.44 682 TRP A O 1
ATOM 5395 N N . ARG A 1 683 ? -42.604 -8.048 -9.082 1.00 94.31 683 ARG A N 1
ATOM 5396 C CA . ARG A 1 683 ? -43.420 -7.870 -10.282 1.00 94.31 683 ARG A CA 1
ATOM 5397 C C . ARG A 1 683 ? -42.691 -8.357 -11.534 1.00 94.31 683 ARG A C 1
ATOM 5399 O O . ARG A 1 683 ? -43.294 -9.053 -12.342 1.00 94.31 683 ARG A O 1
ATOM 5406 N N . PHE A 1 684 ? -41.406 -8.032 -11.680 1.00 95.44 684 PHE A N 1
ATOM 5407 C CA . PHE A 1 684 ? -40.581 -8.507 -12.792 1.00 95.44 684 PHE A CA 1
ATOM 5408 C C . PHE A 1 684 ? -40.568 -10.038 -12.856 1.00 95.44 684 PHE A C 1
ATOM 5410 O O . PHE A 1 684 ? -40.818 -10.612 -13.916 1.00 95.44 684 PHE A O 1
ATOM 5417 N N . TRP A 1 685 ? -40.359 -10.697 -11.714 1.00 95.38 685 TRP A N 1
ATOM 5418 C CA . TRP A 1 685 ? -40.411 -12.153 -11.620 1.00 95.38 685 TRP A CA 1
ATOM 5419 C C . TRP A 1 685 ? -41.802 -12.712 -11.942 1.00 95.38 685 TRP A C 1
ATOM 5421 O O . TRP A 1 685 ? -41.903 -13.675 -12.694 1.00 95.38 685 TRP A O 1
ATOM 5431 N N . GLN A 1 686 ? -42.882 -12.099 -11.451 1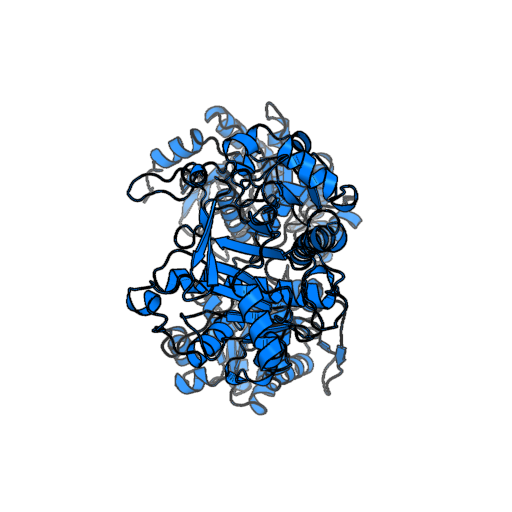.00 94.81 686 GLN A N 1
ATOM 5432 C CA . GLN A 1 686 ? -44.251 -12.525 -11.773 1.00 94.81 686 GLN A CA 1
ATOM 5433 C C . GLN A 1 686 ? -44.565 -12.410 -13.271 1.00 94.81 686 GLN A C 1
ATOM 5435 O O . GLN A 1 686 ? -45.254 -13.264 -13.824 1.00 94.81 686 GLN A O 1
ATOM 5440 N N . GLU A 1 687 ? -44.070 -11.360 -13.927 1.00 96.12 687 GLU A N 1
ATOM 5441 C CA . GLU A 1 687 ? -44.303 -11.114 -15.352 1.00 96.12 687 GLU A CA 1
ATOM 5442 C C . GLU A 1 687 ? -43.432 -12.001 -16.257 1.00 96.12 687 GLU A C 1
ATOM 5444 O O . GLU A 1 687 ? -43.860 -12.346 -17.358 1.00 96.12 687 GLU A O 1
ATOM 5449 N N . ARG A 1 688 ? -42.216 -12.368 -15.825 1.00 94.69 688 ARG A N 1
ATOM 5450 C CA . ARG A 1 688 ? -41.222 -13.051 -16.678 1.00 94.69 688 ARG A CA 1
ATOM 5451 C C . ARG A 1 688 ? -40.867 -14.475 -16.265 1.00 94.69 688 ARG A C 1
ATOM 5453 O O . ARG A 1 688 ? -40.262 -15.186 -17.059 1.00 94.69 688 ARG A O 1
ATOM 5460 N N . GLY A 1 689 ? -41.215 -14.896 -15.053 1.00 94.19 689 GLY A N 1
ATOM 5461 C CA . GLY A 1 689 ? -40.841 -16.198 -14.492 1.00 94.19 689 GLY A CA 1
ATOM 5462 C C . GLY A 1 689 ? -39.347 -16.350 -14.169 1.00 94.19 689 GLY A C 1
ATOM 5463 O O . GLY A 1 689 ? -38.899 -17.459 -13.898 1.00 94.19 689 GLY A O 1
ATOM 5464 N N . GLU A 1 690 ? -38.573 -15.262 -14.194 1.00 95.06 690 GLU A N 1
ATOM 5465 C CA . GLU A 1 690 ? -37.120 -15.231 -13.980 1.00 95.06 690 GLU A CA 1
ATOM 5466 C C . GLU A 1 690 ? -36.770 -14.095 -13.005 1.00 95.06 690 GLU A C 1
ATOM 5468 O O . GLU A 1 690 ? -37.417 -13.046 -13.009 1.00 95.06 690 GLU A O 1
ATOM 5473 N N . VAL A 1 691 ? -35.777 -14.303 -12.133 1.00 96.19 691 VAL A N 1
ATOM 5474 C CA . VAL A 1 691 ? -35.293 -13.249 -11.222 1.00 96.19 691 VAL A CA 1
ATOM 5475 C C . VAL A 1 691 ? -34.497 -12.190 -11.987 1.00 96.19 691 VAL A C 1
ATOM 5477 O O . VAL A 1 691 ? -33.878 -12.486 -13.009 1.00 96.19 691 VAL A O 1
ATOM 5480 N N . PHE A 1 692 ? -34.490 -10.951 -11.496 1.00 96.62 692 PHE A N 1
ATOM 5481 C CA . PHE A 1 692 ? -33.889 -9.833 -12.227 1.00 96.62 692 PHE A CA 1
ATOM 5482 C C . PHE A 1 692 ? -32.390 -10.013 -12.514 1.00 96.62 692 PHE A C 1
ATOM 5484 O O . PHE A 1 692 ? -31.955 -9.757 -13.635 1.00 96.62 692 PHE A O 1
ATOM 5491 N N . SER A 1 693 ? -31.593 -10.496 -11.558 1.00 96.44 693 SER A N 1
ATOM 5492 C CA . SER A 1 693 ? -30.173 -10.764 -11.821 1.00 96.44 693 SER A CA 1
ATOM 5493 C C . SER A 1 693 ? -29.952 -11.867 -12.844 1.00 96.44 693 SER A C 1
ATOM 5495 O O . SER A 1 693 ? -29.060 -11.723 -13.668 1.00 96.44 693 SER A O 1
ATOM 5497 N N . GLY A 1 694 ? -30.773 -12.921 -12.851 1.00 97.19 694 GLY A N 1
ATOM 5498 C CA . GLY A 1 694 ? -30.712 -13.986 -13.856 1.00 97.19 694 GLY A CA 1
ATOM 5499 C C . GLY A 1 694 ? -30.921 -13.438 -15.259 1.00 97.19 694 GLY A C 1
ATOM 5500 O O . GLY A 1 694 ? -30.096 -13.661 -16.147 1.00 97.19 694 GLY A O 1
ATOM 5501 N N . TYR A 1 695 ? -31.936 -12.585 -15.405 1.00 97.88 695 TYR A N 1
ATOM 5502 C CA . TYR A 1 695 ? -32.160 -11.853 -16.642 1.00 97.88 695 TYR A CA 1
ATOM 5503 C C . TYR A 1 695 ? -30.939 -11.002 -17.020 1.00 97.88 695 TYR A C 1
ATOM 5505 O O . TYR A 1 695 ? -30.496 -11.044 -18.163 1.00 97.88 695 TYR A O 1
ATOM 5513 N N . MET A 1 696 ? -30.349 -10.268 -16.071 1.00 98.06 696 MET A N 1
ATOM 5514 C CA . MET A 1 696 ? -29.168 -9.439 -16.332 1.00 98.06 696 MET A CA 1
ATOM 5515 C C . MET A 1 696 ? -27.928 -10.249 -16.717 1.00 98.06 696 MET A C 1
ATOM 5517 O O . MET A 1 696 ? -27.214 -9.850 -17.628 1.00 98.06 696 MET A O 1
ATOM 5521 N N . LEU A 1 697 ? -27.679 -11.390 -16.077 1.00 97.38 697 LEU A N 1
ATOM 5522 C CA . LEU A 1 697 ? -26.574 -12.289 -16.424 1.00 97.38 697 LEU A CA 1
ATOM 5523 C C . LEU A 1 697 ? -26.702 -12.817 -17.860 1.00 97.38 697 LEU A C 1
ATOM 5525 O O . LEU A 1 697 ? -25.693 -13.047 -18.520 1.00 97.38 697 LEU A O 1
ATOM 5529 N N . ARG A 1 698 ? -27.938 -13.013 -18.333 1.00 96.62 698 ARG A N 1
ATOM 5530 C CA . ARG A 1 698 ? -28.246 -13.544 -19.665 1.00 96.62 698 ARG A CA 1
ATOM 5531 C C . ARG A 1 698 ? -28.272 -12.473 -20.755 1.00 96.62 698 ARG A C 1
ATOM 5533 O O . ARG A 1 698 ? -27.838 -12.739 -21.870 1.00 96.62 698 ARG A O 1
ATOM 5540 N N . GLU A 1 699 ? -28.823 -11.302 -20.452 1.00 97.69 699 GLU A N 1
ATOM 5541 C CA . GLU A 1 699 ? -29.138 -10.262 -21.442 1.00 97.69 699 GLU A CA 1
ATOM 5542 C C . GLU A 1 699 ? -28.142 -9.101 -21.450 1.00 97.69 699 GLU A C 1
ATOM 5544 O O . GLU A 1 699 ? -28.089 -8.359 -22.431 1.00 97.69 699 GLU A O 1
ATOM 5549 N N . ASN A 1 700 ? -27.359 -8.894 -20.384 1.00 98.12 700 ASN A N 1
ATOM 5550 C CA . ASN A 1 700 ? -26.382 -7.811 -20.385 1.00 98.12 700 ASN A CA 1
ATOM 5551 C C . ASN A 1 700 ? -25.240 -8.141 -21.363 1.00 98.12 700 ASN A C 1
ATOM 5553 O O . ASN A 1 700 ? -24.615 -9.195 -21.222 1.00 98.12 700 ASN A O 1
ATOM 5557 N N . PRO A 1 701 ? -24.937 -7.265 -22.337 1.00 97.81 701 PRO A N 1
ATOM 5558 C CA . PRO A 1 701 ? -23.929 -7.556 -23.347 1.00 97.81 701 PRO A CA 1
ATOM 5559 C C . PRO A 1 701 ? -22.542 -7.802 -22.746 1.00 97.81 701 PRO A C 1
ATOM 5561 O O . PRO A 1 701 ? -22.116 -7.106 -21.820 1.00 97.81 701 PRO A O 1
ATOM 5564 N N . SER A 1 702 ? -21.818 -8.776 -23.299 1.00 96.12 702 SER A N 1
ATOM 5565 C CA . SER A 1 702 ? -20.498 -9.186 -22.802 1.00 96.12 702 SER A CA 1
ATOM 5566 C C . SER A 1 702 ? -19.452 -8.068 -22.854 1.00 96.12 702 SER A C 1
ATOM 5568 O O . SER A 1 702 ? -18.562 -8.015 -22.013 1.00 96.12 702 SER A O 1
ATOM 5570 N N . GLU A 1 703 ? -19.577 -7.129 -23.792 1.00 96.75 703 GLU A N 1
ATOM 5571 C CA . GLU A 1 703 ? -18.710 -5.956 -23.914 1.00 96.75 703 GLU A CA 1
ATOM 5572 C C . GLU A 1 703 ? -18.877 -4.948 -22.768 1.00 96.75 703 GLU A C 1
ATOM 5574 O O . GLU A 1 703 ? -18.037 -4.064 -22.602 1.00 96.75 703 GLU A O 1
ATOM 5579 N N . LEU A 1 704 ? -19.952 -5.069 -21.982 1.00 98.12 704 LEU A N 1
ATOM 5580 C CA . LEU A 1 704 ? -20.197 -4.258 -20.790 1.00 98.12 704 LEU A CA 1
ATOM 5581 C C . LEU A 1 704 ? -19.748 -4.952 -19.495 1.00 98.12 704 LEU A C 1
ATOM 5583 O O . LEU A 1 704 ? -19.931 -4.395 -18.408 1.00 98.12 704 LEU A O 1
ATOM 5587 N N . LEU A 1 705 ? -19.163 -6.150 -19.593 1.00 97.94 705 LEU A N 1
ATOM 5588 C CA . LEU A 1 705 ? -18.492 -6.799 -18.474 1.00 97.94 705 LEU A CA 1
ATOM 5589 C C . LEU A 1 705 ? -17.270 -5.972 -18.070 1.00 97.94 705 LEU A C 1
ATOM 5591 O O . LEU A 1 705 ? -16.401 -5.679 -18.892 1.00 97.94 705 LEU A O 1
ATOM 5595 N N . ILE A 1 706 ? -17.205 -5.619 -16.790 1.00 97.62 706 ILE A N 1
ATOM 5596 C CA . ILE A 1 706 ? -16.033 -4.973 -16.208 1.00 97.62 706 ILE A CA 1
ATOM 5597 C C . ILE A 1 706 ? -15.069 -6.057 -15.732 1.00 97.62 706 ILE A C 1
ATOM 5599 O O . ILE A 1 706 ? -13.933 -6.108 -16.193 1.00 97.62 706 ILE A O 1
ATOM 5603 N N . LYS A 1 707 ? -15.522 -6.935 -14.831 1.00 97.06 707 LYS A N 1
ATOM 5604 C CA . LYS A 1 707 ? -14.682 -7.978 -14.232 1.00 97.06 707 LYS A CA 1
ATOM 5605 C C . LYS A 1 707 ? -15.521 -9.161 -13.760 1.00 97.06 707 LYS A C 1
ATOM 5607 O O . LYS A 1 707 ? -16.637 -8.982 -13.271 1.00 97.06 707 LYS A O 1
ATOM 5612 N N . ASP A 1 708 ? -14.969 -10.358 -13.914 1.00 97.31 708 ASP A N 1
ATOM 5613 C CA . ASP A 1 708 ? -15.532 -11.611 -13.415 1.00 97.31 708 ASP A CA 1
ATOM 5614 C C . ASP A 1 708 ? -14.701 -12.089 -12.215 1.00 97.31 708 ASP A C 1
ATOM 5616 O O . ASP A 1 708 ? -13.488 -12.251 -12.326 1.00 97.31 708 ASP A O 1
ATOM 5620 N N . TYR A 1 709 ? -15.356 -12.288 -11.073 1.00 96.19 709 TYR A N 1
ATOM 5621 C CA . TYR A 1 709 ? -14.755 -12.725 -9.809 1.00 96.19 709 TYR A CA 1
ATOM 5622 C C . TYR A 1 709 ? -15.001 -14.217 -9.540 1.00 96.19 709 TYR A C 1
ATOM 5624 O O . TYR A 1 709 ? -15.002 -14.656 -8.393 1.00 96.19 709 TYR A O 1
ATOM 5632 N N . GLY A 1 710 ? -15.305 -15.002 -10.576 1.00 96.50 710 GLY A N 1
ATOM 5633 C CA . GLY A 1 710 ? -15.668 -16.412 -10.448 1.00 96.50 710 GLY A CA 1
ATOM 5634 C C . GLY A 1 710 ? -17.140 -16.579 -10.080 1.00 96.50 710 GLY A C 1
ATOM 5635 O O . GLY A 1 710 ? -17.926 -17.003 -10.923 1.00 96.50 710 GLY A O 1
ATOM 5636 N N . GLU A 1 711 ? -17.529 -16.199 -8.862 1.00 97.81 711 GLU A N 1
ATOM 5637 C CA . GLU A 1 711 ? -18.898 -16.356 -8.331 1.00 97.81 711 GLU A CA 1
ATOM 5638 C C . GLU A 1 711 ? -19.819 -15.150 -8.601 1.00 97.81 711 GLU A C 1
ATOM 5640 O O . GLU A 1 711 ? -21.047 -15.254 -8.528 1.00 97.81 711 GLU A O 1
ATOM 5645 N N . ALA A 1 712 ? -19.242 -13.993 -8.928 1.00 98.19 712 ALA A N 1
ATOM 5646 C CA . ALA A 1 712 ? -19.967 -12.755 -9.196 1.00 98.19 712 ALA A CA 1
ATOM 5647 C C . ALA A 1 712 ? -19.353 -11.996 -10.379 1.00 98.19 712 ALA A C 1
ATOM 5649 O O . ALA A 1 712 ? -18.168 -12.141 -10.667 1.00 98.19 712 ALA A O 1
ATOM 5650 N N . MET A 1 713 ? -20.147 -11.168 -11.059 1.00 98.19 713 MET A N 1
ATOM 5651 C CA . MET A 1 713 ? -19.690 -10.339 -12.180 1.00 98.19 713 MET A CA 1
ATOM 5652 C C . MET A 1 713 ? -20.044 -8.875 -11.965 1.00 98.19 713 MET A C 1
ATOM 5654 O O . MET A 1 713 ? -21.208 -8.548 -11.729 1.00 98.19 713 MET A O 1
ATOM 5658 N N . LEU A 1 714 ? -19.052 -7.994 -12.082 1.00 98.62 714 LEU A N 1
ATOM 5659 C CA . LEU A 1 714 ? -19.251 -6.549 -12.106 1.00 98.62 714 LEU A CA 1
ATOM 5660 C C . LEU A 1 714 ? -19.452 -6.102 -13.553 1.00 98.62 714 LEU A C 1
ATOM 5662 O O . LEU A 1 714 ? -18.622 -6.375 -14.421 1.00 98.62 714 LEU A O 1
ATOM 5666 N N . VAL A 1 715 ? -20.554 -5.410 -13.819 1.00 98.56 715 VAL A N 1
ATOM 5667 C CA . VAL A 1 715 ? -20.960 -4.991 -15.162 1.00 98.56 715 VAL A CA 1
ATOM 5668 C C . VAL A 1 715 ? -21.424 -3.541 -15.171 1.00 98.56 715 VAL A C 1
ATOM 5670 O O . VAL A 1 715 ? -21.938 -3.026 -14.176 1.00 98.56 715 VAL A O 1
ATOM 5673 N N . VAL A 1 716 ? -21.316 -2.888 -16.325 1.00 98.50 716 VAL A N 1
ATOM 5674 C CA . VAL A 1 716 ? -22.144 -1.716 -16.627 1.00 98.50 716 VAL A CA 1
ATOM 5675 C C . VAL A 1 716 ? -23.482 -2.233 -17.170 1.00 98.50 716 VAL A C 1
ATOM 5677 O O . VAL A 1 716 ? -23.481 -2.982 -18.148 1.00 98.50 716 VAL A O 1
ATOM 5680 N N . PRO A 1 717 ? -24.638 -1.880 -16.581 1.00 97.94 717 PRO A N 1
ATOM 5681 C CA . PRO A 1 717 ? -25.916 -2.257 -17.163 1.00 97.94 717 PRO A CA 1
ATOM 5682 C C . PRO A 1 717 ? -26.138 -1.517 -18.485 1.00 97.94 717 PRO A C 1
ATOM 5684 O O . PRO A 1 717 ? -25.911 -0.308 -18.575 1.00 97.94 717 PRO A O 1
ATOM 5687 N N . TYR A 1 718 ? -26.669 -2.203 -19.499 1.00 96.62 718 TYR A N 1
ATOM 5688 C CA . TYR A 1 718 ? -26.971 -1.587 -20.802 1.00 96.62 718 TYR A CA 1
ATOM 5689 C C . TYR A 1 718 ? -27.964 -0.408 -20.723 1.00 96.62 718 TYR A C 1
ATOM 5691 O O . TYR A 1 718 ? -28.025 0.416 -21.632 1.00 96.62 718 TYR A O 1
ATOM 5699 N N . PHE A 1 719 ? -28.719 -0.292 -19.625 1.00 95.38 719 PHE A N 1
ATOM 5700 C CA . PHE A 1 719 ? -29.620 0.825 -19.311 1.00 95.38 719 PHE A CA 1
ATOM 5701 C C . PHE A 1 719 ? -29.012 1.829 -18.313 1.00 95.38 719 PHE A C 1
ATOM 5703 O O . PHE A 1 719 ? -29.725 2.412 -17.493 1.00 95.38 719 PHE A O 1
ATOM 5710 N N . MET A 1 720 ? -27.692 2.028 -18.353 1.00 94.75 720 MET A N 1
ATOM 5711 C CA . MET A 1 720 ? -26.970 2.953 -17.480 1.00 94.75 720 MET A CA 1
ATOM 5712 C C . MET A 1 720 ? -27.624 4.349 -17.437 1.00 94.75 720 MET A C 1
ATOM 5714 O O . MET A 1 720 ? -27.664 5.071 -18.430 1.00 94.75 720 MET A O 1
ATOM 5718 N N . LYS A 1 721 ? -28.124 4.744 -16.259 1.00 91.12 721 LYS A N 1
ATOM 5719 C CA . LYS A 1 721 ? -28.843 6.014 -16.038 1.00 91.12 721 LYS A CA 1
ATOM 5720 C C . LYS A 1 721 ? -27.940 7.214 -15.745 1.00 91.12 721 LYS A C 1
ATOM 5722 O O . LYS A 1 721 ? -28.404 8.348 -15.781 1.00 91.12 721 LYS A O 1
ATOM 5727 N N . ARG A 1 722 ? -26.679 6.961 -15.401 1.00 92.69 722 ARG A N 1
ATOM 5728 C CA . ARG A 1 722 ? -25.635 7.958 -15.133 1.00 92.69 722 ARG A CA 1
ATOM 5729 C C . ARG A 1 722 ? -24.258 7.315 -15.326 1.00 92.69 722 ARG A C 1
ATOM 5731 O O . ARG A 1 722 ? -24.154 6.114 -15.070 1.00 92.69 722 ARG A O 1
ATOM 5738 N N . PRO A 1 723 ? -23.213 8.062 -15.724 1.00 94.06 723 PRO A N 1
ATOM 5739 C CA . PRO A 1 723 ? -21.868 7.523 -15.885 1.00 94.06 723 PRO A CA 1
ATOM 5740 C C . PRO A 1 723 ? -21.412 6.749 -14.648 1.00 94.06 723 PRO A C 1
ATOM 5742 O O . PRO A 1 723 ? -21.627 7.208 -13.524 1.00 94.06 723 PRO A O 1
ATOM 5745 N N . TYR A 1 724 ? -20.759 5.608 -14.872 1.00 94.25 724 TYR A N 1
ATOM 5746 C CA . TYR A 1 724 ? -20.213 4.721 -13.834 1.00 94.25 724 TYR A CA 1
ATOM 5747 C C . TYR A 1 724 ? -21.250 4.106 -12.886 1.00 94.25 724 TYR A C 1
ATOM 5749 O O . TYR A 1 724 ? -20.869 3.549 -11.861 1.00 94.25 724 TYR A O 1
ATOM 5757 N N . TYR A 1 725 ? -22.545 4.148 -13.220 1.00 96.25 725 TYR A N 1
ATOM 5758 C CA . TYR A 1 725 ? -23.490 3.225 -12.598 1.00 96.25 725 TYR A CA 1
ATOM 5759 C C . TYR A 1 725 ? -23.127 1.799 -13.012 1.00 96.25 725 TYR A C 1
ATOM 5761 O O . TYR A 1 725 ? -23.114 1.479 -14.200 1.00 96.25 725 TYR A O 1
ATOM 5769 N N . THR A 1 726 ? -22.833 0.961 -12.024 1.00 97.94 726 THR A N 1
ATOM 5770 C CA . THR A 1 726 ? -22.458 -0.439 -12.217 1.00 97.94 726 THR A CA 1
ATOM 5771 C C . THR A 1 726 ? -23.302 -1.357 -11.347 1.00 97.94 726 THR A C 1
ATOM 5773 O O . THR A 1 726 ? -23.917 -0.940 -10.359 1.00 97.94 726 THR A O 1
ATOM 5776 N N . MET A 1 727 ? -23.353 -2.624 -11.746 1.00 98.56 727 MET A N 1
ATOM 5777 C CA . MET A 1 727 ? -24.040 -3.687 -11.032 1.00 98.56 727 MET A CA 1
ATOM 5778 C C . MET A 1 727 ? -23.082 -4.841 -10.765 1.00 98.56 727 MET A C 1
ATOM 5780 O O . MET A 1 727 ? -22.390 -5.278 -11.678 1.00 98.56 727 MET A O 1
ATOM 5784 N N . LEU A 1 728 ? -23.077 -5.363 -9.541 1.00 98.69 728 LEU A N 1
ATOM 5785 C CA . LEU A 1 728 ? -22.427 -6.629 -9.209 1.00 98.69 728 LEU A CA 1
ATOM 5786 C C . LEU A 1 728 ? -23.500 -7.709 -9.098 1.00 98.69 728 LEU A C 1
ATOM 5788 O O . LEU A 1 728 ? -24.376 -7.637 -8.235 1.00 98.69 728 LEU A O 1
ATOM 5792 N N . LEU A 1 729 ? -23.448 -8.681 -10.000 1.00 98.50 729 LEU A N 1
ATOM 5793 C CA . LEU A 1 729 ? -24.430 -9.749 -10.149 1.00 98.50 729 LEU A CA 1
ATOM 5794 C C . LEU A 1 729 ? -23.851 -11.048 -9.589 1.00 98.50 729 LEU A C 1
ATOM 5796 O O . LEU A 1 729 ? -22.795 -11.486 -10.046 1.00 98.50 729 LEU A O 1
ATOM 5800 N N . LEU A 1 730 ? -24.534 -11.685 -8.639 1.00 98.19 730 LEU A N 1
ATOM 5801 C CA . LEU A 1 730 ? -24.168 -13.031 -8.202 1.00 98.19 730 LEU A CA 1
ATOM 5802 C C . LEU A 1 730 ? -24.611 -14.054 -9.255 1.00 98.19 730 LEU A C 1
ATOM 5804 O O . LEU A 1 730 ? -25.758 -14.015 -9.697 1.00 98.19 730 LEU A O 1
ATOM 5808 N N . LYS A 1 731 ? -23.732 -14.989 -9.634 1.00 97.62 731 LYS A N 1
ATOM 5809 C CA . LYS A 1 731 ? -24.042 -15.990 -10.669 1.00 97.62 731 LYS A CA 1
ATOM 5810 C C . LYS A 1 731 ? -25.050 -17.044 -10.207 1.00 97.62 731 LYS A C 1
ATOM 5812 O O . LYS A 1 731 ? -25.875 -17.486 -11.007 1.00 97.62 731 LYS A O 1
ATOM 5817 N N . ASP A 1 732 ? -25.017 -17.438 -8.933 1.00 96.38 732 ASP A N 1
ATOM 5818 C CA . ASP A 1 732 ? -26.020 -18.347 -8.365 1.00 96.38 732 ASP A CA 1
ATOM 5819 C C . ASP A 1 732 ? -27.333 -17.606 -8.075 1.00 96.38 732 ASP A C 1
ATOM 5821 O O . ASP A 1 732 ? -27.587 -17.103 -6.979 1.00 96.38 732 ASP A O 1
ATOM 5825 N N . THR A 1 733 ? -28.197 -17.569 -9.084 1.00 94.00 733 THR A N 1
ATOM 5826 C CA . THR A 1 733 ? -29.493 -16.873 -9.052 1.00 94.00 733 THR A CA 1
ATOM 5827 C C . THR A 1 733 ? -30.510 -17.470 -8.073 1.00 94.00 733 THR A C 1
ATOM 5829 O O . THR A 1 733 ? -31.546 -16.852 -7.817 1.00 94.00 733 THR A O 1
ATOM 5832 N N . ASN A 1 734 ? -30.228 -18.636 -7.476 1.00 91.00 734 ASN A N 1
ATOM 5833 C CA . ASN A 1 734 ? -31.074 -19.202 -6.422 1.00 91.00 734 ASN A CA 1
ATOM 5834 C C . ASN A 1 734 ? -30.910 -18.459 -5.092 1.00 91.00 734 ASN A C 1
ATOM 5836 O O . ASN A 1 734 ? -31.788 -18.540 -4.227 1.00 91.00 734 ASN A O 1
ATOM 5840 N N . LYS A 1 735 ? -29.799 -17.737 -4.916 1.00 92.62 735 LYS A N 1
ATOM 5841 C CA . LYS A 1 735 ? -29.536 -16.938 -3.722 1.00 92.62 735 LYS A CA 1
ATOM 5842 C C . LYS A 1 735 ? -30.269 -15.605 -3.830 1.00 92.62 735 LYS A C 1
ATOM 5844 O O . LYS A 1 735 ? -30.139 -14.865 -4.801 1.00 92.62 735 LYS A O 1
ATOM 5849 N N . GLN A 1 736 ? -31.047 -15.284 -2.811 1.00 92.06 736 GLN A N 1
ATOM 5850 C CA . GLN A 1 736 ? -31.837 -14.056 -2.712 1.00 92.06 736 GLN A CA 1
ATOM 5851 C C . GLN A 1 736 ? -31.362 -13.148 -1.581 1.00 92.06 736 GLN A C 1
ATOM 5853 O O . GLN A 1 736 ? -31.761 -11.991 -1.537 1.00 92.06 736 GLN A O 1
ATOM 5858 N N . TYR A 1 737 ? -30.526 -13.653 -0.676 1.00 95.50 737 TYR A N 1
ATOM 5859 C CA . TYR A 1 737 ? -30.136 -12.975 0.557 1.00 95.50 737 TYR A CA 1
ATOM 5860 C C . TYR A 1 737 ? -28.652 -13.212 0.862 1.00 95.50 737 TYR A C 1
ATOM 5862 O O . TYR A 1 737 ? -28.100 -14.241 0.463 1.00 95.50 737 TYR A O 1
ATOM 5870 N N . LEU A 1 738 ? -28.014 -12.286 1.585 1.00 97.12 738 LEU A N 1
ATOM 5871 C CA . LEU A 1 738 ? -26.592 -12.361 1.951 1.00 97.12 738 LEU A CA 1
ATOM 5872 C C . LEU A 1 738 ? -26.280 -13.602 2.792 1.00 97.12 738 LEU A C 1
ATOM 5874 O O . LEU A 1 738 ? -25.282 -14.277 2.559 1.00 97.12 738 LEU A O 1
ATOM 5878 N N . HIS A 1 739 ? -27.162 -13.959 3.726 1.00 95.81 739 HIS A N 1
ATOM 5879 C CA . HIS A 1 739 ? -26.975 -15.121 4.609 1.00 95.81 739 HIS A CA 1
ATOM 5880 C C . HIS A 1 739 ? -27.004 -16.487 3.918 1.00 95.81 739 HIS A C 1
ATOM 5882 O O . HIS A 1 739 ? -26.835 -17.519 4.562 1.00 95.81 739 HIS A O 1
ATOM 5888 N N . GLN A 1 740 ? -27.274 -16.520 2.616 1.00 96.12 740 GLN A N 1
ATOM 5889 C CA . GLN A 1 740 ? -27.281 -17.750 1.833 1.00 96.12 740 GLN A CA 1
ATOM 5890 C C . GLN A 1 740 ? -25.947 -17.990 1.115 1.00 96.12 740 GLN A C 1
ATOM 5892 O O . GLN A 1 740 ? -25.786 -19.049 0.498 1.00 96.12 740 GLN A O 1
ATOM 5897 N N . LEU A 1 741 ? -25.033 -17.018 1.150 1.00 97.81 741 LEU A N 1
ATOM 5898 C CA . LEU A 1 741 ? -23.762 -17.070 0.441 1.00 97.81 741 LEU A CA 1
ATOM 5899 C C . LEU A 1 741 ? -22.754 -17.976 1.147 1.00 97.81 741 LEU A C 1
ATOM 5901 O O . LEU A 1 741 ? -22.642 -17.979 2.370 1.00 97.81 741 LEU A O 1
ATOM 5905 N N . SER A 1 742 ? -22.011 -18.736 0.346 1.00 97.69 742 SER A N 1
ATOM 5906 C CA . SER A 1 742 ? -20.800 -19.438 0.792 1.00 97.69 742 SER A CA 1
ATOM 5907 C C . SER A 1 742 ? -19.616 -18.477 0.978 1.00 97.69 742 SER A C 1
ATOM 5909 O O . SER A 1 742 ? -19.665 -17.341 0.510 1.00 97.69 742 SER A O 1
ATOM 5911 N N . ASP A 1 743 ? -18.520 -18.949 1.578 1.00 95.31 743 ASP A N 1
ATOM 5912 C CA . ASP A 1 743 ? -17.295 -18.154 1.744 1.00 95.31 743 ASP A CA 1
ATOM 5913 C C . ASP A 1 743 ? -16.713 -17.659 0.409 1.00 95.31 743 ASP A C 1
ATOM 5915 O O . ASP A 1 743 ? -16.436 -16.470 0.281 1.00 95.31 743 ASP A O 1
ATOM 5919 N N . ALA A 1 744 ? -16.637 -18.513 -0.618 1.00 95.56 744 ALA A N 1
ATOM 5920 C CA . ALA A 1 744 ? -16.159 -18.112 -1.947 1.00 95.56 744 ALA A CA 1
ATOM 5921 C C . ALA A 1 744 ? -17.051 -17.031 -2.590 1.00 95.56 744 ALA A C 1
ATOM 5923 O O . ALA A 1 744 ? -16.573 -16.096 -3.231 1.00 95.56 744 ALA A O 1
ATOM 5924 N N . GLN A 1 745 ? -18.366 -17.124 -2.378 1.00 98.25 745 GLN A N 1
ATOM 5925 C CA . GLN A 1 745 ? -19.320 -16.128 -2.869 1.00 98.25 745 GLN A CA 1
ATOM 5926 C C . GLN A 1 745 ? -19.206 -14.805 -2.105 1.00 98.25 745 GLN A C 1
ATOM 5928 O O . GLN A 1 745 ? -19.306 -13.740 -2.712 1.00 98.25 745 GLN A O 1
ATOM 5933 N N . LEU A 1 746 ? -18.979 -14.853 -0.789 1.00 98.00 746 LEU A N 1
ATOM 5934 C CA . LEU A 1 746 ? -18.721 -13.665 0.027 1.00 98.00 746 LEU A CA 1
ATOM 5935 C C . LEU A 1 746 ? -17.426 -12.973 -0.405 1.00 98.00 746 LEU A C 1
ATOM 5937 O O . LEU A 1 746 ? -17.409 -11.754 -0.560 1.00 98.00 746 LEU A O 1
ATOM 5941 N N . GLU A 1 747 ? -16.364 -13.731 -0.657 1.00 96.88 747 GLU A N 1
ATOM 5942 C CA . GLU A 1 747 ? -15.102 -13.197 -1.163 1.00 96.88 747 GLU A CA 1
ATOM 5943 C C . GLU A 1 747 ? -15.287 -12.509 -2.525 1.00 96.88 747 GLU A C 1
ATOM 5945 O O . GLU A 1 747 ? -14.931 -11.342 -2.692 1.00 96.88 747 GLU A O 1
ATOM 5950 N N . ALA A 1 748 ? -15.958 -13.163 -3.479 1.00 97.88 748 ALA A N 1
ATOM 5951 C CA . ALA A 1 748 ? -16.246 -12.571 -4.785 1.00 97.88 748 ALA A CA 1
ATOM 5952 C C . ALA A 1 748 ? -17.096 -11.292 -4.681 1.00 97.88 748 ALA A C 1
ATOM 5954 O O . ALA A 1 748 ? -16.812 -10.291 -5.344 1.00 97.88 748 ALA A O 1
ATOM 5955 N N . VAL A 1 749 ? -18.123 -11.294 -3.824 1.00 98.19 749 VAL A N 1
ATOM 5956 C CA . VAL A 1 749 ? -18.972 -10.118 -3.594 1.00 98.19 749 VAL A CA 1
ATOM 5957 C C . VAL A 1 749 ? -18.174 -8.971 -2.972 1.00 98.19 749 VAL A C 1
ATOM 5959 O O . VAL A 1 749 ? -18.290 -7.827 -3.414 1.00 98.19 749 VAL A O 1
ATOM 5962 N N . THR A 1 750 ? -17.349 -9.256 -1.967 1.00 97.62 750 THR A N 1
ATOM 5963 C CA . THR A 1 750 ? -16.546 -8.235 -1.278 1.00 97.62 750 THR A CA 1
ATOM 5964 C C . THR A 1 750 ? -15.420 -7.680 -2.150 1.00 97.62 750 THR A C 1
ATOM 5966 O O . THR A 1 750 ? -15.111 -6.491 -2.048 1.00 97.62 750 THR A O 1
ATOM 5969 N N . ASN A 1 751 ? -14.856 -8.482 -3.057 1.00 96.50 751 ASN A N 1
ATOM 5970 C CA . ASN A 1 751 ? -13.941 -8.022 -4.105 1.00 96.50 751 ASN A CA 1
ATOM 5971 C C . ASN A 1 751 ? -14.643 -7.126 -5.130 1.00 96.50 751 ASN A C 1
ATOM 5973 O O . ASN A 1 751 ? -14.127 -6.059 -5.458 1.00 96.50 751 ASN A O 1
ATOM 5977 N N . GLY A 1 752 ? -15.859 -7.477 -5.554 1.00 97.81 752 GLY A N 1
ATOM 5978 C CA . GLY A 1 752 ? -16.657 -6.606 -6.417 1.00 97.81 752 GLY A CA 1
ATOM 5979 C C . GLY A 1 752 ? -17.024 -5.268 -5.761 1.00 97.81 752 GLY A C 1
ATOM 5980 O O . GLY A 1 752 ? -16.963 -4.231 -6.418 1.00 97.81 752 GLY A O 1
ATOM 5981 N N . TRP A 1 753 ? -17.361 -5.262 -4.464 1.00 98.00 753 TRP A N 1
ATOM 5982 C CA . TRP A 1 753 ? -17.571 -4.023 -3.699 1.00 98.00 753 TRP A CA 1
ATOM 5983 C C . TRP A 1 753 ? -16.302 -3.173 -3.623 1.00 98.00 753 TRP A C 1
ATOM 5985 O O . TRP A 1 753 ? -16.364 -1.970 -3.872 1.00 98.00 753 TRP A O 1
ATOM 5995 N N . HIS A 1 754 ? -15.167 -3.793 -3.303 1.00 95.62 754 HIS A N 1
ATOM 5996 C CA . HIS A 1 754 ? -13.871 -3.125 -3.214 1.00 95.62 754 HIS A CA 1
ATOM 5997 C C . HIS A 1 754 ? -13.498 -2.422 -4.522 1.00 95.62 754 HIS A C 1
ATOM 5999 O O . HIS A 1 754 ? -13.313 -1.204 -4.528 1.00 95.62 754 HIS A O 1
ATOM 6005 N N . ASP A 1 755 ? -13.481 -3.162 -5.633 1.00 94.94 755 ASP A N 1
ATOM 6006 C CA . ASP A 1 755 ? -13.105 -2.639 -6.949 1.00 94.94 755 ASP A CA 1
ATOM 6007 C C . ASP A 1 755 ? -14.065 -1.536 -7.411 1.00 94.94 755 ASP A C 1
ATOM 6009 O O . ASP A 1 755 ? -13.635 -0.483 -7.889 1.00 94.94 755 ASP A O 1
ATOM 6013 N N . ALA A 1 756 ? -15.377 -1.737 -7.234 1.00 96.81 756 ALA A N 1
ATOM 6014 C CA . ALA A 1 756 ? -16.366 -0.748 -7.639 1.00 96.81 756 ALA A CA 1
ATOM 6015 C C . ALA A 1 756 ? -16.214 0.567 -6.858 1.00 96.81 756 ALA A C 1
ATOM 6017 O O . ALA A 1 756 ? -16.243 1.645 -7.455 1.00 96.81 756 ALA A O 1
ATOM 6018 N N . ILE A 1 757 ? -16.020 0.499 -5.535 1.00 95.00 757 ILE A N 1
ATOM 6019 C CA . ILE A 1 757 ? -15.842 1.691 -4.695 1.00 95.00 757 ILE A CA 1
ATOM 6020 C C . ILE A 1 757 ? -14.522 2.383 -5.009 1.00 95.00 757 ILE A C 1
ATOM 6022 O O . ILE A 1 757 ? -14.511 3.599 -5.203 1.00 95.00 757 ILE A O 1
ATOM 6026 N N . ARG A 1 758 ? -13.425 1.628 -5.111 1.00 86.06 758 ARG A N 1
ATOM 6027 C CA . ARG A 1 758 ? -12.107 2.173 -5.443 1.00 86.06 758 ARG A CA 1
ATOM 6028 C C . ARG A 1 758 ? -12.132 2.913 -6.779 1.00 86.06 758 ARG A C 1
ATOM 6030 O O . ARG A 1 758 ? -11.691 4.058 -6.854 1.00 86.06 758 ARG A O 1
ATOM 6037 N N . ALA A 1 759 ? -12.727 2.318 -7.810 1.00 85.19 759 ALA A N 1
ATOM 6038 C CA . ALA A 1 759 ? -12.861 2.965 -9.109 1.00 85.19 759 ALA A CA 1
ATOM 6039 C C . ALA A 1 759 ? -13.710 4.246 -9.044 1.00 85.19 759 ALA A C 1
ATOM 6041 O O . ALA A 1 759 ? -13.322 5.262 -9.622 1.00 85.19 759 ALA A O 1
ATOM 6042 N N . MET A 1 760 ? -14.823 4.253 -8.297 1.00 89.06 760 MET A N 1
ATOM 6043 C CA . MET A 1 760 ? -15.606 5.478 -8.081 1.00 89.06 760 MET A CA 1
ATOM 6044 C C . MET A 1 760 ? -14.768 6.574 -7.403 1.00 89.06 760 MET A C 1
ATOM 6046 O O . MET A 1 760 ? -14.793 7.721 -7.849 1.00 89.06 760 MET A O 1
ATOM 6050 N N . LEU A 1 761 ? -13.985 6.233 -6.376 1.00 80.25 761 LEU A N 1
ATOM 6051 C CA . LEU A 1 761 ? -13.116 7.182 -5.671 1.00 80.25 761 LEU A CA 1
ATOM 6052 C C . LEU A 1 761 ? -12.001 7.751 -6.563 1.00 80.25 761 LEU A C 1
ATOM 6054 O O . LEU A 1 761 ? -11.644 8.916 -6.410 1.00 80.25 761 LEU A O 1
ATOM 6058 N N . ILE A 1 762 ? -11.503 6.978 -7.531 1.00 75.69 762 ILE A N 1
ATOM 6059 C CA . ILE A 1 762 ? -10.521 7.437 -8.527 1.00 75.69 762 ILE A CA 1
ATOM 6060 C C . ILE A 1 762 ? -11.172 8.353 -9.574 1.00 75.69 762 ILE A C 1
ATOM 6062 O O . ILE A 1 762 ? -10.592 9.362 -9.979 1.00 75.69 762 ILE A O 1
ATOM 6066 N N . VAL A 1 763 ? -12.369 8.001 -10.048 1.00 80.38 763 VAL A N 1
ATOM 6067 C CA . VAL A 1 763 ? -13.049 8.700 -11.150 1.00 80.38 763 VAL A CA 1
ATOM 6068 C C . VAL A 1 763 ? -13.596 10.052 -10.722 1.00 80.38 763 VAL A C 1
ATOM 6070 O O . VAL A 1 763 ? -13.484 11.023 -11.470 1.00 80.38 763 VAL A O 1
ATOM 6073 N N . MET A 1 764 ? -14.219 10.129 -9.545 1.00 80.06 764 MET A N 1
ATOM 6074 C CA . MET A 1 764 ? -14.982 11.314 -9.149 1.00 80.06 764 MET A CA 1
ATOM 6075 C C . MET A 1 764 ? -14.141 12.605 -9.105 1.00 80.06 764 MET A C 1
ATOM 6077 O O . MET A 1 764 ? -14.565 13.588 -9.722 1.00 80.06 764 MET A O 1
ATOM 6081 N N . PRO A 1 765 ? -12.930 12.622 -8.510 1.00 65.56 765 PRO A N 1
ATOM 6082 C CA . PRO A 1 765 ? -12.069 13.803 -8.536 1.00 65.56 765 PRO A CA 1
ATOM 6083 C C . PRO A 1 765 ? -11.640 14.199 -9.954 1.00 65.56 765 PRO A C 1
ATOM 6085 O O . PRO A 1 765 ? -11.608 15.385 -10.275 1.00 65.56 765 PRO A O 1
ATOM 6088 N N . LYS A 1 766 ? -11.374 13.220 -10.833 1.00 71.44 766 LYS A N 1
ATOM 6089 C CA . LYS A 1 766 ? -10.951 13.463 -12.226 1.00 71.44 766 LYS A CA 1
ATOM 6090 C C . LYS A 1 766 ? -12.022 14.170 -13.057 1.00 71.44 766 LYS A C 1
ATOM 6092 O O . LYS A 1 766 ? -11.688 14.899 -13.984 1.00 71.44 766 LYS A O 1
ATOM 6097 N N . ILE A 1 767 ? -13.298 13.990 -12.716 1.00 77.50 767 ILE A N 1
ATOM 6098 C CA . ILE A 1 767 ? -14.419 14.703 -13.351 1.00 77.50 767 ILE A CA 1
ATOM 6099 C C . ILE A 1 767 ? -14.820 15.981 -12.591 1.00 77.50 767 ILE A C 1
ATOM 6101 O O . ILE A 1 767 ? -15.899 16.523 -12.824 1.00 77.50 767 ILE A O 1
ATOM 6105 N N . GLY A 1 768 ? -13.972 16.457 -11.670 1.00 67.50 768 GLY A N 1
ATOM 6106 C CA . GLY A 1 768 ? -14.178 17.696 -10.917 1.00 67.50 768 GLY A CA 1
ATOM 6107 C C . GLY A 1 768 ? -15.258 17.606 -9.837 1.00 67.50 768 GLY A C 1
ATOM 6108 O O . GLY A 1 768 ? -15.848 18.625 -9.481 1.00 67.50 768 GLY A O 1
ATOM 6109 N N . ARG 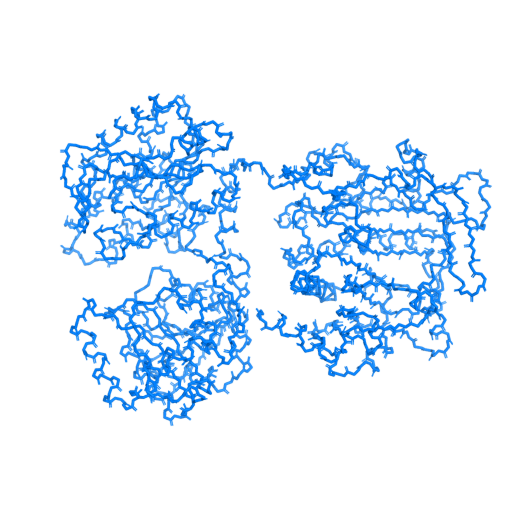A 1 769 ? -15.558 16.404 -9.327 1.00 75.69 769 ARG A N 1
ATOM 6110 C CA . ARG A 1 769 ? -16.602 16.179 -8.318 1.00 75.69 769 ARG A CA 1
ATOM 6111 C C . ARG A 1 769 ? -16.025 15.593 -7.034 1.00 75.69 769 ARG A C 1
ATOM 6113 O O . ARG A 1 769 ? -15.162 14.721 -7.057 1.00 75.69 769 ARG A O 1
ATOM 6120 N N . ALA A 1 770 ? -16.552 16.043 -5.897 1.00 73.69 770 ALA A N 1
ATOM 6121 C CA . ALA A 1 770 ? -16.271 15.405 -4.616 1.00 73.69 770 ALA A CA 1
ATOM 6122 C C . ALA A 1 770 ? -16.817 13.970 -4.608 1.00 73.69 770 ALA A C 1
ATOM 6124 O O . ALA A 1 770 ? -17.881 13.708 -5.172 1.00 73.69 770 ALA A O 1
ATOM 6125 N N . ALA A 1 771 ? -16.104 13.057 -3.948 1.00 77.69 771 ALA A N 1
ATOM 6126 C CA . ALA A 1 771 ? -16.520 11.668 -3.830 1.00 77.69 771 ALA A CA 1
ATOM 6127 C C . ALA A 1 771 ? -17.883 11.559 -3.129 1.00 77.69 771 ALA A C 1
ATOM 6129 O O . ALA A 1 771 ? -18.047 11.952 -1.973 1.00 77.69 771 ALA A O 1
ATOM 6130 N N . ALA A 1 772 ? -18.869 11.035 -3.852 1.00 86.06 772 ALA A N 1
ATOM 6131 C CA . ALA A 1 772 ? -20.221 10.832 -3.373 1.00 86.06 772 ALA A CA 1
ATOM 6132 C C . ALA A 1 772 ? -20.906 9.686 -4.133 1.00 86.06 772 ALA A C 1
ATOM 6134 O O . ALA A 1 772 ? -21.031 9.739 -5.356 1.00 86.06 772 ALA A O 1
ATOM 6135 N N . TYR A 1 773 ? -21.362 8.652 -3.432 1.00 94.31 773 TYR A N 1
ATOM 6136 C CA . TYR A 1 773 ? -22.013 7.494 -4.050 1.00 94.31 773 TYR A CA 1
ATOM 6137 C C . TYR A 1 773 ? -22.991 6.788 -3.107 1.00 94.31 773 TYR A C 1
ATOM 6139 O O . TYR A 1 773 ? -22.847 6.821 -1.880 1.00 94.31 773 TYR A O 1
ATOM 6147 N N . ASN A 1 774 ? -23.973 6.106 -3.696 1.00 96.75 774 ASN A N 1
ATOM 6148 C CA . ASN A 1 774 ? -24.804 5.140 -2.986 1.00 96.75 774 ASN A CA 1
ATOM 6149 C C . ASN A 1 774 ? -24.439 3.714 -3.400 1.00 96.75 774 ASN A C 1
ATOM 6151 O O . ASN A 1 774 ? -24.130 3.466 -4.564 1.00 96.75 774 ASN A O 1
ATOM 6155 N N . ILE A 1 775 ? -24.541 2.777 -2.463 1.00 97.81 775 ILE A N 1
ATOM 6156 C CA . ILE A 1 775 ? -24.559 1.342 -2.757 1.00 97.81 775 ILE A CA 1
ATOM 6157 C C . ILE A 1 775 ? -25.886 0.791 -2.272 1.00 97.81 775 ILE A C 1
ATOM 6159 O O . ILE A 1 775 ? -26.302 1.100 -1.155 1.00 97.81 775 ILE A O 1
ATOM 6163 N N . ILE A 1 776 ? -26.553 -0.002 -3.101 1.00 97.12 776 ILE A N 1
ATOM 6164 C CA . ILE A 1 776 ? -27.830 -0.628 -2.759 1.00 97.12 776 ILE A CA 1
ATOM 6165 C C . ILE A 1 776 ? -27.689 -2.133 -2.931 1.00 97.12 776 ILE A C 1
ATOM 6167 O O . ILE A 1 776 ? -27.410 -2.606 -4.033 1.00 97.12 776 ILE A O 1
ATOM 6171 N N . THR A 1 777 ? -27.929 -2.880 -1.857 1.00 97.38 777 THR A N 1
ATOM 6172 C CA . THR A 1 777 ? -28.074 -4.334 -1.913 1.00 97.38 777 THR A CA 1
ATOM 6173 C C . THR A 1 777 ? -29.505 -4.662 -2.306 1.00 97.38 777 THR A C 1
ATOM 6175 O O . THR A 1 777 ? -30.450 -4.327 -1.592 1.00 97.38 777 THR A O 1
ATOM 6178 N N . SER A 1 778 ? -29.671 -5.318 -3.448 1.00 95.50 778 SER A N 1
ATOM 6179 C CA . SER A 1 778 ? -30.958 -5.815 -3.919 1.00 95.50 778 SER A CA 1
ATOM 6180 C C . SER A 1 778 ? -31.081 -7.300 -3.597 1.00 95.50 778 SER A C 1
ATOM 6182 O O . SER A 1 778 ? -30.792 -8.176 -4.412 1.00 95.50 778 SER A O 1
ATOM 6184 N N . ASN A 1 779 ? -31.496 -7.553 -2.363 1.00 93.38 779 ASN A N 1
ATOM 6185 C CA . ASN A 1 779 ? -31.899 -8.846 -1.829 1.00 93.38 779 ASN A CA 1
ATOM 6186 C C . ASN A 1 779 ? -33.432 -9.019 -1.913 1.00 93.38 779 ASN A C 1
ATOM 6188 O O . ASN A 1 779 ? -34.170 -8.108 -2.299 1.00 93.38 779 ASN A O 1
ATOM 6192 N N . GLY A 1 780 ? -33.925 -10.199 -1.545 1.00 91.38 780 GLY A N 1
ATOM 6193 C CA . GLY A 1 780 ? -35.352 -10.460 -1.405 1.00 91.38 780 GLY A CA 1
ATOM 6194 C C . GLY A 1 780 ? -36.086 -10.927 -2.669 1.00 91.38 780 GLY A C 1
ATOM 6195 O O . GLY A 1 780 ? -35.468 -11.375 -3.643 1.00 91.38 780 GLY A O 1
ATOM 6196 N N . PRO A 1 781 ? -37.431 -10.867 -2.648 1.00 89.69 781 PRO A N 1
ATOM 6197 C CA . PRO A 1 781 ? -38.282 -11.566 -3.602 1.00 89.69 781 PRO A CA 1
ATOM 6198 C C . PRO A 1 781 ? -38.096 -11.054 -5.033 1.00 89.69 781 PRO A C 1
ATOM 6200 O O . PRO A 1 781 ? -38.176 -9.855 -5.300 1.00 89.69 781 PRO A O 1
ATOM 6203 N N . GLY A 1 782 ? -37.869 -11.980 -5.967 1.00 91.44 782 GLY A N 1
ATOM 6204 C CA . GLY A 1 782 ? -37.739 -11.697 -7.402 1.00 91.44 782 GLY A CA 1
ATOM 6205 C C . GLY A 1 782 ? -36.425 -11.028 -7.832 1.00 91.44 782 GLY A C 1
ATOM 6206 O O . GLY A 1 782 ? -36.218 -10.825 -9.027 1.00 91.44 782 GLY A O 1
ATOM 6207 N N . ALA A 1 783 ? -35.524 -10.699 -6.899 1.00 92.62 783 ALA A N 1
ATOM 6208 C CA . ALA A 1 783 ? -34.272 -10.007 -7.210 1.00 92.62 783 ALA A CA 1
ATOM 6209 C C . ALA A 1 783 ? -33.210 -10.953 -7.795 1.00 92.62 783 ALA A C 1
ATOM 6211 O O . ALA A 1 783 ? -32.693 -10.686 -8.877 1.00 92.62 783 ALA A O 1
ATOM 6212 N N . GLY A 1 784 ? -32.925 -12.057 -7.087 1.00 92.12 784 GLY A N 1
ATOM 6213 C CA . GLY A 1 784 ? -31.717 -12.875 -7.265 1.00 92.12 784 GLY A CA 1
ATOM 6214 C C . GLY A 1 784 ? -30.489 -12.025 -6.933 1.00 92.12 784 GLY A C 1
ATOM 6215 O O . GLY A 1 784 ? -30.138 -11.157 -7.709 1.00 92.12 784 GLY A O 1
ATOM 6216 N N . LEU A 1 785 ? -29.888 -12.189 -5.764 1.00 96.12 785 LEU A N 1
ATOM 6217 C CA . LEU A 1 785 ? -29.019 -11.196 -5.119 1.00 96.12 785 LEU A CA 1
ATOM 6218 C C . LEU A 1 785 ? -28.078 -10.414 -6.069 1.00 96.12 785 LEU A C 1
ATOM 6220 O O . LEU A 1 785 ? -27.250 -10.993 -6.774 1.00 96.12 785 LEU A O 1
ATOM 6224 N N . TYR A 1 786 ? -28.173 -9.082 -6.044 1.00 97.88 786 TYR A N 1
ATOM 6225 C CA . TYR A 1 786 ? -27.262 -8.190 -6.767 1.00 97.88 786 TYR A CA 1
ATOM 6226 C C . TYR A 1 786 ? -27.039 -6.871 -6.023 1.00 97.88 786 TYR A C 1
ATOM 6228 O O . TYR A 1 786 ? -27.781 -6.522 -5.104 1.00 97.88 786 TYR A O 1
ATOM 6236 N N . PHE A 1 787 ? -26.027 -6.117 -6.444 1.00 98.44 787 PHE A N 1
ATOM 6237 C CA . PHE A 1 787 ? -25.649 -4.838 -5.845 1.00 98.44 787 PHE A CA 1
ATOM 6238 C C . PHE A 1 787 ? -25.561 -3.758 -6.911 1.00 98.44 787 PHE A C 1
ATOM 6240 O O . PHE A 1 787 ? -25.102 -4.019 -8.019 1.00 98.44 787 PHE A O 1
ATOM 6247 N N . GLU A 1 788 ? -25.985 -2.547 -6.579 1.00 98.06 788 GLU A N 1
ATOM 6248 C CA . GLU A 1 788 ? -25.905 -1.384 -7.461 1.00 98.06 788 GLU A CA 1
ATOM 6249 C C . GLU A 1 788 ? -24.981 -0.334 -6.859 1.00 98.06 788 GLU A C 1
ATOM 6251 O O . GLU A 1 788 ? -25.175 0.059 -5.708 1.00 98.06 788 GLU A O 1
ATOM 6256 N N . PHE A 1 789 ? -24.037 0.165 -7.654 1.00 98.12 789 PHE A N 1
ATOM 6257 C CA . PHE A 1 789 ? -23.136 1.253 -7.283 1.00 98.12 789 PHE A CA 1
ATOM 6258 C C . PHE A 1 789 ? -23.522 2.498 -8.072 1.00 98.12 789 PHE A C 1
ATOM 6260 O O . PHE A 1 789 ? -23.540 2.497 -9.301 1.00 98.12 789 PHE A O 1
ATOM 6267 N N . LEU A 1 790 ? -23.893 3.557 -7.361 1.00 96.19 790 LEU A N 1
ATOM 6268 C CA . LEU A 1 790 ? -24.550 4.735 -7.916 1.00 96.19 790 LEU A CA 1
ATOM 6269 C C . LEU A 1 790 ? -23.734 5.987 -7.566 1.00 96.19 790 LEU A C 1
ATOM 6271 O O . LEU A 1 790 ? -24.094 6.704 -6.626 1.00 96.19 790 LEU A O 1
ATOM 6275 N N . PRO A 1 791 ? -22.638 6.276 -8.288 1.00 94.69 791 PRO A N 1
ATOM 6276 C CA . PRO A 1 791 ? -21.857 7.479 -8.043 1.00 94.69 791 PRO A CA 1
ATOM 6277 C C . PRO A 1 791 ? -22.612 8.731 -8.503 1.00 94.69 791 PRO A C 1
ATOM 6279 O O . PRO A 1 791 ? -23.381 8.717 -9.470 1.00 94.69 791 PRO A O 1
ATOM 6282 N N . TYR A 1 792 ? -22.396 9.845 -7.808 1.00 91.56 792 TYR A N 1
ATOM 6283 C CA . TYR A 1 792 ? -22.992 11.143 -8.118 1.00 91.56 792 TYR A CA 1
ATOM 6284 C C . TYR A 1 792 ? -22.208 11.863 -9.223 1.00 91.56 792 TYR A C 1
ATOM 6286 O O . TYR A 1 792 ? -21.617 12.922 -9.023 1.00 91.56 792 TYR A O 1
ATOM 6294 N N . THR A 1 793 ? -22.142 11.243 -10.399 1.00 89.56 793 THR A N 1
ATOM 6295 C CA . THR A 1 793 ? -21.336 11.712 -11.541 1.00 89.56 793 THR A CA 1
ATOM 6296 C C . THR A 1 793 ? -21.999 12.826 -12.341 1.00 89.56 793 THR A C 1
ATOM 6298 O O . THR A 1 793 ? -21.315 13.579 -13.028 1.00 89.56 793 THR A O 1
ATOM 6301 N N . GLN A 1 794 ? -23.317 12.966 -12.224 1.00 88.00 794 GLN A N 1
ATOM 6302 C CA . GLN A 1 794 ? -24.101 14.025 -12.849 1.00 88.00 794 GLN A CA 1
ATOM 6303 C C . GLN A 1 794 ? -25.275 14.425 -11.951 1.00 88.00 794 GLN A C 1
ATOM 6305 O O . GLN A 1 794 ? -25.766 13.614 -11.161 1.00 88.00 794 GLN A O 1
ATOM 6310 N N . GLU A 1 795 ? -25.740 15.663 -12.110 1.00 84.31 795 GLU A N 1
ATOM 6311 C CA . GLU A 1 795 ? -26.962 16.145 -11.462 1.00 84.31 795 GLU A CA 1
ATOM 6312 C C . GLU A 1 795 ? -28.200 15.438 -12.037 1.00 84.31 795 GLU A C 1
ATOM 6314 O O . GLU A 1 795 ? -28.241 15.090 -13.220 1.00 84.31 795 GLU A O 1
ATOM 6319 N N . THR A 1 796 ? -29.236 15.270 -11.217 1.00 80.75 796 THR A N 1
ATOM 6320 C CA . THR A 1 796 ? -30.575 14.884 -11.686 1.00 80.75 796 THR A CA 1
ATOM 6321 C C . THR A 1 796 ? -31.424 16.133 -11.894 1.00 80.75 796 THR A C 1
ATOM 6323 O O . THR A 1 796 ? -31.645 16.883 -10.943 1.00 80.75 796 THR A O 1
ATOM 6326 N N . GLY A 1 797 ? -31.897 16.362 -13.120 1.00 83.44 797 GLY A N 1
ATOM 6327 C CA . GLY A 1 797 ? -32.705 17.522 -13.479 1.00 83.44 797 GLY A CA 1
ATOM 6328 C C . GLY A 1 797 ? -34.204 17.226 -13.519 1.00 83.44 797 GLY A C 1
ATOM 6329 O O . GLY A 1 797 ? -34.676 16.157 -13.136 1.00 83.44 797 GLY A O 1
ATOM 6330 N N . GLY A 1 798 ? -34.978 18.198 -14.013 1.00 84.19 798 GLY A N 1
ATOM 6331 C CA . GLY A 1 798 ? -36.434 18.072 -14.135 1.00 84.19 798 GLY A CA 1
ATOM 6332 C C . GLY A 1 798 ? -36.892 16.985 -15.115 1.00 84.19 798 GLY A C 1
ATOM 6333 O O . GLY A 1 798 ? -37.997 16.477 -14.965 1.00 84.19 798 GLY A O 1
ATOM 6334 N N . LEU A 1 799 ? -36.059 16.595 -16.087 1.00 86.25 799 LEU A N 1
ATOM 6335 C CA . LEU A 1 799 ? -36.384 15.521 -17.028 1.00 86.25 799 LEU A CA 1
ATOM 6336 C C . LEU A 1 799 ? -36.364 14.148 -16.337 1.00 86.25 799 LEU A C 1
ATOM 6338 O O . LEU A 1 799 ? -37.302 13.369 -16.501 1.00 86.25 799 LEU A O 1
ATOM 6342 N N . GLU A 1 800 ? -35.358 13.899 -15.495 1.00 86.94 800 GLU A N 1
ATOM 6343 C CA . GLU A 1 800 ? -35.252 12.685 -14.677 1.00 86.94 800 GLU A CA 1
ATOM 6344 C C . GLU A 1 800 ? -36.444 12.533 -13.725 1.00 86.94 800 GLU A C 1
ATOM 6346 O O . GLU A 1 800 ? -36.923 11.417 -13.518 1.00 86.94 800 GLU A O 1
ATOM 6351 N N . GLN A 1 801 ? -36.994 13.647 -13.225 1.00 82.38 801 GLN A N 1
ATOM 6352 C CA . GLN A 1 801 ? -38.216 13.657 -12.406 1.00 82.38 801 GLN A CA 1
ATOM 6353 C C . GLN A 1 801 ? -39.469 13.206 -13.178 1.00 82.38 801 GLN A C 1
ATOM 6355 O O . GLN A 1 801 ? -40.438 12.761 -12.567 1.00 82.38 801 GLN A O 1
ATOM 6360 N N . LEU A 1 802 ? -39.465 13.283 -14.514 1.00 86.94 802 LEU A N 1
ATOM 6361 C CA . LEU A 1 802 ? -40.538 12.756 -15.371 1.00 86.94 802 LEU A CA 1
ATOM 6362 C C . LEU A 1 802 ? -40.364 11.261 -15.689 1.00 86.94 802 LEU A C 1
ATOM 6364 O O . LEU A 1 802 ? -41.178 10.690 -16.412 1.00 86.94 802 LEU A O 1
ATOM 6368 N N . GLY A 1 803 ? -39.300 10.623 -15.187 1.00 85.19 803 GLY A N 1
ATOM 6369 C CA . GLY A 1 803 ? -38.960 9.230 -15.481 1.00 85.19 803 GLY A CA 1
ATOM 6370 C C . GLY A 1 803 ? -38.143 9.029 -16.764 1.00 85.19 803 GLY A C 1
ATOM 6371 O O . GLY A 1 803 ? -37.880 7.886 -17.137 1.00 85.19 803 GLY A O 1
ATOM 6372 N N . LEU A 1 804 ? -37.711 10.110 -17.421 1.00 88.94 804 LEU A N 1
ATOM 6373 C CA . LEU A 1 804 ? -36.851 10.090 -18.609 1.00 88.94 804 LEU A CA 1
ATOM 6374 C C . LEU A 1 804 ? -35.408 10.421 -18.217 1.00 88.94 804 LEU A C 1
ATOM 6376 O O . LEU A 1 804 ? -35.180 11.390 -17.510 1.00 88.94 804 LEU A O 1
ATOM 6380 N N . TRP A 1 805 ? -34.426 9.652 -18.685 1.00 91.44 805 TRP A N 1
ATOM 6381 C CA . TRP A 1 805 ? -33.034 9.787 -18.236 1.00 91.44 805 TRP A CA 1
ATOM 6382 C C . TRP A 1 805 ? -32.110 10.217 -19.372 1.00 91.44 805 TRP A C 1
ATOM 6384 O O . TRP A 1 805 ? -32.129 9.600 -20.438 1.00 91.44 805 TRP A O 1
ATOM 6394 N N . VAL A 1 806 ? -31.254 11.216 -19.126 1.00 90.75 806 VAL A N 1
ATOM 6395 C CA . VAL A 1 806 ? -30.103 11.517 -19.992 1.00 90.75 806 VAL A CA 1
ATOM 6396 C C . VAL A 1 806 ? -28.825 11.108 -19.276 1.00 90.75 806 VAL A C 1
ATOM 6398 O O . VAL A 1 806 ? -28.447 11.698 -18.269 1.00 90.75 806 VAL A O 1
ATOM 6401 N N . CYS A 1 807 ? -28.127 10.113 -19.815 1.00 92.62 807 CYS A N 1
ATOM 6402 C CA . CYS A 1 807 ? -26.816 9.713 -19.322 1.00 92.62 807 CYS A CA 1
ATOM 6403 C C . CYS A 1 807 ? -25.723 10.451 -20.106 1.00 92.62 807 CYS A C 1
ATOM 6405 O O . CYS A 1 807 ? -25.664 10.357 -21.331 1.00 92.62 807 CYS A O 1
ATOM 6407 N N . GLN A 1 808 ? -24.831 11.155 -19.405 1.00 90.62 808 GLN A N 1
ATOM 6408 C CA . GLN A 1 808 ? -23.711 11.896 -20.009 1.00 90.62 808 GLN A CA 1
ATOM 6409 C C . GLN A 1 808 ? -22.538 10.997 -20.447 1.00 90.62 808 GLN A C 1
ATOM 6411 O O . GLN A 1 808 ? -21.488 11.492 -20.846 1.00 90.62 808 GLN A O 1
ATOM 6416 N N . GLY A 1 809 ? -22.697 9.675 -20.365 1.00 89.75 809 GLY A N 1
ATOM 6417 C CA . GLY A 1 809 ? -21.664 8.701 -20.691 1.00 89.75 809 GLY A CA 1
ATOM 6418 C C . GLY A 1 809 ? -22.221 7.529 -21.486 1.00 89.75 809 GLY A C 1
ATOM 6419 O O . GLY A 1 809 ? -23.371 7.123 -21.318 1.00 89.75 809 GLY A O 1
ATOM 6420 N N . ASN A 1 810 ? -21.381 6.971 -22.351 1.00 93.75 810 ASN A N 1
ATOM 6421 C CA . ASN A 1 810 ? -21.699 5.773 -23.115 1.00 93.75 810 ASN A CA 1
ATOM 6422 C C . ASN A 1 810 ? -21.358 4.509 -22.290 1.00 93.75 810 ASN A C 1
ATOM 6424 O O . ASN A 1 810 ? -20.247 4.451 -21.760 1.00 93.75 810 ASN A O 1
ATOM 6428 N N . PRO A 1 811 ? -22.249 3.498 -22.183 1.00 96.19 811 PRO A N 1
ATOM 6429 C CA . PRO A 1 811 ? -21.991 2.290 -21.393 1.00 96.19 811 PRO A CA 1
ATOM 6430 C C . PRO A 1 811 ? -20.705 1.549 -21.772 1.00 96.19 811 PRO A C 1
ATOM 6432 O O . PRO A 1 811 ? -19.945 1.173 -20.886 1.00 96.19 811 PRO A O 1
ATOM 6435 N N . SER A 1 812 ? -20.418 1.386 -23.067 1.00 95.69 812 SER A N 1
ATOM 6436 C CA . SER A 1 812 ? -19.215 0.691 -23.544 1.00 95.69 812 SER A CA 1
ATOM 6437 C C . SER A 1 812 ? -17.945 1.481 -23.234 1.00 95.69 812 SER A C 1
ATOM 6439 O O . SER A 1 812 ? -16.952 0.900 -22.808 1.00 95.69 812 SER A O 1
ATOM 6441 N N . ALA A 1 813 ? -17.977 2.809 -23.391 1.00 93.44 813 ALA A N 1
ATOM 6442 C CA . ALA A 1 813 ? -16.851 3.666 -23.016 1.00 93.44 813 ALA A CA 1
ATOM 6443 C C . ALA A 1 813 ? -16.595 3.625 -21.502 1.00 93.44 813 ALA A C 1
ATOM 6445 O O . ALA A 1 813 ? -15.450 3.510 -21.075 1.00 93.44 813 ALA A O 1
ATOM 6446 N N . VAL A 1 814 ? -17.660 3.655 -20.693 1.00 94.94 814 VAL A N 1
ATOM 6447 C CA . VAL A 1 814 ? -17.561 3.517 -19.235 1.00 94.94 814 VAL A CA 1
ATOM 6448 C C . VAL A 1 814 ? -17.013 2.145 -18.858 1.00 94.94 814 VAL A C 1
ATOM 6450 O O . VAL A 1 814 ? -16.103 2.093 -18.045 1.00 94.94 814 VAL A O 1
ATOM 6453 N N . ALA A 1 815 ? -17.499 1.052 -19.453 1.00 95.62 815 ALA A N 1
ATOM 6454 C CA . ALA A 1 815 ? -17.005 -0.296 -19.170 1.00 95.62 815 ALA A CA 1
ATOM 6455 C C . ALA A 1 815 ? -15.521 -0.454 -19.539 1.00 95.62 815 ALA A C 1
ATOM 6457 O O . ALA A 1 815 ? -14.758 -1.052 -18.785 1.00 95.62 815 ALA A O 1
ATOM 6458 N N . SER A 1 816 ? -15.090 0.103 -20.676 1.00 92.88 816 SER A N 1
ATOM 6459 C CA . SER A 1 816 ? -13.675 0.138 -21.067 1.00 92.88 816 SER A CA 1
ATOM 6460 C C . SER A 1 816 ? -12.830 0.940 -20.086 1.00 92.88 816 SER A C 1
ATOM 6462 O O . SER A 1 816 ? -11.836 0.420 -19.598 1.00 92.88 816 SER A O 1
ATOM 6464 N N . HIS A 1 817 ? -13.263 2.143 -19.710 1.00 91.00 817 HIS A N 1
ATOM 6465 C CA . HIS A 1 817 ? -12.515 2.958 -18.758 1.00 91.00 817 HIS A CA 1
ATOM 6466 C C . HIS A 1 817 ? -12.494 2.346 -17.346 1.00 91.00 817 HIS A C 1
ATOM 6468 O O . HIS A 1 817 ? -11.480 2.407 -16.662 1.00 91.00 817 HIS A O 1
ATOM 6474 N N . PHE A 1 818 ? -13.573 1.689 -16.908 1.00 88.56 818 PHE A N 1
ATOM 6475 C CA . PHE A 1 818 ? -13.587 0.948 -15.642 1.00 88.56 818 PHE A CA 1
ATOM 6476 C C . PHE A 1 818 ? -12.567 -0.193 -15.663 1.00 88.56 818 PHE A C 1
ATOM 6478 O O . PHE A 1 818 ? -11.831 -0.377 -14.700 1.00 88.56 818 PHE A O 1
ATOM 6485 N N . ARG A 1 819 ? -12.486 -0.930 -16.779 1.00 91.81 819 ARG A N 1
ATOM 6486 C CA . ARG A 1 819 ? -11.463 -1.963 -16.976 1.00 91.81 819 ARG A CA 1
ATOM 6487 C C . ARG A 1 819 ? -10.067 -1.376 -16.986 1.00 91.81 819 ARG A C 1
ATOM 6489 O O . ARG A 1 819 ? -9.199 -1.958 -16.369 1.00 91.81 819 ARG A O 1
ATOM 6496 N N . GLU A 1 820 ? -9.843 -0.241 -17.639 1.00 82.44 820 GLU A N 1
ATOM 6497 C CA . GLU A 1 820 ? -8.551 0.451 -17.585 1.00 82.44 820 GLU A CA 1
ATOM 6498 C C . GLU A 1 820 ? -8.169 0.761 -16.138 1.00 82.44 820 GLU A C 1
ATOM 6500 O O . GLU A 1 820 ? -7.099 0.355 -15.709 1.00 82.44 820 GLU A O 1
ATOM 6505 N N . ILE A 1 821 ? -9.067 1.368 -15.356 1.00 77.06 821 ILE A N 1
ATOM 6506 C CA . ILE A 1 821 ? -8.824 1.679 -13.939 1.00 77.06 821 ILE A CA 1
ATOM 6507 C C . ILE A 1 821 ? -8.474 0.424 -13.128 1.00 77.06 821 ILE A C 1
ATOM 6509 O O . ILE A 1 821 ? -7.567 0.490 -12.307 1.00 77.06 821 ILE A O 1
ATOM 6513 N N . LEU A 1 822 ? -9.167 -0.695 -13.360 1.00 75.56 822 LEU A N 1
ATOM 6514 C CA . LEU A 1 822 ? -8.943 -1.955 -12.636 1.00 75.56 822 LEU A CA 1
ATOM 6515 C C . LEU A 1 822 ? -7.811 -2.828 -13.213 1.00 75.56 822 LEU A C 1
ATOM 6517 O O . LEU A 1 822 ? -7.424 -3.794 -12.568 1.00 75.56 822 LEU A O 1
ATOM 6521 N N . ASN A 1 823 ? -7.321 -2.531 -14.421 1.00 59.53 823 ASN A N 1
ATOM 6522 C CA . ASN A 1 823 ? -6.187 -3.202 -15.076 1.00 59.53 823 ASN A CA 1
ATOM 6523 C C . ASN A 1 823 ? -4.873 -2.413 -14.914 1.00 59.53 823 ASN A C 1
ATOM 6525 O O . ASN A 1 823 ? -3.829 -2.894 -15.342 1.00 59.53 823 ASN A O 1
ATOM 6529 N N . TYR A 1 824 ? -4.925 -1.202 -14.343 1.00 44.03 824 TYR A N 1
ATOM 6530 C CA . TYR A 1 824 ? -3.774 -0.536 -13.716 1.00 44.03 824 TYR A CA 1
ATOM 6531 C C . TYR A 1 824 ? -3.522 -1.062 -12.294 1.00 44.03 824 TYR A C 1
ATOM 6533 O O . TYR A 1 824 ? -2.840 -0.400 -11.516 1.00 44.03 824 TYR A O 1
ATOM 6541 N N . ASP A 1 825 ? -4.090 -2.220 -11.957 1.00 37.00 825 ASP A N 1
ATOM 6542 C CA . ASP A 1 825 ? -3.569 -3.091 -10.913 1.00 37.00 825 ASP A CA 1
ATOM 6543 C C . ASP A 1 825 ? -2.827 -4.231 -11.595 1.00 37.00 825 ASP A C 1
ATOM 6545 O O . ASP A 1 825 ? -3.502 -5.102 -12.205 1.00 37.00 825 ASP A O 1
#

Mean predicted aligned error: 14.29 Å

Foldseek 3Di:
DPPDPPVVLLVLLLPDPFAEEEEEPEAFDADLPFDPPGAVGDPLNVLSNQLQVLLVVLRHAYEYEYAFQEQDPPPRDGDAAWDDPGSRYIYHHFYDPDHDHDHPLRLVVGLVRSLVRVLVVCVVSVDDHAEYEYEALSRLSSLLSNQVVDPHHHAYEYEHLDALVVVCVVDDPVCCVVSVSVVRNVSSLVSVVSHLAYAYQAPVSQVCCCPPNVDNGPHHDHQFDPLVLQFADDDDLPHCVLVLQCVLQVHDSVLSLQAAEEEEDDELDVLQPVVLVLLLVLLLCVVVVRHAYEYEQACPPVVSSVVNLVSNVVSPCSNRYRHHYDDDPCLNVSLNSHLAYETLGQDDSAQVSCLSSLNNLFAYEYEPNRHVCPVFLQDDDWDWADDPQFPGTWIHGQQYIYHHRPGSNRSNVRCNVSRVDVPSRNRNSPSSNVSRPPCRHSNNSSVVNCVVSVHPRNPDLLFADPVLLVVQAPAAALVPDAQVNVQVLQVVDPLLVQQAAPLDWDADPVQRAIGGGGPSCVPAAFQDDDDDDDDDDPRRFCVSVSNDHRWHYWDDDPPAIKTKHFHSNASAHRDDPPNDPPTKHDGKMKIFLGRRQPDDLQPGDLRSLLVSLVSVLVVQCNLFQRCPVPADFADALVRDRNGGFDWWKKWKADDVRPDRGSRGMIMIHTINDDHSLQVVLQVVCVVPVAFPLRCCVVPADPLQWQDDLPQWTKGQGQPRQEFLKIKIGGPPLNAQGSNVDDSSSSSSVSVSVNLSLNLQCVVQVVLVHDWIWMKTWRGGHNHSTMIIIGTPSDDDDPCVVVVDGDYPDHSSVSSVVSNVSVSSD

Solvent-accessible surface area (backbone atoms only — not comparable to full-atom values): 43732 Å² total; per-residue (Å²): 129,89,74,74,75,57,66,64,35,56,53,45,44,70,71,45,88,44,48,26,35,39,35,27,39,34,58,33,69,72,60,94,79,76,62,79,85,44,73,81,31,48,71,67,51,54,48,51,52,57,50,49,54,43,46,41,76,53,37,32,25,40,42,35,35,27,57,25,43,23,55,39,94,86,80,60,49,72,35,60,54,75,50,69,83,52,48,46,36,32,36,38,33,33,38,55,94,59,67,53,93,66,57,70,71,62,42,77,83,47,42,69,46,35,39,55,40,48,54,51,51,39,61,76,70,66,59,76,70,57,34,37,41,15,41,29,65,69,12,37,54,39,47,50,58,46,39,75,67,41,98,65,70,54,55,34,36,32,34,43,90,63,54,45,66,64,52,52,74,74,43,63,77,87,50,40,70,83,51,38,35,67,61,47,35,54,49,51,57,67,46,56,87,78,44,76,39,46,28,25,47,42,73,68,50,32,50,46,32,35,76,75,60,78,36,83,54,86,41,54,50,50,91,54,44,59,62,92,65,32,40,41,52,89,78,61,97,82,42,66,66,46,54,54,49,17,68,53,21,72,39,57,49,74,57,57,72,63,29,48,24,38,33,35,72,59,75,57,49,80,52,40,31,60,65,38,50,54,57,9,47,43,57,34,36,77,79,44,72,59,37,30,38,38,35,37,47,32,71,89,36,53,68,60,37,50,52,49,58,46,49,38,52,76,60,70,39,46,65,38,30,28,71,36,53,90,66,72,92,52,43,47,58,54,43,34,64,27,59,31,34,48,45,44,20,66,66,52,91,48,36,65,63,54,50,46,23,10,34,22,35,15,20,32,36,31,10,76,43,24,44,44,48,66,77,56,23,24,63,89,70,66,47,79,44,72,57,84,85,23,83,53,58,30,39,40,29,50,12,23,35,39,22,56,61,83,30,33,46,36,48,20,50,56,50,43,52,45,74,72,32,66,64,61,31,51,54,20,0,31,40,16,19,57,69,34,48,69,59,43,24,49,62,50,36,49,51,51,39,39,54,74,67,71,49,83,56,34,83,51,77,57,35,38,49,69,69,48,49,61,77,38,51,76,34,64,46,54,89,82,54,53,51,66,54,54,42,48,57,56,68,71,31,72,69,38,58,78,24,52,43,69,67,44,72,51,63,44,88,90,76,59,43,72,45,78,48,46,77,47,59,81,72,62,76,62,74,66,78,81,86,82,85,81,81,87,68,84,77,84,55,52,54,38,72,46,64,67,55,53,22,38,26,58,45,80,36,95,74,61,28,25,39,30,26,50,37,63,69,29,82,31,45,56,79,55,99,84,64,59,93,84,53,70,26,31,43,28,32,33,36,35,54,31,30,38,40,90,38,32,67,59,75,51,58,71,72,42,41,36,50,45,50,50,54,53,13,53,51,51,45,46,52,25,60,59,24,65,93,80,24,51,72,30,73,44,91,84,76,63,60,70,37,12,33,38,77,45,40,37,32,42,36,28,64,92,53,70,19,42,52,85,57,40,45,35,41,40,38,35,25,54,56,78,51,51,71,41,51,53,23,33,50,47,17,73,76,66,79,45,31,50,32,50,50,44,72,72,67,46,59,76,74,18,49,47,47,74,52,87,44,22,36,33,26,33,45,88,78,45,64,40,46,72,31,32,34,38,34,42,67,64,47,89,36,28,48,68,61,70,55,52,72,70,42,40,45,18,49,41,49,48,51,16,54,55,48,40,50,49,60,61,48,28,55,78,74,77,34,78,62,26,28,37,38,41,52,38,45,46,35,24,21,13,28,31,36,40,38,44,48,66,71,65,87,84,56,76,55,46,75,72,76,45,73,79,42,92,47,54,51,55,61,43,16,49,51,51,32,50,64,62,60,46,82

pLDDT: mean 90.25, std 11.19, range [30.94, 98.81]

Radius of gyration: 31.25 Å; Cα contacts (8 Å, |Δi|>4): 1655; chains: 1; bounding box: 95×59×68 Å